Protein 1UR4 (pdb70)

Foldseek 3Di:
DFFFAAQPLQDPQFAAAAEALLVVLLVVLVAFADAQVGDTDDVLLRLLVLQHAEYEYEAADAQFDPVRFGFFQNSHHLVSLLVVQLSNVVNRHAYEYEYQQASADHAPVDAAHHPVCPPPDLVVSLVVLLVVLLVSLVVSVVSVGHHAEYEQHEQPLADHNHGRDLLSVLSSLQSNVVSVCVRDVRYFYEYEHELLVPPCSLVVVLVSNVVNVRDGAEYEYADEQQRRDDLLSVLVSRLCSCVVVVHAYEYEEYWAFQDQDDFAQQAAPDDDPPTDQPFDRRLNRRLRRVLSNSSSLSVSDPRSRYYYYYNQDLAASHGSVPQVVSLVSCSRSSSASGHCSCCVVPVPPCVPRPGHHNCNRGHQAHNRNYGHPSSSSSVCNNPIDD/DAFFAAQPLFDPQFAAAAEALLVVLLVVLVAFADAQVGDTDDVLLRLLVLQHAEYEYEAADAQFDPVRFGFFQNSHHLVSLLVVQLSNVVNRHAYEYEYQQASADHAPVDAAHHPVCPPPDLVVSLLVLLVVLLVSLVVSVVSVGHHAEYEQHEQPLADHNPGRDLLSVLSSLQSNVVSVCVRDVRYFYEYEHELLVPPCSLVVVLVSNVVSVRDGAEYEYADEQQRRDDLLSVLVSQLCSCVVVVHAYEHAEYWAFQDQDDFAQQAAPDDDPPTDQPFDRRLNSRLHRVLSNSSSLSVSPPSSRYYYYYNQDLAASHGSVCQVVRLVSCSRSSSASGHCSCCVVPVPPCVPRPGHHNCNRGHQAHNRNYGHPSSNSSVCNNPIDDD

Secondary structure (P-SEA, 3-state):
cccccccccccccccbbbbccaaaaaaaabbbbbccccccccaaaaaaaacccbbbbbbbcccccccccccccccccaaaaaaaaaaaaaabbbbbbbbccccccccccccccccccccccaaaaaaaaaaaaaaaaaaaaaacccccbbbccccccccccccccaaaaaaaaaaaaaaaaaccccbbbbbbbccccccaaaaaaaaaaaaaccccccbbbbbcccccccaaaaaaaaaaaaaacbbbbbbcccccccccccccccccccccccccccccccaaaaaaaaaaaaaaaaaccccccccccccccccccccccaaaaaaaaaaacccccccccccccccccccccccccccccccccccccccccccccccccccccc/cccccccccccccccbbbbccaaaaaaaabbbbbccccccccaaaaaaaacccbbbbbbbcccccccccccccccccaaaaaaaaaaaaaabbbbbbbbccccccccccccccccccccccaaaaaaaaaaaaaaaaaaaaaacccccbbbccccccccccccccaaaaaaaaaaaaaaaaaccccbbbbbbbccccccaaaaaaaaaaaaaccccccbbbbbcccccccaaaaaaaaaaaaaacbbbbbbcccccccccccccccccccccccccccccccaaaaaaaaaaaaaaaaaccccccccccccccccccccccaaaaaaaaaaaccccccccccccccccccccccccccccccccccccccccccccccccccccccc

CATH classification: 3.20.20.80

Organism: Bacillus licheniformis (strain ATCC 14580 / DSM 13 / JCM 2505 / CCUG 7422 / NBRC 12200 / NCIMB 9375 / NCTC 10341 / NRRL NRS-1264 / Gibson 46) (NCBI:txid279010)

B-factor: mean 29.22, std 7.85, range [13.06, 62.23]

Radius of gyration: 30.66 Å; Cα contacts (8 Å, |Δi|>4): 1828; chains: 2; bounding box: 65×83×68 Å

Solvent-accessible surface area: 29456 Å² total

Nearest PDB structures (foldseek):
  1ur4-assembly2_B  TM=1.003E+00  e=4.109E-88  Bacillus licheniformis
  2gft-assembly1_A  TM=1.002E+00  e=4.904E-83  Bacillus licheniformis
  6q3r-assembly2_B  TM=8.790E-01  e=1.424E-28  Aspergillus aculeatus
  4bf7-assembly1_A  TM=8.753E-01  e=3.433E-27  Aspergillus nidulans FGSC A4
  6gp5-assembly2_B  TM=8.566E-01  e=7.324E-26  Bacteroides thetaiotaomicron VPI-5482

Structure (mmCIF, N/CA/C/O backbone):
data_1UR4
#
_entry.id   1UR4
#
_cell.length_a   50.330
_cell.length_b   79.520
_cell.length_c   104.890
_cell.angle_alpha   90.00
_cell.angle_beta   100.52
_cell.angle_gamma   90.00
#
_symmetry.space_group_name_H-M   'P 1 21 1'
#
loop_
_entity.id
_entity.type
_entity.pdbx_description
1 polymer GALACTANASE
2 branched beta-D-galactopyranose-(1-4)-beta-D-galactopyranose
3 non-polymer DI(HYDROXYETHYL)ETHER
4 non-polymer 'CALCIUM ION'
5 non-polymer 'TRIETHYLENE GLYCOL'
6 water water
#
loop_
_atom_site.group_PDB
_atom_site.id
_atom_site.type_symbol
_atom_site.label_atom_id
_atom_site.label_alt_id
_atom_site.label_comp_id
_atom_site.label_asym_id
_atom_site.label_entity_id
_atom_site.label_seq_id
_atom_site.pdbx_PDB_ins_code
_atom_site.Cartn_x
_atom_site.Cartn_y
_atom_site.Cartn_z
_atom_site.occupancy
_atom_site.B_iso_or_equiv
_atom_site.auth_seq_id
_atom_site.auth_comp_id
_atom_site.auth_asym_id
_atom_site.auth_atom_id
_atom_site.pdbx_PDB_model_num
ATOM 1 N N . GLY A 1 11 ? 34.876 17.381 23.381 1.00 43.20 11 GLY A N 1
ATOM 2 C CA . GLY A 1 11 ? 35.498 16.078 23.580 1.00 43.68 11 GLY A CA 1
ATOM 3 C C . GLY A 1 11 ? 34.651 14.924 23.100 1.00 43.11 11 GLY A C 1
ATOM 4 O O . GLY A 1 11 ? 35.080 14.248 22.184 1.00 43.09 11 GLY A O 1
ATOM 5 N N . LEU A 1 12 ? 33.464 14.725 23.673 1.00 42.22 12 LEU A N 1
ATOM 6 C CA . LEU A 1 12 ? 32.593 13.602 23.340 1.00 41.09 12 LEU A CA 1
ATOM 7 C C . LEU A 1 12 ? 32.166 13.621 21.897 1.00 40.34 12 LEU A C 1
ATOM 8 O O . LEU A 1 12 ? 31.988 14.686 21.317 1.00 40.40 12 LEU A O 1
ATOM 13 N N . TYR A 1 13 ? 32.027 12.432 21.327 1.00 39.21 13 TYR A N 1
ATOM 14 C CA . TYR A 1 13 ? 31.594 12.264 19.954 1.00 38.40 13 TYR A CA 1
ATOM 15 C C . TYR A 1 13 ? 30.251 11.509 19.872 1.00 36.71 13 TYR A C 1
ATOM 16 O O . TYR A 1 13 ? 30.088 10.467 20.509 1.00 36.67 13 TYR A O 1
ATOM 25 N N . VAL A 1 14 ? 29.297 12.036 19.099 1.00 33.79 14 VAL A N 1
ATOM 26 C CA . VAL A 1 14 ? 28.014 11.366 18.889 1.00 31.00 14 VAL A CA 1
ATOM 27 C C . VAL A 1 14 ? 27.652 11.477 17.412 1.00 30.16 14 VAL A C 1
ATOM 28 O O . VAL A 1 14 ? 27.512 12.572 16.864 1.00 28.99 14 VAL A O 1
ATOM 32 N N . GLU A 1 15 ? 27.528 10.334 16.760 1.00 29.23 15 GLU A N 1
ATOM 33 C CA . GLU A 1 15 ? 27.183 10.326 15.355 1.00 30.01 15 GLU A CA 1
ATOM 34 C C . GLU A 1 15 ? 25.684 10.521 15.218 1.00 29.07 15 GLU A C 1
ATOM 35 O O . GLU A 1 15 ? 24.909 9.816 15.862 1.00 28.30 15 GLU A O 1
ATOM 41 N N . LYS A 1 16 ? 25.281 11.484 14.390 1.00 29.19 16 LYS A N 1
ATOM 42 C CA . LYS A 1 16 ? 23.867 11.787 14.160 1.00 29.65 16 LYS A CA 1
ATOM 43 C C . LYS A 1 16 ? 23.087 10.506 13.845 1.00 29.33 16 LYS A C 1
ATOM 44 O O . LYS A 1 16 ? 23.571 9.646 13.119 1.00 28.77 16 LYS A O 1
ATOM 50 N N . VAL A 1 17 ? 21.898 10.371 14.421 1.00 28.88 17 VAL A N 1
ATOM 51 C CA . VAL A 1 17 ? 21.062 9.205 14.177 1.00 27.75 17 VAL A CA 1
ATOM 52 C C . VAL A 1 17 ? 20.262 9.496 12.915 1.00 27.43 17 VAL A C 1
ATOM 53 O O . VAL A 1 17 ? 19.441 10.410 12.884 1.00 27.42 17 VAL A O 1
ATOM 57 N N . SER A 1 18 ? 20.510 8.724 11.868 1.00 28.09 18 SER A N 1
ATOM 58 C CA . SER A 1 18 ? 19.815 8.948 10.609 1.00 29.61 18 SER A CA 1
ATOM 59 C C . SER A 1 18 ? 18.360 8.527 10.659 1.00 29.52 18 SER A C 1
ATOM 60 O O . SER A 1 18 ? 18.042 7.428 11.105 1.00 29.91 18 SER A O 1
ATOM 63 N N . GLY A 1 19 ? 17.481 9.427 10.227 1.00 29.01 19 GLY A N 1
ATOM 64 C CA . GLY A 1 19 ? 16.063 9.134 10.205 1.00 29.39 19 GLY A CA 1
ATOM 65 C C . GLY A 1 19 ? 15.337 9.356 11.510 1.00 29.31 19 GLY A C 1
ATOM 66 O O . GLY A 1 19 ? 14.150 9.055 11.604 1.00 30.47 19 GLY A O 1
ATOM 67 N N . LEU A 1 20 ? 16.028 9.879 12.517 1.00 28.70 20 LEU A N 1
ATOM 68 C CA . LEU A 1 20 ? 15.392 10.123 13.811 1.00 28.37 20 LEU A CA 1
ATOM 69 C C . LEU A 1 20 ? 14.271 11.142 13.668 1.00 28.12 20 LEU A C 1
ATOM 70 O O . LEU A 1 20 ? 14.491 12.230 13.150 1.00 28.99 20 LEU A O 1
ATOM 75 N N . ARG A 1 21 ? 13.071 10.776 14.109 1.00 28.26 21 ARG A N 1
ATOM 76 C CA . ARG A 1 21 ? 11.921 11.668 14.053 1.00 28.80 21 ARG A CA 1
ATOM 77 C C . ARG A 1 21 ? 12.159 12.785 15.066 1.00 29.95 21 ARG A C 1
ATOM 78 O O . ARG A 1 21 ? 12.939 12.615 15.999 1.00 29.56 21 ARG A O 1
ATOM 86 N N . LYS A 1 22 ? 11.485 13.918 14.883 1.00 31.61 22 LYS A N 1
ATOM 87 C CA . LYS A 1 22 ? 11.652 15.065 15.770 1.00 33.03 22 LYS A CA 1
ATOM 88 C C . LYS A 1 22 ? 10.967 14.922 17.127 1.00 32.24 22 LYS A C 1
ATOM 89 O O . LYS A 1 22 ? 11.448 15.466 18.117 1.00 32.21 22 LYS A O 1
ATOM 95 N N . ASP A 1 23 ? 9.850 14.203 17.169 1.00 31.19 23 ASP A N 1
ATOM 96 C CA . ASP A 1 23 ? 9.106 13.996 18.409 1.00 31.01 23 ASP A CA 1
ATOM 97 C C . ASP A 1 23 ? 9.466 12.674 19.113 1.00 29.27 23 ASP A C 1
ATOM 98 O O . ASP A 1 23 ? 8.698 12.167 19.930 1.00 29.43 23 ASP A O 1
ATOM 103 N N . PHE A 1 24 ? 10.636 12.126 18.795 1.00 27.18 24 PHE A N 1
ATOM 104 C CA . PHE A 1 24 ? 11.095 10.877 19.400 1.00 25.02 24 PHE A CA 1
ATOM 105 C C . PHE A 1 24 ? 11.196 11.029 20.920 1.00 24.37 24 PHE A C 1
ATOM 106 O O . PHE A 1 24 ? 11.722 12.016 21.434 1.00 23.46 24 PHE A O 1
ATOM 114 N N . ILE A 1 25 ? 10.675 10.041 21.633 1.00 23.50 25 ILE A N 1
ATOM 115 C CA . ILE A 1 25 ? 10.689 10.051 23.088 1.00 22.15 25 ILE A CA 1
ATOM 116 C C . ILE A 1 25 ? 12.085 9.765 23.652 1.00 21.92 25 ILE A C 1
ATOM 117 O O . ILE A 1 25 ? 12.696 8.744 23.351 1.00 21.74 25 ILE A O 1
ATOM 122 N N . LYS A 1 26 ? 12.579 10.692 24.460 1.00 20.54 26 LYS A N 1
ATOM 123 C CA . LYS A 1 26 ? 13.887 10.576 25.085 1.00 19.40 26 LYS A CA 1
ATOM 124 C C . LYS A 1 26 ? 13.627 10.565 26.583 1.00 18.62 26 LYS A C 1
ATOM 125 O O . LYS A 1 26 ? 13.513 11.616 27.213 1.00 18.41 26 LYS A O 1
ATOM 131 N N . GLY A 1 27 ? 13.529 9.371 27.159 1.00 17.12 27 GLY A N 1
ATOM 132 C CA . GLY A 1 27 ? 13.224 9.289 28.572 1.00 16.98 27 GLY A CA 1
ATOM 133 C C . GLY A 1 27 ? 14.271 8.723 29.495 1.00 17.10 27 GLY A C 1
ATOM 134 O O . GLY A 1 27 ? 15.275 8.151 29.074 1.00 16.30 27 GLY A O 1
ATOM 135 N N . VAL A 1 28 ? 14.014 8.911 30.783 1.00 18.03 28 VAL A N 1
ATOM 136 C CA . VAL A 1 28 ? 14.880 8.418 31.836 1.00 17.76 28 VAL A CA 1
ATOM 137 C C . VAL A 1 28 ? 13.991 7.970 32.980 1.00 18.85 28 VAL A C 1
ATOM 138 O O . VAL A 1 28 ? 12.943 8.569 33.252 1.00 18.92 28 VAL A O 1
ATOM 142 N N . ASP A 1 29 ? 14.385 6.881 33.621 1.00 19.19 29 ASP A N 1
ATOM 143 C CA . ASP A 1 29 ? 13.644 6.400 34.771 1.00 20.28 29 ASP A CA 1
ATOM 144 C C . ASP A 1 29 ? 14.551 6.734 35.951 1.00 20.39 29 ASP A C 1
ATOM 145 O O . ASP A 1 29 ? 15.628 6.152 36.083 1.00 21.12 29 ASP A O 1
ATOM 150 N N . VAL A 1 30 ? 14.130 7.674 36.794 1.00 19.98 30 VAL A N 1
ATOM 151 C CA . VAL A 1 30 ? 14.919 8.084 37.959 1.00 20.22 30 VAL A CA 1
ATOM 152 C C . VAL A 1 30 ? 14.118 7.870 39.246 1.00 20.69 30 VAL A C 1
ATOM 153 O O . VAL A 1 30 ? 14.088 8.724 40.135 1.00 20.19 30 VAL A O 1
ATOM 157 N N . SER A 1 31 ? 13.486 6.706 39.334 1.00 20.68 31 SER A N 1
ATOM 158 C CA . SER A 1 31 ? 12.652 6.348 40.473 1.00 21.42 31 SER A CA 1
ATOM 159 C C . SER A 1 31 ? 13.365 6.416 41.814 1.00 21.72 31 SER A C 1
ATOM 160 O O . SER A 1 31 ? 12.750 6.743 42.822 1.00 22.62 31 SER A O 1
ATOM 163 N N . SER A 1 32 ? 14.658 6.112 41.826 1.00 21.36 32 SER A N 1
ATOM 164 C CA . SER A 1 32 ? 15.436 6.130 43.065 1.00 22.24 32 SER A CA 1
ATOM 165 C C . SER A 1 32 ? 15.759 7.537 43.578 1.00 22.80 32 SER A C 1
ATOM 166 O O . SER A 1 32 ? 16.305 7.687 44.668 1.00 24.07 32 SER A O 1
ATOM 169 N N . ILE A 1 33 ? 15.417 8.564 42.806 1.00 22.65 33 ILE A N 1
ATOM 170 C CA . ILE A 1 33 ? 15.730 9.938 43.187 1.00 21.87 33 ILE A CA 1
ATOM 171 C C . ILE A 1 33 ? 15.270 10.406 44.574 1.00 23.32 33 ILE A C 1
ATOM 172 O O . ILE A 1 33 ? 16.041 11.047 45.292 1.00 24.18 33 ILE A O 1
ATOM 177 N N . ILE A 1 34 ? 14.033 10.108 44.960 1.00 24.59 34 ILE A N 1
ATOM 178 C CA . ILE A 1 34 ? 13.560 10.549 46.270 1.00 25.76 34 ILE A CA 1
ATOM 179 C C . ILE A 1 34 ? 14.349 9.914 47.426 1.00 26.02 34 ILE A C 1
ATOM 180 O O . ILE A 1 34 ? 14.826 10.615 48.313 1.00 26.68 34 ILE A O 1
ATOM 185 N N . ALA A 1 35 ? 14.487 8.594 47.420 1.00 25.43 35 ALA A N 1
ATOM 186 C CA . ALA A 1 35 ? 15.225 7.933 48.481 1.00 25.07 35 ALA A CA 1
ATOM 187 C C . ALA A 1 35 ? 16.656 8.467 48.550 1.00 25.59 35 ALA A C 1
ATOM 188 O O . ALA A 1 35 ? 17.220 8.607 49.635 1.00 25.73 35 ALA A O 1
ATOM 190 N N . LEU A 1 36 ? 17.232 8.776 47.391 1.00 25.65 36 LEU A N 1
ATOM 191 C CA . LEU A 1 36 ? 18.597 9.283 47.325 1.00 26.26 36 LEU A CA 1
ATOM 192 C C . LEU A 1 36 ? 18.726 10.676 47.934 1.00 27.78 36 LEU A C 1
ATOM 193 O O . LEU A 1 36 ? 19.641 10.938 48.714 1.00 26.11 36 LEU A O 1
ATOM 198 N N . GLU A 1 37 ? 17.810 11.571 47.578 1.00 28.47 37 GLU A N 1
ATOM 199 C CA . GLU A 1 37 ? 17.849 12.922 48.119 1.00 30.36 37 GLU A CA 1
ATOM 200 C C . GLU A 1 37 ? 17.646 12.877 49.644 1.00 30.82 37 GLU A C 1
ATOM 201 O O . GLU A 1 37 ? 18.228 13.673 50.385 1.00 30.95 37 GLU A O 1
ATOM 207 N N . GLU A 1 38 ? 16.847 11.926 50.119 1.00 31.53 38 GLU A N 1
ATOM 208 C CA . GLU A 1 38 ? 16.612 11.804 51.551 1.00 31.93 38 GLU A CA 1
ATOM 209 C C . GLU A 1 38 ? 17.855 11.257 52.230 1.00 32.15 38 GLU A C 1
ATOM 210 O O . GLU A 1 38 ? 18.032 11.414 53.438 1.00 32.49 38 GLU A O 1
ATOM 216 N N . SER A 1 39 ? 18.706 10.604 51.449 1.00 31.39 39 SER A N 1
ATOM 217 C CA . SER A 1 39 ? 19.939 10.034 51.972 1.00 32.05 39 SER A CA 1
ATOM 218 C C . SER A 1 39 ? 21.051 11.078 51.946 1.00 32.26 39 SER A C 1
ATOM 219 O O . SER A 1 39 ? 22.181 10.803 52.346 1.00 32.66 39 SER A O 1
ATOM 222 N N . GLY A 1 40 ? 20.721 12.267 51.454 1.00 32.57 40 GLY A N 1
ATOM 223 C CA . GLY A 1 40 ? 21.693 13.343 51.391 1.00 34.08 40 GLY A CA 1
ATOM 224 C C . GLY A 1 40 ? 22.430 13.514 50.075 1.00 34.57 40 GLY A C 1
ATOM 225 O O . GLY A 1 40 ? 23.321 14.366 49.977 1.00 34.88 40 GLY A O 1
ATOM 226 N N . VAL A 1 41 ? 22.073 12.723 49.065 1.00 34.30 41 VAL A N 1
ATOM 227 C CA . VAL A 1 41 ? 22.731 12.821 47.763 1.00 34.29 41 VAL A CA 1
ATOM 228 C C . VAL A 1 41 ? 22.312 14.095 47.041 1.00 34.73 41 VAL A C 1
ATOM 229 O O . VAL A 1 41 ? 21.138 14.456 47.045 1.00 34.83 41 VAL A O 1
ATOM 233 N N . ALA A 1 42 ? 23.274 14.770 46.422 1.00 34.94 42 ALA A N 1
ATOM 234 C CA . ALA A 1 42 ? 22.986 16.001 45.699 1.00 35.86 42 ALA A CA 1
ATOM 235 C C . ALA A 1 42 ? 23.478 15.926 44.257 1.00 35.44 42 ALA A C 1
ATOM 236 O O . ALA A 1 42 ? 24.468 15.258 43.961 1.00 36.55 42 ALA A O 1
ATOM 238 N N . PHE A 1 43 ? 22.781 16.612 43.361 1.00 35.10 43 PHE A N 1
ATOM 239 C CA . PHE A 1 43 ? 23.170 16.623 41.961 1.00 35.53 43 PHE A CA 1
ATOM 240 C C . PHE A 1 43 ? 23.498 18.034 41.499 1.00 37.20 43 PHE A C 1
ATOM 241 O O . PHE A 1 43 ? 23.011 19.012 42.070 1.00 37.55 43 PHE A O 1
ATOM 249 N N . TYR A 1 44 ? 24.327 18.132 40.463 1.00 38.87 44 TYR A N 1
ATOM 250 C CA . TYR A 1 44 ? 24.736 19.426 39.931 1.00 41.00 44 TYR A CA 1
ATOM 251 C C . TYR A 1 44 ? 24.537 19.532 38.424 1.00 42.66 44 TYR A C 1
ATOM 252 O O . TYR A 1 44 ? 24.166 18.563 37.762 1.00 42.33 44 TYR A O 1
ATOM 261 N N . ASN A 1 45 ? 24.785 20.722 37.890 1.00 44.93 45 ASN A N 1
ATOM 262 C CA . ASN A 1 45 ? 24.653 20.953 36.463 1.00 47.77 45 ASN A CA 1
ATOM 263 C C . ASN A 1 45 ? 26.051 21.086 35.886 1.00 49.18 45 ASN A C 1
ATOM 264 O O . ASN A 1 45 ? 27.039 20.858 36.582 1.00 48.69 45 ASN A O 1
ATOM 269 N N . GLU A 1 46 ? 26.126 21.453 34.613 1.00 51.85 46 GLU A N 1
ATOM 270 C CA . GLU A 1 46 ? 27.406 21.631 33.938 1.00 54.78 46 GLU A CA 1
ATOM 271 C C . GLU A 1 46 ? 28.311 22.607 34.701 1.00 55.70 46 GLU A C 1
ATOM 272 O O . GLU A 1 46 ? 29.473 22.302 34.982 1.00 56.07 46 GLU A O 1
ATOM 278 N N . SER A 1 47 ? 27.765 23.776 35.032 1.00 56.30 47 SER A N 1
ATOM 279 C CA . SER A 1 47 ? 28.501 24.822 35.743 1.00 56.70 47 SER A CA 1
ATOM 280 C C . SER A 1 47 ? 29.085 24.379 37.079 1.00 56.81 47 SER A C 1
ATOM 281 O O . SER A 1 47 ? 30.020 25.001 37.592 1.00 57.11 47 SER A O 1
ATOM 284 N N . GLY A 1 48 ? 28.529 23.316 37.650 1.00 56.23 48 GLY A N 1
ATOM 285 C CA . GLY A 1 48 ? 29.042 22.819 38.913 1.00 55.49 48 GLY A CA 1
ATOM 286 C C . GLY A 1 48 ? 28.312 23.320 40.142 1.00 55.26 48 GLY A C 1
ATOM 287 O O . GLY A 1 48 ? 28.853 23.269 41.249 1.00 55.21 48 GLY A O 1
ATOM 288 N N . LYS A 1 49 ? 27.090 23.811 39.958 1.00 54.62 49 LYS A N 1
ATOM 289 C CA . LYS A 1 49 ? 26.307 24.301 41.086 1.00 53.98 49 LYS A CA 1
ATOM 290 C C . LYS A 1 49 ? 25.081 23.421 41.328 1.00 52.38 49 LYS A C 1
ATOM 291 O O . LYS A 1 49 ? 24.417 22.996 40.382 1.00 51.51 49 LYS A O 1
ATOM 297 N N . LYS A 1 50 ? 24.801 23.142 42.600 1.00 50.54 50 LYS A N 1
ATOM 298 C CA . LYS A 1 50 ? 23.657 22.321 42.983 1.00 48.76 50 LYS A CA 1
ATOM 299 C C . LYS A 1 50 ? 22.446 22.739 42.167 1.00 47.36 50 LYS A C 1
ATOM 300 O O . LYS A 1 50 ? 22.186 23.931 41.994 1.00 46.84 50 LYS A O 1
ATOM 306 N N . GLN A 1 51 ? 21.703 21.753 41.676 1.00 45.61 51 GLN A N 1
ATOM 307 C CA . GLN A 1 51 ? 20.523 22.010 40.861 1.00 43.45 51 GLN A CA 1
ATOM 308 C C . GLN A 1 51 ? 19.608 20.789 40.808 1.00 42.11 51 GLN A C 1
ATOM 309 O O . GLN A 1 51 ? 20.076 19.652 40.799 1.00 42.02 51 GLN A O 1
ATOM 315 N N . ASP A 1 52 ? 18.300 21.033 40.783 1.00 40.19 52 ASP A N 1
ATOM 316 C CA . ASP A 1 52 ? 17.317 19.955 40.725 1.00 38.43 52 ASP A CA 1
ATOM 317 C C . ASP A 1 52 ? 17.639 19.086 39.511 1.00 35.89 52 ASP A C 1
ATOM 318 O O . ASP A 1 52 ? 17.738 19.592 38.388 1.00 34.84 52 ASP A O 1
ATOM 323 N N . ILE A 1 53 ? 17.800 17.784 39.734 1.00 32.89 53 ILE A N 1
ATOM 324 C CA . ILE A 1 53 ? 18.144 16.874 38.643 1.00 30.70 53 ILE A CA 1
ATOM 325 C C . ILE A 1 53 ? 17.141 16.944 37.492 1.00 29.71 53 ILE A C 1
ATOM 326 O O . ILE A 1 53 ? 17.517 16.813 36.324 1.00 28.45 53 ILE A O 1
ATOM 331 N N . PHE A 1 54 ? 15.871 17.167 37.818 1.00 29.18 54 PHE A N 1
ATOM 332 C CA . PHE A 1 54 ? 14.847 17.259 36.789 1.00 29.04 54 PHE A CA 1
ATOM 333 C C . PHE A 1 54 ? 15.064 18.442 35.846 1.00 29.33 54 PHE A C 1
ATOM 334 O O . PHE A 1 54 ? 14.654 18.399 34.691 1.00 30.10 54 PHE A O 1
ATOM 342 N N . LYS A 1 55 ? 15.716 19.492 36.329 1.00 29.79 55 LYS A N 1
ATOM 343 C CA . LYS A 1 55 ? 15.973 20.656 35.497 1.00 30.06 55 LYS A CA 1
ATOM 344 C C . LYS A 1 55 ? 17.138 20.306 34.597 1.00 29.42 55 LYS A C 1
ATOM 345 O O . LYS A 1 55 ? 17.124 20.613 33.403 1.00 28.59 55 LYS A O 1
ATOM 351 N N . THR A 1 56 ? 18.136 19.642 35.178 1.00 28.70 56 THR A N 1
ATOM 352 C CA . THR A 1 56 ? 19.323 19.233 34.441 1.00 28.00 56 THR A CA 1
ATOM 353 C C . THR A 1 56 ? 18.947 18.258 33.331 1.00 27.61 56 THR A C 1
ATOM 354 O O . THR A 1 56 ? 19.472 18.342 32.218 1.00 27.83 56 THR A O 1
ATOM 358 N N . LEU A 1 57 ? 18.042 17.332 33.630 1.00 27.07 57 LEU A N 1
ATOM 359 C CA . LEU A 1 57 ? 17.595 16.371 32.624 1.00 27.57 57 LEU A CA 1
ATOM 360 C C . LEU A 1 57 ? 16.906 17.118 31.487 1.00 27.97 57 LEU A C 1
ATOM 361 O O . LEU A 1 57 ? 17.152 16.847 30.315 1.00 27.29 57 LEU A O 1
ATOM 366 N N . LYS A 1 58 ? 16.039 18.059 31.849 1.00 28.31 58 LYS A N 1
ATOM 367 C CA . LYS A 1 58 ? 15.314 18.853 30.865 1.00 30.41 58 LYS A CA 1
ATOM 368 C C . LYS A 1 58 ? 16.256 19.588 29.904 1.00 30.69 58 LYS A C 1
ATOM 369 O O . LYS A 1 58 ? 16.063 19.552 28.691 1.00 30.36 58 LYS A O 1
ATOM 375 N N . GLU A 1 59 ? 17.277 20.240 30.450 1.00 31.26 59 GLU A N 1
ATOM 376 C CA . GLU A 1 59 ? 18.233 20.988 29.643 1.00 31.89 59 GLU A CA 1
ATOM 377 C C . GLU A 1 59 ? 19.093 20.060 28.789 1.00 31.19 59 GLU A C 1
ATOM 378 O O . GLU A 1 59 ? 19.653 20.478 27.777 1.00 31.10 59 GLU A O 1
ATOM 384 N N . ALA A 1 60 ? 19.206 18.800 29.202 1.00 29.67 60 ALA A N 1
ATOM 385 C CA . ALA A 1 60 ? 19.999 17.833 28.451 1.00 28.62 60 ALA A CA 1
ATOM 386 C C . ALA A 1 60 ? 19.207 17.264 27.274 1.00 27.62 60 ALA A C 1
ATOM 387 O O . ALA A 1 60 ? 19.720 16.451 26.504 1.00 27.13 60 ALA A O 1
ATOM 389 N N . GLY A 1 61 ? 17.951 17.682 27.149 1.00 27.79 61 GLY A N 1
ATOM 390 C CA . GLY A 1 61 ? 17.120 17.207 26.051 1.00 27.06 61 GLY A CA 1
ATOM 391 C C . GLY A 1 61 ? 16.132 16.091 26.373 1.00 26.06 61 GLY A C 1
ATOM 392 O O . GLY A 1 61 ? 15.451 15.589 25.479 1.00 26.67 61 GLY A O 1
ATOM 393 N N . VAL A 1 62 ? 16.051 15.693 27.638 1.00 24.71 62 VAL A N 1
ATOM 394 C CA . VAL A 1 62 ? 15.117 14.641 28.038 1.00 22.82 62 VAL A CA 1
ATOM 395 C C . VAL A 1 62 ? 13.704 15.222 27.957 1.00 22.29 62 VAL A C 1
ATOM 396 O O . VAL A 1 62 ? 13.483 16.388 28.319 1.00 21.75 62 VAL A O 1
ATOM 400 N N . ASN A 1 63 ? 12.748 14.423 27.490 1.00 20.46 63 ASN A N 1
ATOM 401 C CA . ASN A 1 63 ? 11.365 14.888 27.376 1.00 20.26 63 ASN A CA 1
ATOM 402 C C . ASN A 1 63 ? 10.359 13.937 28.025 1.00 20.91 63 ASN A C 1
ATOM 403 O O . ASN A 1 63 ? 9.150 14.059 27.810 1.00 21.75 63 ASN A O 1
ATOM 408 N N . TYR A 1 64 ? 10.850 13.003 28.834 1.00 21.21 64 TYR A N 1
ATOM 409 C CA . TYR A 1 64 ? 9.970 12.008 29.455 1.00 20.33 64 TYR A CA 1
ATOM 410 C C . TYR A 1 64 ? 10.609 11.389 30.694 1.00 19.58 64 TYR A C 1
ATOM 411 O O . TYR A 1 64 ? 11.814 11.139 30.726 1.00 20.43 64 TYR A O 1
ATOM 420 N N . VAL A 1 65 ? 9.800 11.145 31.712 1.00 19.20 65 VAL A N 1
ATOM 421 C CA . VAL A 1 65 ? 10.294 10.534 32.934 1.00 19.11 65 VAL A CA 1
ATOM 422 C C . VAL A 1 65 ? 9.457 9.308 33.226 1.00 18.68 65 VAL A C 1
ATOM 423 O O . VAL A 1 65 ? 8.236 9.383 33.193 1.00 18.61 65 VAL A O 1
ATOM 427 N N . ARG A 1 66 ? 10.122 8.181 33.482 1.00 18.14 66 ARG A N 1
ATOM 428 C CA . ARG A 1 66 ? 9.440 6.925 33.805 1.00 19.24 66 ARG A CA 1
ATOM 429 C C . ARG A 1 66 ? 9.616 6.661 35.306 1.00 19.05 66 ARG A C 1
ATOM 430 O O . ARG A 1 66 ? 10.696 6.884 35.842 1.00 19.75 66 ARG A O 1
ATOM 438 N N . VAL A 1 67 ? 8.563 6.204 35.983 1.00 19.80 67 VAL A N 1
ATOM 439 C CA . VAL A 1 67 ? 8.639 5.908 37.417 1.00 18.92 67 VAL A CA 1
ATOM 440 C C . VAL A 1 67 ? 7.962 4.579 37.743 1.00 19.05 67 VAL A C 1
ATOM 441 O O . VAL A 1 67 ? 6.834 4.340 37.319 1.00 19.42 67 VAL A O 1
ATOM 445 N N . ARG A 1 68 ? 8.655 3.713 38.481 1.00 18.33 68 ARG A N 1
ATOM 446 C CA . ARG A 1 68 ? 8.081 2.424 38.871 1.00 19.44 68 ARG A CA 1
ATOM 447 C C . ARG A 1 68 ? 7.180 2.627 40.086 1.00 20.86 68 ARG A C 1
ATOM 448 O O . ARG A 1 68 ? 7.442 3.486 40.940 1.00 21.36 68 ARG A O 1
ATOM 456 N N . ILE A 1 69 ? 6.118 1.838 40.172 1.00 21.26 69 ILE A N 1
ATOM 457 C CA . ILE A 1 69 ? 5.185 1.969 41.283 1.00 21.39 69 ILE A CA 1
ATOM 458 C C . ILE A 1 69 ? 4.808 0.616 41.883 1.00 21.78 69 ILE A C 1
ATOM 459 O O . ILE A 1 69 ? 4.262 -0.247 41.194 1.00 20.86 69 ILE A O 1
ATOM 464 N N . TRP A 1 70 ? 5.122 0.443 43.167 1.00 22.08 70 TRP A N 1
ATOM 465 C CA . TRP A 1 70 ? 4.804 -0.776 43.901 1.00 21.89 70 TRP A CA 1
ATOM 466 C C . TRP A 1 70 ? 3.597 -0.448 44.784 1.00 24.14 70 TRP A C 1
ATOM 467 O O . TRP A 1 70 ? 3.477 0.669 45.308 1.00 24.11 70 TRP A O 1
ATOM 478 N N . ASN A 1 71 ? 2.700 -1.410 44.949 1.00 24.52 71 ASN A N 1
ATOM 479 C CA . ASN A 1 71 ? 1.500 -1.186 45.738 1.00 26.07 71 ASN A CA 1
ATOM 480 C C . ASN A 1 71 ? 1.785 -0.798 47.191 1.00 26.86 71 ASN A C 1
ATOM 481 O O . ASN A 1 71 ? 1.370 0.262 47.655 1.00 26.58 71 ASN A O 1
ATOM 486 N N . ASP A 1 72 ? 2.507 -1.654 47.901 1.00 26.91 72 ASP A N 1
ATOM 487 C CA . ASP A 1 72 ? 2.822 -1.410 49.304 1.00 27.79 72 ASP A CA 1
ATOM 488 C C . ASP A 1 72 ? 4.210 -1.985 49.594 1.00 27.63 72 ASP A C 1
ATOM 489 O O . ASP A 1 72 ? 4.338 -3.059 50.184 1.00 26.86 72 ASP A O 1
ATOM 494 N N . PRO A 1 73 ? 5.271 -1.266 49.178 1.00 27.26 73 PRO A N 1
ATOM 495 C CA . PRO A 1 73 ? 6.670 -1.671 49.362 1.00 27.23 73 PRO A CA 1
ATOM 496 C C . PRO A 1 73 ? 7.202 -1.513 50.789 1.00 28.20 73 PRO A C 1
ATOM 497 O O . PRO A 1 73 ? 8.302 -1.001 50.982 1.00 28.43 73 PRO A O 1
ATOM 501 N N . TYR A 1 74 ? 6.422 -1.949 51.779 1.00 28.85 74 TYR A N 1
ATOM 502 C CA . TYR A 1 74 ? 6.808 -1.853 53.191 1.00 29.32 74 TYR A CA 1
ATOM 503 C C . TYR A 1 74 ? 6.326 -3.079 53.964 1.00 30.01 74 TYR A C 1
ATOM 504 O O . TYR A 1 74 ? 5.420 -3.783 53.514 1.00 30.96 74 TYR A O 1
ATOM 513 N N . ASP A 1 75 ? 6.928 -3.343 55.119 1.00 30.10 75 ASP A N 1
ATOM 514 C CA . ASP A 1 75 ? 6.483 -4.467 55.936 1.00 30.90 75 ASP A CA 1
ATOM 515 C C . ASP A 1 75 ? 5.364 -3.959 56.847 1.00 30.61 75 ASP A C 1
ATOM 516 O O . ASP A 1 75 ? 4.967 -2.799 56.765 1.00 29.31 75 ASP A O 1
ATOM 521 N N . ALA A 1 76 ? 4.859 -4.827 57.714 1.00 31.18 76 ALA A N 1
ATOM 522 C CA . ALA A 1 76 ? 3.780 -4.461 58.623 1.00 31.61 76 ALA A CA 1
ATOM 523 C C . ALA A 1 76 ? 4.034 -3.191 59.441 1.00 31.50 76 ALA A C 1
ATOM 524 O O . ALA A 1 76 ? 3.111 -2.414 59.685 1.00 31.02 76 ALA A O 1
ATOM 526 N N . ASN A 1 77 ? 5.276 -2.980 59.863 1.00 31.85 77 ASN A N 1
ATOM 527 C CA . ASN A 1 77 ? 5.612 -1.813 60.674 1.00 32.65 77 ASN A CA 1
ATOM 528 C C . ASN A 1 77 ? 5.906 -0.539 59.901 1.00 33.30 77 ASN A C 1
ATOM 529 O O . ASN A 1 77 ? 6.133 0.512 60.503 1.00 33.61 77 ASN A O 1
ATOM 534 N N . GLY A 1 78 ? 5.905 -0.621 58.574 1.00 33.25 78 GLY A N 1
ATOM 535 C CA . GLY A 1 78 ? 6.167 0.564 57.776 1.00 33.16 78 GLY A CA 1
ATOM 536 C C . GLY A 1 78 ? 7.615 0.722 57.354 1.00 32.86 78 GLY A C 1
ATOM 537 O O . GLY A 1 78 ? 8.027 1.800 56.934 1.00 32.60 78 GLY A O 1
ATOM 538 N N . ASN A 1 79 ? 8.393 -0.349 57.467 1.00 32.53 79 ASN A N 1
ATOM 539 C CA . ASN A 1 79 ? 9.796 -0.310 57.072 1.00 32.12 79 ASN A CA 1
ATOM 540 C C . ASN A 1 79 ? 9.932 -0.578 55.571 1.00 31.49 79 ASN A C 1
ATOM 541 O O . ASN A 1 79 ? 9.585 -1.662 55.090 1.00 30.80 79 ASN A O 1
ATOM 546 N N . GLY A 1 80 ? 10.448 0.414 54.849 1.00 30.10 80 GLY A N 1
ATOM 547 C CA . GLY A 1 80 ? 10.611 0.300 53.412 1.00 29.28 80 GLY A CA 1
ATOM 548 C C . GLY A 1 80 ? 11.422 -0.881 52.933 1.00 29.28 80 GLY A C 1
ATOM 549 O O . GLY A 1 80 ? 12.406 -1.270 53.567 1.00 29.21 80 GLY A O 1
ATOM 550 N N . TYR A 1 81 ? 10.998 -1.453 51.808 1.00 28.63 81 TYR A N 1
ATOM 551 C CA . TYR A 1 81 ? 11.682 -2.591 51.204 1.00 28.07 81 TYR A CA 1
ATOM 552 C C . TYR A 1 81 ? 12.942 -2.123 50.482 1.00 26.85 81 TYR A C 1
ATOM 553 O O . TYR A 1 81 ? 13.782 -2.933 50.099 1.00 27.44 81 TYR A O 1
ATOM 562 N N . GLY A 1 82 ? 13.057 -0.814 50.289 1.00 25.95 82 GLY A N 1
ATOM 563 C CA . GLY A 1 82 ? 14.198 -0.267 49.579 1.00 25.21 82 GLY A CA 1
ATOM 564 C C . GLY A 1 82 ? 13.917 -0.137 48.088 1.00 24.95 82 GLY A C 1
ATOM 565 O O . GLY A 1 82 ? 12.761 -0.001 47.663 1.00 23.45 82 GLY A O 1
ATOM 566 N N . GLY A 1 83 ? 14.973 -0.199 47.283 1.00 24.58 83 GLY A N 1
ATOM 567 C CA . GLY A 1 83 ? 14.810 -0.066 45.848 1.00 24.46 83 GLY A CA 1
ATOM 568 C C . GLY A 1 83 ? 14.179 1.268 45.504 1.00 24.88 83 GLY A C 1
ATOM 569 O O . GLY A 1 83 ? 13.643 1.443 44.408 1.00 25.14 83 GLY A O 1
ATOM 570 N N . GLY A 1 84 ? 14.244 2.208 46.447 1.00 24.77 84 GLY A N 1
ATOM 571 C CA . GLY A 1 84 ? 13.675 3.530 46.250 1.00 24.41 84 GLY A CA 1
ATOM 572 C C . GLY A 1 84 ? 12.346 3.708 46.960 1.00 24.58 84 GLY A C 1
ATOM 573 O O . GLY A 1 84 ? 11.800 4.813 46.988 1.00 23.76 84 GLY A O 1
ATOM 574 N N . ASN A 1 85 ? 11.836 2.628 47.550 1.00 24.48 85 ASN A N 1
ATOM 575 C CA . ASN A 1 85 ? 10.543 2.638 48.244 1.00 25.20 85 ASN A CA 1
ATOM 576 C C . ASN A 1 85 ? 9.515 3.335 47.370 1.00 25.80 85 ASN A C 1
ATOM 577 O O . ASN A 1 85 ? 8.756 4.179 47.846 1.00 26.94 85 ASN A O 1
ATOM 582 N N . ASN A 1 86 ? 9.491 2.968 46.094 1.00 25.65 86 ASN A N 1
ATOM 583 C CA . ASN A 1 86 ? 8.580 3.581 45.137 1.00 26.05 86 ASN A CA 1
ATOM 584 C C . ASN A 1 86 ? 7.109 3.178 45.217 1.00 25.94 86 ASN A C 1
ATOM 585 O O . ASN A 1 86 ? 6.701 2.130 44.714 1.00 26.17 86 ASN A O 1
ATOM 590 N N . ASP A 1 87 ? 6.317 4.030 45.857 1.00 26.06 87 ASP A N 1
ATOM 591 C CA . ASP A 1 87 ? 4.888 3.810 45.986 1.00 25.41 87 ASP A CA 1
ATOM 592 C C . ASP A 1 87 ? 4.200 4.931 45.206 1.00 25.90 87 ASP A C 1
ATOM 593 O O . ASP A 1 87 ? 4.878 5.719 44.526 1.00 25.71 87 ASP A O 1
ATOM 598 N N . LEU A 1 88 ? 2.871 5.005 45.281 1.00 25.94 88 LEU A N 1
ATOM 599 C CA . LEU A 1 88 ? 2.134 6.043 44.550 1.00 26.51 88 LEU A CA 1
ATOM 600 C C . LEU A 1 88 ? 2.520 7.442 45.023 1.00 26.39 88 LEU A C 1
ATOM 601 O O . LEU A 1 88 ? 2.577 8.384 44.235 1.00 26.61 88 LEU A O 1
ATOM 606 N N . GLU A 1 89 ? 2.799 7.553 46.316 1.00 26.78 89 GLU A N 1
ATOM 607 C CA . GLU A 1 89 ? 3.161 8.818 46.929 1.00 27.84 89 GLU A CA 1
ATOM 608 C C . GLU A 1 89 ? 4.424 9.415 46.285 1.00 26.99 89 GLU A C 1
ATOM 609 O O . GLU A 1 89 ? 4.463 10.601 45.957 1.00 26.54 89 GLU A O 1
ATOM 615 N N . LYS A 1 90 ? 5.451 8.595 46.087 1.00 25.91 90 LYS A N 1
ATOM 616 C CA . LYS A 1 90 ? 6.679 9.080 45.470 1.00 25.19 90 LYS A CA 1
ATOM 617 C C . LYS A 1 90 ? 6.474 9.281 43.976 1.00 24.45 90 LYS A C 1
ATOM 618 O O . LYS A 1 90 ? 7.083 10.168 43.370 1.00 23.33 90 LYS A O 1
ATOM 624 N N . ALA A 1 91 ? 5.610 8.464 43.382 1.00 23.24 91 ALA A N 1
ATOM 625 C CA . ALA A 1 91 ? 5.344 8.595 41.956 1.00 23.91 91 ALA A CA 1
ATOM 626 C C . ALA A 1 91 ? 4.749 9.987 41.698 1.00 23.73 91 ALA A C 1
ATOM 627 O O . ALA A 1 91 ? 5.017 10.611 40.671 1.00 23.22 91 ALA A O 1
ATOM 629 N N . ILE A 1 92 ? 3.948 10.473 42.639 1.00 24.52 92 ILE A N 1
ATOM 630 C CA . ILE A 1 92 ? 3.341 11.790 42.490 1.00 25.75 92 ILE A CA 1
ATOM 631 C C . ILE A 1 92 ? 4.402 12.873 42.656 1.00 25.94 92 ILE A C 1
ATOM 632 O O . ILE A 1 92 ? 4.427 13.839 41.893 1.00 27.00 92 ILE A O 1
ATOM 637 N N . GLN A 1 93 ? 5.293 12.703 43.630 1.00 26.38 93 GLN A N 1
ATOM 638 C CA . GLN A 1 93 ? 6.373 13.664 43.844 1.00 26.59 93 GLN A CA 1
ATOM 639 C C . GLN A 1 93 ? 7.195 13.804 42.566 1.00 26.18 93 GLN A C 1
ATOM 640 O O . GLN A 1 93 ? 7.475 14.916 42.108 1.00 26.05 93 GLN A O 1
ATOM 646 N N . ILE A 1 94 ? 7.584 12.665 42.002 1.00 24.78 94 ILE A N 1
ATOM 647 C CA . ILE A 1 94 ? 8.380 12.629 40.781 1.00 23.31 94 ILE A CA 1
ATOM 648 C C . ILE A 1 94 ? 7.602 13.199 39.603 1.00 23.12 94 ILE A C 1
ATOM 649 O O . ILE A 1 94 ? 8.136 13.983 38.820 1.00 22.29 94 ILE A O 1
ATOM 654 N N . GLY A 1 95 ? 6.339 12.798 39.483 1.00 23.40 95 GLY A N 1
ATOM 655 C CA . GLY A 1 95 ? 5.507 13.281 38.394 1.00 24.50 95 GLY A CA 1
ATOM 656 C C . GLY A 1 95 ? 5.383 14.796 38.375 1.00 24.76 95 GLY A C 1
ATOM 657 O O . GLY A 1 95 ? 5.504 15.423 37.319 1.00 24.30 95 GLY A O 1
ATOM 658 N N . LYS A 1 96 ? 5.148 15.385 39.547 1.00 24.88 96 LYS A N 1
ATOM 659 C CA . LYS A 1 96 ? 5.009 16.838 39.662 1.00 25.43 96 LYS A CA 1
ATOM 660 C C . LYS A 1 96 ? 6.274 17.568 39.247 1.00 24.56 96 LYS A C 1
ATOM 661 O O . LYS A 1 96 ? 6.211 18.614 38.600 1.00 24.88 96 LYS A O 1
ATOM 667 N N . ARG A 1 97 ? 7.423 17.012 39.603 1.00 23.88 97 ARG A N 1
ATOM 668 C CA . ARG A 1 97 ? 8.680 17.630 39.237 1.00 24.03 97 ARG A CA 1
ATOM 669 C C . ARG A 1 97 ? 8.961 17.418 37.753 1.00 24.36 97 ARG A C 1
ATOM 670 O O . ARG A 1 97 ? 9.559 18.267 37.106 1.00 24.12 97 ARG A O 1
ATOM 678 N N . ALA A 1 98 ? 8.521 16.289 37.208 1.00 24.78 98 ALA A N 1
ATOM 679 C CA . ALA A 1 98 ? 8.723 16.013 35.790 1.00 25.23 98 ALA A CA 1
ATOM 680 C C . ALA A 1 98 ? 7.872 17.016 35.021 1.00 25.71 98 ALA A C 1
ATOM 681 O O . ALA A 1 98 ? 8.346 17.677 34.091 1.00 24.85 98 ALA A O 1
ATOM 683 N N . THR A 1 99 ? 6.610 17.127 35.429 1.00 26.85 99 THR A N 1
ATOM 684 C CA . THR A 1 99 ? 5.680 18.056 34.802 1.00 27.61 99 THR A CA 1
ATOM 685 C C . THR A 1 99 ? 6.161 19.494 34.954 1.00 27.81 99 THR A C 1
ATOM 686 O O . THR A 1 99 ? 6.073 20.276 34.014 1.00 28.64 99 THR A O 1
ATOM 690 N N . ALA A 1 100 ? 6.679 19.834 36.130 1.00 27.84 100 ALA A N 1
ATOM 691 C CA . ALA A 1 100 ? 7.168 21.185 36.387 1.00 28.31 100 ALA A CA 1
ATOM 692 C C . ALA A 1 100 ? 8.352 21.532 35.492 1.00 29.30 100 ALA A C 1
ATOM 693 O O . ALA A 1 100 ? 8.652 22.706 35.274 1.00 29.46 100 ALA A O 1
ATOM 695 N N . ASN A 1 101 ? 9.022 20.510 34.967 1.00 29.39 101 ASN A N 1
ATOM 696 C CA . ASN A 1 101 ? 10.170 20.733 34.098 1.00 29.00 101 ASN A CA 1
ATOM 697 C C . ASN A 1 101 ? 9.865 20.364 32.655 1.00 28.50 101 ASN A C 1
ATOM 698 O O . ASN A 1 101 ? 10.757 20.055 31.869 1.00 28.57 101 ASN A O 1
ATOM 703 N N . GLY A 1 102 ? 8.580 20.407 32.322 1.00 28.08 102 GLY A N 1
ATOM 704 C CA . GLY A 1 102 ? 8.132 20.127 30.969 1.00 27.61 102 GLY A CA 1
ATOM 705 C C . GLY A 1 102 ? 8.434 18.762 30.383 1.00 27.62 102 GLY A C 1
ATOM 706 O O . GLY A 1 102 ? 8.800 18.657 29.212 1.00 27.19 102 GLY A O 1
ATOM 707 N N . MET A 1 103 ? 8.276 17.714 31.182 1.00 26.89 103 MET A N 1
ATOM 708 C CA . MET A 1 103 ? 8.526 16.360 30.708 1.00 25.15 103 MET A CA 1
ATOM 709 C C . MET A 1 103 ? 7.300 15.505 31.023 1.00 24.99 103 MET A C 1
ATOM 710 O O . MET A 1 103 ? 6.744 15.587 32.119 1.00 24.58 103 MET A O 1
ATOM 715 N N . LYS A 1 104 ? 6.877 14.701 30.052 1.00 24.04 104 LYS A N 1
ATOM 716 C CA . LYS A 1 104 ? 5.728 13.818 30.213 1.00 25.22 104 LYS A CA 1
ATOM 717 C C . LYS A 1 104 ? 6.100 12.700 31.178 1.00 24.12 104 LYS A C 1
ATOM 718 O O . LYS A 1 104 ? 7.283 12.424 31.378 1.00 24.75 104 LYS A O 1
ATOM 724 N N . LEU A 1 105 ? 5.101 12.045 31.759 1.00 22.68 105 LEU A N 1
ATOM 725 C CA . LEU A 1 105 ? 5.360 10.951 32.692 1.00 21.89 105 LEU A CA 1
ATOM 726 C C . LEU A 1 105 ? 4.909 9.585 32.174 1.00 21.10 105 LEU A C 1
ATOM 727 O O . LEU A 1 105 ? 3.899 9.470 31.475 1.00 21.35 105 LEU A O 1
ATOM 732 N N . LEU A 1 106 ? 5.675 8.556 32.523 1.00 20.41 106 LEU A N 1
ATOM 733 C CA . LEU A 1 106 ? 5.359 7.179 32.162 1.00 19.14 106 LEU A CA 1
ATOM 734 C C . LEU A 1 106 ? 5.187 6.483 33.505 1.00 19.45 106 LEU A C 1
ATOM 735 O O . LEU A 1 106 ? 6.171 6.243 34.214 1.00 20.49 106 LEU A O 1
ATOM 740 N N . ALA A 1 107 ? 3.947 6.192 33.884 1.00 19.16 107 ALA A N 1
ATOM 741 C CA . ALA A 1 107 ? 3.702 5.510 35.155 1.00 19.66 107 ALA A CA 1
ATOM 742 C C . ALA A 1 107 ? 3.872 4.008 34.932 1.00 19.39 107 ALA A C 1
ATOM 743 O O . ALA A 1 107 ? 3.164 3.410 34.125 1.00 20.15 107 ALA A O 1
ATOM 745 N N . ASP A 1 108 ? 4.820 3.406 35.639 1.00 19.25 108 ASP A N 1
ATOM 746 C CA . ASP A 1 108 ? 5.087 1.973 35.493 1.00 19.22 108 ASP A CA 1
ATOM 747 C C . ASP A 1 108 ? 4.598 1.171 36.695 1.00 18.74 108 ASP A C 1
ATOM 748 O O . ASP A 1 108 ? 5.290 1.075 37.705 1.00 19.21 108 ASP A O 1
ATOM 753 N N . PHE A 1 109 ? 3.398 0.609 36.576 1.00 18.51 109 PHE A N 1
ATOM 754 C CA . PHE A 1 109 ? 2.804 -0.197 37.634 1.00 18.74 109 PHE A CA 1
ATOM 755 C C . PHE A 1 109 ? 3.356 -1.632 37.616 1.00 18.80 109 PHE A C 1
ATOM 756 O O . PHE A 1 109 ? 3.145 -2.373 36.663 1.00 17.57 109 PHE A O 1
ATOM 764 N N . HIS A 1 110 ? 4.070 -2.015 38.668 1.00 19.03 110 HIS A N 1
ATOM 765 C CA . HIS A 1 110 ? 4.597 -3.370 38.757 1.00 20.18 110 HIS A CA 1
ATOM 766 C C . HIS A 1 110 ? 3.506 -4.337 39.221 1.00 20.47 110 HIS A C 1
ATOM 767 O O . HIS A 1 110 ? 3.580 -5.543 38.953 1.00 18.95 110 HIS A O 1
ATOM 774 N N . TYR A 1 111 ? 2.493 -3.795 39.898 1.00 20.24 111 TYR A N 1
ATOM 775 C CA . TYR A 1 111 ? 1.394 -4.599 40.427 1.00 22.40 111 TYR A CA 1
ATOM 776 C C . TYR A 1 111 ? 1.991 -5.693 41.305 1.00 23.23 111 TYR A C 1
ATOM 777 O O . TYR A 1 111 ? 1.707 -6.886 41.143 1.00 22.87 111 TYR A O 1
ATOM 786 N N . SER A 1 112 ? 2.838 -5.251 42.223 1.00 24.18 112 SER A N 1
ATOM 787 C CA . SER A 1 112 ? 3.539 -6.109 43.170 1.00 25.53 112 SER A CA 1
ATOM 788 C C . SER A 1 112 ? 4.055 -5.161 44.236 1.00 25.13 112 SER A C 1
ATOM 789 O O . SER A 1 112 ? 4.154 -3.966 43.991 1.00 24.86 112 SER A O 1
ATOM 792 N N . ASP A 1 113 ? 4.377 -5.676 45.413 1.00 25.54 113 ASP A N 1
ATOM 793 C CA . ASP A 1 113 ? 4.887 -4.802 46.453 1.00 25.75 113 ASP A CA 1
ATOM 794 C C . ASP A 1 113 ? 6.383 -4.569 46.275 1.00 26.12 113 ASP A C 1
ATOM 795 O O . ASP A 1 113 ? 6.969 -3.734 46.966 1.00 26.96 113 ASP A O 1
ATOM 800 N N . PHE A 1 114 ? 6.999 -5.296 45.342 1.00 24.89 114 PHE A N 1
ATOM 801 C CA . PHE A 1 114 ? 8.424 -5.135 45.081 1.00 24.79 114 PHE A CA 1
ATOM 802 C C . PHE A 1 114 ? 8.791 -5.512 43.641 1.00 25.23 114 PHE A C 1
ATOM 803 O O . PHE A 1 114 ? 7.916 -5.845 42.835 1.00 25.86 114 PHE A O 1
ATOM 811 N N . TRP A 1 115 ? 10.082 -5.460 43.323 1.00 24.56 115 TRP A N 1
ATOM 812 C CA . TRP A 1 115 ? 10.572 -5.747 41.977 1.00 24.09 115 TRP A CA 1
ATOM 813 C C . TRP A 1 115 ? 9.810 -6.814 41.205 1.00 24.47 115 TRP A C 1
ATOM 814 O O . TRP A 1 115 ? 9.600 -7.932 41.683 1.00 23.72 115 TRP A O 1
ATOM 825 N N . ALA A 1 116 ? 9.402 -6.448 39.997 1.00 24.35 116 ALA A N 1
ATOM 826 C CA . ALA A 1 116 ? 8.688 -7.357 39.117 1.00 23.77 116 ALA A CA 1
ATOM 827 C C . ALA A 1 116 ? 9.560 -7.554 37.887 1.00 23.64 116 ALA A C 1
ATOM 828 O O . ALA A 1 116 ? 9.925 -6.580 37.225 1.00 23.01 116 ALA A O 1
ATOM 830 N N . ASP A 1 117 ? 9.927 -8.801 37.600 1.00 22.99 117 ASP A N 1
ATOM 831 C CA . ASP A 1 117 ? 10.744 -9.081 36.429 1.00 23.47 117 ASP A CA 1
ATOM 832 C C . ASP A 1 117 ? 10.468 -10.491 35.904 1.00 23.65 117 ASP A C 1
ATOM 833 O O . ASP A 1 117 ? 9.474 -11.105 36.290 1.00 24.36 117 ASP A O 1
ATOM 838 N N . PRO A 1 118 ? 11.312 -11.015 34.999 1.00 23.56 118 PRO A N 1
ATOM 839 C CA . PRO A 1 118 ? 11.030 -12.362 34.506 1.00 25.24 118 PRO A CA 1
ATOM 840 C C . PRO A 1 118 ? 10.842 -13.426 35.583 1.00 25.36 118 PRO A C 1
ATOM 841 O O . PRO A 1 118 ? 10.030 -14.325 35.421 1.00 25.60 118 PRO A O 1
ATOM 845 N N . ALA A 1 119 ? 11.584 -13.317 36.678 1.00 26.43 119 ALA A N 1
ATOM 846 C CA . ALA A 1 119 ? 11.485 -14.294 37.762 1.00 29.18 119 ALA A CA 1
ATOM 847 C C . ALA A 1 119 ? 10.516 -13.908 38.885 1.00 29.87 119 ALA A C 1
ATOM 848 O O . ALA A 1 119 ? 9.949 -14.782 39.553 1.00 31.02 119 ALA A O 1
ATOM 850 N N . LYS A 1 120 ? 10.320 -12.608 39.088 1.00 29.34 120 LYS A N 1
ATOM 851 C CA . LYS A 1 120 ? 9.445 -12.145 40.156 1.00 28.71 120 LYS A CA 1
ATOM 852 C C . LYS A 1 120 ? 8.224 -11.342 39.700 1.00 28.08 120 LYS A C 1
ATOM 853 O O . LYS A 1 120 ? 8.353 -10.265 39.123 1.00 26.52 120 LYS A O 1
ATOM 859 N N . GLN A 1 121 ? 7.045 -11.893 39.975 1.00 26.91 121 GLN A N 1
ATOM 860 C CA . GLN A 1 121 ? 5.763 -11.275 39.651 1.00 26.81 121 GLN A CA 1
ATOM 861 C C . GLN A 1 121 ? 4.835 -11.674 40.801 1.00 27.28 121 GLN A C 1
ATOM 862 O O . GLN A 1 121 ? 3.824 -12.345 40.604 1.00 27.83 121 GLN A O 1
ATOM 868 N N . LYS A 1 122 ? 5.205 -11.269 42.010 1.00 27.64 122 LYS A N 1
ATOM 869 C CA . LYS A 1 122 ? 4.444 -11.599 43.208 1.00 27.51 122 LYS A CA 1
ATOM 870 C C . LYS A 1 122 ? 3.265 -10.667 43.437 1.00 26.99 122 LYS A C 1
ATOM 871 O O . LYS A 1 122 ? 3.384 -9.449 43.293 1.00 26.07 122 LYS A O 1
ATOM 877 N N . ALA A 1 123 ? 2.128 -11.245 43.809 1.00 26.47 123 ALA A N 1
ATOM 878 C CA . ALA A 1 123 ? 0.934 -10.457 44.073 1.00 27.08 123 ALA A CA 1
ATOM 879 C C . ALA A 1 123 ? 1.166 -9.550 45.269 1.00 27.21 123 ALA A C 1
ATOM 880 O O . ALA A 1 123 ? 1.911 -9.901 46.180 1.00 26.99 123 ALA A O 1
ATOM 882 N N . PRO A 1 124 ? 0.554 -8.355 45.267 1.00 27.10 124 PRO A N 1
ATOM 883 C CA . PRO A 1 124 ? 0.739 -7.457 46.406 1.00 27.40 124 PRO A CA 1
ATOM 884 C C . PRO A 1 124 ? 0.225 -8.190 47.649 1.00 28.64 124 PRO A C 1
ATOM 885 O O . PRO A 1 124 ? -0.666 -9.041 47.545 1.00 28.31 124 PRO A O 1
ATOM 889 N N . LYS A 1 125 ? 0.780 -7.875 48.816 1.00 29.36 125 LYS A N 1
ATOM 890 C CA . LYS A 1 125 ? 0.348 -8.525 50.050 1.00 30.55 125 LYS A CA 1
ATOM 891 C C . LYS A 1 125 ? -1.169 -8.443 50.198 1.00 30.79 125 LYS A C 1
ATOM 892 O O . LYS A 1 125 ? -1.817 -9.410 50.593 1.00 30.50 125 LYS A O 1
ATOM 898 N N . ALA A 1 126 ? -1.730 -7.293 49.850 1.00 31.20 126 ALA A N 1
ATOM 899 C CA . ALA A 1 126 ? -3.169 -7.068 49.959 1.00 32.30 126 ALA A CA 1
ATOM 900 C C . ALA A 1 126 ? -4.033 -7.926 49.041 1.00 32.22 126 ALA A C 1
ATOM 901 O O . ALA A 1 126 ? -5.225 -8.053 49.274 1.00 32.55 126 ALA A O 1
ATOM 903 N N . TRP A 1 127 ? -3.444 -8.509 48.000 1.00 32.98 127 TRP A N 1
ATOM 904 C CA . TRP A 1 127 ? -4.212 -9.337 47.063 1.00 33.26 127 TRP A CA 1
ATOM 905 C C . TRP A 1 127 ? -3.876 -10.818 47.189 1.00 34.07 127 TRP A C 1
ATOM 906 O O . TRP A 1 127 ? -4.361 -11.645 46.414 1.00 33.73 127 TRP A O 1
ATOM 917 N N . ALA A 1 128 ? -3.038 -11.148 48.159 1.00 35.75 128 ALA A N 1
ATOM 918 C CA . ALA A 1 128 ? -2.618 -12.527 48.368 1.00 38.10 128 ALA A CA 1
ATOM 919 C C . ALA A 1 128 ? -3.772 -13.515 48.542 1.00 39.42 128 ALA A C 1
ATOM 920 O O . ALA A 1 128 ? -3.745 -14.614 47.986 1.00 40.14 128 ALA A O 1
ATOM 922 N N . ASN A 1 129 ? -4.794 -13.125 49.294 1.00 41.20 129 ASN A N 1
ATOM 923 C CA . ASN A 1 129 ? -5.925 -14.020 49.538 1.00 43.03 129 ASN A CA 1
ATOM 924 C C . ASN A 1 129 ? -7.189 -13.701 48.760 1.00 43.26 129 ASN A C 1
ATOM 925 O O . ASN A 1 129 ? -8.292 -13.904 49.264 1.00 44.01 129 ASN A O 1
ATOM 930 N N . LEU A 1 130 ? -7.034 -13.210 47.536 1.00 43.01 130 LEU A N 1
ATOM 931 C CA . LEU A 1 130 ? -8.189 -12.889 46.712 1.00 42.61 130 LEU A CA 1
ATOM 932 C C . LEU A 1 130 ? -8.313 -13.881 45.564 1.00 42.43 130 LEU A C 1
ATOM 933 O O . LEU A 1 130 ? -7.304 -14.336 45.020 1.00 41.90 130 LEU A O 1
ATOM 938 N N . ASN A 1 131 ? -9.550 -14.223 45.210 1.00 42.49 131 ASN A N 1
ATOM 939 C CA . ASN A 1 131 ? -9.802 -15.127 44.093 1.00 42.83 131 ASN A CA 1
ATOM 940 C C . ASN A 1 131 ? -9.488 -14.256 42.876 1.00 41.86 131 ASN A C 1
ATOM 941 O O . ASN A 1 131 ? -9.448 -13.025 42.988 1.00 41.40 131 ASN A O 1
ATOM 946 N N . PHE A 1 132 ? -9.262 -14.882 41.727 1.00 41.02 132 PHE A N 1
ATOM 947 C CA . PHE A 1 132 ? -8.923 -14.133 40.529 1.00 40.62 132 PHE A CA 1
ATOM 948 C C . PHE A 1 132 ? -9.822 -12.945 40.238 1.00 40.40 132 PHE A C 1
ATOM 949 O O . PHE A 1 132 ? -9.317 -11.856 39.963 1.00 40.26 132 PHE A O 1
ATOM 957 N N . GLU A 1 133 ? -11.136 -13.133 40.302 1.00 40.50 133 GLU A N 1
ATOM 958 C CA . GLU A 1 133 ? -12.074 -12.052 40.006 1.00 41.00 133 GLU A CA 1
ATOM 959 C C . GLU A 1 133 ? -11.879 -10.828 40.886 1.00 40.07 133 GLU A C 1
ATOM 960 O O . GLU A 1 133 ? -11.893 -9.691 40.398 1.00 38.96 133 GLU A O 1
ATOM 966 N N . ASP A 1 134 ? -11.667 -11.055 42.177 1.00 39.42 134 ASP A N 1
ATOM 967 C CA . ASP A 1 134 ? -11.500 -9.929 43.078 1.00 39.18 134 ASP A CA 1
ATOM 968 C C . ASP A 1 134 ? -10.162 -9.251 42.913 1.00 38.16 134 ASP A C 1
ATOM 969 O O . ASP A 1 134 ? -10.030 -8.048 43.152 1.00 37.29 134 ASP A O 1
ATOM 974 N N . LYS A 1 135 ? -9.174 -10.029 42.495 1.00 36.68 135 LYS A N 1
ATOM 975 C CA . LYS A 1 135 ? -7.856 -9.486 42.287 1.00 36.56 135 LYS A CA 1
ATOM 976 C C . LYS A 1 135 ? -7.892 -8.606 41.050 1.00 35.87 135 LYS A C 1
ATOM 977 O O . LYS A 1 135 ? -7.270 -7.551 41.033 1.00 36.51 135 LYS A O 1
ATOM 983 N N . LYS A 1 136 ? -8.622 -9.046 40.026 1.00 34.97 136 LYS A N 1
ATOM 984 C CA . LYS A 1 136 ? -8.756 -8.291 38.784 1.00 35.23 136 LYS A CA 1
ATOM 985 C C . LYS A 1 136 ? -9.430 -6.948 39.107 1.00 33.76 136 LYS A C 1
ATOM 986 O O . LYS A 1 136 ? -8.989 -5.900 38.637 1.00 33.85 136 LYS A O 1
ATOM 992 N N . THR A 1 137 ? -10.495 -6.992 39.910 1.00 31.70 137 THR A N 1
ATOM 993 C CA . THR A 1 137 ? -11.222 -5.787 40.319 1.00 30.34 137 THR A CA 1
ATOM 994 C C . THR A 1 137 ? -10.279 -4.876 41.097 1.00 29.73 137 THR A C 1
ATOM 995 O O . THR A 1 137 ? -10.267 -3.648 40.919 1.00 28.50 137 THR A O 1
ATOM 999 N N . ALA A 1 138 ? -9.482 -5.489 41.965 1.00 29.09 138 ALA A N 1
ATOM 1000 C CA . ALA A 1 138 ? -8.530 -4.736 42.772 1.00 28.36 138 ALA A CA 1
ATOM 1001 C C . ALA A 1 138 ? -7.479 -4.075 41.888 1.00 27.66 138 ALA A C 1
ATOM 1002 O O . ALA A 1 138 ? -7.138 -2.910 42.098 1.00 27.22 138 ALA A O 1
ATOM 1004 N N . LEU A 1 139 ? -6.972 -4.815 40.903 1.00 26.41 139 LEU A N 1
ATOM 1005 C CA . LEU A 1 139 ? -5.961 -4.275 39.998 1.00 26.03 139 LEU A CA 1
ATOM 1006 C C . LEU A 1 139 ? -6.547 -3.086 39.242 1.00 26.13 139 LEU A C 1
ATOM 1007 O O . LEU A 1 139 ? -5.923 -2.024 39.154 1.00 25.96 139 LEU A O 1
ATOM 1012 N N . TYR A 1 140 ? -7.748 -3.277 38.701 1.00 26.07 140 TYR A N 1
ATOM 1013 C CA . TYR A 1 140 ? -8.440 -2.223 37.980 1.00 26.18 140 TYR A CA 1
ATOM 1014 C C . TYR A 1 140 ? -8.598 -0.991 38.882 1.00 25.97 140 TYR A C 1
ATOM 1015 O O . TYR A 1 140 ? -8.189 0.113 38.527 1.00 26.43 140 TYR A O 1
ATOM 1024 N N . GLN A 1 141 ? -9.169 -1.210 40.063 1.00 25.61 141 GLN A N 1
ATOM 1025 C CA . GLN A 1 141 ? -9.437 -0.155 41.042 1.00 25.83 141 GLN A CA 1
ATOM 1026 C C . GLN A 1 141 ? -8.185 0.610 41.435 1.00 26.61 141 GLN A C 1
ATOM 1027 O O . GLN A 1 141 ? -8.180 1.840 41.469 1.00 25.72 141 GLN A O 1
ATOM 1033 N N . TYR A 1 142 ? -7.122 -0.129 41.724 1.00 27.43 142 TYR A N 1
ATOM 1034 C CA . TYR A 1 142 ? -5.851 0.471 42.105 1.00 27.74 142 TYR A CA 1
ATOM 1035 C C . TYR A 1 142 ? -5.308 1.378 41.008 1.00 26.94 142 TYR A C 1
ATOM 1036 O O . TYR A 1 142 ? -4.864 2.496 41.275 1.00 27.05 142 TYR A O 1
ATOM 1045 N N . THR A 1 143 ? -5.325 0.879 39.778 1.00 25.92 143 THR A N 1
ATOM 1046 C CA . THR A 1 143 ? -4.833 1.640 38.645 1.00 25.92 143 THR A CA 1
ATOM 1047 C C . THR A 1 143 ? -5.666 2.908 38.502 1.00 26.38 143 THR A C 1
ATOM 1048 O O . THR A 1 143 ? -5.131 4.010 38.380 1.00 24.70 143 THR A O 1
ATOM 1052 N N . LYS A 1 144 ? -6.983 2.729 38.529 1.00 27.61 144 LYS A N 1
ATOM 1053 C CA . LYS A 1 144 ? -7.928 3.828 38.387 1.00 29.30 144 LYS A CA 1
ATOM 1054 C C . LYS A 1 144 ? -7.702 4.911 39.433 1.00 29.20 144 LYS A C 1
ATOM 1055 O O . LYS A 1 144 ? -7.595 6.088 39.094 1.00 29.72 144 LYS A O 1
ATOM 1061 N N . GLN A 1 145 ? -7.619 4.519 40.700 1.00 29.83 145 GLN A N 1
ATOM 1062 C CA . GLN A 1 145 ? -7.410 5.486 41.780 1.00 31.17 145 GLN A CA 1
ATOM 1063 C C . GLN A 1 145 ? -6.038 6.146 41.717 1.00 30.46 145 GLN A C 1
ATOM 1064 O O . GLN A 1 145 ? -5.910 7.353 41.936 1.00 30.49 145 GLN A O 1
ATOM 1070 N N . SER A 1 146 ? -5.011 5.355 41.418 1.00 29.23 146 SER A N 1
ATOM 1071 C CA . SER A 1 146 ? -3.661 5.892 41.322 1.00 28.19 146 SER A CA 1
ATOM 1072 C C . SER A 1 146 ? -3.608 6.974 40.248 1.00 28.00 146 SER A C 1
ATOM 1073 O O . SER A 1 146 ? -3.083 8.064 40.480 1.00 27.99 146 SER A O 1
ATOM 1076 N N . LEU A 1 147 ? -4.154 6.676 39.074 1.00 27.06 147 LEU A N 1
ATOM 1077 C CA . LEU A 1 147 ? -4.153 7.641 37.981 1.00 28.20 147 LEU A CA 1
ATOM 1078 C C . LEU A 1 147 ? -4.900 8.930 38.346 1.00 29.30 147 LEU A C 1
ATOM 1079 O O . LEU A 1 147 ? -4.405 10.035 38.090 1.00 28.84 147 LEU A O 1
ATOM 1084 N N . LYS A 1 148 ? -6.080 8.788 38.951 1.00 29.89 148 LYS A N 1
ATOM 1085 C CA . LYS A 1 148 ? -6.872 9.950 39.340 1.00 31.29 148 LYS A CA 1
ATOM 1086 C C . LYS A 1 148 ? -6.067 10.825 40.299 1.00 30.71 148 LYS A C 1
ATOM 1087 O O . LYS A 1 148 ? -6.018 12.045 40.142 1.00 31.11 148 LYS A O 1
ATOM 1093 N N . ALA A 1 149 ? -5.428 10.201 41.283 1.00 29.33 149 ALA A N 1
ATOM 1094 C CA . ALA A 1 149 ? -4.621 10.946 42.241 1.00 29.60 149 ALA A CA 1
ATOM 1095 C C . ALA A 1 149 ? -3.543 11.747 41.505 1.00 29.70 149 ALA A C 1
ATOM 1096 O O . ALA A 1 149 ? -3.306 12.915 41.817 1.00 29.54 149 ALA A O 1
ATOM 1098 N N . MET A 1 150 ? -2.898 11.124 40.522 1.00 29.92 150 MET A N 1
ATOM 1099 C CA . MET A 1 150 ? -1.872 11.817 39.750 1.00 30.64 150 MET A CA 1
ATOM 1100 C C . MET A 1 150 ? -2.470 12.979 38.960 1.00 30.59 150 MET A C 1
ATOM 1101 O O . MET A 1 150 ? -1.863 14.042 38.859 1.00 30.41 150 MET A O 1
ATOM 1106 N N . LYS A 1 151 ? -3.657 12.781 38.396 1.00 31.20 151 LYS A N 1
ATOM 1107 C CA . LYS A 1 151 ? -4.292 13.849 37.626 1.00 32.20 151 LYS A CA 1
ATOM 1108 C C . LYS A 1 151 ? -4.626 14.994 38.577 1.00 32.31 151 LYS A C 1
ATOM 1109 O O . LYS A 1 151 ? -4.393 16.160 38.266 1.00 32.43 151 LYS A O 1
ATOM 1115 N N . ALA A 1 152 ? -5.164 14.656 39.743 1.00 32.72 152 ALA A N 1
ATOM 1116 C CA . ALA A 1 152 ? -5.518 15.664 40.739 1.00 33.20 152 ALA A CA 1
ATOM 1117 C C . ALA A 1 152 ? -4.299 16.496 41.123 1.00 33.45 152 ALA A C 1
ATOM 1118 O O . ALA A 1 152 ? -4.436 17.666 41.472 1.00 34.38 152 ALA A O 1
ATOM 1120 N N . ALA A 1 153 ? -3.111 15.897 41.043 1.00 32.31 153 ALA A N 1
ATOM 1121 C CA . ALA A 1 153 ? -1.877 16.594 41.392 1.00 30.93 153 ALA A CA 1
ATOM 1122 C C . ALA A 1 153 ? -1.366 17.465 40.248 1.00 30.05 153 ALA A C 1
ATOM 1123 O O . ALA A 1 153 ? -0.356 18.151 40.386 1.00 30.14 153 ALA A O 1
ATOM 1125 N N . GLY A 1 154 ? -2.062 17.427 39.117 1.00 29.30 154 GLY A N 1
ATOM 1126 C CA . GLY A 1 154 ? -1.659 18.220 37.971 1.00 28.81 154 GLY A CA 1
ATOM 1127 C C . GLY A 1 154 ? -0.571 17.594 37.111 1.00 28.24 154 GLY A C 1
ATOM 1128 O O . GLY A 1 154 ? -0.002 18.261 36.245 1.00 28.49 154 GLY A O 1
ATOM 1129 N N . ILE A 1 155 ? -0.286 16.315 37.331 1.00 27.78 155 ILE A N 1
ATOM 1130 C CA . ILE A 1 155 ? 0.753 15.620 36.562 1.00 27.19 155 ILE A CA 1
ATOM 1131 C C . ILE A 1 155 ? 0.348 15.340 35.119 1.00 26.49 155 ILE A C 1
ATOM 1132 O O . ILE A 1 155 ? -0.765 14.892 34.855 1.00 26.88 155 ILE A O 1
ATOM 1137 N N . ASP A 1 156 ? 1.264 15.603 34.192 1.00 25.69 156 ASP A N 1
ATOM 1138 C CA . ASP A 1 156 ? 1.018 15.371 32.771 1.00 25.84 156 ASP A CA 1
ATOM 1139 C C . ASP A 1 156 ? 1.418 13.930 32.446 1.00 25.80 156 ASP A C 1
ATOM 1140 O O . ASP A 1 156 ? 2.592 13.632 32.226 1.00 25.97 156 ASP A O 1
ATOM 1145 N N . ILE A 1 157 ? 0.437 13.033 32.437 1.00 24.92 157 ILE A N 1
ATOM 1146 C CA . ILE A 1 157 ? 0.699 11.622 32.163 1.00 24.26 157 ILE A CA 1
ATOM 1147 C C . ILE A 1 157 ? 0.604 11.299 30.674 1.00 23.77 157 ILE A C 1
ATOM 1148 O O . ILE A 1 157 ? -0.474 11.381 30.087 1.00 24.41 157 ILE A O 1
ATOM 1153 N N . GLY A 1 158 ? 1.724 10.914 30.068 1.00 22.22 158 GLY A N 1
ATOM 1154 C CA . GLY A 1 158 ? 1.703 10.591 28.655 1.00 20.26 158 GLY A CA 1
ATOM 1155 C C . GLY A 1 158 ? 1.586 9.110 28.350 1.00 20.47 158 GLY A C 1
ATOM 1156 O O . GLY A 1 158 ? 1.146 8.726 27.263 1.00 21.21 158 GLY A O 1
ATOM 1157 N N . MET A 1 159 ? 1.956 8.261 29.303 1.00 19.77 159 MET A N 1
ATOM 1158 C CA . MET A 1 159 ? 1.919 6.823 29.059 1.00 18.97 159 MET A CA 1
ATOM 1159 C C . MET A 1 159 ? 1.835 6.049 30.366 1.00 18.55 159 MET A C 1
ATOM 1160 O O . MET A 1 159 ? 2.273 6.529 31.409 1.00 18.10 159 MET A O 1
ATOM 1165 N N . VAL A 1 160 ? 1.254 4.858 30.303 1.00 18.51 160 VAL A N 1
ATOM 1166 C CA . VAL A 1 160 ? 1.154 3.994 31.474 1.00 18.01 160 VAL A CA 1
ATOM 1167 C C . VAL A 1 160 ? 1.594 2.591 31.075 1.00 18.60 160 VAL A C 1
ATOM 1168 O O . VAL A 1 160 ? 1.234 2.086 30.019 1.00 18.71 160 VAL A O 1
ATOM 1172 N N . GLN A 1 161 ? 2.393 1.973 31.924 1.00 18.62 161 GLN A N 1
ATOM 1173 C CA . GLN A 1 161 ? 2.872 0.635 31.667 1.00 19.21 161 GLN A CA 1
ATOM 1174 C C . GLN A 1 161 ? 2.038 -0.277 32.567 1.00 19.12 161 GLN A C 1
ATOM 1175 O O . GLN A 1 161 ? 2.006 -0.082 33.779 1.00 17.91 161 GLN A O 1
ATOM 1181 N N . VAL A 1 162 ? 1.345 -1.246 31.975 1.00 18.37 162 VAL A N 1
ATOM 1182 C CA . VAL A 1 162 ? 0.528 -2.179 32.745 1.00 17.47 162 VAL A CA 1
ATOM 1183 C C . VAL A 1 162 ? 1.371 -3.430 32.988 1.00 18.76 162 VAL A C 1
ATOM 1184 O O . VAL A 1 162 ? 1.288 -4.413 32.248 1.00 18.07 162 VAL A O 1
ATOM 1188 N N . GLY A 1 163 ? 2.183 -3.375 34.038 1.00 18.74 163 GLY A N 1
ATOM 1189 C CA . GLY A 1 163 ? 3.063 -4.479 34.365 1.00 17.79 163 GLY A CA 1
ATOM 1190 C C . GLY A 1 163 ? 4.475 -4.106 33.958 1.00 18.15 163 GLY A C 1
ATOM 1191 O O . GLY A 1 163 ? 4.683 -3.175 33.167 1.00 16.40 163 GLY A O 1
ATOM 1192 N N . ASN A 1 164 ? 5.449 -4.836 34.488 1.00 18.27 164 ASN A N 1
ATOM 1193 C CA . ASN A 1 164 ? 6.858 -4.590 34.189 1.00 17.53 164 ASN A CA 1
ATOM 1194 C C . ASN A 1 164 ? 7.571 -5.917 33.870 1.00 18.70 164 ASN A C 1
ATOM 1195 O O . ASN A 1 164 ? 7.681 -6.799 34.725 1.00 17.95 164 ASN A O 1
ATOM 1200 N N . GLU A 1 165 ? 8.062 -6.044 32.642 1.00 19.14 165 GLU A N 1
ATOM 1201 C CA . GLU A 1 165 ? 8.747 -7.261 32.196 1.00 20.09 165 GLU A CA 1
ATOM 1202 C C . GLU A 1 165 ? 7.952 -8.520 32.569 1.00 20.37 165 GLU A C 1
ATOM 1203 O O . GLU A 1 165 ? 8.480 -9.454 33.184 1.00 19.50 165 GLU A O 1
ATOM 1209 N N . THR A 1 166 ? 6.678 -8.523 32.184 1.00 19.62 166 THR A N 1
ATOM 1210 C CA . THR A 1 166 ? 5.774 -9.626 32.456 1.00 20.65 166 THR A CA 1
ATOM 1211 C C . THR A 1 166 ? 5.958 -10.782 31.464 1.00 21.13 166 THR A C 1
ATOM 1212 O O . THR A 1 166 ? 5.025 -11.188 30.787 1.00 21.05 166 THR A O 1
ATOM 1216 N N . ASN A 1 167 ? 7.176 -11.303 31.385 1.00 22.41 167 ASN A N 1
ATOM 1217 C CA . ASN A 1 167 ? 7.493 -12.417 30.494 1.00 24.55 167 ASN A CA 1
ATOM 1218 C C . ASN A 1 167 ? 6.787 -13.708 30.879 1.00 24.87 167 ASN A C 1
ATOM 1219 O O . ASN A 1 167 ? 6.462 -14.503 30.015 1.00 26.16 167 ASN A O 1
ATOM 1224 N N . GLY A 1 168 ? 6.567 -13.925 32.174 1.00 26.34 168 GLY A N 1
ATOM 1225 C CA . GLY A 1 168 ? 5.927 -15.160 32.604 1.00 26.98 168 GLY A CA 1
ATOM 1226 C C . GLY A 1 168 ? 4.894 -15.053 33.710 1.00 27.00 168 GLY A C 1
ATOM 1227 O O . GLY A 1 168 ? 4.470 -16.068 34.272 1.00 26.89 168 GLY A O 1
ATOM 1228 N N . GLY A 1 169 ? 4.477 -13.834 34.031 1.00 26.29 169 GLY A N 1
ATOM 1229 C CA . GLY A 1 169 ? 3.485 -13.684 35.072 1.00 25.68 169 GLY A CA 1
ATOM 1230 C C . GLY A 1 169 ? 3.100 -12.252 35.356 1.00 25.51 169 GLY A C 1
ATOM 1231 O O . GLY A 1 169 ? 3.703 -11.314 34.825 1.00 24.96 169 GLY A O 1
ATOM 1232 N N . LEU A 1 170 ? 2.080 -12.096 36.195 1.00 24.76 170 LEU A N 1
ATOM 1233 C CA . LEU A 1 170 ? 1.586 -10.787 36.592 1.00 24.77 170 LEU A CA 1
ATOM 1234 C C . LEU A 1 170 ? 0.708 -10.921 37.826 1.00 25.02 170 LEU A C 1
ATOM 1235 O O . LEU A 1 170 ? -0.245 -11.699 37.839 1.00 24.92 170 LEU A O 1
ATOM 1240 N N . ALA A 1 171 ? 1.062 -10.176 38.870 1.00 25.35 171 ALA A N 1
ATOM 1241 C CA . ALA A 1 171 ? 0.310 -10.160 40.113 1.00 26.24 171 ALA A CA 1
ATOM 1242 C C . ALA A 1 171 ? -0.036 -11.558 40.638 1.00 27.45 171 ALA A C 1
ATOM 1243 O O . ALA A 1 171 ? -1.165 -11.821 41.062 1.00 27.30 171 ALA A O 1
ATOM 1245 N N . GLY A 1 172 ? 0.943 -12.452 40.600 1.00 28.10 172 GLY A N 1
ATOM 1246 C CA . GLY A 1 172 ? 0.730 -13.796 41.100 1.00 29.76 172 GLY A CA 1
ATOM 1247 C C . GLY A 1 172 ? 0.117 -14.782 40.125 1.00 30.16 172 GLY A C 1
ATOM 1248 O O . GLY A 1 172 ? -0.036 -15.954 40.454 1.00 30.70 172 GLY A O 1
ATOM 1249 N N . GLU A 1 173 ? -0.224 -14.318 38.930 1.00 30.84 173 GLU A N 1
ATOM 1250 C CA . GLU A 1 173 ? -0.831 -15.174 37.919 1.00 32.48 173 GLU A CA 1
ATOM 1251 C C . GLU A 1 173 ? 0.202 -15.559 36.855 1.00 32.69 173 GLU A C 1
ATOM 1252 O O . GLU A 1 173 ? 1.043 -14.742 36.484 1.00 32.87 173 GLU A O 1
ATOM 1258 N N . THR A 1 174 ? 0.153 -16.801 36.374 1.00 33.19 174 THR A N 1
ATOM 1259 C CA . THR A 1 174 ? 1.097 -17.248 35.349 1.00 33.12 174 THR A CA 1
ATOM 1260 C C . THR A 1 174 ? 0.416 -17.792 34.096 1.00 33.24 174 THR A C 1
ATOM 1261 O O . THR A 1 174 ? 1.082 -18.087 33.104 1.00 32.95 174 THR A O 1
ATOM 1265 N N . ASP A 1 175 ? -0.905 -17.937 34.144 1.00 33.80 175 ASP A N 1
ATOM 1266 C CA . ASP A 1 175 ? -1.657 -18.411 32.989 1.00 34.02 175 ASP A CA 1
ATOM 1267 C C . ASP A 1 175 ? -1.934 -17.196 32.106 1.00 33.81 175 ASP A C 1
ATOM 1268 O O . ASP A 1 175 ? -2.528 -16.221 32.559 1.00 33.74 175 ASP A O 1
ATOM 1273 N N . TRP A 1 176 ? -1.500 -17.252 30.849 1.00 33.34 176 TRP A N 1
ATOM 1274 C CA . TRP A 1 176 ? -1.685 -16.136 29.934 1.00 32.75 176 TRP A CA 1
ATOM 1275 C C . TRP A 1 176 ? -3.117 -15.677 29.712 1.00 33.28 176 TRP A C 1
ATOM 1276 O O . TRP A 1 176 ? -3.351 -14.511 29.378 1.00 33.03 176 TRP A O 1
ATOM 1287 N N . ALA A 1 177 ? -4.072 -16.585 29.880 1.00 32.67 177 ALA A N 1
ATOM 1288 C CA . ALA A 1 177 ? -5.475 -16.228 29.723 1.00 32.08 177 ALA A CA 1
ATOM 1289 C C . ALA A 1 177 ? -5.844 -15.292 30.873 1.00 31.92 177 ALA A C 1
ATOM 1290 O O . ALA A 1 177 ? -6.564 -14.313 30.683 1.00 31.95 177 ALA A O 1
ATOM 1292 N N . LYS A 1 178 ? -5.348 -15.597 32.070 1.00 31.91 178 LYS A N 1
ATOM 1293 C CA . LYS A 1 178 ? -5.628 -14.762 33.236 1.00 31.59 178 LYS A CA 1
ATOM 1294 C C . LYS A 1 178 ? -4.777 -13.490 33.204 1.00 30.89 178 LYS A C 1
ATOM 1295 O O . LYS A 1 178 ? -5.212 -12.424 33.648 1.00 29.96 178 LYS A O 1
ATOM 1301 N N . MET A 1 179 ? -3.561 -13.607 32.680 1.00 29.50 179 MET A N 1
ATOM 1302 C CA . MET A 1 179 ? -2.673 -12.458 32.564 1.00 28.92 179 MET A CA 1
ATOM 1303 C C . MET A 1 179 ? -3.300 -11.420 31.636 1.00 28.44 179 MET A C 1
ATOM 1304 O O . MET A 1 179 ? -3.278 -10.224 31.926 1.00 27.64 179 MET A O 1
ATOM 1309 N N . SER A 1 180 ? -3.862 -11.883 30.521 1.00 28.61 180 SER A N 1
ATOM 1310 C CA . SER A 1 180 ? -4.501 -10.985 29.557 1.00 27.96 180 SER A CA 1
ATOM 1311 C C . SER A 1 180 ? -5.686 -10.237 30.174 1.00 27.96 180 SER A C 1
ATOM 1312 O O . SER A 1 180 ? -5.904 -9.059 29.884 1.00 27.55 180 SER A O 1
ATOM 1315 N N . GLN A 1 181 ? -6.453 -10.914 31.023 1.00 27.34 181 GLN A N 1
ATOM 1316 C CA . GLN A 1 181 ? -7.589 -10.263 31.667 1.00 28.59 181 GLN A CA 1
ATOM 1317 C C . GLN A 1 181 ? -7.077 -9.181 32.615 1.00 27.62 181 GLN A C 1
ATOM 1318 O O . GLN A 1 181 ? -7.717 -8.139 32.792 1.00 27.54 181 GLN A O 1
ATOM 1324 N N . LEU A 1 182 ? -5.923 -9.433 33.231 1.00 26.02 182 LEU A N 1
ATOM 1325 C CA . LEU A 1 182 ? -5.330 -8.454 34.136 1.00 25.38 182 LEU A CA 1
ATOM 1326 C C . LEU A 1 182 ? -4.799 -7.302 33.295 1.00 24.58 182 LEU A C 1
ATOM 1327 O O . LEU A 1 182 ? -4.976 -6.136 33.653 1.00 23.50 182 LEU A O 1
ATOM 1332 N N . PHE A 1 183 ? -4.153 -7.626 32.176 1.00 23.52 183 PHE A N 1
ATOM 1333 C CA . PHE A 1 183 ? -3.659 -6.579 31.286 1.00 23.45 183 PHE A CA 1
ATOM 1334 C C . PHE A 1 183 ? -4.864 -5.711 30.903 1.00 23.47 183 PHE A C 1
ATOM 1335 O O . PHE A 1 183 ? -4.801 -4.488 30.979 1.00 23.29 183 PHE A O 1
ATOM 1343 N N . ASN A 1 184 ? -5.965 -6.345 30.510 1.00 23.31 184 ASN A N 1
ATOM 1344 C CA . ASN A 1 184 ? -7.154 -5.589 30.133 1.00 23.20 184 ASN A CA 1
ATOM 1345 C C . ASN A 1 184 ? -7.762 -4.800 31.290 1.00 23.89 184 ASN A C 1
ATOM 1346 O O . ASN A 1 184 ? -8.218 -3.671 31.097 1.00 23.92 184 ASN A O 1
ATOM 1351 N N . ALA A 1 185 ? -7.759 -5.377 32.493 1.00 24.27 185 ALA A N 1
ATOM 1352 C CA . ALA A 1 185 ? -8.303 -4.681 33.651 1.00 23.45 185 ALA A CA 1
ATOM 1353 C C . ALA A 1 185 ? -7.525 -3.387 33.821 1.00 24.14 185 ALA A C 1
ATOM 1354 O O . ALA A 1 185 ? -8.103 -2.312 33.952 1.00 24.01 185 ALA A O 1
ATOM 1356 N N . GLY A 1 186 ? -6.202 -3.491 33.810 1.00 24.41 186 GLY A N 1
ATOM 1357 C CA . GLY A 1 186 ? -5.374 -2.304 33.943 1.00 23.61 186 GLY A CA 1
ATOM 1358 C C . GLY A 1 186 ? -5.602 -1.324 32.805 1.00 23.85 186 GLY A C 1
ATOM 1359 O O . GLY A 1 186 ? -5.779 -0.130 33.036 1.00 23.53 186 GLY A O 1
ATOM 1360 N N . SER A 1 187 ? -5.592 -1.826 31.572 1.00 23.92 187 SER A N 1
ATOM 1361 C CA . SER A 1 187 ? -5.808 -0.995 30.383 1.00 23.50 187 SER A CA 1
ATOM 1362 C C . SER A 1 187 ? -7.118 -0.221 30.535 1.00 23.51 187 SER A C 1
ATOM 1363 O O . SER A 1 187 ? -7.195 0.968 30.227 1.00 22.86 187 SER A O 1
ATOM 1366 N N . GLN A 1 188 ? -8.142 -0.917 31.020 1.00 23.37 188 GLN A N 1
ATOM 1367 C CA . GLN A 1 188 ? -9.470 -0.342 31.248 1.00 23.38 188 GLN A CA 1
ATOM 1368 C C . GLN A 1 188 ? -9.371 0.980 32.005 1.00 23.70 188 GLN A C 1
ATOM 1369 O O . GLN A 1 188 ? -9.850 2.030 31.558 1.00 23.66 188 GLN A O 1
ATOM 1375 N N . ALA A 1 189 ? -8.757 0.907 33.173 1.00 22.69 189 ALA A N 1
ATOM 1376 C CA . ALA A 1 189 ? -8.592 2.073 34.025 1.00 22.99 189 ALA A CA 1
ATOM 1377 C C . ALA A 1 189 ? -7.900 3.235 33.303 1.00 23.31 189 ALA A C 1
ATOM 1378 O O . ALA A 1 189 ? -8.275 4.395 33.479 1.00 22.10 189 ALA A O 1
ATOM 1380 N N . VAL A 1 190 ? -6.889 2.929 32.498 1.00 23.52 190 VAL A N 1
ATOM 1381 C CA . VAL A 1 190 ? -6.175 3.971 31.762 1.00 25.53 190 VAL A CA 1
ATOM 1382 C C . VAL A 1 190 ? -7.126 4.642 30.768 1.00 26.34 190 VAL A C 1
ATOM 1383 O O . VAL A 1 190 ? -7.206 5.868 30.698 1.00 25.80 190 VAL A O 1
ATOM 1387 N N . ARG A 1 191 ? -7.822 3.809 29.996 1.00 27.15 191 ARG A N 1
ATOM 1388 C CA . ARG A 1 191 ? -8.787 4.244 28.990 1.00 28.36 191 ARG A CA 1
ATOM 1389 C C . ARG A 1 191 ? -9.859 5.139 29.620 1.00 28.87 191 ARG A C 1
ATOM 1390 O O . ARG A 1 191 ? -10.214 6.175 29.073 1.00 28.40 191 ARG A O 1
ATOM 1398 N N . GLU A 1 192 ? -10.360 4.731 30.777 1.00 29.32 192 GLU A N 1
ATOM 1399 C CA . GLU A 1 192 ? -11.372 5.492 31.485 1.00 30.68 192 GLU A CA 1
ATOM 1400 C C . GLU A 1 192 ? -10.817 6.795 32.049 1.00 31.54 192 GLU A C 1
ATOM 1401 O O . GLU A 1 192 ? -11.561 7.737 32.293 1.00 31.35 192 GLU A O 1
ATOM 1407 N N . THR A 1 193 ? -9.509 6.840 32.267 1.00 32.45 193 THR A N 1
ATOM 1408 C CA . THR A 1 193 ? -8.872 8.026 32.827 1.00 32.97 193 THR A CA 1
ATOM 1409 C C . THR A 1 193 ? -8.614 9.134 31.803 1.00 33.75 193 THR A C 1
ATOM 1410 O O . THR A 1 193 ? -8.935 10.301 32.039 1.00 34.06 193 THR A O 1
ATOM 1414 N N . ASP A 1 194 ? -8.027 8.763 30.671 1.00 34.00 194 ASP A N 1
ATOM 1415 C CA . ASP A 1 194 ? -7.708 9.710 29.607 1.00 34.52 194 ASP A CA 1
ATOM 1416 C C . ASP A 1 194 ? -7.420 8.900 28.348 1.00 34.26 194 ASP A C 1
ATOM 1417 O O . ASP A 1 194 ? -6.474 8.121 28.314 1.00 34.26 194 ASP A O 1
ATOM 1422 N N . SER A 1 195 ? -8.233 9.089 27.316 1.00 34.31 195 SER A N 1
ATOM 1423 C CA . SER A 1 195 ? -8.066 8.346 26.067 1.00 34.75 195 SER A CA 1
ATOM 1424 C C . SER A 1 195 ? -6.787 8.680 25.313 1.00 33.99 195 SER A C 1
ATOM 1425 O O . SER A 1 195 ? -6.432 7.990 24.362 1.00 33.95 195 SER A O 1
ATOM 1428 N N . ASN A 1 196 ? -6.092 9.732 25.734 1.00 33.74 196 ASN A N 1
ATOM 1429 C CA . ASN A 1 196 ? -4.851 10.137 25.072 1.00 32.83 196 ASN A CA 1
ATOM 1430 C C . ASN A 1 196 ? -3.609 9.445 25.638 1.00 30.81 196 ASN A C 1
ATOM 1431 O O . ASN A 1 196 ? -2.541 9.464 25.020 1.00 30.97 196 ASN A O 1
ATOM 1436 N N . ILE A 1 197 ? -3.744 8.852 26.818 1.00 28.12 197 ILE A N 1
ATOM 1437 C CA . ILE A 1 197 ? -2.624 8.162 27.448 1.00 25.91 197 ILE A CA 1
ATOM 1438 C C . ILE A 1 197 ? -2.344 6.873 26.689 1.00 25.48 197 ILE A C 1
ATOM 1439 O O . ILE A 1 197 ? -3.257 6.090 26.413 1.00 25.44 197 ILE A O 1
ATOM 1444 N N . LEU A 1 198 ? -1.083 6.655 26.342 1.00 24.16 198 LEU A N 1
ATOM 1445 C CA . LEU A 1 198 ? -0.719 5.439 25.637 1.00 23.63 198 LEU A CA 1
ATOM 1446 C C . LEU A 1 198 ? -0.625 4.289 26.630 1.00 22.78 198 LEU A C 1
ATOM 1447 O O . LEU A 1 198 ? -0.133 4.466 27.746 1.00 22.77 198 LEU A O 1
ATOM 1452 N N . VAL A 1 199 ? -1.129 3.122 26.241 1.00 21.40 199 VAL A N 1
ATOM 1453 C CA . VAL A 1 199 ? -1.059 1.957 27.110 1.00 20.28 199 VAL A CA 1
ATOM 1454 C C . VAL A 1 199 ? 0.067 1.063 26.612 1.00 20.20 199 VAL A C 1
ATOM 1455 O O . VAL A 1 199 ? 0.060 0.631 25.465 1.00 19.35 199 VAL A O 1
ATOM 1459 N N . ALA A 1 200 ? 1.036 0.784 27.478 1.00 19.70 200 ALA A N 1
ATOM 1460 C CA . ALA A 1 200 ? 2.154 -0.055 27.087 1.00 18.46 200 ALA A CA 1
ATOM 1461 C C . ALA A 1 200 ? 2.262 -1.335 27.897 1.00 18.60 200 ALA A C 1
ATOM 1462 O O . ALA A 1 200 ? 1.942 -1.353 29.080 1.00 17.99 200 ALA A O 1
ATOM 1464 N N . LEU A 1 201 ? 2.714 -2.397 27.234 1.00 18.06 201 LEU A N 1
ATOM 1465 C CA . LEU A 1 201 ? 2.956 -3.681 27.870 1.00 19.37 201 LEU A CA 1
ATOM 1466 C C . LEU A 1 201 ? 4.473 -3.804 27.747 1.00 19.19 201 LEU A C 1
ATOM 1467 O O . LEU A 1 201 ? 5.055 -3.406 26.728 1.00 19.86 201 LEU A O 1
ATOM 1472 N N . HIS A 1 202 ? 5.110 -4.330 28.787 1.00 18.50 202 HIS A N 1
ATOM 1473 C CA . HIS A 1 202 ? 6.567 -4.417 28.839 1.00 17.19 202 HIS A CA 1
ATOM 1474 C C . HIS A 1 202 ? 7.133 -5.824 28.997 1.00 17.19 202 HIS A C 1
ATOM 1475 O O . HIS A 1 202 ? 6.864 -6.512 29.979 1.00 17.19 202 HIS A O 1
ATOM 1482 N N . PHE A 1 203 ? 7.945 -6.230 28.031 1.00 17.83 203 PHE A N 1
ATOM 1483 C CA . PHE A 1 203 ? 8.573 -7.542 28.048 1.00 18.19 203 PHE A CA 1
ATOM 1484 C C . PHE A 1 203 ? 10.083 -7.408 27.879 1.00 18.90 203 PHE A C 1
ATOM 1485 O O . PHE A 1 203 ? 10.601 -6.315 27.607 1.00 19.41 203 PHE A O 1
ATOM 1493 N N . THR A 1 204 ? 10.795 -8.518 28.046 1.00 19.34 204 THR A N 1
ATOM 1494 C CA . THR A 1 204 ? 12.241 -8.497 27.922 1.00 18.13 204 THR A CA 1
ATOM 1495 C C . THR A 1 204 ? 12.808 -9.778 27.276 1.00 19.57 204 THR A C 1
ATOM 1496 O O . THR A 1 204 ? 12.058 -10.699 26.920 1.00 16.81 204 THR A O 1
ATOM 1500 N N . ASN A 1 205 ? 14.132 -9.823 27.136 1.00 20.56 205 ASN A N 1
ATOM 1501 C CA . ASN A 1 205 ? 14.829 -10.942 26.495 1.00 21.62 205 ASN A CA 1
ATOM 1502 C C . ASN A 1 205 ? 14.391 -11.032 25.038 1.00 21.83 205 ASN A C 1
ATOM 1503 O O . ASN A 1 205 ? 13.874 -12.060 24.580 1.00 21.57 205 ASN A O 1
ATOM 1508 N N . PRO A 1 206 ? 14.586 -9.937 24.288 1.00 22.05 206 PRO A N 1
ATOM 1509 C CA . PRO A 1 206 ? 14.213 -9.877 22.874 1.00 22.64 206 PRO A CA 1
ATOM 1510 C C . PRO A 1 206 ? 15.033 -10.857 22.037 1.00 24.50 206 PRO A C 1
ATOM 1511 O O . PRO A 1 206 ? 14.626 -11.252 20.934 1.00 22.79 206 PRO A O 1
ATOM 1515 N N . GLU A 1 207 ? 16.193 -11.235 22.567 1.00 25.91 207 GLU A N 1
ATOM 1516 C CA . GLU A 1 207 ? 17.082 -12.162 21.873 1.00 29.20 207 GLU A CA 1
ATOM 1517 C C . GLU A 1 207 ? 16.594 -13.602 21.838 1.00 28.57 207 GLU A C 1
ATOM 1518 O O . GLU A 1 207 ? 17.119 -14.403 21.069 1.00 30.10 207 GLU A O 1
ATOM 1524 N N . THR A 1 208 ? 15.602 -13.938 22.661 1.00 28.02 208 THR A N 1
ATOM 1525 C CA . THR A 1 208 ? 15.065 -15.299 22.671 1.00 27.33 208 THR A CA 1
ATOM 1526 C C . THR A 1 208 ? 14.324 -15.565 21.367 1.00 27.08 208 THR A C 1
ATOM 1527 O O . THR A 1 208 ? 13.417 -14.820 20.989 1.00 26.15 208 THR A O 1
ATOM 1531 N N . SER A 1 209 ? 14.722 -16.634 20.682 1.00 27.30 209 SER A N 1
ATOM 1532 C CA . SER A 1 209 ? 14.126 -17.014 19.404 1.00 26.93 209 SER A CA 1
ATOM 1533 C C . SER A 1 209 ? 12.606 -17.209 19.430 1.00 27.26 209 SER A C 1
ATOM 1534 O O . SER A 1 209 ? 12.091 -18.110 20.107 1.00 27.33 209 SER A O 1
ATOM 1537 N N . GLY A 1 210 ? 11.899 -16.348 18.697 1.00 26.52 210 GLY A N 1
ATOM 1538 C CA . GLY A 1 210 ? 10.446 -16.426 18.609 1.00 26.15 210 GLY A CA 1
ATOM 1539 C C . GLY A 1 210 ? 9.622 -15.874 19.761 1.00 26.07 210 GLY A C 1
ATOM 1540 O O . GLY A 1 210 ? 8.404 -15.773 19.650 1.00 25.95 210 GLY A O 1
ATOM 1541 N N . ARG A 1 211 ? 10.274 -15.502 20.859 1.00 26.86 211 ARG A N 1
ATOM 1542 C CA . ARG A 1 211 ? 9.580 -14.980 22.033 1.00 25.65 211 ARG A CA 1
ATOM 1543 C C . ARG A 1 211 ? 8.579 -13.870 21.747 1.00 24.96 211 ARG A C 1
ATOM 1544 O O . ARG A 1 211 ? 7.370 -14.057 21.890 1.00 24.18 211 ARG A O 1
ATOM 1552 N N . TYR A 1 212 ? 9.084 -12.710 21.355 1.00 24.08 212 TYR A N 1
ATOM 1553 C CA . TYR A 1 212 ? 8.217 -11.577 21.073 1.00 24.19 212 TYR A CA 1
ATOM 1554 C C . TYR A 1 212 ? 7.109 -11.888 20.078 1.00 24.53 212 TYR A C 1
ATOM 1555 O O . TYR A 1 212 ? 5.997 -11.374 20.205 1.00 23.54 212 TYR A O 1
ATOM 1564 N N . ALA A 1 213 ? 7.406 -12.727 19.090 1.00 24.82 213 ALA A N 1
ATOM 1565 C CA . ALA A 1 213 ? 6.399 -13.104 18.102 1.00 26.11 213 ALA A CA 1
ATOM 1566 C C . ALA A 1 213 ? 5.268 -13.886 18.792 1.00 26.44 213 ALA A C 1
ATOM 1567 O O . ALA A 1 213 ? 4.087 -13.661 18.525 1.00 26.69 213 ALA A O 1
ATOM 1569 N N . TRP A 1 214 ? 5.640 -14.793 19.689 1.00 27.05 214 TRP A N 1
ATOM 1570 C CA . TRP A 1 214 ? 4.664 -15.604 20.402 1.00 27.47 214 TRP A CA 1
ATOM 1571 C C . TRP A 1 214 ? 3.816 -14.741 21.334 1.00 27.44 214 TRP A C 1
ATOM 1572 O O . TRP A 1 214 ? 2.597 -14.906 21.401 1.00 27.19 214 TRP A O 1
ATOM 1583 N N . ILE A 1 215 ? 4.464 -13.820 22.048 1.00 26.41 215 ILE A N 1
ATOM 1584 C CA . ILE A 1 215 ? 3.763 -12.955 22.995 1.00 25.56 215 ILE A CA 1
ATOM 1585 C C . ILE A 1 215 ? 2.772 -12.047 22.289 1.00 25.18 215 ILE A C 1
ATOM 1586 O O . ILE A 1 215 ? 1.633 -11.907 22.727 1.00 25.41 215 ILE A O 1
ATOM 1591 N N . ALA A 1 216 ? 3.204 -11.435 21.194 1.00 25.03 216 ALA A N 1
ATOM 1592 C CA . ALA A 1 216 ? 2.331 -10.534 20.451 1.00 26.32 216 ALA A CA 1
ATOM 1593 C C . ALA A 1 216 ? 1.087 -11.251 19.932 1.00 26.87 216 ALA A C 1
ATOM 1594 O O . ALA A 1 216 ? -0.021 -10.706 19.992 1.00 25.93 216 ALA A O 1
ATOM 1596 N N . GLU A 1 217 ? 1.280 -12.471 19.427 1.00 27.59 217 GLU A N 1
ATOM 1597 C CA . GLU A 1 217 ? 0.192 -13.284 18.891 1.00 28.32 217 GLU A CA 1
ATOM 1598 C C . GLU A 1 217 ? -0.774 -13.695 19.999 1.00 28.28 217 GLU A C 1
ATOM 1599 O O . GLU A 1 217 ? -1.991 -13.699 19.809 1.00 28.44 217 GLU A O 1
ATOM 1605 N N . THR A 1 218 ? -0.225 -14.039 21.159 1.00 28.15 218 THR A N 1
ATOM 1606 C CA . THR A 1 218 ? -1.034 -14.442 22.302 1.00 28.22 218 THR A CA 1
ATOM 1607 C C . THR A 1 218 ? -1.880 -13.253 22.775 1.00 28.20 218 THR A C 1
ATOM 1608 O O . THR A 1 218 ? -3.075 -13.392 23.063 1.00 27.23 218 THR A O 1
ATOM 1612 N N . LEU A 1 219 ? -1.258 -12.082 22.854 1.00 26.39 219 LEU A N 1
ATOM 1613 C CA . LEU A 1 219 ? -1.975 -10.889 23.274 1.00 27.12 219 LEU A CA 1
ATOM 1614 C C . LEU A 1 219 ? -3.121 -10.638 22.296 1.00 27.51 219 LEU A C 1
ATOM 1615 O O . LEU A 1 219 ? -4.218 -10.238 22.687 1.00 27.11 219 LEU A O 1
ATOM 1620 N N . HIS A 1 220 ? -2.856 -10.871 21.016 1.00 29.04 220 HIS A N 1
ATOM 1621 C CA . HIS A 1 220 ? -3.870 -10.678 19.996 1.00 29.85 220 HIS A CA 1
ATOM 1622 C C . HIS A 1 220 ? -5.048 -11.641 20.163 1.00 30.41 220 HIS A C 1
ATOM 1623 O O . HIS A 1 220 ? -6.205 -11.226 20.112 1.00 29.76 220 HIS A O 1
ATOM 1630 N N . ARG A 1 221 ? -4.741 -12.922 20.358 1.00 31.07 221 ARG A N 1
ATOM 1631 C CA . ARG A 1 221 ? -5.764 -13.955 20.514 1.00 32.39 221 ARG A CA 1
ATOM 1632 C C . ARG A 1 221 ? -6.646 -13.698 21.731 1.00 32.16 221 ARG A C 1
ATOM 1633 O O . ARG A 1 221 ? -7.824 -14.124 21.756 1.00 32.55 221 ARG A O 1
ATOM 1641 N N . HIS A 1 222 ? -6.064 -13.049 22.752 1.00 31.87 222 HIS A N 1
ATOM 1642 C CA . HIS A 1 222 ? -6.824 -12.730 23.963 1.00 32.12 222 HIS A CA 1
ATOM 1643 C C . HIS A 1 222 ? -7.383 -11.329 23.996 1.00 31.29 222 HIS A C 1
ATOM 1644 O O . HIS A 1 222 ? -7.800 -10.863 25.031 1.00 31.02 222 HIS A O 1
ATOM 1651 N N . HIS A 1 223 ? -7.440 -10.686 22.841 1.00 31.64 223 HIS A N 1
ATOM 1652 C CA . HIS A 1 223 ? -8.037 -9.356 22.757 1.00 31.93 223 HIS A CA 1
ATOM 1653 C C . HIS A 1 223 ? -7.479 -8.365 23.765 1.00 30.39 223 HIS A C 1
ATOM 1654 O O . HIS A 1 223 ? -8.225 -7.608 24.378 1.00 30.56 223 HIS A O 1
ATOM 1661 N N . VAL A 1 224 ? -6.166 -8.366 23.947 1.00 28.08 224 VAL A N 1
ATOM 1662 C CA . VAL A 1 224 ? -5.586 -7.437 24.899 1.00 24.97 224 VAL A CA 1
ATOM 1663 C C . VAL A 1 224 ? -5.503 -6.050 24.263 1.00 24.21 224 VAL A C 1
ATOM 1664 O O . VAL A 1 224 ? -4.894 -5.871 23.211 1.00 23.72 224 VAL A O 1
ATOM 1668 N N . ASP A 1 225 ? -6.135 -5.073 24.900 1.00 22.61 225 ASP A N 1
ATOM 1669 C CA . ASP A 1 225 ? -6.131 -3.708 24.393 1.00 22.40 225 ASP A CA 1
ATOM 1670 C C . ASP A 1 225 ? -4.940 -2.880 24.887 1.00 22.34 225 ASP A C 1
ATOM 1671 O O . ASP A 1 225 ? -4.933 -2.388 26.019 1.00 22.56 225 ASP A O 1
ATOM 1676 N N . TYR A 1 226 ? -3.936 -2.724 24.030 1.00 22.07 226 TYR A N 1
ATOM 1677 C CA . TYR A 1 226 ? -2.746 -1.943 24.368 1.00 22.69 226 TYR A CA 1
ATOM 1678 C C . TYR A 1 226 ? -2.211 -1.217 23.124 1.00 21.94 226 TYR A C 1
ATOM 1679 O O . TYR A 1 226 ? -2.495 -1.624 22.003 1.00 22.80 226 TYR A O 1
ATOM 1688 N N . ASP A 1 227 ? -1.439 -0.153 23.328 1.00 21.18 227 ASP A N 1
ATOM 1689 C CA . ASP A 1 227 ? -0.886 0.636 22.223 1.00 21.57 227 ASP A CA 1
ATOM 1690 C C . ASP A 1 227 ? 0.602 0.408 21.921 1.00 21.94 227 ASP A C 1
ATOM 1691 O O . ASP A 1 227 ? 1.028 0.408 20.762 1.00 21.05 227 ASP A O 1
ATOM 1696 N N . VAL A 1 228 ? 1.395 0.231 22.972 1.00 21.76 228 VAL A N 1
ATOM 1697 C CA . VAL A 1 228 ? 2.830 0.059 22.807 1.00 20.65 228 VAL A CA 1
ATOM 1698 C C . VAL A 1 228 ? 3.384 -1.274 23.287 1.00 19.82 228 VAL A C 1
ATOM 1699 O O . VAL A 1 228 ? 3.108 -1.711 24.406 1.00 19.21 228 VAL A O 1
ATOM 1703 N N . PHE A 1 229 ? 4.167 -1.917 22.429 1.00 19.57 229 PHE A N 1
ATOM 1704 C CA . PHE A 1 229 ? 4.808 -3.170 22.796 1.00 20.45 229 PHE A CA 1
ATOM 1705 C C . PHE A 1 229 ? 6.220 -2.732 23.202 1.00 20.25 229 PHE A C 1
ATOM 1706 O O . PHE A 1 229 ? 7.069 -2.476 22.355 1.00 21.33 229 PHE A O 1
ATOM 1714 N N . ALA A 1 230 ? 6.454 -2.621 24.505 1.00 19.86 230 ALA A N 1
ATOM 1715 C CA . ALA A 1 230 ? 7.745 -2.173 24.993 1.00 18.88 230 ALA A CA 1
ATOM 1716 C C . ALA A 1 230 ? 8.683 -3.306 25.354 1.00 19.80 230 ALA A C 1
ATOM 1717 O O . ALA A 1 230 ? 8.260 -4.368 25.829 1.00 19.03 230 ALA A O 1
ATOM 1719 N N . SER A 1 231 ? 9.970 -3.048 25.156 1.00 18.93 231 SER A N 1
ATOM 1720 C CA . SER A 1 231 ? 10.994 -4.026 25.451 1.00 19.75 231 SER A CA 1
ATOM 1721 C C . SER A 1 231 ? 12.149 -3.422 26.234 1.00 19.33 231 SER A C 1
ATOM 1722 O O . SER A 1 231 ? 12.437 -2.233 26.106 1.00 20.15 231 SER A O 1
ATOM 1725 N N . SER A 1 232 ? 12.782 -4.233 27.077 1.00 19.80 232 SER A N 1
ATOM 1726 C CA . SER A 1 232 ? 13.967 -3.781 27.798 1.00 18.76 232 SER A CA 1
ATOM 1727 C C . SER A 1 232 ? 15.096 -4.095 26.821 1.00 18.12 232 SER A C 1
ATOM 1728 O O . SER A 1 232 ? 14.931 -4.904 25.904 1.00 18.13 232 SER A O 1
ATOM 1731 N N . TYR A 1 233 ? 16.228 -3.429 26.969 1.00 18.98 233 TYR A N 1
ATOM 1732 C CA . TYR A 1 233 ? 17.357 -3.739 26.109 1.00 19.77 233 TYR A CA 1
ATOM 1733 C C . TYR A 1 233 ? 18.671 -3.397 26.768 1.00 19.80 233 TYR A C 1
ATOM 1734 O O . TYR A 1 233 ? 19.121 -2.248 26.750 1.00 19.02 233 TYR A O 1
ATOM 1743 N N . TYR A 1 234 ? 19.274 -4.419 27.359 1.00 19.67 234 TYR A N 1
ATOM 1744 C CA . TYR A 1 234 ? 20.550 -4.286 28.028 1.00 21.17 234 TYR A CA 1
ATOM 1745 C C . TYR A 1 234 ? 21.527 -5.061 27.149 1.00 22.49 234 TYR A C 1
ATOM 1746 O O . TYR A 1 234 ? 21.529 -6.291 27.131 1.00 22.94 234 TYR A O 1
ATOM 1755 N N . PRO A 1 235 ? 22.367 -4.337 26.395 1.00 23.38 235 PRO A N 1
ATOM 1756 C CA . PRO A 1 235 ? 23.349 -4.954 25.490 1.00 24.71 235 PRO A CA 1
ATOM 1757 C C . PRO A 1 235 ? 24.166 -6.095 26.080 1.00 25.63 235 PRO A C 1
ATOM 1758 O O . PRO A 1 235 ? 24.632 -6.970 25.352 1.00 24.54 235 PRO A O 1
ATOM 1762 N N . PHE A 1 236 ? 24.313 -6.097 27.400 1.00 26.43 236 PHE A N 1
ATOM 1763 C CA . PHE A 1 236 ? 25.079 -7.135 28.082 1.00 27.90 236 PHE A CA 1
ATOM 1764 C C . PHE A 1 236 ? 24.548 -8.531 27.809 1.00 28.57 236 PHE A C 1
ATOM 1765 O O . PHE A 1 236 ? 25.328 -9.455 27.610 1.00 30.39 236 PHE A O 1
ATOM 1773 N N . TRP A 1 237 ? 23.228 -8.688 27.786 1.00 28.66 237 TRP A N 1
ATOM 1774 C CA . TRP A 1 237 ? 22.641 -10.014 27.591 1.00 29.32 237 TRP A CA 1
ATOM 1775 C C . TRP A 1 237 ? 21.573 -10.137 26.521 1.00 28.66 237 TRP A C 1
ATOM 1776 O O . TRP A 1 237 ? 21.249 -11.251 26.114 1.00 29.27 237 TRP A O 1
ATOM 1787 N N . HIS A 1 238 ? 21.019 -9.013 26.073 1.00 26.56 238 HIS A N 1
ATOM 1788 C CA . HIS A 1 238 ? 19.916 -9.069 25.126 1.00 25.49 238 HIS A CA 1
ATOM 1789 C C . HIS A 1 238 ? 20.134 -9.135 23.626 1.00 24.63 238 HIS A C 1
ATOM 1790 O O . HIS A 1 238 ? 19.250 -8.754 22.856 1.00 25.25 238 HIS A O 1
ATOM 1797 N N . GLY A 1 239 ? 21.287 -9.641 23.202 1.00 24.43 239 GLY A N 1
ATOM 1798 C CA . GLY A 1 239 ? 21.531 -9.784 21.777 1.00 23.90 239 GLY A CA 1
ATOM 1799 C C . GLY A 1 239 ? 21.924 -8.541 21.006 1.00 24.84 239 GLY A C 1
ATOM 1800 O O . GLY A 1 239 ? 22.231 -7.500 21.585 1.00 24.89 239 GLY A O 1
ATOM 1801 N N . THR A 1 240 ? 21.898 -8.660 19.682 1.00 24.24 240 THR A N 1
ATOM 1802 C CA . THR A 1 240 ? 22.287 -7.575 18.790 1.00 24.39 240 THR A CA 1
ATOM 1803 C C . THR A 1 240 ? 21.196 -6.530 18.561 1.00 23.92 240 THR A C 1
ATOM 1804 O O . THR A 1 240 ? 20.005 -6.815 18.692 1.00 23.16 240 THR A O 1
ATOM 1808 N N . LEU A 1 241 ? 21.629 -5.328 18.197 1.00 23.87 241 LEU A N 1
ATOM 1809 C CA . LEU A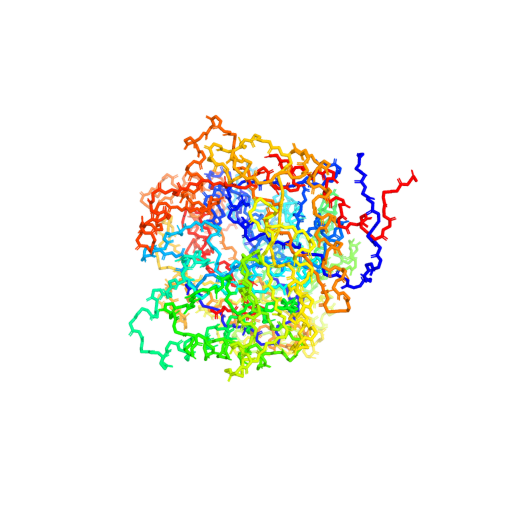 1 241 ? 20.725 -4.222 17.912 1.00 24.86 241 LEU A CA 1
ATOM 1810 C C . LEU A 1 241 ? 19.912 -4.579 16.664 1.00 24.70 241 LEU A C 1
ATOM 1811 O O . LEU A 1 241 ? 18.728 -4.247 16.551 1.00 23.81 241 LEU A O 1
ATOM 1816 N N . LYS A 1 242 ? 20.562 -5.264 15.729 1.00 25.87 242 LYS A N 1
ATOM 1817 C CA . LYS A 1 242 ? 19.908 -5.689 14.492 1.00 27.07 242 LYS A CA 1
ATOM 1818 C C . LYS A 1 242 ? 18.708 -6.574 14.841 1.00 25.73 242 LYS A C 1
ATOM 1819 O O . LYS A 1 242 ? 17.623 -6.398 14.298 1.00 24.44 242 LYS A O 1
ATOM 1825 N N . ASN A 1 243 ? 18.910 -7.517 15.759 1.00 25.16 243 ASN A N 1
ATOM 1826 C CA . ASN A 1 243 ? 17.834 -8.402 16.188 1.00 24.95 243 ASN A CA 1
ATOM 1827 C C . ASN A 1 243 ? 16.715 -7.598 16.865 1.00 24.10 243 ASN A C 1
ATOM 1828 O O . ASN A 1 243 ? 15.526 -7.799 16.592 1.00 23.13 243 ASN A O 1
ATOM 1833 N N . LEU A 1 244 ? 17.105 -6.690 17.751 1.00 22.77 244 LEU A N 1
ATOM 1834 C CA . LEU A 1 244 ? 16.128 -5.865 18.449 1.00 22.65 244 LEU A CA 1
ATOM 1835 C C . LEU A 1 244 ? 15.209 -5.195 17.431 1.00 21.53 244 LEU A C 1
ATOM 1836 O O . LEU A 1 244 ? 13.990 -5.275 17.539 1.00 22.24 244 LEU A O 1
ATOM 1841 N N . THR A 1 245 ? 15.806 -4.549 16.437 1.00 21.48 245 THR A N 1
ATOM 1842 C CA . THR A 1 245 ? 15.040 -3.861 15.407 1.00 22.38 245 THR A CA 1
ATOM 1843 C C . THR A 1 245 ? 14.126 -4.851 14.694 1.00 22.40 245 THR A C 1
ATOM 1844 O O . THR A 1 245 ? 12.948 -4.580 14.480 1.00 23.18 245 THR A O 1
ATOM 1848 N N . SER A 1 246 ? 14.680 -6.006 14.342 1.00 22.36 246 SER A N 1
ATOM 1849 C CA . SER A 1 246 ? 13.925 -7.052 13.655 1.00 22.35 246 SER A CA 1
ATOM 1850 C C . SER A 1 246 ? 12.688 -7.525 14.438 1.00 21.60 246 SER A C 1
ATOM 1851 O O . SER A 1 246 ? 11.575 -7.484 13.922 1.00 20.07 246 SER A O 1
ATOM 1854 N N . VAL A 1 247 ? 12.868 -7.957 15.683 1.00 20.94 247 VAL A N 1
ATOM 1855 C CA . VAL A 1 247 ? 11.725 -8.429 16.462 1.00 21.86 247 VAL A CA 1
ATOM 1856 C C . VAL A 1 247 ? 10.694 -7.336 16.779 1.00 22.71 247 VAL A C 1
ATOM 1857 O O . VAL A 1 247 ? 9.498 -7.607 16.801 1.00 22.79 247 VAL A O 1
ATOM 1861 N N . LEU A 1 248 ? 11.138 -6.099 16.994 1.00 23.02 248 LEU A N 1
ATOM 1862 C CA . LEU A 1 248 ? 10.182 -5.028 17.265 1.00 22.64 248 LEU A CA 1
ATOM 1863 C C . LEU A 1 248 ? 9.475 -4.625 15.979 1.00 22.58 248 LEU A C 1
ATOM 1864 O O . LEU A 1 248 ? 8.303 -4.256 16.010 1.00 22.69 248 LEU A O 1
ATOM 1869 N N . THR A 1 249 ? 10.176 -4.698 14.850 1.00 22.83 249 THR A N 1
ATOM 1870 C CA . THR A 1 249 ? 9.566 -4.338 13.573 1.00 24.38 249 THR A CA 1
ATOM 1871 C C . THR A 1 249 ? 8.487 -5.347 13.185 1.00 24.80 249 THR A C 1
ATOM 1872 O O . THR A 1 249 ? 7.448 -4.990 12.624 1.00 24.45 249 THR A O 1
ATOM 1876 N N . SER A 1 250 ? 8.734 -6.614 13.489 1.00 24.84 250 SER A N 1
ATOM 1877 C CA . SER A 1 250 ? 7.763 -7.649 13.175 1.00 25.43 250 SER A CA 1
ATOM 1878 C C . SER A 1 250 ? 6.485 -7.443 13.976 1.00 24.86 250 SER A C 1
ATOM 1879 O O . SER A 1 250 ? 5.392 -7.623 13.450 1.00 25.83 250 SER A O 1
ATOM 1882 N N . VAL A 1 251 ? 6.618 -7.069 15.247 1.00 23.81 251 VAL A N 1
ATOM 1883 C CA . VAL A 1 251 ? 5.442 -6.831 16.078 1.00 24.35 251 VAL A CA 1
ATOM 1884 C C . VAL A 1 251 ? 4.676 -5.619 15.535 1.00 25.57 251 VAL A C 1
ATOM 1885 O O . VAL A 1 251 ? 3.454 -5.665 15.359 1.00 25.13 251 VAL A O 1
ATOM 1889 N N . ALA A 1 252 ? 5.401 -4.539 15.259 1.00 25.95 252 ALA A N 1
ATOM 1890 C CA . ALA A 1 252 ? 4.785 -3.327 14.723 1.00 27.26 252 ALA A CA 1
ATOM 1891 C C . ALA A 1 252 ? 4.014 -3.624 13.437 1.00 28.05 252 ALA A C 1
ATOM 1892 O O . ALA A 1 252 ? 2.820 -3.338 13.343 1.00 27.66 252 ALA A O 1
ATOM 1894 N N . ASP A 1 253 ? 4.703 -4.194 12.451 1.00 27.73 253 ASP A N 1
ATOM 1895 C CA . ASP A 1 253 ? 4.090 -4.527 11.170 1.00 28.21 253 ASP A CA 1
ATOM 1896 C C . ASP A 1 253 ? 2.906 -5.489 11.295 1.00 28.54 253 ASP A C 1
ATOM 1897 O O . ASP A 1 253 ? 1.832 -5.239 10.748 1.00 28.54 253 ASP A O 1
ATOM 1902 N N . THR A 1 254 ? 3.104 -6.586 12.019 1.00 28.19 254 THR A N 1
ATOM 1903 C CA . THR A 1 254 ? 2.065 -7.598 12.173 1.00 28.64 254 THR A CA 1
ATOM 1904 C C . THR A 1 254 ? 0.829 -7.203 12.986 1.00 29.06 254 THR A C 1
ATOM 1905 O O . THR A 1 254 ? -0.292 -7.569 12.627 1.00 29.42 254 THR A O 1
ATOM 1909 N N . TYR A 1 255 ? 1.018 -6.455 14.069 1.00 28.24 255 TYR A N 1
ATOM 1910 C CA . TYR A 1 255 ? -0.114 -6.089 14.911 1.00 27.18 255 TYR A CA 1
ATOM 1911 C C . TYR A 1 255 ? -0.447 -4.600 14.964 1.00 27.01 255 TYR A C 1
ATOM 1912 O O . TYR A 1 255 ? -1.331 -4.173 15.711 1.00 27.70 255 TYR A O 1
ATOM 1921 N N . GLY A 1 256 ? 0.249 -3.812 14.157 1.00 26.45 256 GLY A N 1
ATOM 1922 C CA . GLY A 1 256 ? -0.009 -2.383 14.123 1.00 26.17 256 GLY A CA 1
ATOM 1923 C C . GLY A 1 256 ? 0.171 -1.689 15.461 1.00 26.25 256 GLY A C 1
ATOM 1924 O O . GLY A 1 256 ? -0.636 -0.844 15.848 1.00 26.76 256 GLY A O 1
ATOM 1925 N N . LYS A 1 257 ? 1.225 -2.048 16.181 1.00 25.67 257 LYS A N 1
ATOM 1926 C CA . LYS A 1 257 ? 1.485 -1.433 17.478 1.00 25.20 257 LYS A CA 1
ATOM 1927 C C . LYS A 1 257 ? 2.701 -0.519 17.396 1.00 24.31 257 LYS A C 1
ATOM 1928 O O . LYS A 1 257 ? 3.530 -0.657 16.499 1.00 24.28 257 LYS A O 1
ATOM 1934 N N . LYS A 1 258 ? 2.790 0.431 18.321 1.00 24.21 258 LYS A N 1
ATOM 1935 C CA . LYS A 1 258 ? 3.955 1.295 18.374 1.00 23.57 258 LYS A CA 1
ATOM 1936 C C . LYS A 1 258 ? 4.907 0.431 19.189 1.00 22.77 258 LYS A C 1
ATOM 1937 O O . LYS A 1 258 ? 4.462 -0.484 19.883 1.00 22.11 258 LYS A O 1
ATOM 1943 N N . VAL A 1 259 ? 6.205 0.689 19.091 1.00 21.75 259 VAL A N 1
ATOM 1944 C CA . VAL A 1 259 ? 7.190 -0.073 19.851 1.00 21.29 259 VAL A CA 1
ATOM 1945 C C . VAL A 1 259 ? 8.210 0.885 20.449 1.00 21.75 259 VAL A C 1
ATOM 1946 O O . VAL A 1 259 ? 8.364 2.010 19.971 1.00 22.67 259 VAL A O 1
ATOM 1950 N N . MET A 1 260 ? 8.904 0.447 21.495 1.00 21.23 260 MET A N 1
ATOM 1951 C CA . MET A 1 260 ? 9.897 1.288 22.141 1.00 20.60 260 MET A CA 1
ATOM 1952 C C . MET A 1 260 ? 10.737 0.482 23.120 1.00 20.51 260 MET A C 1
ATOM 1953 O O . MET A 1 260 ? 10.411 -0.663 23.453 1.00 19.42 260 MET A O 1
ATOM 1958 N N . VAL A 1 261 ? 11.829 1.094 23.569 1.00 19.65 261 VAL A N 1
ATOM 1959 C CA . VAL A 1 261 ? 12.694 0.477 24.562 1.00 19.26 261 VAL A CA 1
ATOM 1960 C C . VAL A 1 261 ? 12.371 1.184 25.887 1.00 19.34 261 VAL A C 1
ATOM 1961 O O . VAL A 1 261 ? 12.625 2.387 26.053 1.00 18.49 261 VAL A O 1
ATOM 1965 N N . ALA A 1 262 ? 11.784 0.429 26.812 1.00 19.07 262 ALA A N 1
ATOM 1966 C CA . ALA A 1 262 ? 11.387 0.957 28.114 1.00 18.72 262 ALA A CA 1
ATOM 1967 C C . ALA A 1 262 ? 12.543 1.043 29.112 1.00 18.97 262 ALA A C 1
ATOM 1968 O O . ALA A 1 262 ? 12.455 1.747 30.115 1.00 18.53 262 ALA A O 1
ATOM 1970 N N . GLU A 1 263 ? 13.622 0.322 28.831 1.00 18.41 263 GLU A N 1
ATOM 1971 C CA . GLU A 1 263 ? 14.779 0.310 29.708 1.00 18.07 263 GLU A CA 1
ATOM 1972 C C . GLU A 1 263 ? 16.041 -0.034 28.939 1.00 18.29 263 GLU A C 1
ATOM 1973 O O . GLU A 1 263 ? 16.055 -0.980 28.145 1.00 17.67 263 GLU A O 1
ATOM 1979 N N . THR A 1 264 ? 17.096 0.730 29.186 1.00 17.16 264 THR A N 1
ATOM 1980 C CA . THR A 1 264 ? 18.382 0.475 28.569 1.00 17.38 264 THR A CA 1
ATOM 1981 C C . THR A 1 264 ? 19.434 1.229 29.362 1.00 17.42 264 THR A C 1
ATOM 1982 O O . THR A 1 264 ? 19.109 2.165 30.085 1.00 16.95 264 THR A O 1
ATOM 1986 N N . SER A 1 265 ? 20.688 0.804 29.246 1.00 18.44 265 SER A N 1
ATOM 1987 C CA . SER A 1 265 ? 21.786 1.466 29.949 1.00 20.09 265 SER A CA 1
ATOM 1988 C C . SER A 1 265 ? 23.127 0.887 29.526 1.00 20.68 265 SER A C 1
ATOM 1989 O O . SER A 1 265 ? 23.191 -0.067 28.752 1.00 21.08 265 SER A O 1
ATOM 1992 N N . TYR A 1 266 ? 24.203 1.482 30.026 1.00 21.28 266 TYR A N 1
ATOM 1993 C CA . TYR A 1 266 ? 25.539 0.979 29.744 1.00 20.47 266 TYR A CA 1
ATOM 1994 C C . TYR A 1 266 ? 26.496 1.511 30.779 1.00 20.51 266 TYR A C 1
ATOM 1995 O O . TYR A 1 266 ? 26.250 2.541 31.396 1.00 20.65 266 TYR A O 1
ATOM 2004 N N . THR A 1 267 ? 27.596 0.792 30.950 1.00 21.58 267 THR A N 1
ATOM 2005 C CA . THR A 1 267 ? 28.635 1.116 31.919 1.00 20.55 267 THR A CA 1
ATOM 2006 C C . THR A 1 267 ? 29.639 2.138 31.390 1.00 20.55 267 THR A C 1
ATOM 2007 O O . THR A 1 267 ? 30.220 1.938 30.321 1.00 20.23 267 THR A O 1
ATOM 2011 N N . TYR A 1 268 ? 29.856 3.217 32.143 1.00 20.56 268 TYR A N 1
ATOM 2012 C CA . TYR A 1 268 ? 30.821 4.235 31.747 1.00 21.05 268 TYR A CA 1
ATOM 2013 C C . TYR A 1 268 ? 32.127 4.011 32.501 1.00 22.12 268 TYR A C 1
ATOM 2014 O O . TYR A 1 268 ? 33.138 4.656 32.224 1.00 21.87 268 TYR A O 1
ATOM 2023 N N . THR A 1 269 ? 32.096 3.095 33.462 1.00 23.27 269 THR A N 1
ATOM 2024 C CA . THR A 1 269 ? 33.278 2.777 34.256 1.00 24.30 269 THR A CA 1
ATOM 2025 C C . THR A 1 269 ? 33.122 1.395 34.851 1.00 24.42 269 THR A C 1
ATOM 2026 O O . THR A 1 269 ? 32.005 0.938 35.066 1.00 25.43 269 THR A O 1
ATOM 2030 N N . ALA A 1 270 ? 34.241 0.737 35.121 1.00 25.27 270 ALA A N 1
ATOM 2031 C CA . ALA A 1 270 ? 34.215 -0.597 35.695 1.00 26.10 270 ALA A CA 1
ATOM 2032 C C . ALA A 1 270 ? 34.207 -0.506 37.211 1.00 26.96 270 ALA A C 1
ATOM 2033 O O . ALA A 1 270 ? 33.930 -1.486 37.899 1.00 28.01 270 ALA A O 1
ATOM 2035 N N . GLU A 1 271 ? 34.491 0.681 37.728 1.00 27.18 271 GLU A N 1
ATOM 2036 C CA . GLU A 1 271 ? 34.538 0.895 39.171 1.00 29.15 271 GLU A CA 1
ATOM 2037 C C . GLU A 1 271 ? 33.181 0.875 39.880 1.00 29.90 271 GLU A C 1
ATOM 2038 O O . GLU A 1 271 ? 32.173 1.344 39.348 1.00 29.53 271 GLU A O 1
ATOM 2044 N N . ASP A 1 272 ? 33.163 0.310 41.085 1.00 30.47 272 ASP A N 1
ATOM 2045 C CA . ASP A 1 272 ? 31.956 0.267 41.903 1.00 30.99 272 ASP A CA 1
ATOM 2046 C C . ASP A 1 272 ? 32.075 1.435 42.877 1.00 31.13 272 ASP A C 1
ATOM 2047 O O . ASP A 1 272 ? 32.944 1.436 43.749 1.00 32.04 272 ASP A O 1
ATOM 2052 N N . GLY A 1 273 ? 31.193 2.420 42.731 1.00 30.51 273 GLY A N 1
ATOM 2053 C CA . GLY A 1 273 ? 31.251 3.603 43.568 1.00 29.97 273 GLY A CA 1
ATOM 2054 C C . GLY A 1 273 ? 30.698 3.588 44.983 1.00 30.07 273 GLY A C 1
ATOM 2055 O O . GLY A 1 273 ? 30.967 4.521 45.737 1.00 29.31 273 GLY A O 1
ATOM 2056 N N . ASP A 1 274 ? 29.943 2.564 45.372 1.00 30.09 274 ASP A N 1
ATOM 2057 C CA . ASP A 1 274 ? 29.390 2.574 46.724 1.00 30.55 274 ASP A CA 1
ATOM 2058 C C . ASP A 1 274 ? 29.670 1.358 47.599 1.00 30.29 274 ASP A C 1
ATOM 2059 O O . ASP A 1 274 ? 29.231 1.308 48.748 1.00 30.30 274 ASP A O 1
ATOM 2064 N N . GLY A 1 275 ? 30.396 0.382 47.065 1.00 30.25 275 GLY A N 1
ATOM 2065 C CA . GLY A 1 275 ? 30.718 -0.797 47.854 1.00 30.67 275 GLY A CA 1
ATOM 2066 C C . GLY A 1 275 ? 29.817 -1.994 47.647 1.00 30.77 275 GLY A C 1
ATOM 2067 O O . GLY A 1 275 ? 30.124 -3.090 48.122 1.00 31.02 275 GLY A O 1
ATOM 2068 N N . HIS A 1 276 ? 28.695 -1.777 46.962 1.00 30.68 276 HIS A N 1
ATOM 2069 C CA . HIS A 1 276 ? 27.760 -2.862 46.642 1.00 29.86 276 HIS A CA 1
ATOM 2070 C C . HIS A 1 276 ? 27.994 -3.339 45.218 1.00 29.12 276 HIS A C 1
ATOM 2071 O O . HIS A 1 276 ? 27.698 -2.609 44.274 1.00 28.94 276 HIS A O 1
ATOM 2078 N N . GLY A 1 277 ? 28.509 -4.557 45.061 1.00 29.03 277 GLY A N 1
ATOM 2079 C CA . GLY A 1 277 ? 28.782 -5.107 43.737 1.00 28.22 277 GLY A CA 1
ATOM 2080 C C . GLY A 1 277 ? 27.781 -4.691 42.673 1.00 28.19 277 GLY A C 1
ATOM 2081 O O . GLY A 1 277 ? 26.569 -4.744 42.894 1.00 28.00 277 GLY A O 1
ATOM 2082 N N . ASN A 1 278 ? 28.290 -4.285 41.514 1.00 27.53 278 ASN A N 1
ATOM 2083 C CA . ASN A 1 278 ? 27.450 -3.835 40.419 1.00 26.42 278 ASN A CA 1
ATOM 2084 C C . ASN A 1 278 ? 27.032 -4.945 39.477 1.00 27.23 278 ASN A C 1
ATOM 2085 O O . ASN A 1 278 ? 27.664 -6.005 39.413 1.00 27.08 278 ASN A O 1
ATOM 2090 N N . THR A 1 279 ? 25.960 -4.682 38.739 1.00 26.59 279 THR A N 1
ATOM 2091 C CA . THR A 1 279 ? 25.416 -5.635 37.781 1.00 26.64 279 THR A CA 1
ATOM 2092 C C . THR A 1 279 ? 26.382 -5.842 36.620 1.00 26.13 279 THR A C 1
ATOM 2093 O O . THR A 1 279 ? 26.533 -6.952 36.124 1.00 25.33 279 THR A O 1
ATOM 2097 N N . ALA A 1 280 ? 27.042 -4.771 36.201 1.00 26.11 280 ALA A N 1
ATOM 2098 C CA . ALA A 1 280 ? 27.981 -4.839 35.090 1.00 27.53 280 ALA A CA 1
ATOM 2099 C C . ALA A 1 280 ? 29.139 -3.873 35.323 1.00 29.01 280 ALA A C 1
ATOM 2100 O O . ALA A 1 280 ? 29.020 -2.916 36.100 1.00 28.53 280 ALA A O 1
ATOM 2102 N N . PRO A 1 281 ? 30.269 -4.088 34.627 1.00 30.67 281 PRO A N 1
ATOM 2103 C CA . PRO A 1 281 ? 30.521 -5.188 33.691 1.00 32.85 281 PRO A CA 1
ATOM 2104 C C . PRO A 1 281 ? 30.941 -6.460 34.413 1.00 34.83 281 PRO A C 1
ATOM 2105 O O . PRO A 1 281 ? 31.481 -6.404 35.515 1.00 36.04 281 PRO A O 1
ATOM 2109 N N . LYS A 1 282 ? 30.684 -7.605 33.793 1.00 36.15 282 LYS A N 1
ATOM 2110 C CA . LYS A 1 282 ? 31.032 -8.894 34.376 1.00 38.29 282 LYS A CA 1
ATOM 2111 C C . LYS A 1 282 ? 31.482 -9.889 33.318 1.00 39.43 282 LYS A C 1
ATOM 2112 O O . LYS A 1 282 ? 31.079 -9.798 32.158 1.00 39.00 282 LYS A O 1
ATOM 2118 N N . ASN A 1 283 ? 32.300 -10.852 33.744 1.00 41.78 283 ASN A N 1
ATOM 2119 C CA . ASN A 1 283 ? 32.817 -11.905 32.862 1.00 43.46 283 ASN A CA 1
ATOM 2120 C C . ASN A 1 283 ? 31.657 -12.659 32.223 1.00 42.67 283 ASN A C 1
ATOM 2121 O O . ASN A 1 283 ? 30.740 -13.119 32.911 1.00 42.32 283 ASN A O 1
ATOM 2126 N N . GLY A 1 284 ? 31.701 -12.780 30.904 1.00 40.88 284 GLY A N 1
ATOM 2127 C CA . GLY A 1 284 ? 30.625 -13.462 30.221 1.00 40.03 284 GLY A CA 1
ATOM 2128 C C . GLY A 1 284 ? 29.715 -12.518 29.454 1.00 39.35 284 GLY A C 1
ATOM 2129 O O . GLY A 1 284 ? 29.285 -12.831 28.341 1.00 39.67 284 GLY A O 1
ATOM 2130 N N . GLN A 1 285 ? 29.425 -11.360 30.043 1.00 38.23 285 GLN A N 1
ATOM 2131 C CA . GLN A 1 285 ? 28.566 -10.360 29.414 1.00 36.54 285 GLN A CA 1
ATOM 2132 C C . GLN A 1 285 ? 29.172 -9.842 28.115 1.00 35.77 285 GLN A C 1
ATOM 2133 O O . GLN A 1 285 ? 30.390 -9.806 27.950 1.00 35.67 285 GLN A O 1
ATOM 2139 N N . THR A 1 286 ? 28.311 -9.449 27.187 1.00 35.84 286 THR A N 1
ATOM 2140 C CA . THR A 1 286 ? 28.759 -8.904 25.911 1.00 35.35 286 THR A CA 1
ATOM 2141 C C . THR A 1 286 ? 28.990 -7.397 26.055 1.00 35.17 286 THR A C 1
ATOM 2142 O O . THR A 1 286 ? 28.111 -6.663 26.511 1.00 34.58 286 THR A O 1
ATOM 2146 N N . LEU A 1 287 ? 30.177 -6.941 25.669 1.00 34.41 287 LEU A N 1
ATOM 2147 C CA . LEU A 1 287 ? 30.514 -5.529 25.763 1.00 34.09 287 LEU A CA 1
ATOM 2148 C C . LEU A 1 287 ? 31.076 -5.041 24.428 1.00 33.71 287 LEU A C 1
ATOM 2149 O O . LEU A 1 287 ? 32.286 -5.023 24.223 1.00 33.88 287 LEU A O 1
ATOM 2154 N N . ASN A 1 288 ? 30.185 -4.654 23.519 1.00 33.14 288 ASN A N 1
ATOM 2155 C CA . ASN A 1 288 ? 30.598 -4.182 22.203 1.00 32.73 288 ASN A CA 1
ATOM 2156 C C . ASN A 1 288 ? 31.185 -2.776 22.214 1.00 31.73 288 ASN A C 1
ATOM 2157 O O . ASN A 1 288 ? 31.744 -2.321 21.217 1.00 31.19 288 ASN A O 1
ATOM 2162 N N . ASN A 1 289 ? 31.043 -2.080 23.333 1.00 29.73 289 ASN A N 1
ATOM 2163 C CA . ASN A 1 289 ? 31.581 -0.734 23.439 1.00 29.33 289 ASN A CA 1
ATOM 2164 C C . ASN A 1 289 ? 32.511 -0.647 24.615 1.00 28.23 289 ASN A C 1
ATOM 2165 O O . ASN A 1 289 ? 32.327 -1.338 25.617 1.00 27.64 289 ASN A O 1
ATOM 2170 N N . PRO A 1 290 ? 33.541 0.198 24.503 1.00 27.62 290 PRO A N 1
ATOM 2171 C CA . PRO A 1 290 ? 34.477 0.339 25.616 1.00 27.23 290 PRO A CA 1
ATOM 2172 C C . PRO A 1 290 ? 33.732 0.817 26.858 1.00 26.57 290 PRO A C 1
ATOM 2173 O O . PRO A 1 290 ? 32.727 1.527 26.755 1.00 26.97 290 PRO A O 1
ATOM 2177 N N . VAL A 1 291 ? 34.211 0.409 28.025 1.00 25.48 291 VAL A N 1
ATOM 2178 C CA . VAL A 1 291 ? 33.579 0.807 29.265 1.00 25.56 291 VAL A CA 1
ATOM 2179 C C . VAL A 1 291 ? 34.124 2.179 29.624 1.00 25.60 291 VAL A C 1
ATOM 2180 O O . VAL A 1 291 ? 34.996 2.319 30.476 1.00 26.54 291 VAL A O 1
ATOM 2184 N N . THR A 1 292 ? 33.601 3.188 28.937 1.00 24.62 292 THR A N 1
ATOM 2185 C CA . THR A 1 292 ? 34.008 4.566 29.133 1.00 24.47 292 THR A CA 1
ATOM 2186 C C . THR A 1 292 ? 32.813 5.474 28.896 1.00 24.93 292 THR A C 1
ATOM 2187 O O . THR A 1 292 ? 31.747 5.016 28.477 1.00 23.90 292 THR A O 1
ATOM 2191 N N . VAL A 1 293 ? 32.998 6.766 29.150 1.00 25.00 293 VAL A N 1
ATOM 2192 C CA . VAL A 1 293 ? 31.929 7.726 28.929 1.00 25.50 293 VAL A CA 1
ATOM 2193 C C . VAL A 1 293 ? 31.546 7.724 27.439 1.00 26.18 293 VAL A C 1
ATOM 2194 O O . VAL A 1 293 ? 30.365 7.829 27.095 1.00 26.98 293 VAL A O 1
ATOM 2198 N N . GLN A 1 294 ? 32.544 7.578 26.564 1.00 26.05 294 GLN A N 1
ATOM 2199 C CA . GLN A 1 294 ? 32.335 7.540 25.110 1.00 26.78 294 GLN A CA 1
ATOM 2200 C C . GLN A 1 294 ? 31.631 6.264 24.659 1.00 25.92 294 GLN A C 1
ATOM 2201 O O . GLN A 1 294 ? 30.829 6.270 23.722 1.00 25.07 294 GLN A O 1
ATOM 2207 N N . GLY A 1 295 ? 31.967 5.161 25.314 1.00 24.39 295 GLY A N 1
ATOM 2208 C CA . GLY A 1 295 ? 31.351 3.899 24.973 1.00 23.31 295 GLY A CA 1
ATOM 2209 C C . GLY A 1 295 ? 29.897 3.911 25.401 1.00 22.78 295 GLY A C 1
ATOM 2210 O O . GLY A 1 295 ? 29.021 3.410 24.686 1.00 21.74 295 GLY A O 1
ATOM 2211 N N . GLN A 1 296 ? 29.640 4.483 26.571 1.00 20.76 296 GLN A N 1
ATOM 2212 C CA . GLN A 1 296 ? 28.283 4.556 27.087 1.00 21.55 296 GLN A CA 1
ATOM 2213 C C . GLN A 1 296 ? 27.434 5.367 26.112 1.00 20.95 296 GLN A C 1
ATOM 2214 O O . GLN A 1 296 ? 26.325 4.967 25.769 1.00 20.63 296 GLN A O 1
ATOM 2220 N N . ALA A 1 297 ? 27.972 6.494 25.655 1.00 20.39 297 ALA A N 1
ATOM 2221 C CA . ALA A 1 297 ? 27.275 7.359 24.709 1.00 20.65 297 ALA A CA 1
ATOM 2222 C C . ALA A 1 297 ? 27.008 6.631 23.386 1.00 21.72 297 ALA A C 1
ATOM 2223 O O . ALA A 1 297 ? 25.925 6.751 22.815 1.00 21.33 297 ALA A O 1
ATOM 2225 N N . ASN A 1 298 ? 27.983 5.876 22.890 1.00 22.33 298 ASN A N 1
ATOM 2226 C CA . ASN A 1 298 ? 27.778 5.151 21.637 1.00 22.18 298 ASN A CA 1
ATOM 2227 C C . ASN A 1 298 ? 26.630 4.175 21.820 1.00 22.00 298 ASN A C 1
ATOM 2228 O O . ASN A 1 298 ? 25.769 4.046 20.943 1.00 22.01 298 ASN A O 1
ATOM 2233 N N . ALA A 1 299 ? 26.623 3.497 22.965 1.00 21.10 299 ALA A N 1
ATOM 2234 C CA . ALA A 1 299 ? 25.592 2.511 23.266 1.00 20.80 299 ALA A CA 1
ATOM 2235 C C . ALA A 1 299 ? 24.194 3.103 23.263 1.00 20.61 299 ALA A C 1
ATOM 2236 O O . ALA A 1 299 ? 23.275 2.521 22.686 1.00 20.19 299 ALA A O 1
ATOM 2238 N N . VAL A 1 300 ? 24.033 4.258 23.910 1.00 20.33 300 VAL A N 1
ATOM 2239 C CA . VAL A 1 300 ? 22.728 4.899 23.975 1.00 20.07 300 VAL A CA 1
ATOM 2240 C C . VAL A 1 300 ? 22.321 5.363 22.592 1.00 20.12 300 VAL A C 1
ATOM 2241 O O . VAL A 1 300 ? 21.193 5.149 22.159 1.00 19.36 300 VAL A O 1
ATOM 2245 N N . ARG A 1 301 ? 23.256 5.988 21.894 1.00 21.25 301 ARG A N 1
ATOM 2246 C CA . ARG A 1 301 ? 23.001 6.486 20.553 1.00 22.84 301 ARG A CA 1
ATOM 2247 C C . ARG A 1 301 ? 22.593 5.342 19.630 1.00 23.61 301 ARG A C 1
ATOM 2248 O O . ARG A 1 301 ? 21.685 5.497 18.808 1.00 24.43 301 ARG A O 1
ATOM 2256 N N . ASP A 1 302 ? 23.253 4.194 19.773 1.00 23.12 302 ASP A N 1
ATOM 2257 C CA . ASP A 1 302 ? 22.949 3.034 18.938 1.00 23.22 302 ASP A CA 1
ATOM 2258 C C . ASP A 1 302 ? 21.563 2.427 19.154 1.00 22.15 302 ASP A C 1
ATOM 2259 O O . ASP A 1 302 ? 20.902 2.058 18.189 1.00 22.31 302 ASP A O 1
ATOM 2264 N N . VAL A 1 303 ? 21.120 2.305 20.401 1.00 20.29 303 VAL A N 1
ATOM 2265 C CA . VAL A 1 303 ? 19.791 1.753 20.631 1.00 19.93 303 VAL A CA 1
ATOM 2266 C C . VAL A 1 303 ? 18.733 2.732 20.107 1.00 19.51 303 VAL A C 1
ATOM 2267 O O . VAL A 1 303 ? 17.689 2.307 19.608 1.00 18.58 303 VAL A O 1
ATOM 2271 N N . ILE A 1 304 ? 19.017 4.035 20.192 1.00 19.07 304 ILE A N 1
ATOM 2272 C CA . ILE A 1 304 ? 18.095 5.052 19.689 1.00 19.38 304 ILE A CA 1
ATOM 2273 C C . ILE A 1 304 ? 17.988 4.860 18.173 1.00 20.39 304 ILE A C 1
ATOM 2274 O O . ILE A 1 304 ? 16.906 4.961 17.588 1.00 19.13 304 ILE A O 1
ATOM 2279 N N . GLN A 1 305 ? 19.125 4.580 17.547 1.00 20.47 305 GLN A N 1
ATOM 2280 C CA . GLN A 1 305 ? 19.176 4.339 16.108 1.00 22.23 305 GLN A CA 1
ATOM 2281 C C . GLN A 1 305 ? 18.365 3.083 15.773 1.00 22.09 305 GLN A C 1
ATOM 2282 O O . GLN A 1 305 ? 17.552 3.087 14.853 1.00 22.50 305 GLN A O 1
ATOM 2288 N N . ALA A 1 306 ? 18.591 2.013 16.529 1.00 22.20 306 ALA A N 1
ATOM 2289 C CA . ALA A 1 306 ? 17.897 0.744 16.315 1.00 22.37 306 ALA A CA 1
ATOM 2290 C C . ALA A 1 306 ? 16.372 0.853 16.438 1.00 22.45 306 ALA A C 1
ATOM 2291 O O . ALA A 1 306 ? 15.634 0.215 15.685 1.00 21.94 306 ALA A O 1
ATOM 2293 N N . VAL A 1 307 ? 15.898 1.645 17.393 1.00 22.67 307 VAL A N 1
ATOM 2294 C CA . VAL A 1 307 ? 14.462 1.799 17.572 1.00 22.40 307 VAL A CA 1
ATOM 2295 C C . VAL A 1 307 ? 13.958 2.679 16.444 1.00 23.35 307 VAL A C 1
ATOM 2296 O O . VAL A 1 307 ? 12.900 2.419 15.870 1.00 22.91 307 VAL A O 1
ATOM 2300 N N . SER A 1 308 ? 14.723 3.715 16.119 1.00 23.06 308 SER A N 1
ATOM 2301 C CA . SER A 1 308 ? 14.338 4.626 15.052 1.00 24.36 308 SER A CA 1
ATOM 2302 C C . SER A 1 308 ? 14.248 3.867 13.733 1.00 24.33 308 SER A C 1
ATOM 2303 O O . SER A 1 308 ? 13.423 4.185 12.888 1.00 24.02 308 SER A O 1
ATOM 2306 N N . ASP A 1 309 ? 15.097 2.857 13.570 1.00 24.29 309 ASP A N 1
ATOM 2307 C CA . ASP A 1 309 ? 15.116 2.062 12.348 1.00 25.21 309 ASP A CA 1
ATOM 2308 C C . ASP A 1 309 ? 13.845 1.256 12.137 1.00 25.00 309 ASP A C 1
ATOM 2309 O O . ASP A 1 309 ? 13.614 0.733 11.045 1.00 24.64 309 ASP A O 1
ATOM 2314 N N . VAL A 1 310 ? 13.030 1.139 13.176 1.00 23.77 310 VAL A N 1
ATOM 2315 C CA . VAL A 1 310 ? 11.785 0.393 13.060 1.00 23.40 310 VAL A CA 1
ATOM 2316 C C . VAL A 1 310 ? 10.857 1.146 12.120 1.00 24.04 310 VAL A C 1
ATOM 2317 O O . VAL A 1 310 ? 10.014 0.561 11.450 1.00 23.72 310 VAL A O 1
ATOM 2321 N N . GLY A 1 311 ? 11.029 2.457 12.065 1.00 25.36 311 GLY A N 1
ATOM 2322 C CA . GLY A 1 311 ? 10.187 3.257 11.204 1.00 26.74 311 GLY A CA 1
ATOM 2323 C C . GLY A 1 311 ? 9.198 4.052 12.019 1.00 27.57 311 GLY A C 1
ATOM 2324 O O . GLY A 1 311 ? 9.480 4.430 13.160 1.00 29.02 311 GLY A O 1
ATOM 2325 N N . GLU A 1 312 ? 8.028 4.275 11.433 1.00 28.10 312 GLU A N 1
ATOM 2326 C CA . GLU A 1 312 ? 6.974 5.052 12.064 1.00 29.64 312 GLU A CA 1
ATOM 2327 C C . GLU A 1 312 ? 6.522 4.528 13.425 1.00 28.59 312 GLU A C 1
ATOM 2328 O O . GLU A 1 312 ? 6.012 5.293 14.242 1.00 28.92 312 GLU A O 1
ATOM 2334 N N . ALA A 1 313 ? 6.715 3.234 13.667 1.00 26.98 313 ALA A N 1
ATOM 2335 C CA . ALA A 1 313 ? 6.313 2.593 14.917 1.00 26.17 313 ALA A CA 1
ATOM 2336 C C . ALA A 1 313 ? 7.282 2.786 16.087 1.00 25.48 313 ALA A C 1
ATOM 2337 O O . ALA A 1 313 ? 6.879 2.726 17.250 1.00 25.19 313 ALA A O 1
ATOM 2339 N N . GLY A 1 314 ? 8.560 3.007 15.786 1.00 25.07 314 GLY A N 1
ATOM 2340 C CA . GLY A 1 314 ? 9.534 3.203 16.852 1.00 24.17 314 GLY A CA 1
ATOM 2341 C C . GLY A 1 314 ? 9.353 4.586 17.446 1.00 23.63 314 GLY A C 1
ATOM 2342 O O . GLY A 1 314 ? 9.741 5.579 16.825 1.00 23.99 314 GLY A O 1
ATOM 2343 N N . ILE A 1 315 ? 8.782 4.662 18.646 1.00 22.88 315 ILE A N 1
ATOM 2344 C CA . ILE A 1 315 ? 8.517 5.951 19.265 1.00 20.66 315 ILE A CA 1
ATOM 2345 C C . ILE A 1 315 ? 9.509 6.464 20.291 1.00 21.10 315 ILE A C 1
ATOM 2346 O O . ILE A 1 315 ? 9.490 7.648 20.606 1.00 21.37 315 ILE A O 1
ATOM 2351 N N . GLY A 1 316 ? 10.374 5.604 20.825 1.00 20.61 316 GLY A N 1
ATOM 2352 C CA . GLY A 1 316 ? 11.317 6.114 21.804 1.00 20.59 316 GLY A CA 1
ATOM 2353 C C . GLY A 1 316 ? 12.184 5.149 22.588 1.00 20.25 316 GLY A C 1
ATOM 2354 O O . GLY A 1 316 ? 12.134 3.929 22.409 1.00 19.39 316 GLY A O 1
ATOM 2355 N N . VAL A 1 317 ? 12.992 5.732 23.469 1.00 19.86 317 VAL A N 1
ATOM 2356 C CA . VAL A 1 317 ? 13.911 4.987 24.312 1.00 19.32 317 VAL A CA 1
ATOM 2357 C C . VAL A 1 317 ? 14.004 5.625 25.687 1.00 19.79 317 VAL A C 1
ATOM 2358 O O . VAL A 1 317 ? 14.195 6.843 25.792 1.00 20.26 317 VAL A O 1
ATOM 2362 N N . PHE A 1 318 ? 13.863 4.810 26.731 1.00 18.83 318 PHE A N 1
ATOM 2363 C CA . PHE A 1 318 ? 13.978 5.287 28.108 1.00 17.76 318 PHE A CA 1
ATOM 2364 C C . PHE A 1 318 ? 15.258 4.710 28.718 1.00 18.30 318 PHE A C 1
ATOM 2365 O O . PHE A 1 318 ? 15.469 3.495 28.699 1.00 17.28 318 PHE A O 1
ATOM 2373 N N . TYR A 1 319 ? 16.122 5.573 29.238 1.00 17.51 319 TYR A N 1
ATOM 2374 C CA . TYR A 1 319 ? 17.339 5.099 29.871 1.00 18.34 319 TYR A CA 1
ATOM 2375 C C . TYR A 1 319 ? 16.948 4.734 31.312 1.00 18.61 319 TYR A C 1
ATOM 2376 O O . TYR A 1 319 ? 16.301 5.527 32.014 1.00 19.13 319 TYR A O 1
ATOM 2385 N N . TRP A 1 320 ? 17.318 3.539 31.756 1.00 17.45 320 TRP A N 1
ATOM 2386 C CA . TRP A 1 320 ? 16.953 3.135 33.111 1.00 17.66 320 TRP A CA 1
ATOM 2387 C C . TRP A 1 320 ? 17.952 3.551 34.199 1.00 17.76 320 TRP A C 1
ATOM 2388 O O . TRP A 1 320 ? 19.124 3.167 34.163 1.00 17.33 320 TRP A O 1
ATOM 2399 N N . GLU A 1 321 ? 17.476 4.346 35.156 1.00 17.50 321 GLU A N 1
ATOM 2400 C CA . GLU A 1 321 ? 18.290 4.800 36.289 1.00 17.82 321 GLU A CA 1
ATOM 2401 C C . GLU A 1 321 ? 19.640 5.428 35.929 1.00 18.05 321 GLU A C 1
ATOM 2402 O O . GLU A 1 321 ? 20.689 4.844 36.179 1.00 18.29 321 GLU A O 1
ATOM 2408 N N . PRO A 1 322 ? 19.626 6.630 35.338 1.00 18.03 322 PRO A N 1
ATOM 2409 C CA . PRO A 1 322 ? 20.842 7.345 34.944 1.00 18.28 322 PRO A CA 1
ATOM 2410 C C . PRO A 1 322 ? 21.437 8.142 36.103 1.00 18.89 322 PRO A C 1
ATOM 2411 O O . PRO A 1 322 ? 22.392 8.895 35.917 1.00 19.67 322 PRO A O 1
ATOM 2415 N N . ALA A 1 323 ? 20.878 7.970 37.297 1.00 18.91 323 ALA A N 1
ATOM 2416 C CA . ALA A 1 323 ? 21.342 8.719 38.457 1.00 19.53 323 ALA A CA 1
ATOM 2417 C C . ALA A 1 323 ? 21.257 7.976 39.785 1.00 19.73 323 ALA A C 1
ATOM 2418 O O . ALA A 1 323 ? 21.010 8.593 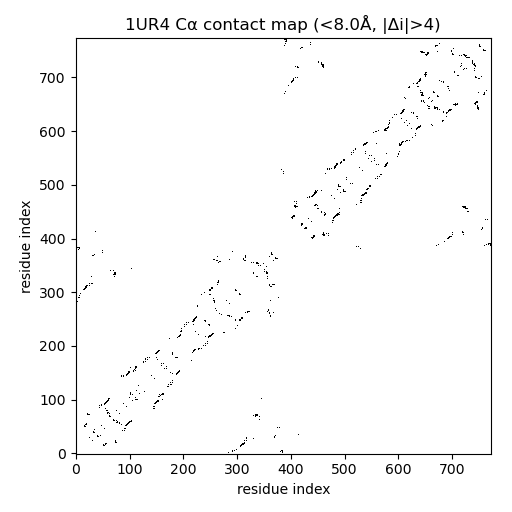40.825 1.00 20.81 323 ALA A O 1
ATOM 2420 N N . TRP A 1 324 ? 21.446 6.661 39.760 1.00 20.38 324 TRP A N 1
ATOM 2421 C CA . TRP A 1 324 ? 21.403 5.881 40.992 1.00 21.76 324 TRP A CA 1
ATOM 2422 C C . TRP A 1 324 ? 22.832 5.837 41.515 1.00 22.81 324 TRP A C 1
ATOM 2423 O O . TRP A 1 324 ? 23.448 4.768 41.620 1.00 20.82 324 TRP A O 1
ATOM 2434 N N . ILE A 1 325 ? 23.357 7.015 41.830 1.00 23.71 325 ILE A N 1
ATOM 2435 C CA . ILE A 1 325 ? 24.720 7.132 42.310 1.00 24.81 325 ILE A CA 1
ATOM 2436 C C . ILE A 1 325 ? 24.864 6.782 43.791 1.00 25.63 325 ILE A C 1
ATOM 2437 O O . ILE A 1 325 ? 23.881 6.710 44.522 1.00 25.75 325 ILE A O 1
ATOM 2442 N N . PRO A 1 326 ? 26.101 6.547 44.244 1.00 27.19 326 PRO A N 1
ATOM 2443 C CA . PRO A 1 326 ? 26.377 6.192 45.641 1.00 27.71 326 PRO A CA 1
ATOM 2444 C C . PRO A 1 326 ? 25.997 7.223 46.699 1.00 28.12 326 PRO A C 1
ATOM 2445 O O . PRO A 1 326 ? 26.067 8.429 46.467 1.00 27.79 326 PRO A O 1
ATOM 2449 N N . VAL A 1 327 ? 25.578 6.730 47.863 1.00 28.97 327 VAL A N 1
ATOM 2450 C CA . VAL A 1 327 ? 25.235 7.602 48.975 1.00 29.51 327 VAL A CA 1
ATOM 2451 C C . VAL A 1 327 ? 26.536 7.914 49.697 1.00 31.04 327 VAL A C 1
ATOM 2452 O O . VAL A 1 327 ? 26.584 8.796 50.549 1.00 32.36 327 VAL A O 1
ATOM 2456 N N . GLY A 1 328 ? 27.587 7.178 49.339 1.00 31.28 328 GLY A N 1
ATOM 2457 C CA . GLY A 1 328 ? 28.892 7.373 49.945 1.00 32.16 328 GLY A CA 1
ATOM 2458 C C . GLY A 1 328 ? 29.947 6.518 49.262 1.00 32.67 328 GLY A C 1
ATOM 2459 O O . GLY A 1 328 ? 29.603 5.621 48.492 1.00 32.12 328 GLY A O 1
ATOM 2460 N N . PRO A 1 329 ? 31.243 6.771 49.523 1.00 33.55 329 PRO A N 1
ATOM 2461 C CA . PRO A 1 329 ? 32.375 6.037 48.942 1.00 33.89 329 PRO A CA 1
ATOM 2462 C C . PRO A 1 329 ? 32.388 4.553 49.286 1.00 34.38 329 PRO A C 1
ATOM 2463 O O . PRO A 1 329 ? 31.893 4.138 50.333 1.00 34.03 329 PRO A O 1
ATOM 2467 N N . ALA A 1 330 ? 32.980 3.761 48.400 1.00 35.58 330 ALA A N 1
ATOM 2468 C CA . ALA A 1 330 ? 33.059 2.323 48.587 1.00 36.89 330 ALA A CA 1
ATOM 2469 C C . ALA A 1 330 ? 33.718 1.928 49.910 1.00 38.61 330 ALA A C 1
ATOM 2470 O O . ALA A 1 330 ? 33.319 0.938 50.531 1.00 39.34 330 ALA A O 1
ATOM 2472 N N . HIS A 1 331 ? 34.720 2.691 50.348 1.00 39.71 331 HIS A N 1
ATOM 2473 C CA . HIS A 1 331 ? 35.398 2.353 51.597 1.00 40.42 331 HIS A CA 1
ATOM 2474 C C . HIS A 1 331 ? 34.547 2.622 52.835 1.00 41.04 331 HIS A C 1
ATOM 2475 O O . HIS A 1 331 ? 34.867 2.135 53.913 1.00 41.38 331 HIS A O 1
ATOM 2482 N N . ARG A 1 332 ? 33.462 3.381 52.681 1.00 42.33 332 ARG A N 1
ATOM 2483 C CA . ARG A 1 332 ? 32.557 3.680 53.798 1.00 42.94 332 ARG A CA 1
ATOM 2484 C C . ARG A 1 332 ? 31.376 2.711 53.791 1.00 42.67 332 ARG A C 1
ATOM 2485 O O . ARG A 1 332 ? 30.298 3.035 54.285 1.00 42.60 332 ARG A O 1
ATOM 2493 N N . LEU A 1 333 ? 31.594 1.521 53.241 1.00 42.54 333 LEU A N 1
ATOM 2494 C CA . LEU A 1 333 ? 30.556 0.497 53.137 1.00 42.92 333 LEU A CA 1
ATOM 2495 C C . LEU A 1 333 ? 29.596 0.427 54.323 1.00 43.06 333 LEU A C 1
ATOM 2496 O O . LEU A 1 333 ? 28.384 0.552 54.149 1.00 44.16 333 LEU A O 1
ATOM 2501 N N . GLU A 1 334 ? 30.122 0.231 55.526 1.00 42.67 334 GLU A N 1
ATOM 2502 C CA . GLU A 1 334 ? 29.266 0.118 56.707 1.00 42.88 334 GLU A CA 1
ATOM 2503 C C . GLU A 1 334 ? 28.408 1.340 57.002 1.00 42.48 334 GLU A C 1
ATOM 2504 O O . GLU A 1 334 ? 27.284 1.205 57.486 1.00 42.44 334 GLU A O 1
ATOM 2510 N N . LYS A 1 335 ? 28.913 2.535 56.724 1.00 42.36 335 LYS A N 1
ATOM 2511 C CA . LYS A 1 335 ? 28.108 3.723 56.975 1.00 41.94 335 LYS A CA 1
ATOM 2512 C C . LYS A 1 335 ? 27.068 3.844 55.853 1.00 41.26 335 LYS A C 1
ATOM 2513 O O . LYS A 1 335 ? 25.981 4.398 56.058 1.00 40.90 335 LYS A O 1
ATOM 2519 N N . ASN A 1 336 ? 27.406 3.322 54.672 1.00 38.65 336 ASN A N 1
ATOM 2520 C CA . ASN A 1 336 ? 26.487 3.341 53.534 1.00 36.85 336 ASN A CA 1
ATOM 2521 C C . ASN A 1 336 ? 25.271 2.473 53.844 1.00 36.27 336 ASN A C 1
ATOM 2522 O O . ASN A 1 336 ? 24.134 2.871 53.580 1.00 35.40 336 ASN A O 1
ATOM 2527 N N . LYS A 1 337 ? 25.520 1.289 54.402 1.00 35.52 337 LYS A N 1
ATOM 2528 C CA . LYS A 1 337 ? 24.447 0.368 54.752 1.00 35.95 337 LYS A CA 1
ATOM 2529 C C . LYS A 1 337 ? 23.420 1.040 55.662 1.00 36.24 337 LYS A C 1
ATOM 2530 O O . LYS A 1 337 ? 22.224 0.742 55.601 1.00 36.23 337 LYS A O 1
ATOM 2536 N N . ALA A 1 338 ? 23.891 1.951 56.503 1.00 36.02 338 ALA A N 1
ATOM 2537 C CA . ALA A 1 338 ? 23.005 2.654 57.420 1.00 35.50 338 ALA A CA 1
ATOM 2538 C C . ALA A 1 338 ? 22.005 3.468 56.614 1.00 34.95 338 ALA A C 1
ATOM 2539 O O . ALA A 1 338 ? 20.815 3.483 56.917 1.00 34.96 338 ALA A O 1
ATOM 2541 N N . LEU A 1 339 ? 22.499 4.142 55.581 1.00 34.45 339 LEU A N 1
ATOM 2542 C CA . LEU A 1 339 ? 21.653 4.961 54.722 1.00 33.09 339 LEU A CA 1
ATOM 2543 C C . LEU A 1 339 ? 20.710 4.101 53.879 1.00 32.87 339 LEU A C 1
ATOM 2544 O O . LEU A 1 339 ? 19.522 4.410 53.755 1.00 32.41 339 LEU A O 1
ATOM 2549 N N . TRP A 1 340 ? 21.240 3.022 53.307 1.00 32.29 340 TRP A N 1
ATOM 2550 C CA . TRP A 1 340 ? 20.437 2.125 52.480 1.00 32.18 340 TRP A CA 1
ATOM 2551 C C . TRP A 1 340 ? 19.287 1.557 53.285 1.00 33.03 340 TRP A C 1
ATOM 2552 O O . TRP A 1 340 ? 18.143 1.532 52.837 1.00 33.45 340 TRP A O 1
ATOM 2563 N N . GLU A 1 341 ? 19.617 1.101 54.484 1.00 33.86 341 GLU A N 1
ATOM 2564 C CA . GLU A 1 341 ? 18.668 0.488 55.399 1.00 33.96 341 GLU A CA 1
ATOM 2565 C C . GLU A 1 341 ? 17.615 1.469 55.920 1.00 33.56 341 GLU A C 1
ATOM 2566 O O . GLU A 1 341 ? 16.451 1.110 56.091 1.00 33.64 341 GLU A O 1
ATOM 2572 N N . THR A 1 342 ? 18.021 2.708 56.165 1.00 32.91 342 THR A N 1
ATOM 2573 C CA . THR A 1 342 ? 17.101 3.715 56.684 1.00 32.39 342 THR A CA 1
ATOM 2574 C C . THR A 1 342 ? 16.231 4.390 55.626 1.00 32.55 342 THR A C 1
ATOM 2575 O O . THR A 1 342 ? 15.022 4.523 55.805 1.00 32.13 342 THR A O 1
ATOM 2579 N N . TYR A 1 343 ? 16.844 4.831 54.531 1.00 32.48 343 TYR A N 1
ATOM 2580 C CA . TYR A 1 343 ? 16.103 5.528 53.485 1.00 32.22 343 TYR A CA 1
ATOM 2581 C C . TYR A 1 343 ? 15.761 4.689 52.263 1.00 31.48 343 TYR A C 1
ATOM 2582 O O . TYR A 1 343 ? 15.095 5.172 51.348 1.00 31.72 343 TYR A O 1
ATOM 2591 N N . GLY A 1 344 ? 16.200 3.436 52.253 1.00 30.73 344 GLY A N 1
ATOM 2592 C CA . GLY A 1 344 ? 15.923 2.573 51.118 1.00 30.08 344 GLY A CA 1
ATOM 2593 C C . GLY A 1 344 ? 16.491 3.132 49.823 1.00 29.81 344 GLY A C 1
ATOM 2594 O O . GLY A 1 344 ? 15.887 2.979 48.765 1.00 29.82 344 GLY A O 1
ATOM 2595 N N . SER A 1 345 ? 17.648 3.785 49.906 1.00 28.77 345 SER A N 1
ATOM 2596 C CA . SER A 1 345 ? 18.283 4.368 48.733 1.00 27.67 345 SER A CA 1
ATOM 2597 C C . SER A 1 345 ? 19.163 3.353 48.010 1.00 26.45 345 SER A C 1
ATOM 2598 O O . SER A 1 345 ? 19.884 3.696 47.076 1.00 26.55 345 SER A O 1
ATOM 2601 N N . GLY A 1 346 ? 19.090 2.105 48.466 1.00 25.90 346 GLY A N 1
ATOM 2602 C CA . GLY A 1 346 ? 19.833 1.011 47.860 1.00 25.27 346 GLY A CA 1
ATOM 2603 C C . GLY A 1 346 ? 18.826 0.228 47.045 1.00 25.82 346 GLY A C 1
ATOM 2604 O O . GLY A 1 346 ? 17.650 0.610 47.031 1.00 25.08 346 GLY A O 1
ATOM 2605 N N . TRP A 1 347 ? 19.235 -0.841 46.364 1.00 26.03 347 TRP A N 1
ATOM 2606 C CA . TRP A 1 347 ? 18.253 -1.624 45.600 1.00 26.95 347 TRP A CA 1
ATOM 2607 C C . TRP A 1 347 ? 17.240 -2.394 46.474 1.00 27.95 347 TRP A C 1
ATOM 2608 O O . TRP A 1 347 ? 16.164 -2.736 45.992 1.00 27.18 347 TRP A O 1
ATOM 2619 N N . ALA A 1 348 ? 17.578 -2.661 47.734 1.00 28.76 348 ALA A N 1
ATOM 2620 C CA . ALA A 1 348 ? 16.678 -3.390 48.627 1.00 29.65 348 ALA A CA 1
ATOM 2621 C C . ALA A 1 348 ? 17.240 -3.316 50.050 1.00 30.35 348 ALA A C 1
ATOM 2622 O O . ALA A 1 348 ? 18.455 -3.140 50.237 1.00 30.14 348 ALA A O 1
ATOM 2624 N N . THR A 1 349 ? 16.351 -3.434 51.039 1.00 31.11 349 THR A N 1
ATOM 2625 C CA . THR A 1 349 ? 16.718 -3.372 52.439 1.00 31.37 349 THR A CA 1
ATOM 2626 C C . THR A 1 349 ? 16.456 -4.755 52.982 1.00 31.86 349 THR A C 1
ATOM 2627 O O . THR A 1 349 ? 15.783 -5.566 52.343 1.00 31.45 349 THR A O 1
ATOM 2631 N N . SER A 1 350 ? 17.011 -5.036 54.150 1.00 32.01 350 SER A N 1
ATOM 2632 C CA . SER A 1 350 ? 16.812 -6.333 54.773 1.00 32.85 350 SER A CA 1
ATOM 2633 C C . SER A 1 350 ? 15.329 -6.558 55.077 1.00 34.38 350 SER A C 1
ATOM 2634 O O . SER A 1 350 ? 14.864 -7.699 55.184 1.00 34.44 350 SER A O 1
ATOM 2637 N N . TYR A 1 351 ? 14.598 -5.459 55.234 1.00 35.13 351 TYR A N 1
ATOM 2638 C CA . TYR A 1 351 ? 13.175 -5.508 55.539 1.00 35.73 351 TYR A CA 1
ATOM 2639 C C . TYR A 1 351 ? 12.338 -6.145 54.430 1.00 36.34 351 TYR A C 1
ATOM 2640 O O . TYR A 1 351 ? 11.164 -6.438 54.635 1.00 36.94 351 TYR A O 1
ATOM 2649 N N . ALA A 1 352 ? 12.936 -6.357 53.261 1.00 35.83 352 ALA A N 1
ATOM 2650 C CA . ALA A 1 352 ? 12.216 -6.955 52.138 1.00 35.30 352 ALA A CA 1
ATOM 2651 C C . ALA A 1 352 ? 12.267 -8.482 52.162 1.00 35.20 352 ALA A C 1
ATOM 2652 O O . ALA A 1 352 ? 11.592 -9.149 51.373 1.00 34.81 352 ALA A O 1
ATOM 2654 N N . ALA A 1 353 ? 13.070 -9.035 53.067 1.00 35.65 353 ALA A N 1
ATOM 2655 C CA . ALA A 1 353 ? 13.221 -10.491 53.188 1.00 35.78 353 ALA A CA 1
ATOM 2656 C C . ALA A 1 353 ? 11.895 -11.235 53.362 1.00 35.67 353 ALA A C 1
ATOM 2657 O O . ALA A 1 353 ? 11.758 -12.371 52.912 1.00 34.72 353 ALA A O 1
ATOM 2659 N N . GLU A 1 354 ? 10.932 -10.597 54.024 1.00 36.46 354 GLU A N 1
ATOM 2660 C CA . GLU A 1 354 ? 9.623 -11.207 54.245 1.00 37.75 354 GLU A CA 1
ATOM 2661 C C . GLU A 1 354 ? 8.886 -11.427 52.923 1.00 37.99 354 GLU A C 1
ATOM 2662 O O . GLU A 1 354 ? 8.230 -12.448 52.728 1.00 37.19 354 GLU A O 1
ATOM 2668 N N . TYR A 1 355 ? 9.005 -10.460 52.017 1.00 38.27 355 TYR A N 1
ATOM 2669 C CA . TYR A 1 355 ? 8.333 -10.527 50.727 1.00 38.32 355 TYR A CA 1
ATOM 2670 C C . TYR A 1 355 ? 9.109 -11.327 49.698 1.00 38.35 355 TYR A C 1
ATOM 2671 O O . TYR A 1 355 ? 8.526 -12.093 48.934 1.00 38.30 355 TYR A O 1
ATOM 2680 N N . ASP A 1 356 ? 10.422 -11.135 49.670 1.00 38.80 356 ASP A N 1
ATOM 2681 C CA . ASP A 1 356 ? 11.278 -11.838 48.720 1.00 39.78 356 ASP A CA 1
ATOM 2682 C C . ASP A 1 356 ? 12.521 -12.360 49.426 1.00 40.67 356 ASP A C 1
ATOM 2683 O O . ASP A 1 356 ? 13.596 -11.773 49.333 1.00 40.30 356 ASP A O 1
ATOM 2688 N N . PRO A 1 357 ? 12.383 -13.483 50.143 1.00 41.50 357 PRO A N 1
ATOM 2689 C CA . PRO A 1 357 ? 13.489 -14.097 50.879 1.00 42.08 357 PRO A CA 1
ATOM 2690 C C . PRO A 1 357 ? 14.553 -14.716 49.976 1.00 42.53 357 PRO A C 1
ATOM 2691 O O . PRO A 1 357 ? 15.736 -14.725 50.309 1.00 42.58 357 PRO A O 1
ATOM 2695 N N . GLU A 1 358 ? 14.126 -15.216 48.825 1.00 43.51 358 GLU A N 1
ATOM 2696 C CA . GLU A 1 358 ? 15.031 -15.862 47.885 1.00 44.76 358 GLU A CA 1
ATOM 2697 C C . GLU A 1 358 ? 16.058 -14.958 47.218 1.00 44.35 358 GLU A C 1
ATOM 2698 O O . GLU A 1 358 ? 17.201 -15.364 47.027 1.00 44.47 358 GLU A O 1
ATOM 2704 N N . ASP A 1 359 ? 15.660 -13.739 46.864 1.00 43.54 359 ASP A N 1
ATOM 2705 C CA . ASP A 1 359 ? 16.572 -12.819 46.191 1.00 42.22 359 ASP A CA 1
ATOM 2706 C C . ASP A 1 359 ? 16.971 -11.631 47.068 1.00 41.69 359 ASP A C 1
ATOM 2707 O O . ASP A 1 359 ? 18.094 -11.569 47.566 1.00 41.38 359 ASP A O 1
ATOM 2712 N N . ALA A 1 360 ? 16.056 -10.690 47.259 1.00 40.85 360 ALA A N 1
ATOM 2713 C CA . ALA A 1 360 ? 16.333 -9.523 48.084 1.00 41.13 360 ALA A CA 1
ATOM 2714 C C . ALA A 1 360 ? 16.773 -9.939 49.487 1.00 41.78 360 ALA A C 1
ATOM 2715 O O . ALA A 1 360 ? 17.630 -9.301 50.093 1.00 41.57 360 ALA A O 1
ATOM 2717 N N . GLY A 1 361 ? 16.174 -11.015 49.987 1.00 42.32 361 GLY A N 1
ATOM 2718 C CA . GLY A 1 361 ? 16.476 -11.511 51.314 1.00 42.90 361 GLY A CA 1
ATOM 2719 C C . GLY A 1 361 ? 17.943 -11.736 51.620 1.00 44.02 361 GLY A C 1
ATOM 2720 O O . GLY A 1 361 ? 18.371 -11.546 52.757 1.00 44.35 361 GLY A O 1
ATOM 2721 N N . LYS A 1 362 ? 18.725 -12.141 50.625 1.00 44.51 362 LYS A N 1
ATOM 2722 C CA . LYS A 1 362 ? 20.141 -12.371 50.865 1.00 44.74 362 LYS A CA 1
ATOM 2723 C C . LYS A 1 362 ? 21.116 -11.483 50.095 1.00 44.44 362 LYS A C 1
ATOM 2724 O O . LYS A 1 362 ? 22.318 -11.526 50.351 1.00 44.51 362 LYS A O 1
ATOM 2730 N N . TRP A 1 363 ? 20.621 -10.676 49.162 1.00 43.18 363 TRP A N 1
ATOM 2731 C CA . TRP A 1 363 ? 21.507 -9.804 48.398 1.00 42.03 363 TRP A CA 1
ATOM 2732 C C . TRP A 1 363 ? 21.167 -8.335 48.575 1.00 39.96 363 TRP A C 1
ATOM 2733 O O . TRP A 1 363 ? 21.650 -7.508 47.819 1.00 39.87 363 TRP A O 1
ATOM 2744 N N . PHE A 1 364 ? 20.341 -8.013 49.566 1.00 38.30 364 PHE A N 1
ATOM 2745 C CA . PHE A 1 364 ? 19.940 -6.628 49.813 1.00 36.98 364 PHE A CA 1
ATOM 2746 C C . PHE A 1 364 ? 21.160 -5.744 50.071 1.00 36.33 364 PHE A C 1
ATOM 2747 O O . PHE A 1 364 ? 22.153 -6.201 50.649 1.00 35.88 364 PHE A O 1
ATOM 2755 N N . GLY A 1 365 ? 21.083 -4.483 49.646 1.00 34.25 365 GLY A N 1
ATOM 2756 C CA . GLY A 1 365 ? 22.200 -3.576 49.839 1.00 32.07 365 GLY A CA 1
ATOM 2757 C C . GLY A 1 365 ? 22.079 -2.239 49.127 1.00 30.83 365 GLY A C 1
ATOM 2758 O O . GLY A 1 365 ? 21.016 -1.616 49.119 1.00 29.94 365 GLY A O 1
ATOM 2759 N N . GLY A 1 366 ? 23.179 -1.800 48.521 1.00 29.79 366 GLY A N 1
ATOM 2760 C CA . GLY A 1 366 ? 23.191 -0.522 47.835 1.00 27.13 366 GLY A CA 1
ATOM 2761 C C . GLY A 1 366 ? 22.829 -0.567 46.364 1.00 26.74 366 GLY A C 1
ATOM 2762 O O . GLY A 1 366 ? 22.067 -1.434 45.924 1.00 25.11 366 GLY A O 1
ATOM 2763 N N . SER A 1 367 ? 23.383 0.382 45.612 1.00 25.22 367 SER A N 1
ATOM 2764 C CA . SER A 1 367 ? 23.139 0.501 44.180 1.00 25.14 367 SER A CA 1
ATOM 2765 C C . SER A 1 367 ? 23.966 -0.505 43.388 1.00 25.14 367 SER A C 1
ATOM 2766 O O . SER A 1 367 ? 25.153 -0.694 43.646 1.00 27.26 367 SER A O 1
ATOM 2769 N N . ALA A 1 368 ? 23.329 -1.154 42.425 1.00 23.99 368 ALA A N 1
ATOM 2770 C CA . ALA A 1 368 ? 24.011 -2.131 41.592 1.00 23.22 368 ALA A CA 1
ATOM 2771 C C . ALA A 1 368 ? 24.296 -1.510 40.229 1.00 22.44 368 ALA A C 1
ATOM 2772 O O . ALA A 1 368 ? 24.856 -2.154 39.346 1.00 21.81 368 ALA A O 1
ATOM 2774 N N . VAL A 1 369 ? 23.921 -0.249 40.063 1.00 21.85 369 VAL A N 1
ATOM 2775 C CA . VAL A 1 369 ? 24.117 0.409 38.782 1.00 21.84 369 VAL A CA 1
ATOM 2776 C C . VAL A 1 369 ? 24.749 1.798 38.836 1.00 22.21 369 VAL A C 1
ATOM 2777 O O . VAL A 1 369 ? 24.611 2.572 37.889 1.00 22.25 369 VAL A O 1
ATOM 2781 N N . ASP A 1 370 ? 25.439 2.123 39.929 1.00 22.42 370 ASP A N 1
ATOM 2782 C CA . ASP A 1 370 ? 26.067 3.439 40.034 1.00 21.64 370 ASP A CA 1
ATOM 2783 C C . ASP A 1 370 ? 27.037 3.716 38.879 1.00 21.40 370 ASP A C 1
ATOM 2784 O O . ASP A 1 370 ? 27.236 4.868 38.488 1.00 20.20 370 ASP A O 1
ATOM 2789 N N . ASN A 1 371 ? 27.607 2.657 38.307 1.00 21.04 371 ASN A N 1
ATOM 2790 C CA . ASN A 1 371 ? 28.546 2.816 37.196 1.00 21.69 371 ASN A CA 1
ATOM 2791 C C . ASN A 1 371 ? 27.879 2.879 35.814 1.00 21.67 371 ASN A C 1
ATOM 2792 O O . ASN A 1 371 ? 28.566 2.888 34.793 1.00 21.13 371 ASN A O 1
ATOM 2797 N N . GLN A 1 372 ? 26.553 2.926 35.789 1.00 21.37 372 GLN A N 1
ATOM 2798 C CA . GLN A 1 372 ? 25.830 3.054 34.550 1.00 21.31 372 GLN A CA 1
ATOM 2799 C C . GLN A 1 372 ? 24.990 4.316 34.558 1.00 20.68 372 GLN A C 1
ATOM 2800 O O . GLN A 1 372 ? 24.090 4.518 33.746 1.00 21.03 372 GLN A O 1
ATOM 2806 N N . ALA A 1 373 ? 25.339 5.197 35.477 1.00 20.08 373 ALA A N 1
ATOM 2807 C CA . ALA A 1 373 ? 24.662 6.478 35.593 1.00 20.28 373 ALA A CA 1
ATOM 2808 C C . ALA A 1 373 ? 25.203 7.447 34.539 1.00 20.11 373 ALA A C 1
ATOM 2809 O O . ALA A 1 373 ? 26.226 7.173 33.905 1.00 19.89 373 ALA A O 1
ATOM 2811 N N . LEU A 1 374 ? 24.500 8.560 34.328 1.00 20.85 374 LEU A N 1
ATOM 2812 C CA . LEU A 1 374 ? 24.952 9.573 33.378 1.00 20.84 374 LEU A CA 1
ATOM 2813 C C . LEU A 1 374 ? 25.519 10.754 34.161 1.00 21.57 374 LEU A C 1
ATOM 2814 O O . LEU A 1 374 ? 25.746 11.840 33.607 1.00 22.66 374 LEU A O 1
ATOM 2819 N N . PHE A 1 375 ? 25.731 10.519 35.455 1.00 21.98 375 PHE A N 1
ATOM 2820 C CA . PHE A 1 375 ? 26.323 11.488 36.380 1.00 23.76 375 PHE A CA 1
ATOM 2821 C C . PHE A 1 375 ? 27.479 10.740 37.043 1.00 24.64 375 PHE A C 1
ATOM 2822 O O . PHE A 1 375 ? 27.436 9.512 37.131 1.00 24.92 375 PHE A O 1
ATOM 2830 N N . ASP A 1 376 ? 28.508 11.448 37.509 1.00 26.58 376 ASP A N 1
ATOM 2831 C CA . ASP A 1 376 ? 29.616 10.756 38.163 1.00 27.61 376 ASP A CA 1
ATOM 2832 C C . ASP A 1 376 ? 29.218 10.411 39.594 1.00 26.80 376 ASP A C 1
ATOM 2833 O O . ASP A 1 376 ? 28.114 10.734 40.025 1.00 26.24 376 ASP A O 1
ATOM 2838 N N . PHE A 1 377 ? 30.107 9.752 40.326 1.00 26.76 377 PHE A N 1
ATOM 2839 C CA . PHE A 1 377 ? 29.805 9.363 41.695 1.00 27.94 377 PHE A CA 1
ATOM 2840 C C . PHE A 1 377 ? 29.471 10.522 42.627 1.00 28.60 377 PHE A C 1
ATOM 2841 O O . PHE A 1 377 ? 28.944 10.297 43.714 1.00 28.28 377 PHE A O 1
ATOM 2849 N N . LYS A 1 378 ? 29.773 11.751 42.207 1.00 29.41 378 LYS A N 1
ATOM 2850 C CA . LYS A 1 378 ? 29.525 12.935 43.037 1.00 31.35 378 LYS A CA 1
ATOM 2851 C C . LYS A 1 378 ? 28.337 13.786 42.583 1.00 30.87 378 LYS A C 1
ATOM 2852 O O . LYS A 1 378 ? 28.132 14.887 43.084 1.00 31.13 378 LYS A O 1
ATOM 2858 N N . GLY A 1 379 ? 27.569 13.287 41.622 1.00 30.46 379 GLY A N 1
ATOM 2859 C CA . GLY A 1 379 ? 26.414 14.031 41.152 1.00 30.75 379 GLY A CA 1
ATOM 2860 C C . GLY A 1 379 ? 26.682 15.034 40.042 1.00 31.94 379 GLY A C 1
ATOM 2861 O O . GLY A 1 379 ? 25.824 15.863 39.734 1.00 31.95 379 GLY A O 1
ATOM 2862 N N . ARG A 1 380 ? 27.869 14.982 39.447 1.00 31.86 380 ARG A N 1
ATOM 2863 C CA . ARG A 1 380 ? 28.187 15.895 38.357 1.00 33.08 380 ARG A CA 1
ATOM 2864 C C . ARG A 1 380 ? 27.780 15.203 37.054 1.00 32.03 380 ARG A C 1
ATOM 2865 O O . ARG A 1 380 ? 28.068 14.023 36.849 1.00 31.48 380 ARG A O 1
ATOM 2873 N N . PRO A 1 381 ? 27.105 15.926 36.154 1.00 30.94 381 PRO A N 1
ATOM 2874 C CA . PRO A 1 381 ? 26.699 15.302 34.891 1.00 30.62 381 PRO A CA 1
ATOM 2875 C C . PRO A 1 381 ? 27.885 14.916 34.006 1.00 29.96 381 PRO A C 1
ATOM 2876 O O . PRO A 1 381 ? 28.798 15.709 33.804 1.00 31.43 381 PRO A O 1
ATOM 2880 N N . LEU A 1 382 ? 27.876 13.688 33.497 1.00 28.68 382 LEU A N 1
ATOM 2881 C CA . LEU A 1 382 ? 28.944 13.216 32.621 1.00 28.09 382 LEU A CA 1
ATOM 2882 C C . LEU A 1 382 ? 28.677 13.765 31.225 1.00 28.10 382 LEU A C 1
ATOM 2883 O O . LEU A 1 382 ? 27.553 14.141 30.906 1.00 27.24 382 LEU A O 1
ATOM 2888 N N . PRO A 1 383 ? 29.712 13.837 30.377 1.00 28.11 383 PRO A N 1
ATOM 2889 C CA . PRO A 1 383 ? 29.493 14.350 29.025 1.00 28.12 383 PRO A CA 1
ATOM 2890 C C . PRO A 1 383 ? 28.527 13.497 28.206 1.00 27.91 383 PRO A C 1
ATOM 2891 O O . PRO A 1 383 ? 27.892 13.992 27.272 1.00 26.75 383 PRO A O 1
ATOM 2895 N N . SER A 1 384 ? 28.412 12.220 28.562 1.00 27.74 384 SER A N 1
ATOM 2896 C CA . SER A 1 384 ? 27.513 11.313 27.856 1.00 28.62 384 SER A CA 1
ATOM 2897 C C . SER A 1 384 ? 26.049 11.729 28.035 1.00 29.83 384 SER A C 1
ATOM 2898 O O . SER A 1 384 ? 25.186 11.337 27.247 1.00 29.62 384 SER A O 1
ATOM 2901 N N . LEU A 1 385 ? 25.767 12.528 29.063 1.00 29.68 385 LEU A N 1
ATOM 2902 C CA . LEU A 1 385 ? 24.406 12.999 29.283 1.00 29.90 385 LEU A CA 1
ATOM 2903 C C . LEU A 1 385 ? 23.899 13.744 28.054 1.00 30.27 385 LEU A C 1
ATOM 2904 O O . LEU A 1 385 ? 22.696 13.802 27.818 1.00 30.17 385 LEU A O 1
ATOM 2909 N N . HIS A 1 386 ? 24.801 14.338 27.283 1.00 31.15 386 HIS A N 1
ATOM 2910 C CA . HIS A 1 386 ? 24.365 15.058 26.098 1.00 32.23 386 HIS A CA 1
ATOM 2911 C C . HIS A 1 386 ? 24.132 14.273 24.809 1.00 30.32 386 HIS A C 1
ATOM 2912 O O . HIS A 1 386 ? 23.975 14.815 23.698 1.00 30.59 386 HIS A O 1
ATOM 2919 N N . VAL A 1 387 ? 24.032 12.963 24.991 1.00 28.62 387 VAL A N 1
ATOM 2920 C CA . VAL A 1 387 ? 23.729 12.095 23.855 1.00 27.12 387 VAL A CA 1
ATOM 2921 C C . VAL A 1 387 ? 22.285 12.383 23.406 1.00 26.39 387 VAL A C 1
ATOM 2922 O O . VAL A 1 387 ? 21.975 12.340 22.216 1.00 26.07 387 VAL A O 1
ATOM 2926 N N . PHE A 1 388 ? 21.413 12.681 24.366 1.00 25.19 388 PHE A N 1
ATOM 2927 C CA . PHE A 1 388 ? 20.022 12.964 24.069 1.00 26.60 388 PHE A CA 1
ATOM 2928 C C . PHE A 1 388 ? 19.884 14.122 23.087 1.00 29.13 388 PHE A C 1
ATOM 2929 O O . PHE A 1 388 ? 18.997 14.098 22.233 1.00 29.01 388 PHE A O 1
ATOM 2937 N N . GLN A 1 389 ? 20.772 15.119 23.181 1.00 30.25 389 GLN A N 1
ATOM 2938 C CA . GLN A 1 389 ? 20.721 16.262 22.269 1.00 31.26 389 GLN A CA 1
ATOM 2939 C C . GLN A 1 389 ? 21.429 15.964 20.949 1.00 31.12 389 GLN A C 1
ATOM 2940 O O . GLN A 1 389 ? 20.863 16.156 19.871 1.00 31.74 389 GLN A O 1
ATOM 2946 N N . TYR A 1 390 ? 22.656 15.471 21.038 1.00 29.92 390 TYR A N 1
ATOM 2947 C CA . TYR A 1 390 ? 23.442 15.172 19.858 1.00 29.41 390 TYR A CA 1
ATOM 2948 C C . TYR A 1 390 ? 22.943 14.097 18.898 1.00 27.98 390 TYR A C 1
ATOM 2949 O O . TYR A 1 390 ? 23.462 14.004 17.791 1.00 26.12 390 TYR A O 1
ATOM 2958 N N . VAL A 1 391 ? 21.966 13.279 19.288 1.00 26.43 391 VAL A N 1
ATOM 2959 C CA . VAL A 1 391 ? 21.469 12.278 18.339 1.00 26.45 391 VAL A CA 1
ATOM 2960 C C . VAL A 1 391 ? 20.740 12.961 17.177 1.00 27.23 391 VAL A C 1
ATOM 2961 O O . VAL A 1 391 ? 20.690 12.420 16.073 1.00 26.45 391 VAL A O 1
ATOM 2965 N N . ASP A 1 392 ? 20.190 14.149 17.434 1.00 28.75 392 ASP A N 1
ATOM 2966 C CA . ASP A 1 392 ? 19.465 14.906 16.417 1.00 30.50 392 ASP A CA 1
ATOM 2967 C C . ASP A 1 392 ? 20.382 15.532 15.377 1.00 32.40 392 ASP A C 1
ATOM 2968 O O . ASP A 1 392 ? 20.079 15.533 14.185 1.00 32.03 392 ASP A O 1
ATOM 2973 N N . THR A 1 393 ? 21.506 16.070 15.836 1.00 34.55 393 THR A N 1
ATOM 2974 C CA . THR A 1 393 ? 22.431 16.775 14.960 1.00 36.16 393 THR A CA 1
ATOM 2975 C C . THR A 1 393 ? 23.781 16.121 14.785 1.00 37.25 393 THR A C 1
ATOM 2976 O O . THR A 1 393 ? 24.410 16.238 13.733 1.00 37.47 393 THR A O 1
ATOM 2980 N N . GLY A 1 394 ? 24.230 15.436 15.825 1.00 38.11 394 GLY A N 1
ATOM 2981 C CA . GLY A 1 394 ? 25.540 14.825 15.779 1.00 37.70 394 GLY A CA 1
ATOM 2982 C C . GLY A 1 394 ? 26.457 15.807 16.482 1.00 37.45 394 GLY A C 1
ATOM 2983 O O . GLY A 1 394 ? 26.054 16.935 16.773 1.00 37.30 394 GLY A O 1
ATOM 2984 N N . THR A 1 395 ? 27.677 15.378 16.774 1.00 38.00 395 THR A N 1
ATOM 2985 C CA . THR A 1 395 ? 28.646 16.237 17.430 1.00 38.03 395 THR A CA 1
ATOM 2986 C C . THR A 1 395 ? 29.405 17.010 16.357 1.00 38.69 395 THR A C 1
ATOM 2987 O O . THR A 1 395 ? 29.852 16.434 15.364 1.00 38.28 395 THR A O 1
ATOM 2991 N N . PRO A 1 396 ? 29.543 18.335 16.538 1.00 39.54 396 PRO A N 1
ATOM 2992 C CA . PRO A 1 396 ? 30.249 19.219 15.603 1.00 40.17 396 PRO A CA 1
ATOM 2993 C C . PRO A 1 396 ? 31.642 18.684 15.254 1.00 40.51 396 PRO A C 1
ATOM 2994 O O . PRO A 1 396 ? 31.999 18.662 14.054 1.00 40.99 396 PRO A O 1
ATOM 2998 N N . PHE A 1 397 ? 32.365 18.301 16.196 1.00 40.79 397 PHE A N 1
ATOM 2999 N N . GLY B 1 11 ? 8.321 55.589 29.235 1.00 37.58 11 GLY B N 1
ATOM 3000 C CA . GLY B 1 11 ? 8.110 56.905 28.557 1.00 36.76 11 GLY B CA 1
ATOM 3001 C C . GLY B 1 11 ? 9.271 57.264 27.648 1.00 36.70 11 GLY B C 1
ATOM 3002 O O . GLY B 1 11 ? 10.019 58.211 27.930 1.00 37.19 11 GLY B O 1
ATOM 3003 N N . LEU B 1 12 ? 9.427 56.506 26.560 1.00 35.01 12 LEU B N 1
ATOM 3004 C CA . LEU B 1 12 ? 10.504 56.742 25.603 1.00 32.47 12 LEU B CA 1
ATOM 3005 C C . LEU B 1 12 ? 10.014 57.454 24.349 1.00 31.44 12 LEU B C 1
ATOM 3006 O O . LEU B 1 12 ? 8.975 57.105 23.782 1.00 30.43 12 LEU B O 1
ATOM 3011 N N . TYR B 1 13 ? 10.771 58.456 23.918 1.00 29.84 13 TYR B N 1
ATOM 3012 C CA . TYR B 1 13 ? 10.441 59.178 22.705 1.00 28.93 13 TYR B CA 1
ATOM 3013 C C . TYR B 1 13 ? 11.432 58.768 21.628 1.00 28.54 13 TYR B C 1
ATOM 3014 O O . TYR B 1 13 ? 12.603 58.521 21.898 1.00 28.88 13 TYR B O 1
ATOM 3023 N N . VAL B 1 14 ? 10.951 58.712 20.400 1.00 28.71 14 VAL B N 1
ATOM 3024 C CA . VAL B 1 14 ? 11.768 58.327 19.266 1.00 28.29 14 VAL B CA 1
ATOM 3025 C C . VAL B 1 14 ? 11.138 58.929 18.022 1.00 28.67 14 VAL B C 1
ATOM 3026 O O . VAL B 1 14 ? 9.965 58.695 17.729 1.00 28.04 14 VAL B O 1
ATOM 3030 N N . GLU B 1 15 ? 11.915 59.723 17.304 1.00 29.11 15 GLU B N 1
ATOM 3031 C CA . GLU B 1 15 ? 11.423 60.348 16.091 1.00 30.68 15 GLU B CA 1
ATOM 3032 C C . GLU B 1 15 ? 11.479 59.311 14.968 1.00 31.02 15 GLU B C 1
ATOM 3033 O O . GLU B 1 15 ? 12.504 58.657 14.755 1.00 30.17 15 GLU B O 1
ATOM 3039 N N . LYS B 1 16 ? 10.362 59.148 14.273 1.00 30.98 16 LYS B N 1
ATOM 3040 C CA . LYS B 1 16 ? 10.271 58.206 13.165 1.00 31.35 16 LYS B CA 1
ATOM 3041 C C . LYS B 1 16 ? 11.429 58.391 12.182 1.00 30.87 16 LYS B C 1
ATOM 3042 O O . LYS B 1 16 ? 11.819 59.517 11.871 1.00 30.30 16 LYS B O 1
ATOM 3048 N N . VAL B 1 17 ? 11.986 57.283 11.703 1.00 30.28 17 VAL B N 1
ATOM 3049 C CA . VAL B 1 17 ? 13.092 57.353 10.756 1.00 29.76 17 VAL B CA 1
ATOM 3050 C C . VAL B 1 17 ? 12.487 57.458 9.371 1.00 30.60 17 VAL B C 1
ATOM 3051 O O . VAL B 1 17 ? 11.820 56.532 8.910 1.00 31.06 17 VAL B O 1
ATOM 3055 N N . SER B 1 18 ? 12.701 58.595 8.715 1.00 30.97 18 SER B N 1
ATOM 3056 C CA . SER B 1 18 ? 12.145 58.801 7.385 1.00 32.22 18 SER B CA 1
ATOM 3057 C C . SER B 1 18 ? 12.829 57.955 6.318 1.00 32.28 18 SER B C 1
ATOM 3058 O O . SER B 1 18 ? 14.061 57.942 6.202 1.00 32.79 18 SER B O 1
ATOM 3061 N N . GLY B 1 19 ? 12.012 57.236 5.552 1.00 32.02 19 GLY B N 1
ATOM 3062 C CA . GLY B 1 19 ? 12.526 56.406 4.475 1.00 31.81 19 GLY B CA 1
ATOM 3063 C C . GLY B 1 19 ? 12.980 55.015 4.880 1.00 31.80 19 GLY B C 1
ATOM 3064 O O . GLY B 1 19 ? 13.495 54.264 4.046 1.00 31.71 19 GLY B O 1
ATOM 3065 N N . LEU B 1 20 ? 12.791 54.659 6.148 1.00 31.04 20 LEU B N 1
ATOM 3066 C CA . LEU B 1 20 ? 13.201 53.341 6.632 1.00 31.00 20 LEU B CA 1
ATOM 3067 C C . LEU B 1 20 ? 12.439 52.218 5.930 1.00 32.36 20 LEU B C 1
ATOM 3068 O O . LEU B 1 20 ? 11.212 52.254 5.864 1.00 32.48 20 LEU B O 1
ATOM 3073 N N . ARG B 1 21 ? 13.165 51.211 5.435 1.00 34.69 21 ARG B N 1
ATOM 3074 C CA . ARG B 1 21 ? 12.559 50.068 4.727 1.00 36.80 21 ARG B CA 1
ATOM 3075 C C . ARG B 1 21 ? 11.943 49.053 5.699 1.00 37.31 21 ARG B C 1
ATOM 3076 O O . ARG B 1 21 ? 12.458 48.838 6.791 1.00 37.22 21 ARG B O 1
ATOM 3084 N N . LYS B 1 22 ? 10.854 48.420 5.274 1.00 37.81 22 LYS B N 1
ATOM 3085 C CA . LYS B 1 22 ? 10.135 47.444 6.087 1.00 38.03 22 LYS B CA 1
ATOM 3086 C C . LYS B 1 22 ? 10.981 46.243 6.506 1.00 37.53 22 LYS B C 1
ATOM 3087 O O . LYS B 1 22 ? 10.784 45.668 7.584 1.00 38.13 22 LYS B O 1
ATOM 3093 N N . ASP B 1 23 ? 11.915 45.855 5.649 1.00 35.08 23 ASP B N 1
ATOM 3094 C CA . ASP B 1 23 ? 12.749 44.699 5.937 1.00 33.81 23 ASP B CA 1
ATOM 3095 C C . ASP B 1 23 ? 14.139 45.047 6.469 1.00 31.73 23 ASP B C 1
ATOM 3096 O O . ASP B 1 23 ? 15.054 44.228 6.409 1.00 31.21 23 ASP B O 1
ATOM 3101 N N . PHE B 1 24 ? 14.286 46.261 6.995 1.00 29.87 24 PHE B N 1
ATOM 3102 C CA . PHE B 1 24 ? 15.557 46.724 7.541 1.00 27.39 24 PHE B CA 1
ATOM 3103 C C . PHE B 1 24 ? 16.021 45.822 8.682 1.00 27.17 24 PHE B C 1
ATOM 3104 O O . PHE B 1 24 ? 15.243 45.453 9.576 1.00 27.20 24 PHE B O 1
ATOM 3112 N N . ILE B 1 25 ? 17.299 45.458 8.633 1.00 25.76 25 ILE B N 1
ATOM 3113 C CA . ILE B 1 25 ? 17.886 44.605 9.654 1.00 25.16 25 ILE B CA 1
ATOM 3114 C C . ILE B 1 25 ? 18.059 45.334 10.985 1.00 24.33 25 ILE B C 1
ATOM 3115 O O . ILE B 1 25 ? 18.741 46.356 11.085 1.00 23.80 25 ILE B O 1
ATOM 3120 N N . LYS B 1 26 ? 17.431 44.782 12.008 1.00 22.29 26 LYS B N 1
ATOM 3121 C CA . LYS B 1 26 ? 17.544 45.311 13.353 1.00 21.55 26 LYS B CA 1
ATOM 3122 C C . LYS B 1 26 ? 18.211 44.221 14.199 1.00 20.64 26 LYS B C 1
ATOM 3123 O O . LYS B 1 26 ? 17.536 43.335 14.715 1.00 20.53 26 LYS B O 1
ATOM 3129 N N . GLY B 1 27 ? 19.530 44.284 14.355 1.00 19.93 27 GLY B N 1
ATOM 3130 C CA . GLY B 1 27 ? 20.206 43.244 15.103 1.00 19.26 27 GLY B CA 1
ATOM 3131 C C . GLY B 1 27 ? 20.898 43.628 16.385 1.00 19.20 27 GLY B C 1
ATOM 3132 O O . GLY B 1 27 ? 21.062 44.804 16.718 1.00 19.28 27 GLY B O 1
ATOM 3133 N N . VAL B 1 28 ? 21.291 42.596 17.116 1.00 19.02 28 VAL B N 1
ATOM 3134 C CA . VAL B 1 28 ? 22.000 42.752 18.368 1.00 19.03 28 VAL B CA 1
ATOM 3135 C C . VAL B 1 28 ? 23.015 41.624 18.440 1.00 19.43 28 VAL B C 1
ATOM 3136 O O . VAL B 1 28 ? 22.758 40.510 17.973 1.00 18.26 28 VAL B O 1
ATOM 3140 N N . ASP B 1 29 ? 24.185 41.931 18.982 1.00 20.28 29 ASP B N 1
ATOM 3141 C CA . ASP B 1 29 ? 25.215 40.927 19.173 1.00 21.09 29 ASP B CA 1
ATOM 3142 C C . ASP B 1 29 ? 25.201 40.690 20.681 1.00 21.62 29 ASP B C 1
ATOM 3143 O O . ASP B 1 29 ? 25.551 41.596 21.443 1.00 22.57 29 ASP B O 1
ATOM 3148 N N . VAL B 1 30 ? 24.777 39.500 21.111 1.00 20.54 30 VAL B N 1
ATOM 3149 C CA . VAL B 1 30 ? 24.725 39.163 22.536 1.00 20.91 30 VAL B CA 1
ATOM 3150 C C . VAL B 1 30 ? 25.581 37.926 22.816 1.00 22.04 30 VAL B C 1
ATOM 3151 O O . VAL B 1 30 ? 25.177 37.009 23.536 1.00 21.35 30 VAL B O 1
ATOM 3155 N N . SER B 1 31 ? 26.782 37.927 22.245 1.00 22.35 31 SER B N 1
ATOM 3156 C CA . SER B 1 31 ? 27.715 36.816 22.377 1.00 22.71 31 SER B CA 1
ATOM 3157 C C . SER B 1 31 ? 28.051 36.450 23.824 1.00 22.27 31 SER B C 1
ATOM 3158 O O . SER B 1 31 ? 28.261 35.286 24.140 1.00 22.06 31 SER B O 1
ATOM 3161 N N . SER B 1 32 ? 28.088 37.444 24.700 1.00 21.80 32 SER B N 1
ATOM 3162 C CA . SER B 1 32 ? 28.417 37.212 26.097 1.00 21.66 32 SER B CA 1
ATOM 3163 C C . SER B 1 32 ? 27.298 36.542 26.904 1.00 22.23 32 SER B C 1
ATOM 3164 O O . SER B 1 32 ? 27.500 36.176 28.065 1.00 23.11 32 SER B O 1
ATOM 3167 N N . ILE B 1 33 ? 26.128 36.370 26.296 1.00 21.66 33 ILE B N 1
ATOM 3168 C CA . ILE B 1 33 ? 24.990 35.788 26.999 1.00 21.96 33 ILE B CA 1
ATOM 3169 C C . ILE B 1 33 ? 25.210 34.435 27.702 1.00 23.20 33 ILE B C 1
ATOM 3170 O O . ILE B 1 33 ? 24.794 34.260 28.850 1.00 22.94 33 ILE B O 1
ATOM 3175 N N . ILE B 1 34 ? 25.839 33.475 27.029 1.00 24.45 34 ILE B N 1
ATOM 3176 C CA . ILE B 1 34 ? 26.050 32.172 27.657 1.00 25.79 34 ILE B CA 1
ATOM 3177 C C . ILE B 1 34 ? 26.920 32.280 28.914 1.00 25.76 34 ILE B C 1
ATOM 3178 O O . ILE B 1 34 ? 26.516 31.826 29.983 1.00 26.12 34 ILE B O 1
ATOM 3183 N N . ALA B 1 35 ? 28.098 32.889 28.799 1.00 25.80 35 ALA B N 1
ATOM 3184 C CA . ALA B 1 35 ? 28.976 33.034 29.956 1.00 26.12 35 ALA B CA 1
ATOM 3185 C C . ALA B 1 35 ? 28.269 33.759 31.102 1.00 27.78 35 ALA B C 1
ATOM 3186 O O . ALA B 1 35 ? 28.493 33.446 32.274 1.00 28.28 35 ALA B O 1
ATOM 3188 N N . LEU B 1 36 ? 27.419 34.728 30.764 1.00 28.04 36 LEU B N 1
ATOM 3189 C CA . LEU B 1 36 ? 26.683 35.489 31.772 1.00 28.03 36 LEU B CA 1
ATOM 3190 C C . LEU B 1 36 ? 25.650 34.641 32.500 1.00 28.52 36 LEU B C 1
ATOM 3191 O O . LEU B 1 36 ? 25.550 34.697 33.727 1.00 27.50 36 LEU B O 1
ATOM 3196 N N . GLU B 1 37 ? 24.870 33.870 31.747 1.00 28.88 37 GLU B N 1
ATOM 3197 C CA . GLU B 1 37 ? 23.864 33.013 32.356 1.00 29.80 37 GLU B CA 1
ATOM 3198 C C . GLU B 1 37 ? 24.547 31.967 33.253 1.00 30.22 37 GLU B C 1
ATOM 3199 O O . GLU B 1 37 ? 24.016 31.605 34.300 1.00 30.27 37 GLU B O 1
ATOM 3205 N N . GLU B 1 38 ? 25.732 31.504 32.861 1.00 30.73 38 GLU B N 1
ATOM 3206 C CA . GLU B 1 38 ? 26.461 30.514 33.661 1.00 31.58 38 GLU B CA 1
ATOM 3207 C C . GLU B 1 38 ? 26.989 31.180 34.934 1.00 31.51 38 GLU B C 1
ATOM 3208 O O . GLU B 1 38 ? 27.270 30.510 35.932 1.00 31.36 38 GLU B O 1
ATOM 3214 N N . SER B 1 39 ? 27.127 32.502 34.887 1.00 30.25 39 SER B N 1
ATOM 3215 C CA . SER B 1 39 ? 27.611 33.258 36.033 1.00 30.27 39 SER B CA 1
ATOM 3216 C C . SER B 1 39 ? 26.449 33.603 36.968 1.00 30.22 39 SER B C 1
ATOM 3217 O O . SER B 1 39 ? 26.637 34.247 37.998 1.00 29.29 39 SER B O 1
ATOM 3220 N N . GLY B 1 40 ? 25.245 33.183 36.594 1.00 30.93 40 GLY B N 1
ATOM 3221 C CA . GLY B 1 40 ? 24.078 33.441 37.419 1.00 31.48 40 GLY B CA 1
ATOM 3222 C C . GLY B 1 40 ? 23.264 34.677 37.066 1.00 33.34 40 GLY B C 1
ATOM 3223 O O . GLY B 1 40 ? 22.304 34.999 37.768 1.00 33.10 40 GLY B O 1
ATOM 3224 N N . VAL B 1 41 ? 23.634 35.376 35.995 1.00 33.81 41 VAL B N 1
ATOM 3225 C CA . VAL B 1 41 ? 22.903 36.574 35.586 1.00 34.39 41 VAL B CA 1
ATOM 3226 C C . VAL B 1 41 ? 21.549 36.189 34.996 1.00 34.64 41 VAL B C 1
ATOM 3227 O O . VAL B 1 41 ? 21.443 35.216 34.248 1.00 35.27 41 VAL B O 1
ATOM 3231 N N . ALA B 1 42 ? 20.518 36.956 35.335 1.00 34.66 42 ALA B N 1
ATOM 3232 C CA . ALA B 1 42 ? 19.177 36.693 34.830 1.00 34.30 42 ALA B CA 1
ATOM 3233 C C . ALA B 1 42 ? 18.584 37.937 34.188 1.00 34.56 42 ALA B C 1
ATOM 3234 O O . ALA B 1 42 ? 18.886 39.062 34.594 1.00 34.50 42 ALA B O 1
ATOM 3236 N N . PHE B 1 43 ? 17.739 37.731 33.184 1.00 34.62 43 PHE B N 1
ATOM 3237 C CA . PHE B 1 43 ? 17.103 38.842 32.490 1.00 35.54 43 PHE B CA 1
ATOM 3238 C C . PHE B 1 43 ? 15.598 38.769 32.632 1.00 37.22 43 PHE B C 1
ATOM 3239 O O . PHE B 1 43 ? 15.041 37.692 32.851 1.00 38.21 43 PHE B O 1
ATOM 3247 N N . TYR B 1 44 ? 14.943 39.920 32.517 1.00 38.99 44 TYR B N 1
ATOM 3248 C CA . TYR B 1 44 ? 13.494 39.997 32.651 1.00 41.04 44 TYR B CA 1
ATOM 3249 C C . TYR B 1 44 ? 12.844 40.741 31.498 1.00 42.93 44 TYR B C 1
ATOM 3250 O O . TYR B 1 44 ? 13.525 41.297 30.639 1.00 42.93 44 TYR B O 1
ATOM 3259 N N . ASN B 1 45 ? 11.514 40.744 31.491 1.00 45.50 45 ASN B N 1
ATOM 3260 C CA . ASN B 1 45 ? 10.756 41.427 30.455 1.00 48.30 45 ASN B CA 1
ATOM 3261 C C . ASN B 1 45 ? 10.144 42.677 31.070 1.00 49.70 45 ASN B C 1
ATOM 3262 O O . ASN B 1 45 ? 10.440 43.024 32.214 1.00 49.01 45 ASN B O 1
ATOM 3267 N N . GLU B 1 46 ? 9.292 43.350 30.306 1.00 52.11 46 GLU B N 1
ATOM 3268 C CA . GLU B 1 46 ? 8.634 44.561 30.779 1.00 54.80 46 GLU B CA 1
ATOM 3269 C C . GLU B 1 46 ? 7.895 44.313 32.098 1.00 55.39 46 GLU B C 1
ATOM 3270 O O . GLU B 1 46 ? 8.065 45.053 33.067 1.00 55.25 46 GLU B O 1
ATOM 3276 N N . SER B 1 47 ? 7.080 43.260 32.121 1.00 56.22 47 SER B N 1
ATOM 3277 C CA . SER B 1 47 ? 6.284 42.903 33.296 1.00 56.42 47 SER B CA 1
ATOM 3278 C C . SER B 1 47 ? 7.104 42.668 34.558 1.00 56.49 47 SER B C 1
ATOM 3279 O O . SER B 1 47 ? 6.579 42.740 35.672 1.00 56.35 47 SER B O 1
ATOM 3282 N N . GLY B 1 48 ? 8.386 42.371 34.390 1.00 56.30 48 GLY B N 1
ATOM 3283 C CA . GLY B 1 48 ? 9.229 42.148 35.549 1.00 55.77 48 GLY B CA 1
ATOM 3284 C C . GLY B 1 48 ? 9.397 40.698 35.956 1.00 55.41 48 GLY B C 1
ATOM 3285 O O . GLY B 1 48 ? 9.775 40.415 37.095 1.00 55.13 48 GLY B O 1
ATOM 3286 N N . LYS B 1 49 ? 9.116 39.775 35.039 1.00 54.80 49 LYS B N 1
ATOM 3287 C CA . LYS B 1 49 ? 9.274 38.356 35.333 1.00 54.12 49 LYS B CA 1
ATOM 3288 C C . LYS B 1 49 ? 10.392 37.744 34.488 1.00 52.96 49 LYS B C 1
ATOM 3289 O O . LYS B 1 49 ? 10.524 38.054 33.299 1.00 52.60 49 LYS B O 1
ATOM 3295 N N . LYS B 1 50 ? 11.199 36.887 35.114 1.00 51.09 50 LYS B N 1
ATOM 3296 C CA . LYS B 1 50 ? 12.300 36.214 34.433 1.00 49.21 50 LYS B CA 1
ATOM 3297 C C . LYS B 1 50 ? 11.825 35.723 33.073 1.00 47.58 50 LYS B C 1
ATOM 3298 O O . LYS B 1 50 ? 10.728 35.170 32.952 1.00 46.87 50 LYS B O 1
ATOM 3304 N N . GLN B 1 51 ? 12.657 35.924 32.056 1.00 45.51 51 GLN B N 1
ATOM 3305 C CA . GLN B 1 51 ? 12.316 35.516 30.702 1.00 43.53 51 GLN B CA 1
ATOM 3306 C C . GLN B 1 51 ? 13.565 35.424 29.828 1.00 42.26 51 GLN B C 1
ATOM 3307 O O . GLN B 1 51 ? 14.496 36.218 29.982 1.00 42.47 51 GLN B O 1
ATOM 3313 N N . ASP B 1 52 ? 13.585 34.445 28.924 1.00 39.95 52 ASP B N 1
ATOM 3314 C CA . ASP B 1 52 ? 14.708 34.257 28.012 1.00 38.35 52 ASP B CA 1
ATOM 3315 C C . ASP B 1 52 ? 14.940 35.583 27.283 1.00 36.46 52 ASP B C 1
ATOM 3316 O O . ASP B 1 52 ? 14.018 36.135 26.677 1.00 35.80 52 ASP B O 1
ATOM 3321 N N . ILE B 1 53 ? 16.167 36.094 27.347 1.00 34.55 53 ILE B N 1
ATOM 3322 C CA . ILE B 1 53 ? 16.488 37.359 26.692 1.00 31.82 53 ILE B CA 1
ATOM 3323 C C . ILE B 1 53 ? 16.146 37.345 25.202 1.00 31.27 53 ILE B C 1
ATOM 3324 O O . ILE B 1 53 ? 15.716 38.364 24.655 1.00 31.05 53 ILE B O 1
ATOM 3329 N N . PHE B 1 54 ? 16.318 36.196 24.552 1.00 30.45 54 PHE B N 1
ATOM 3330 C CA . PHE B 1 54 ? 16.021 36.083 23.127 1.00 30.43 54 PHE B CA 1
ATOM 3331 C C . PHE B 1 54 ? 14.546 36.305 22.839 1.00 31.24 54 PHE B C 1
ATOM 3332 O O . PHE B 1 54 ? 14.178 36.743 21.745 1.00 32.50 54 PHE B O 1
ATOM 3340 N N . LYS B 1 55 ? 13.709 36.012 23.833 1.00 31.38 55 LYS B N 1
ATOM 3341 C CA . LYS B 1 55 ? 12.275 36.187 23.700 1.00 31.96 55 LYS B CA 1
ATOM 3342 C C . LYS B 1 55 ? 11.972 37.669 23.818 1.00 31.07 55 LYS B C 1
ATOM 3343 O O . LYS B 1 55 ? 11.157 38.212 23.075 1.00 31.42 55 LYS B O 1
ATOM 3349 N N . THR B 1 56 ? 12.651 38.317 24.754 1.00 30.37 56 THR B N 1
ATOM 3350 C CA . THR B 1 56 ? 12.488 39.746 25.004 1.00 29.79 56 THR B CA 1
ATOM 3351 C C . THR B 1 56 ? 12.985 40.565 23.818 1.00 29.00 56 THR B C 1
ATOM 3352 O O . THR B 1 56 ? 12.363 41.557 23.433 1.00 29.20 56 THR B O 1
ATOM 3356 N N . LEU B 1 57 ? 14.107 40.153 23.242 1.00 29.03 57 LEU B N 1
ATOM 3357 C CA . LEU B 1 57 ? 14.651 40.849 22.082 1.00 28.96 57 LEU B CA 1
ATOM 3358 C C . LEU B 1 57 ? 13.649 40.765 20.937 1.00 29.27 57 LEU B C 1
ATOM 3359 O O . LEU B 1 57 ? 13.370 41.759 20.269 1.00 29.48 57 LEU B O 1
ATOM 3364 N N . LYS B 1 58 ? 13.101 39.573 20.728 1.00 29.92 58 LYS B N 1
ATOM 3365 C CA . LYS B 1 58 ? 12.135 39.351 19.657 1.00 31.36 58 LYS B CA 1
ATOM 3366 C C . LYS B 1 58 ? 10.925 40.268 19.779 1.00 31.80 58 LYS B C 1
ATOM 3367 O O . LYS B 1 58 ? 10.502 40.881 18.801 1.00 32.15 58 LYS B O 1
ATOM 3373 N N . GLU B 1 59 ? 10.380 40.366 20.985 1.00 31.49 59 GLU B N 1
ATOM 3374 C CA . GLU B 1 59 ? 9.214 41.204 21.228 1.00 32.61 59 GLU B CA 1
ATOM 3375 C C . GLU B 1 59 ? 9.549 42.690 21.114 1.00 31.10 59 GLU B C 1
ATOM 3376 O O . GLU B 1 59 ? 8.667 43.520 20.905 1.00 31.53 59 GLU B O 1
ATOM 3382 N N . ALA B 1 60 ? 10.823 43.025 21.259 1.00 29.59 60 ALA B N 1
ATOM 3383 C CA . ALA B 1 60 ? 11.239 44.419 21.155 1.00 28.82 60 ALA B CA 1
ATOM 3384 C C . ALA B 1 60 ? 11.423 44.824 19.684 1.00 27.78 60 ALA B C 1
ATOM 3385 O O . ALA B 1 60 ? 11.743 45.973 19.381 1.00 28.42 60 ALA B O 1
ATOM 3387 N N . GLY B 1 61 ? 11.224 43.873 18.775 1.00 27.71 61 GLY B N 1
ATOM 3388 C CA . GLY B 1 61 ? 11.368 44.167 17.355 1.00 26.71 61 GLY B CA 1
ATOM 3389 C C . GLY B 1 61 ? 12.681 43.757 16.702 1.00 25.96 61 GLY B C 1
ATOM 3390 O O . GLY B 1 61 ? 12.900 44.033 15.524 1.00 25.43 61 GLY B O 1
ATOM 3391 N N . VAL B 1 62 ? 13.564 43.109 17.458 1.00 24.82 62 VAL B N 1
ATOM 3392 C CA . VAL B 1 62 ? 14.844 42.652 16.911 1.00 23.45 62 VAL B CA 1
ATOM 3393 C C . VAL B 1 62 ? 14.565 41.498 15.936 1.00 23.37 62 VAL B C 1
ATOM 3394 O O . VAL B 1 62 ? 13.722 40.636 16.204 1.00 23.36 62 VAL B O 1
ATOM 3398 N N . ASN B 1 63 ? 15.270 41.472 14.811 1.00 22.37 63 ASN B N 1
ATOM 3399 C CA . ASN B 1 63 ? 15.058 40.417 13.831 1.00 22.82 63 ASN B CA 1
ATOM 3400 C C . ASN B 1 63 ? 16.354 39.735 13.410 1.00 22.51 63 ASN B C 1
ATOM 3401 O O . ASN B 1 63 ? 16.380 39.008 12.418 1.00 23.22 63 ASN B O 1
ATOM 3406 N N . TYR B 1 64 ? 17.424 39.953 14.166 1.00 21.83 64 TYR B N 1
ATOM 3407 C CA . TYR B 1 64 ? 18.725 39.385 13.810 1.00 21.48 64 TYR B CA 1
ATOM 3408 C C . TYR B 1 64 ? 19.654 39.313 15.022 1.00 21.25 64 TYR B C 1
ATOM 3409 O O . TYR B 1 64 ? 19.671 40.216 15.858 1.00 20.49 64 TYR B O 1
ATOM 3418 N N . VAL B 1 65 ? 20.424 38.235 15.113 1.00 21.02 65 VAL B N 1
ATOM 3419 C CA . VAL B 1 65 ? 21.376 38.074 16.204 1.00 19.94 65 VAL B CA 1
ATOM 3420 C C . VAL B 1 65 ? 22.755 37.819 15.621 1.00 20.24 65 VAL B C 1
ATOM 3421 O O . VAL B 1 65 ? 22.915 36.983 14.740 1.00 21.29 65 VAL B O 1
ATOM 3425 N N . ARG B 1 66 ? 23.746 38.552 16.118 1.00 20.64 66 ARG B N 1
ATOM 3426 C CA . ARG B 1 66 ? 25.119 38.413 15.658 1.00 20.86 66 ARG B CA 1
ATOM 3427 C C . ARG B 1 66 ? 25.936 37.755 16.755 1.00 21.20 66 ARG B C 1
ATOM 3428 O O . ARG B 1 66 ? 25.791 38.104 17.924 1.00 23.11 66 ARG B O 1
ATOM 3436 N N . VAL B 1 67 ? 26.797 36.813 16.384 1.00 19.91 67 VAL B N 1
ATOM 3437 C CA . VAL B 1 67 ? 27.624 36.126 17.365 1.00 20.17 67 VAL B CA 1
ATOM 3438 C C . VAL B 1 67 ? 29.072 36.013 16.896 1.00 20.57 67 VAL B C 1
ATOM 3439 O O . VAL B 1 67 ? 29.327 35.604 15.760 1.00 21.88 67 VAL B O 1
ATOM 3443 N N . ARG B 1 68 ? 30.017 36.392 17.758 1.00 20.45 68 ARG B N 1
ATOM 3444 C CA . ARG B 1 68 ? 31.435 36.297 17.410 1.00 20.81 68 ARG B CA 1
ATOM 3445 C C . ARG B 1 68 ? 31.899 34.858 17.632 1.00 21.89 68 ARG B C 1
ATOM 3446 O O . ARG B 1 68 ? 31.402 34.161 18.522 1.00 21.15 68 ARG B O 1
ATOM 3454 N N . ILE B 1 69 ? 32.846 34.409 16.815 1.00 22.70 69 ILE B N 1
ATOM 3455 C CA . ILE B 1 69 ? 33.341 33.041 16.933 1.00 22.46 69 ILE B CA 1
ATOM 3456 C C . ILE B 1 69 ? 34.858 32.963 16.866 1.00 22.72 69 ILE B C 1
ATOM 3457 O O . ILE B 1 69 ? 35.463 33.335 15.861 1.00 21.89 69 ILE B O 1
ATOM 3462 N N . TRP B 1 70 ? 35.461 32.478 17.950 1.00 23.40 70 TRP B N 1
ATOM 3463 C CA . TRP B 1 70 ? 36.906 32.309 18.026 1.00 24.28 70 TRP B CA 1
ATOM 3464 C C . TRP B 1 70 ? 37.181 30.814 17.805 1.00 25.93 70 TRP B C 1
ATOM 3465 O O . TRP B 1 70 ? 36.394 29.956 18.216 1.00 25.24 70 TRP B O 1
ATOM 3476 N N . ASN B 1 71 ? 38.283 30.502 17.136 1.00 26.78 71 ASN B N 1
ATOM 3477 C CA . ASN B 1 71 ? 38.621 29.113 16.859 1.00 28.74 71 ASN B CA 1
ATOM 3478 C C . ASN B 1 71 ? 38.791 28.264 18.119 1.00 28.71 71 ASN B C 1
ATOM 3479 O O . ASN B 1 71 ? 38.085 27.276 18.309 1.00 28.80 71 ASN B O 1
ATOM 3484 N N . ASP B 1 72 ? 39.713 28.665 18.984 1.00 29.36 72 ASP B N 1
ATOM 3485 C CA . ASP B 1 72 ? 39.993 27.928 20.216 1.00 29.75 72 ASP B CA 1
ATOM 3486 C C . ASP B 1 72 ? 40.370 28.931 21.313 1.00 29.16 72 ASP B C 1
ATOM 3487 O O . ASP B 1 72 ? 41.547 29.100 21.639 1.00 29.57 72 ASP B O 1
ATOM 3492 N N . PRO B 1 73 ? 39.361 29.609 21.895 1.00 29.04 73 PRO B N 1
ATOM 3493 C CA . PRO B 1 73 ? 39.540 30.608 22.954 1.00 28.55 73 PRO B CA 1
ATOM 3494 C C . PRO B 1 73 ? 39.859 30.028 24.339 1.00 28.93 73 PRO B C 1
ATOM 3495 O O . PRO B 1 73 ? 39.256 30.434 25.334 1.00 27.88 73 PRO B O 1
ATOM 3499 N N . TYR B 1 74 ? 40.799 29.084 24.395 1.00 29.80 74 TYR B N 1
ATOM 3500 C CA . TYR B 1 74 ? 41.205 28.446 25.654 1.00 30.89 74 TYR B CA 1
ATOM 3501 C C . TYR B 1 74 ? 42.704 28.149 25.651 1.00 32.11 74 TYR B C 1
ATOM 3502 O O . TYR B 1 74 ? 43.327 28.095 24.589 1.00 33.23 74 TYR B O 1
ATOM 3511 N N . ASP B 1 75 ? 43.286 27.959 26.834 1.00 32.85 75 ASP B N 1
ATOM 3512 C CA . ASP B 1 75 ? 44.700 27.621 26.905 1.00 33.69 75 ASP B CA 1
ATOM 3513 C C . ASP B 1 75 ? 44.818 26.103 26.816 1.00 34.35 75 ASP B C 1
ATOM 3514 O O . ASP B 1 75 ? 43.814 25.400 26.652 1.00 34.33 75 ASP B O 1
ATOM 3519 N N . ALA B 1 76 ? 46.040 25.595 26.927 1.00 35.51 76 ALA B N 1
ATOM 3520 C CA . ALA B 1 76 ? 46.278 24.157 26.837 1.00 35.71 76 ALA B CA 1
ATOM 3521 C C . ALA B 1 76 ? 45.408 23.312 27.780 1.00 36.58 76 ALA B C 1
ATOM 3522 O O . ALA B 1 76 ? 44.956 22.220 27.409 1.00 36.41 76 ALA B O 1
ATOM 3524 N N . ASN B 1 77 ? 45.158 23.819 28.985 1.00 36.49 77 ASN B N 1
ATOM 3525 C CA . ASN B 1 77 ? 44.364 23.076 29.960 1.00 36.85 77 ASN B CA 1
ATOM 3526 C C . ASN B 1 77 ? 42.851 23.215 29.831 1.00 36.55 77 ASN B C 1
ATOM 3527 O O . ASN B 1 77 ? 42.099 22.566 30.566 1.00 36.43 77 ASN B O 1
ATOM 3532 N N . GLY B 1 78 ? 42.401 24.053 28.905 1.00 35.45 78 GLY B N 1
ATOM 3533 C CA . GLY B 1 78 ? 40.973 24.228 28.726 1.00 34.15 78 GLY B CA 1
ATOM 3534 C C . GLY B 1 78 ? 40.404 25.401 29.495 1.00 33.98 78 GLY B C 1
ATOM 3535 O O . GLY B 1 78 ? 39.191 25.490 29.684 1.00 33.88 78 GLY B O 1
ATOM 3536 N N . ASN B 1 79 ? 41.268 26.305 29.946 1.00 33.58 79 ASN B N 1
ATOM 3537 C CA . ASN B 1 79 ? 40.810 27.482 30.682 1.00 33.79 79 ASN B CA 1
ATOM 3538 C C . ASN B 1 79 ? 40.417 28.599 29.708 1.00 32.92 79 ASN B C 1
ATOM 3539 O O . ASN B 1 79 ? 41.248 29.103 28.953 1.00 32.82 79 ASN B O 1
ATOM 3544 N N . GLY B 1 80 ? 39.145 28.980 29.740 1.00 32.26 80 GLY B N 1
ATOM 3545 C CA . GLY B 1 80 ? 38.648 30.015 28.851 1.00 31.15 80 GLY B CA 1
ATOM 3546 C C . GLY B 1 80 ? 39.374 31.345 28.910 1.00 30.16 80 GLY B C 1
ATOM 3547 O O . GLY B 1 80 ? 39.793 31.794 29.978 1.00 28.92 80 GLY B O 1
ATOM 3548 N N . TYR B 1 81 ? 39.519 31.974 27.747 1.00 29.65 81 TYR B N 1
ATOM 3549 C CA . TYR B 1 81 ? 40.179 33.274 27.638 1.00 28.93 81 TYR B CA 1
ATOM 3550 C C . TYR B 1 81 ? 39.239 34.378 28.113 1.00 27.88 81 TYR B C 1
ATOM 3551 O O . TYR B 1 81 ? 39.657 35.518 28.318 1.00 27.97 81 TYR B O 1
ATOM 3560 N N . GLY B 1 82 ? 37.964 34.036 28.265 1.00 27.17 82 GLY B N 1
ATOM 3561 C CA . GLY B 1 82 ? 36.983 35.017 28.687 1.00 26.97 82 GLY B CA 1
ATOM 3562 C C . GLY B 1 82 ? 36.314 35.683 27.490 1.00 27.40 82 GLY B C 1
ATOM 3563 O O . GLY B 1 82 ? 36.217 35.092 26.406 1.00 26.24 82 GLY B O 1
ATOM 3564 N N . GLY B 1 83 ? 35.854 36.918 27.678 1.00 27.52 83 GLY B N 1
ATOM 3565 C CA . GLY B 1 83 ? 35.194 37.629 26.598 1.00 26.95 83 GLY B CA 1
ATOM 3566 C C . GLY B 1 83 ? 33.970 36.866 26.127 1.00 27.25 83 GLY B C 1
ATOM 3567 O O . GLY B 1 83 ? 33.465 37.098 25.028 1.00 27.93 83 GLY B O 1
ATOM 3568 N N . GLY B 1 84 ? 33.495 35.950 26.969 1.00 26.83 84 GLY B N 1
ATOM 3569 C CA . GLY B 1 84 ? 32.335 35.144 26.637 1.00 25.21 84 GLY B CA 1
ATOM 3570 C C . GLY B 1 84 ? 32.699 33.731 26.203 1.00 25.55 84 GLY B C 1
ATOM 3571 O O . GLY B 1 84 ? 31.809 32.896 26.018 1.00 25.24 84 GLY B O 1
ATOM 3572 N N . ASN B 1 85 ? 33.998 33.463 26.062 1.00 25.01 85 ASN B N 1
ATOM 3573 C CA . ASN B 1 85 ? 34.501 32.157 25.618 1.00 25.74 85 ASN B CA 1
ATOM 3574 C C . ASN B 1 85 ? 33.716 31.704 24.399 1.00 25.97 85 ASN B C 1
ATOM 3575 O O . ASN B 1 85 ? 33.279 30.552 24.318 1.00 26.50 85 ASN B O 1
ATOM 3580 N N . ASN B 1 86 ? 33.548 32.617 23.450 1.00 25.88 86 ASN B N 1
ATOM 3581 C CA . ASN B 1 86 ? 32.780 32.340 22.250 1.00 26.30 86 ASN B CA 1
ATOM 3582 C C . ASN B 1 86 ? 33.431 31.460 21.201 1.00 26.63 86 ASN B C 1
ATOM 3583 O O . ASN B 1 86 ? 34.258 31.907 20.403 1.00 27.59 86 ASN B O 1
ATOM 3588 N N . ASP B 1 87 ? 33.012 30.204 21.201 1.00 26.94 87 ASP B N 1
ATOM 3589 C CA . ASP B 1 87 ? 33.508 29.213 20.265 1.00 27.56 87 ASP B CA 1
ATOM 3590 C C . ASP B 1 87 ? 32.345 28.769 19.376 1.00 27.55 87 ASP B C 1
ATOM 3591 O O . ASP B 1 87 ? 31.242 29.316 19.466 1.00 27.87 87 ASP B O 1
ATOM 3596 N N . LEU B 1 88 ? 32.583 27.785 18.519 1.00 27.02 88 LEU B N 1
ATOM 3597 C CA . LEU B 1 88 ? 31.517 27.303 17.653 1.00 28.25 88 LEU B CA 1
ATOM 3598 C C . LEU B 1 88 ? 30.368 26.715 18.473 1.00 29.35 88 LEU B C 1
ATOM 3599 O O . LEU B 1 88 ? 29.199 26.879 18.123 1.00 29.45 88 LEU B O 1
ATOM 3604 N N . GLU B 1 89 ? 30.694 26.039 19.570 1.00 31.11 89 GLU B N 1
ATOM 3605 C CA . GLU B 1 89 ? 29.667 25.426 20.419 1.00 32.88 89 GLU B CA 1
ATOM 3606 C C . GLU B 1 89 ? 28.690 26.459 20.984 1.00 31.46 89 GLU B C 1
ATOM 3607 O O . GLU B 1 89 ? 27.476 26.235 20.992 1.00 30.30 89 GLU B O 1
ATOM 3613 N N . LYS B 1 90 ? 29.213 27.586 21.461 1.00 29.29 90 LYS B N 1
ATOM 3614 C CA . LYS B 1 90 ? 28.333 28.619 21.991 1.00 27.74 90 LYS B CA 1
ATOM 3615 C C . LYS B 1 90 ? 27.589 29.309 20.854 1.00 26.82 90 LYS B C 1
ATOM 3616 O O . LYS B 1 90 ? 26.443 29.736 21.010 1.00 27.27 90 LYS B O 1
ATOM 3622 N N . ALA B 1 91 ? 28.236 29.400 19.699 1.00 26.74 91 ALA B N 1
ATOM 3623 C CA . ALA B 1 91 ? 27.616 30.030 18.541 1.00 26.36 91 ALA B CA 1
ATOM 3624 C C . ALA B 1 91 ? 26.383 29.220 18.163 1.00 26.63 91 ALA B C 1
ATOM 3625 O O . ALA B 1 91 ? 25.365 29.775 17.739 1.00 26.74 91 ALA B O 1
ATOM 3627 N N . ILE B 1 92 ? 26.470 27.902 18.324 1.00 27.60 92 ILE B N 1
ATOM 3628 C CA . ILE B 1 92 ? 25.339 27.038 18.003 1.00 27.52 92 ILE B CA 1
ATOM 3629 C C . ILE B 1 92 ? 24.232 27.223 19.040 1.00 27.44 92 ILE B C 1
ATOM 3630 O O . ILE B 1 92 ? 23.058 27.317 18.687 1.00 27.76 92 ILE B O 1
ATOM 3635 N N . GLN B 1 93 ? 24.601 27.290 20.316 1.00 28.06 93 GLN B N 1
ATOM 3636 C CA . GLN B 1 93 ? 23.615 27.508 21.370 1.00 28.43 93 GLN B CA 1
ATOM 3637 C C . GLN B 1 93 ? 22.844 28.796 21.089 1.00 28.13 93 GLN B C 1
ATOM 3638 O O . GLN B 1 93 ? 21.613 28.824 21.124 1.00 28.73 93 GLN B O 1
ATOM 3644 N N . ILE B 1 94 ? 23.581 29.867 20.817 1.00 26.66 94 ILE B N 1
ATOM 3645 C CA . ILE B 1 94 ? 22.971 31.164 20.541 1.00 25.81 94 ILE B CA 1
ATOM 3646 C C . ILE B 1 94 ? 22.137 31.119 19.269 1.00 26.00 94 ILE B C 1
ATOM 3647 O O . ILE B 1 94 ? 21.014 31.637 19.235 1.00 26.34 94 ILE B O 1
ATOM 3652 N N . GLY B 1 95 ? 22.682 30.496 18.227 1.00 25.65 95 GLY B N 1
ATOM 3653 C CA . GLY B 1 95 ? 21.960 30.400 16.970 1.00 26.06 95 GLY B CA 1
ATOM 3654 C C . GLY B 1 95 ? 20.615 29.707 17.111 1.00 26.68 95 GLY B C 1
ATOM 3655 O O . GLY B 1 95 ? 19.607 30.173 16.580 1.00 26.22 95 GLY B O 1
ATOM 3656 N N . LYS B 1 96 ? 20.594 28.589 17.833 1.00 26.63 96 LYS B N 1
ATOM 3657 C CA . LYS B 1 96 ? 19.361 27.838 18.027 1.00 26.61 96 LYS B CA 1
ATOM 3658 C C . LYS B 1 96 ? 18.310 28.659 18.764 1.00 26.01 96 LYS B C 1
ATOM 3659 O O . LYS B 1 96 ? 17.117 28.592 18.450 1.00 25.76 96 LYS B O 1
ATOM 3665 N N . ARG B 1 97 ? 18.745 29.443 19.742 1.00 25.46 97 ARG B N 1
ATOM 3666 C CA . ARG B 1 97 ? 17.809 30.270 20.488 1.00 25.70 97 ARG B CA 1
ATOM 3667 C C . ARG B 1 97 ? 17.361 31.455 19.639 1.00 25.66 97 ARG B C 1
ATOM 3668 O O . ARG B 1 97 ? 16.229 31.916 19.760 1.00 25.75 97 ARG B O 1
ATOM 3676 N N . ALA B 1 98 ? 18.245 31.948 18.776 1.00 25.80 98 ALA B N 1
ATOM 3677 C CA . ALA B 1 98 ? 17.886 33.053 17.894 1.00 26.06 98 ALA B CA 1
ATOM 3678 C C . ALA B 1 98 ? 16.828 32.523 16.928 1.00 27.19 98 ALA B C 1
ATOM 3679 O O . ALA B 1 98 ? 15.765 33.128 16.743 1.00 27.62 98 ALA B O 1
ATOM 3681 N N . THR B 1 99 ? 17.128 31.376 16.325 1.00 27.08 99 THR B N 1
ATOM 3682 C CA . THR B 1 99 ? 16.224 30.732 15.380 1.00 27.75 99 THR B CA 1
ATOM 3683 C C . THR B 1 99 ? 14.892 30.379 16.048 1.00 28.44 99 THR B C 1
ATOM 3684 O O . THR B 1 99 ? 13.827 30.565 15.462 1.00 28.06 99 THR B O 1
ATOM 3688 N N . ALA B 1 100 ? 14.956 29.879 17.280 1.00 29.04 100 ALA B N 1
ATOM 3689 C CA . ALA B 1 100 ? 13.752 29.506 18.017 1.00 29.12 100 ALA B CA 1
ATOM 3690 C C . ALA B 1 100 ? 12.871 30.721 18.305 1.00 29.95 100 ALA B C 1
ATOM 3691 O O . ALA B 1 100 ? 11.675 30.585 18.573 1.00 30.38 100 ALA B O 1
ATOM 3693 N N . ASN B 1 101 ? 13.459 31.910 18.258 1.00 30.10 101 ASN B N 1
ATOM 3694 C CA . ASN B 1 101 ? 12.698 33.129 18.510 1.00 29.86 101 ASN B CA 1
ATOM 3695 C C . ASN B 1 101 ? 12.502 33.964 17.252 1.00 29.78 101 ASN B C 1
ATOM 3696 O O . ASN B 1 101 ? 12.288 35.176 17.312 1.00 29.28 101 ASN B O 1
ATOM 3701 N N . GLY B 1 102 ? 12.573 33.281 16.114 1.00 29.28 102 GLY B N 1
ATOM 3702 C CA . GLY B 1 102 ? 12.364 33.916 14.828 1.00 29.81 102 GLY B CA 1
ATOM 3703 C C . GLY B 1 102 ? 13.310 35.025 14.427 1.00 30.06 102 GLY B C 1
ATOM 3704 O O . GLY B 1 102 ? 12.869 36.025 13.868 1.00 31.47 102 GLY B O 1
ATOM 3705 N N . MET B 1 103 ? 14.601 34.854 14.689 1.00 28.88 103 MET B N 1
ATOM 3706 C CA . MET B 1 103 ? 15.587 35.864 14.327 1.00 27.91 103 MET B CA 1
ATOM 3707 C C . MET B 1 103 ? 16.710 35.186 13.544 1.00 28.05 103 MET B C 1
ATOM 3708 O O . MET B 1 103 ? 17.174 34.105 13.925 1.00 27.00 103 MET B O 1
ATOM 3713 N N . LYS B 1 104 ? 17.123 35.815 12.444 1.00 27.13 104 LYS B N 1
ATOM 3714 C CA . LYS B 1 104 ? 18.193 35.299 11.599 1.00 26.82 104 LYS B CA 1
ATOM 3715 C C . LYS B 1 104 ? 19.507 35.417 12.356 1.00 25.75 104 LYS B C 1
ATOM 3716 O O . LYS B 1 104 ? 19.607 36.186 13.310 1.00 26.85 104 LYS B O 1
ATOM 3722 N N . LEU B 1 105 ? 20.518 34.671 11.927 1.00 24.72 105 LEU B N 1
ATOM 3723 C CA . LEU B 1 105 ? 21.823 34.725 12.580 1.00 23.65 105 LEU B CA 1
ATOM 3724 C C . LEU B 1 105 ? 22.925 35.296 11.689 1.00 23.43 105 LEU B C 1
ATOM 3725 O O . LEU B 1 105 ? 22.944 35.082 10.473 1.00 22.47 105 LEU B O 1
ATOM 3730 N N . LEU B 1 106 ? 23.846 36.020 12.317 1.00 22.75 106 LEU B N 1
ATOM 3731 C CA . LEU B 1 1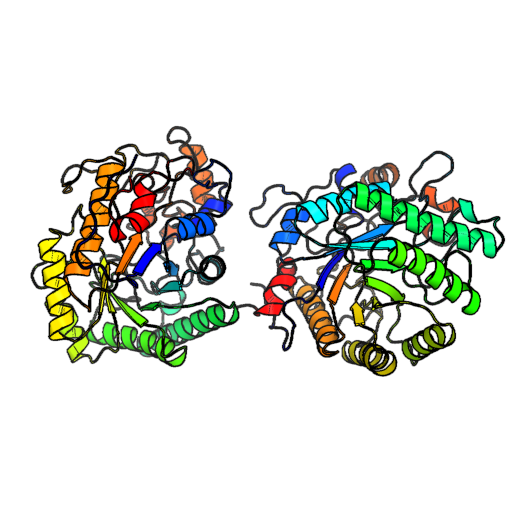06 ? 24.997 36.586 11.628 1.00 21.26 106 LEU B CA 1
ATOM 3732 C C . LEU B 1 106 ? 26.190 35.933 12.319 1.00 20.60 106 LEU B C 1
ATOM 3733 O O . LEU B 1 106 ? 26.502 36.272 13.456 1.00 20.36 106 LEU B O 1
ATOM 3738 N N . ALA B 1 107 ? 26.839 34.988 11.650 1.00 20.87 107 ALA B N 1
ATOM 3739 C CA . ALA B 1 107 ? 28.002 34.326 12.227 1.00 21.36 107 ALA B CA 1
ATOM 3740 C C . ALA B 1 107 ? 29.234 35.188 11.972 1.00 22.06 107 ALA B C 1
ATOM 3741 O O . ALA B 1 107 ? 29.598 35.435 10.824 1.00 22.33 107 ALA B O 1
ATOM 3743 N N . ASP B 1 108 ? 29.877 35.647 13.045 1.00 22.44 108 ASP B N 1
ATOM 3744 C CA . ASP B 1 108 ? 31.056 36.493 12.912 1.00 21.48 108 ASP B CA 1
ATOM 3745 C C . ASP B 1 108 ? 32.353 35.751 13.246 1.00 22.51 108 ASP B C 1
ATOM 3746 O O . ASP B 1 108 ? 32.736 35.637 14.413 1.00 22.53 108 ASP B O 1
ATOM 3751 N N . PHE B 1 109 ? 33.031 35.257 12.210 1.00 22.22 109 PHE B N 1
ATOM 3752 C CA . PHE B 1 109 ? 34.284 34.533 12.384 1.00 21.61 109 PHE B CA 1
ATOM 3753 C C . PHE B 1 109 ? 35.456 35.496 12.543 1.00 21.77 109 PHE B C 1
ATOM 3754 O O . PHE B 1 109 ? 35.778 36.247 11.619 1.00 22.15 109 PHE B O 1
ATOM 3762 N N . HIS B 1 110 ? 36.093 35.485 13.708 1.00 21.46 110 HIS B N 1
ATOM 3763 C CA . HIS B 1 110 ? 37.243 36.356 13.931 1.00 21.70 110 HIS B CA 1
ATOM 3764 C C . HIS B 1 110 ? 38.498 35.729 13.320 1.00 22.38 110 HIS B C 1
ATOM 3765 O O . HIS B 1 110 ? 39.467 36.431 12.998 1.00 21.53 110 HIS B O 1
ATOM 3772 N N . TYR B 1 111 ? 38.466 34.408 13.149 1.00 22.69 111 TYR B N 1
ATOM 3773 C CA . TYR B 1 111 ? 39.607 33.674 12.615 1.00 24.53 111 TYR B CA 1
ATOM 3774 C C . TYR B 1 111 ? 40.823 33.986 13.477 1.00 25.25 111 TYR B C 1
ATOM 3775 O O . TYR B 1 111 ? 41.884 34.375 12.983 1.00 26.31 111 TYR B O 1
ATOM 3784 N N . SER B 1 112 ? 40.634 33.814 14.778 1.00 26.54 112 SER B N 1
ATOM 3785 C CA . SER B 1 112 ? 41.656 34.066 15.786 1.00 27.09 112 SER B CA 1
ATOM 3786 C C . SER B 1 112 ? 41.123 33.375 17.031 1.00 26.87 112 SER B C 1
ATOM 3787 O O . SER B 1 112 ? 39.931 33.084 17.116 1.00 26.66 112 SER B O 1
ATOM 3790 N N . ASP B 1 113 ? 41.990 33.091 17.992 1.00 27.81 113 ASP B N 1
ATOM 3791 C CA . ASP B 1 113 ? 41.516 32.443 19.207 1.00 28.06 113 ASP B CA 1
ATOM 3792 C C . ASP B 1 113 ? 40.950 33.473 20.194 1.00 27.58 113 ASP B C 1
ATOM 3793 O O . ASP B 1 113 ? 40.367 33.103 21.219 1.00 25.72 113 ASP B O 1
ATOM 3798 N N . PHE B 1 114 ? 41.118 34.759 19.878 1.00 27.09 114 PHE B N 1
ATOM 3799 C CA . PHE B 1 114 ? 40.614 35.825 20.740 1.00 26.09 114 PHE B CA 1
ATOM 3800 C C . PHE B 1 114 ? 40.314 37.105 19.948 1.00 25.92 114 PHE B C 1
ATOM 3801 O O . PHE B 1 114 ? 40.443 37.132 18.722 1.00 25.76 114 PHE B O 1
ATOM 3809 N N . TRP B 1 115 ? 39.920 38.160 20.657 1.00 25.21 115 TRP B N 1
ATOM 3810 C CA . TRP B 1 115 ? 39.559 39.431 20.035 1.00 24.77 115 TRP B CA 1
ATOM 3811 C C . TRP B 1 115 ? 40.352 39.822 18.798 1.00 25.50 115 TRP B C 1
ATOM 3812 O O . TRP B 1 115 ? 41.583 39.849 18.802 1.00 26.09 115 TRP B O 1
ATOM 3823 N N . ALA B 1 116 ? 39.621 40.127 17.732 1.00 26.20 116 ALA B N 1
ATOM 3824 C CA . ALA B 1 116 ? 40.216 40.554 16.472 1.00 25.70 116 ALA B CA 1
ATOM 3825 C C . ALA B 1 116 ? 39.740 41.978 16.219 1.00 26.71 116 ALA B C 1
ATOM 3826 O O . ALA B 1 116 ? 38.537 42.233 16.186 1.00 27.19 116 ALA B O 1
ATOM 3828 N N . ASP B 1 117 ? 40.675 42.910 16.070 1.00 26.31 117 ASP B N 1
ATOM 3829 C CA . ASP B 1 117 ? 40.312 44.294 15.811 1.00 26.18 117 ASP B CA 1
ATOM 3830 C C . ASP B 1 117 ? 41.430 45.001 15.035 1.00 26.23 117 ASP B C 1
ATOM 3831 O O . ASP B 1 117 ? 42.326 44.342 14.501 1.00 26.18 117 ASP B O 1
ATOM 3836 N N . PRO B 1 118 ? 41.387 46.341 14.939 1.00 26.39 118 PRO B N 1
ATOM 3837 C CA . PRO B 1 118 ? 42.458 47.004 14.190 1.00 27.43 118 PRO B CA 1
ATOM 3838 C C . PRO B 1 118 ? 43.876 46.632 14.612 1.00 28.73 118 PRO B C 1
ATOM 3839 O O . PRO B 1 118 ? 44.766 46.513 13.768 1.00 28.68 118 PRO B O 1
ATOM 3843 N N . ALA B 1 119 ? 44.080 46.436 15.913 1.00 29.77 119 ALA B N 1
ATOM 3844 C CA . ALA B 1 119 ? 45.405 46.107 16.433 1.00 30.50 119 ALA B CA 1
ATOM 3845 C C . ALA B 1 119 ? 45.675 44.609 16.587 1.00 30.86 119 ALA B C 1
ATOM 3846 O O . ALA B 1 119 ? 46.828 44.175 16.519 1.00 31.32 119 ALA B O 1
ATOM 3848 N N . LYS B 1 120 ? 44.621 43.821 16.781 1.00 30.18 120 LYS B N 1
ATOM 3849 C CA . LYS B 1 120 ? 44.784 42.384 16.976 1.00 29.82 120 LYS B CA 1
ATOM 3850 C C . LYS B 1 120 ? 44.117 41.505 15.924 1.00 29.10 120 LYS B C 1
ATOM 3851 O O . LYS B 1 120 ? 42.897 41.497 15.787 1.00 28.48 120 LYS B O 1
ATOM 3857 N N . GLN B 1 121 ? 44.946 40.771 15.188 1.00 28.39 121 GLN B N 1
ATOM 3858 C CA . GLN B 1 121 ? 44.501 39.841 14.152 1.00 28.92 121 GLN B CA 1
ATOM 3859 C C . GLN B 1 121 ? 45.480 38.666 14.220 1.00 29.64 121 GLN B C 1
ATOM 3860 O O . GLN B 1 121 ? 46.173 38.349 13.257 1.00 29.91 121 GLN B O 1
ATOM 3866 N N . LYS B 1 122 ? 45.541 38.034 15.382 1.00 30.10 122 LYS B N 1
ATOM 3867 C CA . LYS B 1 122 ? 46.445 36.914 15.603 1.00 30.84 122 LYS B CA 1
ATOM 3868 C C . LYS B 1 122 ? 45.912 35.587 15.058 1.00 30.91 122 LYS B C 1
ATOM 3869 O O . LYS B 1 122 ? 44.740 35.250 15.228 1.00 31.31 122 LYS B O 1
ATOM 3875 N N . ALA B 1 123 ? 46.784 34.824 14.415 1.00 30.60 123 ALA B N 1
ATOM 3876 C CA . ALA B 1 123 ? 46.382 33.536 13.871 1.00 30.14 123 ALA B CA 1
ATOM 3877 C C . ALA B 1 123 ? 46.013 32.593 15.002 1.00 30.27 123 ALA B C 1
ATOM 3878 O O . ALA B 1 123 ? 46.562 32.675 16.093 1.00 30.87 123 ALA B O 1
ATOM 3880 N N . PRO B 1 124 ? 45.057 31.691 14.761 1.00 30.65 124 PRO B N 1
ATOM 3881 C CA . PRO B 1 124 ? 44.670 30.749 15.809 1.00 30.94 124 PRO B CA 1
ATOM 3882 C C . PRO B 1 124 ? 45.909 29.942 16.175 1.00 31.99 124 PRO B C 1
ATOM 3883 O O . PRO B 1 124 ? 46.790 29.743 15.334 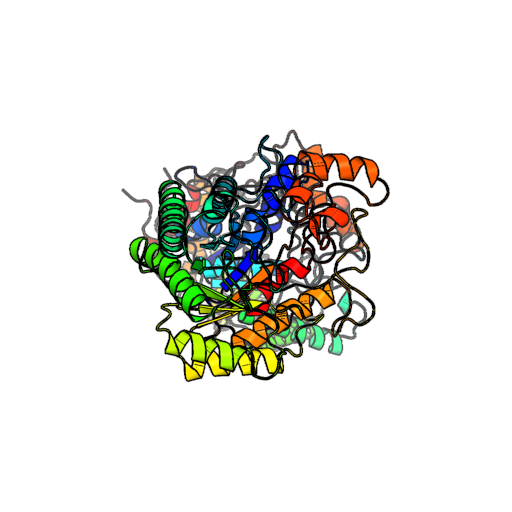1.00 33.07 124 PRO B O 1
ATOM 3887 N N . LYS B 1 125 ? 45.986 29.478 17.417 1.00 32.13 125 LYS B N 1
ATOM 3888 C CA . LYS B 1 125 ? 47.139 28.701 17.856 1.00 33.19 125 LYS B CA 1
ATOM 3889 C C . LYS B 1 125 ? 47.411 27.544 16.896 1.00 34.11 125 LYS B C 1
ATOM 3890 O O . LYS B 1 125 ? 48.561 27.251 16.562 1.00 34.47 125 LYS B O 1
ATOM 3896 N N . ALA B 1 126 ? 46.340 26.910 16.432 1.00 34.65 126 ALA B N 1
ATOM 3897 C CA . ALA B 1 126 ? 46.447 25.776 15.534 1.00 35.09 126 ALA B CA 1
ATOM 3898 C C . ALA B 1 126 ? 47.015 26.093 14.154 1.00 35.88 126 ALA B C 1
ATOM 3899 O O . ALA B 1 126 ? 47.440 25.182 13.443 1.00 36.36 126 ALA B O 1
ATOM 3901 N N . TRP B 1 127 ? 47.023 27.368 13.768 1.00 36.06 127 TRP B N 1
ATOM 3902 C CA . TRP B 1 127 ? 47.533 27.760 12.449 1.00 35.79 127 TRP B CA 1
ATOM 3903 C C . TRP B 1 127 ? 48.847 28.523 12.541 1.00 37.43 127 TRP B C 1
ATOM 3904 O O . TRP B 1 127 ? 49.366 29.014 11.532 1.00 38.14 127 TRP B O 1
ATOM 3915 N N . ALA B 1 128 ? 49.380 28.633 13.752 1.00 38.87 128 ALA B N 1
ATOM 3916 C CA . ALA B 1 128 ? 50.623 29.360 13.974 1.00 40.23 128 ALA B CA 1
ATOM 3917 C C . ALA B 1 128 ? 51.794 28.877 13.112 1.00 41.44 128 ALA B C 1
ATOM 3918 O O . ALA B 1 128 ? 52.551 29.686 12.576 1.00 41.95 128 ALA B O 1
ATOM 3920 N N . ASN B 1 129 ? 51.936 27.564 12.966 1.00 43.00 129 ASN B N 1
ATOM 3921 C CA . ASN B 1 129 ? 53.045 27.011 12.191 1.00 44.88 129 ASN B CA 1
ATOM 3922 C C . ASN B 1 129 ? 52.675 26.495 10.804 1.00 45.37 129 ASN B C 1
ATOM 3923 O O . ASN B 1 129 ? 53.249 25.512 10.332 1.00 46.61 129 ASN B O 1
ATOM 3928 N N . LEU B 1 130 ? 51.725 27.151 10.148 1.00 44.86 130 LEU B N 1
ATOM 3929 C CA . LEU B 1 130 ? 51.321 26.735 8.813 1.00 44.09 130 LEU B CA 1
ATOM 3930 C C . LEU B 1 130 ? 51.774 27.762 7.784 1.00 44.16 130 LEU B C 1
ATOM 3931 O O . LEU B 1 130 ? 51.777 28.969 8.056 1.00 43.50 130 LEU B O 1
ATOM 3936 N N . ASN B 1 131 ? 52.174 27.281 6.611 1.00 43.83 131 ASN B N 1
ATOM 3937 C CA . ASN B 1 131 ? 52.593 28.160 5.529 1.00 44.07 131 ASN B CA 1
ATOM 3938 C C . ASN B 1 131 ? 51.275 28.767 5.045 1.00 43.34 131 ASN B C 1
ATOM 3939 O O . ASN B 1 131 ? 50.204 28.216 5.296 1.00 42.54 131 ASN B O 1
ATOM 3944 N N . PHE B 1 132 ? 51.343 29.907 4.377 1.00 43.09 132 PHE B N 1
ATOM 3945 C CA . PHE B 1 132 ? 50.133 30.524 3.878 1.00 42.56 132 PHE B CA 1
ATOM 3946 C C . PHE B 1 132 ? 49.116 29.584 3.215 1.00 42.89 132 PHE B C 1
ATOM 3947 O O . PHE B 1 132 ? 47.918 29.690 3.563 1.00 41.54 132 PHE B O 1
ATOM 3955 N N . GLU B 1 133 ? 49.573 28.668 2.318 1.00 43.91 133 GLU B N 1
ATOM 3956 C CA . GLU B 1 133 ? 48.718 27.727 1.514 1.00 45.00 133 GLU B CA 1
ATOM 3957 C C . GLU B 1 133 ? 47.924 26.848 2.397 1.00 43.84 133 GLU B C 1
ATOM 3958 O O . GLU B 1 133 ? 46.767 26.669 2.132 1.00 43.31 133 GLU B O 1
ATOM 3964 N N . ASP B 1 134 ? 48.546 26.346 3.468 1.00 42.81 134 ASP B N 1
ATOM 3965 C CA . ASP B 1 134 ? 47.839 25.491 4.428 1.00 41.53 134 ASP B CA 1
ATOM 3966 C C . ASP B 1 134 ? 46.891 26.234 5.385 1.00 40.04 134 ASP B C 1
ATOM 3967 O O . ASP B 1 134 ? 45.860 25.699 5.834 1.00 39.57 134 ASP B O 1
ATOM 3972 N N . LYS B 1 135 ? 47.246 27.474 5.688 1.00 38.81 135 LYS B N 1
ATOM 3973 C CA . LYS B 1 135 ? 46.438 28.287 6.565 1.00 38.12 135 LYS B CA 1
ATOM 3974 C C . LYS B 1 135 ? 45.169 28.650 5.813 1.00 38.33 135 LYS B C 1
ATOM 3975 O O . LYS B 1 135 ? 44.089 28.651 6.397 1.00 39.02 135 LYS B O 1
ATOM 3981 N N . LYS B 1 136 ? 45.297 28.943 4.519 1.00 37.75 136 LYS B N 1
ATOM 3982 C CA . LYS B 1 136 ? 44.150 29.303 3.690 1.00 36.87 136 LYS B CA 1
ATOM 3983 C C . LYS B 1 136 ? 43.196 28.119 3.624 1.00 35.71 136 LYS B C 1
ATOM 3984 O O . LYS B 1 136 ? 41.985 28.262 3.777 1.00 35.78 136 LYS B O 1
ATOM 3990 N N . THR B 1 137 ? 43.754 26.943 3.385 1.00 34.66 137 THR B N 1
ATOM 3991 C CA . THR B 1 137 ? 42.947 25.734 3.312 1.00 33.35 137 THR B CA 1
ATOM 3992 C C . THR B 1 137 ? 42.286 25.470 4.671 1.00 31.96 137 THR B C 1
ATOM 3993 O O . THR B 1 137 ? 41.142 25.023 4.739 1.00 32.11 137 THR B O 1
ATOM 3997 N N . ALA B 1 138 ? 43.015 25.747 5.750 1.00 30.95 138 ALA B N 1
ATOM 3998 C CA . ALA B 1 138 ? 42.486 25.553 7.099 1.00 30.51 138 ALA B CA 1
ATOM 3999 C C . ALA B 1 138 ? 41.336 26.532 7.356 1.00 29.52 138 ALA B C 1
ATOM 4000 O O . ALA B 1 138 ? 40.300 26.147 7.905 1.00 30.17 138 ALA B O 1
ATOM 4002 N N . LEU B 1 139 ? 41.522 27.789 6.951 1.00 28.53 139 LEU B N 1
ATOM 4003 C CA . LEU B 1 139 ? 40.496 28.817 7.138 1.00 28.76 139 LEU B CA 1
ATOM 4004 C C . LEU B 1 139 ? 39.238 28.400 6.381 1.00 28.87 139 LEU B C 1
ATOM 4005 O O . LEU B 1 139 ? 38.127 28.440 6.912 1.00 28.68 139 LEU B O 1
ATOM 4010 N N . TYR B 1 140 ? 39.424 27.987 5.135 1.00 30.09 140 TYR B N 1
ATOM 4011 C CA . TYR B 1 140 ? 38.318 27.528 4.306 1.00 30.82 140 TYR B CA 1
ATOM 4012 C C . TYR B 1 140 ? 37.567 26.372 4.983 1.00 31.88 140 TYR B C 1
ATOM 4013 O O . TYR B 1 140 ? 36.355 26.440 5.200 1.00 32.40 140 TYR B O 1
ATOM 4022 N N . GLN B 1 141 ? 38.284 25.302 5.312 1.00 33.61 141 GLN B N 1
ATOM 4023 C CA . GLN B 1 141 ? 37.655 24.149 5.945 1.00 34.37 141 GLN B CA 1
ATOM 4024 C C . GLN B 1 141 ? 36.978 24.491 7.278 1.00 33.48 141 GLN B C 1
ATOM 4025 O O . GLN B 1 141 ? 35.854 24.051 7.528 1.00 33.17 141 GLN B O 1
ATOM 4031 N N . TYR B 1 142 ? 37.646 25.273 8.129 1.00 32.42 142 TYR B N 1
ATOM 4032 C CA . TYR B 1 142 ? 37.050 25.660 9.413 1.00 31.31 142 TYR B CA 1
ATOM 4033 C C . TYR B 1 142 ? 35.696 26.325 9.181 1.00 30.64 142 TYR B C 1
ATOM 4034 O O . TYR B 1 142 ? 34.699 25.992 9.827 1.00 29.74 142 TYR B O 1
ATOM 4043 N N . THR B 1 143 ? 35.671 27.278 8.256 1.00 30.50 143 THR B N 1
ATOM 4044 C CA . THR B 1 143 ? 34.441 27.994 7.930 1.00 29.54 143 THR B CA 1
ATOM 4045 C C . THR B 1 143 ? 33.391 27.007 7.446 1.00 30.73 143 THR B C 1
ATOM 4046 O O . THR B 1 143 ? 32.245 27.012 7.908 1.00 30.73 143 THR B O 1
ATOM 4050 N N . LYS B 1 144 ? 33.802 26.164 6.503 1.00 31.45 144 LYS B N 1
ATOM 4051 C CA . LYS B 1 144 ? 32.934 25.151 5.917 1.00 32.42 144 LYS B CA 1
ATOM 4052 C C . LYS B 1 144 ? 32.331 24.216 6.967 1.00 32.40 144 LYS B C 1
ATOM 4053 O O . LYS B 1 144 ? 31.117 24.002 6.986 1.00 31.90 144 LYS B O 1
ATOM 4059 N N . GLN B 1 145 ? 33.173 23.662 7.838 1.00 32.73 145 GLN B N 1
ATOM 4060 C CA . GLN B 1 145 ? 32.693 22.745 8.874 1.00 33.38 145 GLN B CA 1
ATOM 4061 C C . GLN B 1 145 ? 31.812 23.449 9.901 1.00 32.48 145 GLN B C 1
ATOM 4062 O O . GLN B 1 145 ? 30.774 22.919 10.303 1.00 31.83 145 GLN B O 1
ATOM 4068 N N . SER B 1 146 ? 32.228 24.642 10.325 1.00 31.83 146 SER B N 1
ATOM 4069 C CA . SER B 1 146 ? 31.457 25.416 11.298 1.00 29.89 146 SER B CA 1
ATOM 4070 C C . SER B 1 146 ? 30.044 25.662 10.764 1.00 29.73 146 SER B C 1
ATOM 4071 O O . SER B 1 146 ? 29.050 25.413 11.458 1.00 29.26 146 SER B O 1
ATOM 4074 N N . LEU B 1 147 ? 29.955 26.141 9.525 1.00 29.12 147 LEU B N 1
ATOM 4075 C CA . LEU B 1 147 ? 28.657 26.405 8.914 1.00 29.19 147 LEU B CA 1
ATOM 4076 C C . LEU B 1 147 ? 27.781 25.145 8.843 1.00 29.77 147 LEU B C 1
ATOM 4077 O O . LEU B 1 147 ? 26.597 25.187 9.201 1.00 29.07 147 LEU B O 1
ATOM 4082 N N . LYS B 1 148 ? 28.361 24.030 8.391 1.00 30.49 148 LYS B N 1
ATOM 4083 C CA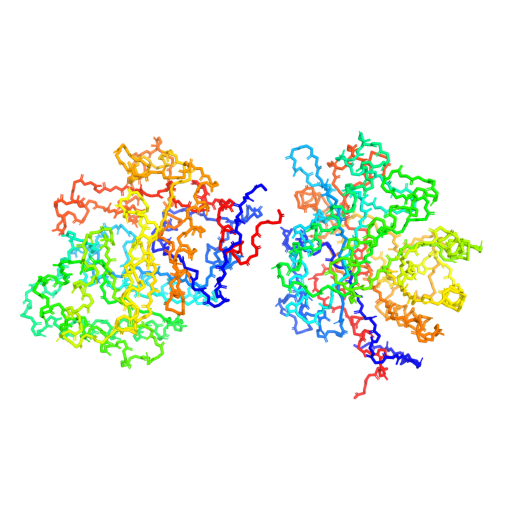 . LYS B 1 148 ? 27.616 22.775 8.281 1.00 31.13 148 LYS B CA 1
ATOM 4084 C C . LYS B 1 148 ? 27.058 22.392 9.638 1.00 30.55 148 LYS B C 1
ATOM 4085 O O . LYS B 1 148 ? 25.883 22.051 9.754 1.00 30.63 148 LYS B O 1
ATOM 4091 N N . ALA B 1 149 ? 27.898 22.460 10.666 1.00 29.97 149 ALA B N 1
ATOM 4092 C CA . ALA B 1 149 ? 27.460 22.134 12.022 1.00 30.64 149 ALA B CA 1
ATOM 4093 C C . ALA B 1 149 ? 26.238 22.982 12.404 1.00 30.99 149 ALA B C 1
ATOM 4094 O O . ALA B 1 149 ? 25.265 22.474 12.964 1.00 30.92 149 ALA B O 1
ATOM 4096 N N . MET B 1 150 ? 26.290 24.278 12.100 1.00 31.32 150 MET B N 1
ATOM 4097 C CA . MET B 1 150 ? 25.176 25.166 12.417 1.00 31.03 150 MET B CA 1
ATOM 4098 C C . MET B 1 150 ? 23.928 24.770 11.641 1.00 31.86 150 MET B C 1
ATOM 4099 O O . MET B 1 150 ? 22.822 24.805 12.180 1.00 31.67 150 MET B O 1
ATOM 4104 N N . LYS B 1 151 ? 24.098 24.415 10.372 1.00 32.75 151 LYS B N 1
ATOM 4105 C CA . LYS B 1 151 ? 22.968 23.982 9.556 1.00 33.89 151 LYS B CA 1
ATOM 4106 C C . LYS B 1 151 ? 22.373 22.730 10.195 1.00 33.70 151 LYS B C 1
ATOM 4107 O O . LYS B 1 151 ? 21.161 22.647 10.402 1.00 33.81 151 LYS B O 1
ATOM 4113 N N . ALA B 1 152 ? 23.236 21.765 10.511 1.00 33.50 152 ALA B N 1
ATOM 4114 C CA . ALA B 1 152 ? 22.801 20.510 11.125 1.00 33.63 152 ALA B CA 1
ATOM 4115 C C . ALA B 1 152 ? 21.985 20.768 12.381 1.00 34.06 152 ALA B C 1
ATOM 4116 O O . ALA B 1 152 ? 21.098 19.984 12.720 1.00 34.42 152 ALA B O 1
ATOM 4118 N N . ALA B 1 153 ? 22.275 21.875 13.066 1.00 34.07 153 ALA B N 1
ATOM 4119 C CA . ALA B 1 153 ? 21.552 22.218 14.294 1.00 32.84 153 ALA B CA 1
ATOM 4120 C C . ALA B 1 153 ? 20.215 22.903 14.003 1.00 31.57 153 ALA B C 1
ATOM 4121 O O . ALA B 1 153 ? 19.453 23.211 14.915 1.00 31.52 153 ALA B O 1
ATOM 4123 N N . GLY B 1 154 ? 19.934 23.138 12.728 1.00 30.44 154 GLY B N 1
ATOM 4124 C CA . GLY B 1 154 ? 18.682 23.773 12.359 1.00 29.95 154 GLY B CA 1
ATOM 4125 C C . GLY B 1 154 ? 18.693 25.290 12.444 1.00 30.05 154 GLY B C 1
ATOM 4126 O O . GLY B 1 154 ? 17.634 25.923 12.374 1.00 29.50 154 GLY B O 1
ATOM 4127 N N . ILE B 1 155 ? 19.881 25.877 12.582 1.00 28.81 155 ILE B N 1
ATOM 4128 C CA . ILE B 1 155 ? 20.017 27.330 12.684 1.00 27.66 155 ILE B CA 1
ATOM 4129 C C . ILE B 1 155 ? 19.775 28.060 11.364 1.00 27.48 155 ILE B C 1
ATOM 4130 O O . ILE B 1 155 ? 20.292 27.674 10.315 1.00 26.74 155 ILE B O 1
ATOM 4135 N N . ASP B 1 156 ? 18.987 29.124 11.427 1.00 27.20 156 ASP B N 1
ATOM 4136 C CA . ASP B 1 156 ? 18.685 29.924 10.244 1.00 26.99 156 ASP B CA 1
ATOM 4137 C C . ASP B 1 156 ? 19.774 30.987 10.085 1.00 26.67 156 ASP B C 1
ATOM 4138 O O . ASP B 1 156 ? 19.733 32.034 10.733 1.00 26.82 156 ASP B O 1
ATOM 4143 N N . ILE B 1 157 ? 20.756 30.704 9.235 1.00 25.03 157 ILE B N 1
ATOM 4144 C CA . ILE B 1 157 ? 21.866 31.620 9.009 1.00 24.27 157 ILE B CA 1
ATOM 4145 C C . ILE B 1 157 ? 21.588 32.589 7.867 1.00 23.71 157 ILE B C 1
ATOM 4146 O O . ILE B 1 157 ? 21.491 32.186 6.714 1.00 24.09 157 ILE B O 1
ATOM 4151 N N . GLY B 1 158 ? 21.477 33.870 8.192 1.00 22.38 158 GLY B N 1
ATOM 4152 C CA . GLY B 1 158 ? 21.211 34.859 7.166 1.00 21.67 158 GLY B CA 1
ATOM 4153 C C . GLY B 1 158 ? 22.440 35.575 6.640 1.00 20.02 158 GLY B C 1
ATOM 4154 O O . GLY B 1 158 ? 22.422 36.092 5.530 1.00 20.85 158 GLY B O 1
ATOM 4155 N N . MET B 1 159 ? 23.517 35.593 7.413 1.00 20.31 159 MET B N 1
ATOM 4156 C CA . MET B 1 159 ? 24.724 36.302 6.985 1.00 19.94 159 MET B CA 1
ATOM 4157 C C . MET B 1 159 ? 25.951 35.771 7.708 1.00 19.64 159 MET B C 1
ATOM 4158 O O . MET B 1 159 ? 25.848 35.260 8.817 1.00 21.37 159 MET B O 1
ATOM 4163 N N . VAL B 1 160 ? 27.109 35.891 7.071 1.00 19.74 160 VAL B N 1
ATOM 4164 C CA . VAL B 1 160 ? 28.368 35.460 7.667 1.00 19.86 160 VAL B CA 1
ATOM 4165 C C . VAL B 1 160 ? 29.391 36.578 7.482 1.00 20.41 160 VAL B C 1
ATOM 4166 O O . VAL B 1 160 ? 29.489 37.187 6.418 1.00 20.63 160 VAL B O 1
ATOM 4170 N N . GLN B 1 161 ? 30.154 36.840 8.529 1.00 20.47 161 GLN B N 1
ATOM 4171 C CA . GLN B 1 161 ? 31.158 37.875 8.481 1.00 20.58 161 GLN B CA 1
ATOM 4172 C C . GLN B 1 161 ? 32.481 37.135 8.358 1.00 20.63 161 GLN B C 1
ATOM 4173 O O . GLN B 1 161 ? 32.785 36.283 9.188 1.00 21.08 161 GLN B O 1
ATOM 4179 N N . VAL B 1 162 ? 33.243 37.423 7.302 1.00 20.72 162 VAL B N 1
ATOM 4180 C CA . VAL B 1 162 ? 34.543 36.786 7.103 1.00 19.63 162 VAL B CA 1
ATOM 4181 C C . VAL B 1 162 ? 35.603 37.717 7.675 1.00 19.58 162 VAL B C 1
ATOM 4182 O O . VAL B 1 162 ? 36.198 38.513 6.956 1.00 19.64 162 VAL B O 1
ATOM 4186 N N . GLY B 1 163 ? 35.830 37.600 8.979 1.00 19.81 163 GLY B N 1
ATOM 4187 C CA . GLY B 1 163 ? 36.788 38.453 9.652 1.00 19.80 163 GLY B CA 1
ATOM 4188 C C . GLY B 1 163 ? 36.041 39.520 10.442 1.00 19.91 163 GLY B C 1
ATOM 4189 O O . GLY B 1 163 ? 34.861 39.763 10.199 1.00 19.88 163 GLY B O 1
ATOM 4190 N N . ASN B 1 164 ? 36.728 40.163 11.381 1.00 20.27 164 ASN B N 1
ATOM 4191 C CA . ASN B 1 164 ? 36.113 41.190 12.218 1.00 19.93 164 ASN B CA 1
ATOM 4192 C C . ASN B 1 164 ? 37.049 42.396 12.299 1.00 19.80 164 ASN B C 1
ATOM 4193 O O . ASN B 1 164 ? 38.162 42.285 12.810 1.00 19.98 164 ASN B O 1
ATOM 4198 N N . GLU B 1 165 ? 36.588 43.541 11.798 1.00 20.56 165 GLU B N 1
ATOM 4199 C CA . GLU B 1 165 ? 37.385 44.774 11.786 1.00 21.59 165 GLU B CA 1
ATOM 4200 C C . GLU B 1 165 ? 38.815 44.523 11.284 1.00 22.36 165 GLU B C 1
ATOM 4201 O O . GLU B 1 165 ? 39.807 44.885 11.937 1.00 22.58 165 GLU B O 1
ATOM 4207 N N . THR B 1 166 ? 38.900 43.901 10.114 1.00 21.60 166 THR B N 1
ATOM 4208 C CA . THR B 1 166 ? 40.168 43.565 9.485 1.00 22.42 166 THR B CA 1
ATOM 4209 C C . THR B 1 166 ? 40.779 44.765 8.756 1.00 23.90 166 THR B C 1
ATOM 4210 O O . THR B 1 166 ? 41.051 44.709 7.560 1.00 23.72 166 THR B O 1
ATOM 4214 N N . ASN B 1 167 ? 40.987 45.854 9.489 1.00 26.09 167 ASN B N 1
ATOM 4215 C CA . ASN B 1 167 ? 41.570 47.069 8.929 1.00 26.94 167 ASN B CA 1
ATOM 4216 C C . ASN B 1 167 ? 43.008 46.885 8.474 1.00 28.18 167 ASN B C 1
ATOM 4217 O O . ASN B 1 167 ? 43.439 47.526 7.517 1.00 28.88 167 ASN B O 1
ATOM 4222 N N . GLY B 1 168 ? 43.756 46.019 9.155 1.00 29.23 168 GLY B N 1
ATOM 4223 C CA . GLY B 1 168 ? 45.149 45.829 8.785 1.00 28.86 168 GLY B CA 1
ATOM 4224 C C . GLY B 1 168 ? 45.680 44.414 8.840 1.00 29.43 168 GLY B C 1
ATOM 4225 O O . GLY B 1 168 ? 46.891 44.199 8.772 1.00 30.62 168 GLY B O 1
ATOM 4226 N N . GLY B 1 169 ? 44.796 43.436 8.968 1.00 28.87 169 GLY B N 1
ATOM 4227 C CA . GLY B 1 169 ? 45.269 42.071 9.007 1.00 27.60 169 GLY B CA 1
ATOM 4228 C C . GLY B 1 169 ? 44.168 41.050 9.147 1.00 27.71 169 GLY B C 1
ATOM 4229 O O . GLY B 1 169 ? 43.005 41.390 9.367 1.00 28.24 169 GLY B O 1
ATOM 4230 N N . LEU B 1 170 ? 44.546 39.788 9.008 1.00 26.25 170 LEU B N 1
ATOM 4231 C CA . LEU B 1 170 ? 43.615 38.684 9.141 1.00 27.12 170 LEU B CA 1
ATOM 4232 C C . LEU B 1 170 ? 44.382 37.377 9.343 1.00 27.42 170 LEU B C 1
ATOM 4233 O O . LEU B 1 170 ? 45.250 37.023 8.538 1.00 26.98 170 LEU B O 1
ATOM 4238 N N . ALA B 1 171 ? 44.062 36.680 10.427 1.00 26.99 171 ALA B N 1
ATOM 4239 C CA . ALA B 1 171 ? 44.682 35.404 10.745 1.00 27.94 171 ALA B CA 1
ATOM 4240 C C . ALA B 1 171 ? 46.206 35.427 10.628 1.00 28.85 171 ALA B C 1
ATOM 4241 O O . ALA B 1 171 ? 46.811 34.519 10.052 1.00 29.69 171 ALA B O 1
ATOM 4243 N N . GLY B 1 172 ? 46.820 36.473 11.170 1.00 30.05 172 GLY B N 1
ATOM 4244 C CA . GLY B 1 172 ? 48.267 36.576 11.150 1.00 31.31 172 GLY B CA 1
ATOM 4245 C C . GLY B 1 172 ? 48.887 37.162 9.897 1.00 33.12 172 GLY B C 1
ATOM 4246 O O . GLY B 1 172 ? 50.102 37.344 9.830 1.00 32.84 172 GLY B O 1
ATOM 4247 N N . GLU B 1 173 ? 48.059 37.477 8.911 1.00 34.18 173 GLU B N 1
ATOM 4248 C CA . GLU B 1 173 ? 48.542 38.029 7.650 1.00 35.28 173 GLU B CA 1
ATOM 4249 C C . GLU B 1 173 ? 48.264 39.533 7.584 1.00 35.14 173 GLU B C 1
ATOM 4250 O O . GLU B 1 173 ? 47.211 39.992 8.022 1.00 35.18 173 GLU B O 1
ATOM 4256 N N . THR B 1 174 ? 49.204 40.303 7.039 1.00 35.13 174 THR B N 1
ATOM 4257 C CA . THR B 1 174 ? 49.011 41.746 6.939 1.00 35.09 174 THR B CA 1
ATOM 4258 C C . THR B 1 174 ? 49.130 42.269 5.512 1.00 35.77 174 THR B C 1
ATOM 4259 O O . THR B 1 174 ? 48.892 43.453 5.262 1.00 35.92 174 THR B O 1
ATOM 4263 N N . ASP B 1 175 ? 49.514 41.398 4.584 1.00 35.47 175 ASP B N 1
ATOM 4264 C CA . ASP B 1 175 ? 49.627 41.785 3.181 1.00 35.95 175 ASP B CA 1
ATOM 4265 C C . ASP B 1 175 ? 48.246 41.637 2.558 1.00 35.08 175 ASP B C 1
ATOM 4266 O O . ASP B 1 175 ? 47.667 40.551 2.575 1.00 34.61 175 ASP B O 1
ATOM 4271 N N . TRP B 1 176 ? 47.726 42.727 2.001 1.00 34.74 176 TRP B N 1
ATOM 4272 C CA . TRP B 1 176 ? 46.394 42.711 1.413 1.00 34.40 176 TRP B CA 1
ATOM 4273 C C . TRP B 1 176 ? 46.154 41.686 0.326 1.00 34.14 176 TRP B C 1
ATOM 4274 O O . TRP B 1 176 ? 45.020 41.258 0.124 1.00 34.97 176 TRP B O 1
ATOM 4285 N N . ALA B 1 177 ? 47.210 41.293 -0.374 1.00 34.08 177 ALA B N 1
ATOM 4286 C CA . ALA B 1 177 ? 47.083 40.291 -1.420 1.00 33.83 177 ALA B CA 1
ATOM 4287 C C . ALA B 1 177 ? 46.759 38.961 -0.759 1.00 33.95 177 ALA B C 1
ATOM 4288 O O . ALA B 1 177 ? 45.928 38.194 -1.250 1.00 34.16 177 ALA B O 1
ATOM 4290 N N . LYS B 1 178 ? 47.423 38.690 0.361 1.00 34.55 178 LYS B N 1
ATOM 4291 C CA . LYS B 1 178 ? 47.190 37.446 1.090 1.00 33.87 178 LYS B CA 1
ATOM 4292 C C . LYS B 1 178 ? 45.876 37.533 1.858 1.00 32.44 178 LYS B C 1
ATOM 4293 O O . LYS B 1 178 ? 45.167 36.537 1.997 1.00 32.03 178 LYS B O 1
ATOM 4299 N N . MET B 1 179 ? 45.553 38.728 2.348 1.00 31.62 179 MET B N 1
ATOM 4300 C CA . MET B 1 179 ? 44.307 38.934 3.085 1.00 30.58 179 MET B CA 1
ATOM 4301 C C . MET B 1 179 ? 43.121 38.637 2.167 1.00 30.88 179 MET B C 1
ATOM 4302 O O . MET B 1 179 ? 42.167 37.964 2.563 1.00 31.31 179 MET B O 1
ATOM 4307 N N . SER B 1 180 ? 43.194 39.129 0.933 1.00 30.20 180 SER B N 1
ATOM 4308 C CA . SER B 1 180 ? 42.131 38.915 -0.042 1.00 29.73 180 SER B CA 1
ATOM 4309 C C . SER B 1 180 ? 41.919 37.436 -0.347 1.00 29.79 180 SER B C 1
ATOM 4310 O O . SER B 1 180 ? 40.784 36.989 -0.517 1.00 30.35 180 SER B O 1
ATOM 4313 N N . GLN B 1 181 ? 43.004 36.669 -0.416 1.00 29.72 181 GLN B N 1
ATOM 4314 C CA . GLN B 1 181 ? 42.879 35.236 -0.678 1.00 29.75 181 GLN B CA 1
ATOM 4315 C C . GLN B 1 181 ? 42.191 34.567 0.499 1.00 28.82 181 GLN B C 1
ATOM 4316 O O . GLN B 1 181 ? 41.443 33.606 0.316 1.00 29.55 181 GLN B O 1
ATOM 4322 N N . LEU B 1 182 ? 42.451 35.069 1.706 1.00 27.96 182 LEU B N 1
ATOM 4323 C CA . LEU B 1 182 ? 41.819 34.518 2.900 1.00 26.87 182 LEU B CA 1
ATOM 4324 C C . LEU B 1 182 ? 40.349 34.927 2.870 1.00 25.83 182 LEU B C 1
ATOM 4325 O O . LEU B 1 182 ? 39.472 34.111 3.141 1.00 25.55 182 LEU B O 1
ATOM 4330 N N . PHE B 1 183 ? 40.080 36.185 2.522 1.00 24.83 183 PHE B N 1
ATOM 4331 C CA . PHE B 1 183 ? 38.698 36.637 2.434 1.00 24.26 183 PHE B CA 1
ATOM 4332 C C . PHE B 1 183 ? 37.984 35.706 1.454 1.00 23.91 183 PHE B C 1
ATOM 4333 O O . PHE B 1 183 ? 36.896 35.213 1.736 1.00 23.79 183 PHE B O 1
ATOM 4341 N N . ASN B 1 184 ? 38.608 35.448 0.307 1.00 24.49 184 ASN B N 1
ATOM 4342 C CA . ASN B 1 184 ? 37.998 34.564 -0.680 1.00 24.54 184 ASN B CA 1
ATOM 4343 C C . ASN B 1 184 ? 37.865 33.121 -0.205 1.00 25.09 184 ASN B C 1
ATOM 4344 O O . ASN B 1 184 ? 36.857 32.474 -0.479 1.00 26.12 184 ASN B O 1
ATOM 4349 N N . ALA B 1 185 ? 38.867 32.615 0.508 1.00 25.46 185 ALA B N 1
ATOM 4350 C CA . ALA B 1 185 ? 38.789 31.258 1.025 1.00 25.81 185 ALA B CA 1
ATOM 4351 C C . ALA B 1 185 ? 37.527 31.173 1.889 1.00 26.45 185 ALA B C 1
ATOM 4352 O O . ALA B 1 185 ? 36.691 30.291 1.695 1.00 26.49 185 ALA B O 1
ATOM 4354 N N . GLY B 1 186 ? 37.389 32.109 2.831 1.00 27.10 186 GLY B N 1
ATOM 4355 C CA . GLY B 1 186 ? 36.223 32.120 3.705 1.00 26.94 186 GLY B CA 1
ATOM 4356 C C . GLY B 1 186 ? 34.929 32.245 2.920 1.00 26.55 186 GLY B C 1
ATOM 4357 O O . GLY B 1 186 ? 33.985 31.482 3.124 1.00 26.63 186 GLY B O 1
ATOM 4358 N N . SER B 1 187 ? 34.891 33.220 2.016 1.00 26.77 187 SER B N 1
ATOM 4359 C CA . SER B 1 187 ? 33.722 33.460 1.170 1.00 26.70 187 SER B CA 1
ATOM 4360 C C . SER B 1 187 ? 33.295 32.193 0.435 1.00 26.86 187 SER B C 1
ATOM 4361 O O . SER B 1 187 ? 32.108 31.868 0.363 1.00 26.87 187 SER B O 1
ATOM 4364 N N . GLN B 1 188 ? 34.269 31.485 -0.126 1.00 28.75 188 GLN B N 1
ATOM 4365 C CA . GLN B 1 188 ? 33.988 30.254 -0.857 1.00 29.53 188 GLN B CA 1
ATOM 4366 C C . GLN B 1 188 ? 33.184 29.250 -0.012 1.00 28.43 188 GLN B C 1
ATOM 4367 O O . GLN B 1 188 ? 32.173 28.719 -0.486 1.00 27.97 188 GLN B O 1
ATOM 4373 N N . ALA B 1 189 ? 33.620 29.005 1.228 1.00 27.55 189 ALA B N 1
ATOM 4374 C CA . ALA B 1 189 ? 32.920 28.086 2.134 1.00 26.72 189 ALA B CA 1
ATOM 4375 C C . ALA B 1 189 ? 31.460 28.515 2.334 1.00 26.55 189 ALA B C 1
ATOM 4376 O O . ALA B 1 189 ? 30.557 27.681 2.369 1.00 25.44 189 ALA B O 1
ATOM 4378 N N . VAL B 1 190 ? 31.229 29.820 2.465 1.00 27.14 190 VAL B N 1
ATOM 4379 C CA . VAL B 1 190 ? 29.869 30.326 2.648 1.00 27.38 190 VAL B CA 1
ATOM 4380 C C . VAL B 1 190 ? 29.048 30.018 1.405 1.00 27.97 190 VAL B C 1
ATOM 4381 O O . VAL B 1 190 ? 27.938 29.505 1.501 1.00 29.37 190 VAL B O 1
ATOM 4385 N N . ARG B 1 191 ? 29.613 30.354 0.246 1.00 29.01 191 ARG B N 1
ATOM 4386 C CA . ARG B 1 191 ? 28.995 30.131 -1.064 1.00 30.26 191 ARG B CA 1
ATOM 4387 C C . ARG B 1 191 ? 28.639 28.656 -1.246 1.00 31.31 191 ARG B C 1
ATOM 4388 O O . ARG B 1 191 ? 27.544 28.326 -1.699 1.00 31.01 191 ARG B O 1
ATOM 4396 N N . GLU B 1 192 ? 29.571 27.773 -0.892 1.00 32.13 192 GLU B N 1
ATOM 4397 C CA . GLU B 1 192 ? 29.348 26.334 -1.010 1.00 32.57 192 GLU B CA 1
ATOM 4398 C C . GLU B 1 192 ? 28.298 25.837 -0.024 1.00 33.56 192 GLU B C 1
ATOM 4399 O O . GLU B 1 192 ? 27.676 24.797 -0.245 1.00 34.15 192 GLU B O 1
ATOM 4405 N N . THR B 1 193 ? 28.111 26.573 1.068 1.00 33.84 193 THR B N 1
ATOM 4406 C CA . THR B 1 193 ? 27.153 26.182 2.093 1.00 34.62 193 THR B CA 1
ATOM 4407 C C . THR B 1 193 ? 25.703 26.527 1.753 1.00 35.40 193 THR B C 1
ATOM 4408 O O . THR B 1 193 ? 24.815 25.679 1.866 1.00 36.54 193 THR B O 1
ATOM 4412 N N . ASP B 1 194 ? 25.471 27.772 1.347 1.00 35.43 194 ASP B N 1
ATOM 4413 C CA . ASP B 1 194 ? 24.138 28.247 0.990 1.00 35.91 194 ASP B CA 1
ATOM 4414 C C . ASP B 1 194 ? 24.316 29.538 0.200 1.00 35.77 194 ASP B C 1
ATOM 4415 O O . ASP B 1 194 ? 24.827 30.526 0.724 1.00 36.29 194 ASP B O 1
ATOM 4420 N N . SER B 1 195 ? 23.889 29.535 -1.055 1.00 35.70 195 SER B N 1
ATOM 4421 C CA . SER B 1 195 ? 24.032 30.710 -1.908 1.00 35.87 195 SER B CA 1
ATOM 4422 C C . SER B 1 195 ? 23.192 31.904 -1.467 1.00 35.36 195 SER B C 1
ATOM 4423 O O . SER B 1 195 ? 23.366 33.002 -1.983 1.00 36.21 195 SER B O 1
ATOM 4426 N N . ASN B 1 196 ? 22.278 31.694 -0.525 1.00 35.60 196 ASN B N 1
ATOM 4427 C CA . ASN B 1 196 ? 21.418 32.772 -0.040 1.00 34.79 196 ASN B CA 1
ATOM 4428 C C . ASN B 1 196 ? 22.036 33.547 1.124 1.00 33.10 196 ASN B C 1
ATOM 4429 O O . ASN B 1 196 ? 21.571 34.634 1.465 1.00 33.23 196 ASN B O 1
ATOM 4434 N N . ILE B 1 197 ? 23.071 32.980 1.739 1.00 30.49 197 ILE B N 1
ATOM 4435 C CA . ILE B 1 197 ? 23.741 33.633 2.858 1.00 27.54 197 ILE B CA 1
ATOM 4436 C C . ILE B 1 197 ? 24.560 34.815 2.352 1.00 26.70 197 ILE B C 1
ATOM 4437 O O . ILE B 1 197 ? 25.351 34.679 1.418 1.00 26.38 197 ILE B O 1
ATOM 4442 N N . LEU B 1 198 ? 24.374 35.977 2.967 1.00 25.34 198 LEU B N 1
ATOM 4443 C CA . LEU B 1 198 ? 25.115 37.160 2.551 1.00 24.60 198 LEU B CA 1
ATOM 4444 C C . LEU B 1 198 ? 26.516 37.097 3.129 1.00 23.53 198 LEU B C 1
ATOM 4445 O O . LEU B 1 198 ? 26.698 36.695 4.276 1.00 23.33 198 LEU B O 1
ATOM 4450 N N . VAL B 1 199 ? 27.508 37.463 2.326 1.00 22.53 199 VAL B N 1
ATOM 4451 C CA . VAL B 1 199 ? 28.890 37.454 2.784 1.00 21.51 199 VAL B CA 1
ATOM 4452 C C . VAL B 1 199 ? 29.292 38.888 3.083 1.00 22.06 199 VAL B C 1
ATOM 4453 O O . VAL B 1 199 ? 29.234 39.756 2.205 1.00 22.27 199 VAL B O 1
ATOM 4457 N N . ALA B 1 200 ? 29.710 39.134 4.318 1.00 20.69 200 ALA B N 1
ATOM 4458 C CA . ALA B 1 200 ? 30.105 40.473 4.715 1.00 20.02 200 ALA B CA 1
ATOM 4459 C C . ALA B 1 200 ? 31.553 40.578 5.149 1.00 19.94 200 ALA B C 1
ATOM 4460 O O . ALA B 1 200 ? 32.121 39.645 5.731 1.00 20.19 200 ALA B O 1
ATOM 4462 N N . LEU B 1 201 ? 32.152 41.721 4.838 1.00 19.36 201 LEU B N 1
ATOM 4463 C CA . LEU B 1 201 ? 33.515 42.022 5.253 1.00 20.47 201 LEU B CA 1
ATOM 4464 C C . LEU B 1 201 ? 33.314 43.177 6.241 1.00 20.83 201 LEU B C 1
ATOM 4465 O O . LEU B 1 201 ? 32.476 44.049 6.018 1.00 21.17 201 LEU B O 1
ATOM 4470 N N . HIS B 1 202 ? 34.075 43.180 7.330 1.00 20.06 202 HIS B N 1
ATOM 4471 C CA . HIS B 1 202 ? 33.892 44.175 8.379 1.00 19.05 202 HIS B CA 1
ATOM 4472 C C . HIS B 1 202 ? 35.116 45.039 8.664 1.00 20.02 202 HIS B C 1
ATOM 4473 O O . HIS B 1 202 ? 36.180 44.535 9.016 1.00 19.92 202 HIS B O 1
AT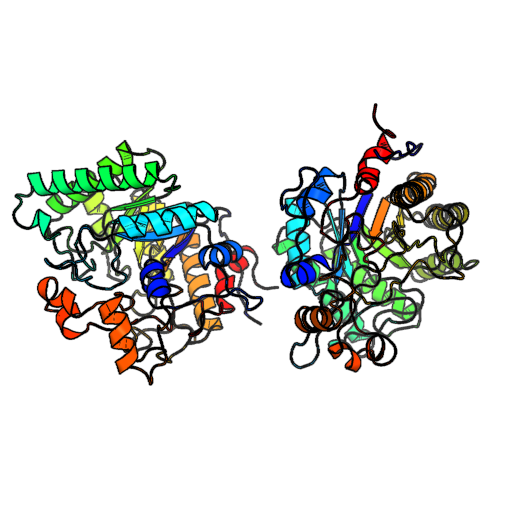OM 4480 N N . PHE B 1 203 ? 34.946 46.349 8.529 1.00 19.73 203 PHE B N 1
ATOM 4481 C CA . PHE B 1 203 ? 36.018 47.291 8.771 1.00 19.91 203 PHE B CA 1
ATOM 4482 C C . PHE B 1 203 ? 35.558 48.360 9.757 1.00 21.13 203 PHE B C 1
ATOM 4483 O O . PHE B 1 203 ? 34.375 48.421 10.118 1.00 21.94 203 PHE B O 1
ATOM 4491 N N . THR B 1 204 ? 36.491 49.197 10.203 1.00 20.28 204 THR B N 1
ATOM 4492 C CA . THR B 1 204 ? 36.155 50.245 11.154 1.00 20.09 204 THR B CA 1
ATOM 4493 C C . THR B 1 204 ? 36.945 51.541 10.916 1.00 20.59 204 THR B C 1
ATOM 4494 O O . THR B 1 204 ? 37.771 51.624 10.003 1.00 18.60 204 THR B O 1
ATOM 4498 N N . ASN B 1 205 ? 36.684 52.544 11.749 1.00 22.40 205 ASN B N 1
ATOM 4499 C CA . ASN B 1 205 ? 37.300 53.869 11.626 1.00 22.82 205 ASN B CA 1
ATOM 4500 C C . ASN B 1 205 ? 36.883 54.501 10.307 1.00 22.97 205 ASN B C 1
ATOM 4501 O O . ASN B 1 205 ? 37.721 54.861 9.486 1.00 23.21 205 ASN B O 1
ATOM 4506 N N . PRO B 1 206 ? 35.565 54.652 10.098 1.00 23.89 206 PRO B N 1
ATOM 4507 C CA . PRO B 1 206 ? 35.019 55.245 8.874 1.00 24.99 206 PRO B CA 1
ATOM 4508 C C . PRO B 1 206 ? 35.423 56.709 8.731 1.00 26.28 206 PRO B C 1
ATOM 4509 O O . PRO B 1 206 ? 35.414 57.264 7.629 1.00 25.92 206 PRO B O 1
ATOM 4513 N N . GLU B 1 207 ? 35.773 57.326 9.854 1.00 27.75 207 GLU B N 1
ATOM 4514 C CA . GLU B 1 207 ? 36.158 58.729 9.858 1.00 30.28 207 GLU B CA 1
ATOM 4515 C C . GLU B 1 207 ? 37.529 59.013 9.270 1.00 30.51 207 GLU B C 1
ATOM 4516 O O . GLU B 1 207 ? 37.859 60.164 9.005 1.00 31.26 207 GLU B O 1
ATOM 4522 N N . THR B 1 208 ? 38.329 57.973 9.062 1.00 31.04 208 THR B N 1
ATOM 4523 C CA . THR B 1 208 ? 39.658 58.162 8.483 1.00 30.63 208 THR B CA 1
ATOM 4524 C C . THR B 1 208 ? 39.529 58.553 7.016 1.00 31.16 208 THR B C 1
ATOM 4525 O O . THR B 1 208 ? 38.911 57.842 6.221 1.00 31.44 208 THR B O 1
ATOM 4529 N N . SER B 1 209 ? 40.123 59.689 6.666 1.00 30.89 209 SER B N 1
ATOM 4530 C CA . SER B 1 209 ? 40.064 60.206 5.307 1.00 30.87 209 SER B CA 1
ATOM 4531 C C . SER B 1 209 ? 40.530 59.237 4.216 1.00 30.23 209 SER B C 1
ATOM 4532 O O . SER B 1 209 ? 41.701 58.847 4.164 1.00 30.68 209 SER B O 1
ATOM 4535 N N . GLY B 1 210 ? 39.594 58.855 3.349 1.00 29.52 210 GLY B N 1
ATOM 4536 C CA . GLY B 1 210 ? 39.895 57.957 2.247 1.00 28.97 210 GLY B CA 1
ATOM 4537 C C . GLY B 1 210 ? 40.024 56.473 2.551 1.00 28.71 210 GLY B C 1
ATOM 4538 O O . GLY B 1 210 ? 40.099 55.669 1.620 1.00 28.96 210 GLY B O 1
ATOM 4539 N N . ARG B 1 211 ? 40.049 56.089 3.826 1.00 27.87 211 ARG B N 1
ATOM 4540 C CA . ARG B 1 211 ? 40.196 54.673 4.169 1.00 27.87 211 ARG B CA 1
ATOM 4541 C C . ARG B 1 211 ? 39.221 53.720 3.459 1.00 27.02 211 ARG B C 1
ATOM 4542 O O . ARG B 1 211 ? 39.637 52.873 2.672 1.00 27.00 211 ARG B O 1
ATOM 4550 N N . TYR B 1 212 ? 37.930 53.851 3.733 1.00 26.01 212 TYR B N 1
ATOM 4551 C CA . TYR B 1 212 ? 36.956 52.968 3.112 1.00 26.00 212 TYR B CA 1
ATOM 4552 C C . TYR B 1 212 ? 37.058 52.946 1.593 1.00 26.38 212 TYR B C 1
ATOM 4553 O O . TYR B 1 212 ? 36.880 51.895 0.974 1.00 26.76 212 TYR B O 1
ATOM 4562 N N . ALA B 1 213 ? 37.358 54.093 0.992 1.00 26.47 213 ALA B N 1
ATOM 4563 C CA . ALA B 1 213 ? 37.483 54.166 -0.460 1.00 26.81 213 ALA B CA 1
ATOM 4564 C C . ALA B 1 213 ? 38.648 53.292 -0.914 1.00 27.79 213 ALA B C 1
ATOM 4565 O O . ALA B 1 213 ? 38.541 52.542 -1.889 1.00 28.29 213 ALA B O 1
ATOM 4567 N N . TRP B 1 214 ? 39.759 53.388 -0.194 1.00 27.68 214 TRP B N 1
ATOM 4568 C CA . TRP B 1 214 ? 40.946 52.613 -0.520 1.00 28.26 214 TRP B CA 1
ATOM 4569 C C . TRP B 1 214 ? 40.708 51.111 -0.341 1.00 28.38 214 TRP B C 1
ATOM 4570 O O . TRP B 1 214 ? 41.121 50.310 -1.183 1.00 28.14 214 TRP B O 1
ATOM 4581 N N . ILE B 1 215 ? 40.056 50.734 0.760 1.00 27.62 215 ILE B N 1
ATOM 4582 C CA . ILE B 1 215 ? 39.779 49.327 1.041 1.00 26.76 215 ILE B CA 1
ATOM 4583 C C . ILE B 1 215 ? 38.856 48.720 -0.014 1.00 26.76 215 ILE B C 1
ATOM 4584 O O . ILE B 1 215 ? 39.112 47.626 -0.512 1.00 26.99 215 ILE B O 1
ATOM 4589 N N . ALA B 1 216 ? 37.785 49.430 -0.355 1.00 26.87 216 ALA B N 1
ATOM 4590 C CA . ALA B 1 216 ? 36.840 48.927 -1.345 1.00 26.93 216 ALA B CA 1
ATOM 4591 C C . ALA B 1 216 ? 37.529 48.684 -2.695 1.00 27.70 216 ALA B C 1
ATOM 4592 O O . ALA B 1 216 ? 37.310 47.651 -3.344 1.00 26.31 216 ALA B O 1
ATOM 4594 N N . GLU B 1 217 ? 38.370 49.636 -3.101 1.00 28.59 217 GLU B N 1
ATOM 4595 C CA . GLU B 1 217 ? 39.105 49.557 -4.363 1.00 29.63 217 GLU B CA 1
ATOM 4596 C C . GLU B 1 217 ? 40.104 48.404 -4.362 1.00 29.27 217 GLU B C 1
ATOM 4597 O O . GLU B 1 217 ? 40.290 47.723 -5.375 1.00 29.69 217 GLU B O 1
ATOM 4603 N N . THR B 1 218 ? 40.754 48.195 -3.223 1.00 28.31 218 THR B N 1
ATOM 4604 C CA . THR B 1 218 ? 41.713 47.112 -3.086 1.00 27.51 218 THR B CA 1
ATOM 4605 C C . THR B 1 218 ? 40.996 45.764 -3.176 1.00 27.57 218 THR B C 1
ATOM 4606 O O . THR B 1 218 ? 41.463 44.844 -3.855 1.00 27.51 218 THR B O 1
ATOM 4610 N N . LEU B 1 219 ? 39.861 45.651 -2.493 1.00 26.66 219 LEU B N 1
ATOM 4611 C CA . LEU B 1 219 ? 39.082 44.420 -2.529 1.00 27.47 219 LEU B CA 1
ATOM 4612 C C . LEU B 1 219 ? 38.677 44.147 -3.968 1.00 28.68 219 LEU B C 1
ATOM 4613 O O . LEU B 1 219 ? 38.680 43.001 -4.420 1.00 28.46 219 LEU B O 1
ATOM 4618 N N . HIS B 1 220 ? 38.322 45.207 -4.689 1.00 29.15 220 HIS B N 1
ATOM 4619 C CA . HIS B 1 220 ? 37.937 45.058 -6.085 1.00 29.99 220 HIS B CA 1
ATOM 4620 C C . HIS B 1 220 ? 39.071 44.541 -6.965 1.00 30.92 220 HIS B C 1
ATOM 4621 O O . HIS B 1 220 ? 38.889 43.592 -7.725 1.00 29.04 220 HIS B O 1
ATOM 4628 N N . ARG B 1 221 ? 40.245 45.155 -6.871 1.00 32.29 221 ARG B N 1
ATOM 4629 C CA . ARG B 1 221 ? 41.354 44.721 -7.718 1.00 33.67 221 ARG B CA 1
ATOM 4630 C C . ARG B 1 221 ? 41.843 43.306 -7.438 1.00 32.73 221 ARG B C 1
ATOM 4631 O O . ARG B 1 221 ? 42.432 42.676 -8.312 1.00 32.13 221 ARG B O 1
ATOM 4639 N N . HIS B 1 222 ? 41.588 42.820 -6.227 1.00 31.73 222 HIS B N 1
ATOM 4640 C CA . HIS B 1 222 ? 41.966 41.475 -5.814 1.00 31.19 222 HIS B CA 1
ATOM 4641 C C . HIS B 1 222 ? 40.798 40.539 -5.993 1.00 29.24 222 HIS B C 1
ATOM 4642 O O . HIS B 1 222 ? 40.793 39.404 -5.530 1.00 29.15 222 HIS B O 1
ATOM 4649 N N . HIS B 1 223 ? 39.828 41.057 -6.727 1.00 27.32 223 HIS B N 1
ATOM 4650 C CA . HIS B 1 223 ? 38.589 40.354 -6.982 1.00 25.93 223 HIS B CA 1
ATOM 4651 C C . HIS B 1 223 ? 38.076 39.522 -5.796 1.00 25.45 223 HIS B C 1
ATOM 4652 O O . HIS B 1 223 ? 37.893 38.313 -5.900 1.00 25.06 223 HIS B O 1
ATOM 4659 N N . VAL B 1 224 ? 37.843 40.195 -4.671 1.00 25.81 224 VAL B N 1
ATOM 4660 C CA . VAL B 1 224 ? 37.307 39.571 -3.461 1.00 24.73 224 VAL B CA 1
ATOM 4661 C C . VAL B 1 224 ? 35.788 39.455 -3.603 1.00 24.25 224 VAL B C 1
ATOM 4662 O O . VAL B 1 224 ? 35.098 40.455 -3.817 1.00 23.62 224 VAL B O 1
ATOM 4666 N N . ASP B 1 225 ? 35.274 38.236 -3.481 1.00 23.30 225 ASP B N 1
ATOM 4667 C CA . ASP B 1 225 ? 33.843 37.991 -3.598 1.00 23.74 225 ASP B CA 1
ATOM 4668 C C . ASP B 1 225 ? 33.081 38.159 -2.276 1.00 23.61 225 ASP B C 1
ATOM 4669 O O . ASP B 1 225 ? 33.091 37.270 -1.424 1.00 24.40 225 ASP B O 1
ATOM 4674 N N . TYR B 1 226 ? 32.418 39.303 -2.118 1.00 22.90 226 TYR B N 1
ATOM 4675 C CA . TYR B 1 226 ? 31.629 39.583 -0.915 1.00 22.61 226 TYR B CA 1
ATOM 4676 C C . TYR B 1 226 ? 30.388 40.411 -1.266 1.00 21.59 226 TYR B C 1
ATOM 4677 O O . TYR B 1 226 ? 30.369 41.087 -2.289 1.00 22.43 226 TYR B O 1
ATOM 4686 N N . ASP B 1 227 ? 29.363 40.364 -0.419 1.00 22.35 227 ASP B N 1
ATOM 4687 C CA . ASP B 1 227 ? 28.106 41.091 -0.668 1.00 22.62 227 ASP B CA 1
ATOM 4688 C C . ASP B 1 227 ? 27.915 42.379 0.149 1.00 23.04 227 ASP B C 1
ATOM 4689 O O . ASP B 1 227 ? 27.374 43.375 -0.346 1.00 22.53 227 ASP B O 1
ATOM 4694 N N . VAL B 1 228 ? 28.343 42.345 1.406 1.00 22.71 228 VAL B N 1
ATOM 4695 C CA . VAL B 1 228 ? 28.173 43.486 2.295 1.00 21.97 228 VAL B CA 1
ATOM 4696 C C . VAL B 1 228 ? 29.468 44.117 2.804 1.00 21.67 228 VAL B C 1
ATOM 4697 O O . VAL B 1 228 ? 30.372 43.427 3.291 1.00 21.22 228 VAL B O 1
ATOM 4701 N N . PHE B 1 229 ? 29.555 45.434 2.681 1.00 21.10 229 PHE B N 1
ATOM 4702 C CA . PHE B 1 229 ? 30.710 46.157 3.188 1.00 21.49 229 PHE B CA 1
ATOM 4703 C C . PHE B 1 229 ? 30.224 46.702 4.526 1.00 22.13 229 PHE B C 1
ATOM 4704 O O . PHE B 1 229 ? 29.527 47.713 4.580 1.00 23.82 229 PHE B O 1
ATOM 4712 N N . ALA B 1 230 ? 30.568 46.007 5.606 1.00 22.16 230 ALA B N 1
ATOM 4713 C CA . ALA B 1 230 ? 30.122 46.405 6.930 1.00 20.23 230 ALA B CA 1
ATOM 4714 C C . ALA B 1 230 ? 31.118 47.286 7.665 1.00 21.19 230 ALA B C 1
ATOM 4715 O O . ALA B 1 230 ? 32.337 47.167 7.496 1.00 21.03 230 ALA B O 1
ATOM 4717 N N . SER B 1 231 ? 30.580 48.157 8.505 1.00 20.30 231 SER B N 1
ATOM 4718 C CA . SER B 1 231 ? 31.394 49.074 9.272 1.00 19.87 231 SER B CA 1
ATOM 4719 C C . SER B 1 231 ? 30.937 49.138 10.725 1.00 19.86 231 SER B C 1
ATOM 4720 O O . SER B 1 231 ? 29.756 48.938 11.029 1.00 20.07 231 SER B O 1
ATOM 4723 N N . SER B 1 232 ? 31.883 49.382 11.623 1.00 18.22 232 SER B N 1
ATOM 4724 C CA . SER B 1 232 ? 31.542 49.567 13.022 1.00 19.38 232 SER B CA 1
ATOM 4725 C C . SER B 1 232 ? 31.231 51.061 13.110 1.00 19.46 232 SER B C 1
ATOM 4726 O O . SER B 1 232 ? 31.664 51.839 12.256 1.00 19.26 232 SER B O 1
ATOM 4729 N N . TYR B 1 233 ? 30.462 51.466 14.109 1.00 19.82 233 TYR B N 1
ATOM 4730 C CA . TYR B 1 233 ? 30.202 52.886 14.281 1.00 21.15 233 TYR B CA 1
ATOM 4731 C C . TYR B 1 233 ? 29.915 53.230 15.727 1.00 21.38 233 TYR B C 1
ATOM 4732 O O . TYR B 1 233 ? 28.801 53.061 16.224 1.00 22.56 233 TYR B O 1
ATOM 4741 N N . TYR B 1 234 ? 30.952 53.701 16.399 1.00 22.01 234 TYR B N 1
ATOM 4742 C CA . TYR B 1 234 ? 30.859 54.103 17.788 1.00 22.75 234 TYR B CA 1
ATOM 4743 C C . TYR B 1 234 ? 31.028 55.623 17.749 1.00 24.05 234 TYR B C 1
ATOM 4744 O O . TYR B 1 234 ? 32.128 56.130 17.532 1.00 23.78 234 TYR B O 1
ATOM 4753 N N . PRO B 1 235 ? 29.923 56.364 17.935 1.00 25.33 235 PRO B N 1
ATOM 4754 C CA . PRO B 1 235 ? 29.934 57.830 17.909 1.00 26.21 235 PRO B CA 1
ATOM 4755 C C . PRO B 1 235 ? 31.042 58.485 18.726 1.00 27.84 235 PRO B C 1
ATOM 4756 O O . PRO B 1 235 ? 31.451 59.601 18.424 1.00 28.59 235 PRO B O 1
ATOM 4760 N N . PHE B 1 236 ? 31.535 57.788 19.745 1.00 28.08 236 PHE B N 1
ATOM 4761 C CA . PHE B 1 236 ? 32.592 58.326 20.586 1.00 29.21 236 PHE B CA 1
ATOM 4762 C C . PHE B 1 236 ? 33.831 58.716 19.790 1.00 30.28 236 PHE B C 1
ATOM 4763 O O . PHE B 1 236 ? 34.420 59.771 20.030 1.00 31.37 236 PHE B O 1
ATOM 4771 N N . TRP B 1 237 ? 34.223 57.880 18.833 1.00 30.42 237 TRP B N 1
ATOM 4772 C CA . TRP B 1 237 ? 35.441 58.144 18.059 1.00 30.45 237 TRP B CA 1
ATOM 4773 C C . TRP B 1 237 ? 35.323 58.117 16.538 1.00 29.07 237 TRP B C 1
ATOM 4774 O O . TRP B 1 237 ? 36.216 58.592 15.839 1.00 29.69 237 TRP B O 1
ATOM 4785 N N . HIS B 1 238 ? 34.241 57.561 16.018 1.00 27.49 238 HIS B N 1
ATOM 4786 C CA . HIS B 1 238 ? 34.136 57.406 14.575 1.00 26.42 238 HIS B CA 1
ATOM 4787 C C . HIS B 1 238 ? 33.551 58.485 13.686 1.00 25.46 238 HIS B C 1
ATOM 4788 O O . HIS B 1 238 ? 33.055 58.180 12.600 1.00 26.22 238 HIS B O 1
ATOM 4795 N N . GLY B 1 239 ? 33.634 59.737 14.118 1.00 24.62 239 GLY B N 1
ATOM 4796 C CA . GLY B 1 239 ? 33.132 60.823 13.297 1.00 23.84 239 GLY B CA 1
ATOM 4797 C C . GLY B 1 239 ? 31.633 61.046 13.261 1.00 24.78 239 GLY B C 1
ATOM 4798 O O . GLY B 1 239 ? 30.871 60.473 14.048 1.00 24.59 239 GLY B O 1
ATOM 4799 N N . THR B 1 240 ? 31.214 61.885 12.319 1.00 24.96 240 THR B N 1
ATOM 4800 C CA . THR B 1 240 ? 29.816 62.256 12.158 1.00 25.08 240 THR B CA 1
ATOM 4801 C C . THR B 1 240 ? 28.992 61.228 11.392 1.00 25.25 240 THR B C 1
ATOM 4802 O O . THR B 1 240 ? 29.522 60.452 10.590 1.00 24.35 240 THR B O 1
ATOM 4806 N N . LEU B 1 241 ? 27.685 61.250 11.644 1.00 25.43 241 LEU B N 1
ATOM 4807 C CA . LEU B 1 241 ? 26.749 60.359 10.979 1.00 26.30 241 LEU B CA 1
ATOM 4808 C C . LEU B 1 241 ? 26.734 60.720 9.491 1.00 27.01 241 LEU B C 1
ATOM 4809 O O . LEU B 1 241 ? 26.625 59.848 8.626 1.00 26.26 241 LEU B O 1
ATOM 4814 N N . LYS B 1 242 ? 26.852 62.014 9.205 1.00 27.18 242 LYS B N 1
ATOM 4815 C CA . LYS B 1 242 ? 26.867 62.499 7.827 1.00 28.14 242 LYS B CA 1
ATOM 4816 C C . LYS B 1 242 ? 28.019 61.829 7.080 1.00 27.22 242 LYS B C 1
ATOM 4817 O O . LYS B 1 242 ? 27.849 61.349 5.957 1.00 25.88 242 LYS B O 1
ATOM 4823 N N . ASN B 1 243 ? 29.190 61.791 7.710 1.00 26.38 243 ASN B N 1
ATOM 4824 C CA . ASN B 1 243 ? 30.353 61.158 7.094 1.00 26.42 243 ASN B CA 1
ATOM 4825 C C . ASN B 1 243 ? 30.111 59.664 6.885 1.00 25.75 243 ASN B C 1
ATOM 4826 O O . ASN B 1 243 ? 30.417 59.112 5.831 1.00 26.49 243 ASN B O 1
ATOM 4831 N N . LEU B 1 244 ? 29.576 59.005 7.907 1.00 25.89 244 LEU B N 1
ATOM 4832 C CA . LEU B 1 244 ? 29.300 57.578 7.818 1.00 24.62 244 LEU B CA 1
ATOM 4833 C C . LEU B 1 244 ? 28.467 57.308 6.570 1.00 24.94 244 LEU B C 1
ATOM 4834 O O . LEU B 1 244 ? 28.821 56.458 5.751 1.00 24.63 244 LEU B O 1
ATOM 4839 N N . THR B 1 245 ? 27.365 58.038 6.429 1.00 24.11 245 THR B N 1
ATOM 4840 C CA . THR B 1 245 ? 26.483 57.872 5.280 1.00 24.56 245 THR B CA 1
ATOM 4841 C C . THR B 1 245 ? 27.252 58.102 3.988 1.00 25.34 245 THR B C 1
ATOM 4842 O O . THR B 1 245 ? 27.122 57.335 3.030 1.00 24.44 245 THR B O 1
ATOM 4846 N N . SER B 1 246 ? 28.063 59.158 3.975 1.00 25.27 246 SER B N 1
ATOM 4847 C CA . SER B 1 246 ? 28.853 59.500 2.800 1.00 25.80 246 SER B CA 1
ATOM 4848 C C . SER B 1 246 ? 29.810 58.376 2.390 1.00 24.70 246 SER B C 1
ATOM 4849 O O . SER B 1 246 ? 29.795 57.910 1.251 1.00 25.00 246 SER B O 1
ATOM 4852 N N . VAL B 1 247 ? 30.638 57.937 3.324 1.00 24.37 247 VAL B N 1
ATOM 4853 C CA . VAL B 1 247 ? 31.600 56.890 3.022 1.00 24.56 247 VAL B CA 1
ATOM 4854 C C . VAL B 1 247 ? 30.955 55.562 2.604 1.00 23.95 247 VAL B C 1
ATOM 4855 O O . VAL B 1 247 ? 31.436 54.897 1.681 1.00 23.99 247 VAL B O 1
ATOM 4859 N N . LEU B 1 248 ? 29.861 55.183 3.259 1.00 23.43 248 LEU B N 1
ATOM 4860 C CA . LEU B 1 248 ? 29.184 53.938 2.914 1.00 23.50 248 LEU B CA 1
ATOM 4861 C C . LEU B 1 248 ? 28.443 54.070 1.585 1.00 25.03 248 LEU B C 1
ATOM 4862 O O . LEU B 1 248 ? 28.359 53.112 0.818 1.00 24.97 248 LEU B O 1
ATOM 4867 N N . THR B 1 249 ? 27.908 55.258 1.310 1.00 25.50 249 THR B N 1
ATOM 4868 C CA . THR B 1 249 ? 27.193 55.474 0.057 1.00 26.16 249 THR B CA 1
ATOM 4869 C C . THR B 1 249 ? 28.150 55.380 -1.126 1.00 25.87 249 THR B C 1
ATOM 4870 O O . THR B 1 249 ? 27.797 54.859 -2.175 1.00 26.00 249 THR B O 1
ATOM 4874 N N . SER B 1 250 ? 29.367 55.881 -0.951 1.00 26.51 250 SER B N 1
ATOM 4875 C CA . SER B 1 250 ? 30.346 55.847 -2.025 1.00 25.22 250 SER B CA 1
ATOM 4876 C C . SER B 1 250 ? 30.729 54.410 -2.347 1.00 25.51 250 SER B C 1
ATOM 4877 O O . SER B 1 250 ? 30.903 54.055 -3.514 1.00 23.94 250 SER B O 1
ATOM 4880 N N . VAL B 1 251 ? 30.864 53.578 -1.316 1.00 25.03 251 VAL B N 1
ATOM 4881 C CA . VAL B 1 251 ? 31.206 52.176 -1.542 1.00 24.66 251 VAL B CA 1
ATOM 4882 C C . VAL B 1 251 ? 30.049 51.493 -2.263 1.00 24.57 251 VAL B C 1
ATOM 4883 O O . VAL B 1 251 ? 30.255 50.799 -3.256 1.00 24.12 251 VAL B O 1
ATOM 4887 N N . ALA B 1 252 ? 28.832 51.706 -1.770 1.00 25.54 252 ALA B N 1
ATOM 4888 C CA . ALA B 1 252 ? 27.643 51.118 -2.386 1.00 26.58 252 ALA B CA 1
ATOM 4889 C C . ALA B 1 252 ? 27.544 51.504 -3.866 1.00 26.88 252 ALA B C 1
ATOM 4890 O O . ALA B 1 252 ? 27.475 50.637 -4.732 1.00 26.95 252 ALA B O 1
ATOM 4892 N N . ASP B 1 253 ? 27.547 52.805 -4.145 1.00 27.91 253 ASP B N 1
ATOM 4893 C CA . ASP B 1 253 ? 27.443 53.316 -5.513 1.00 29.27 253 ASP B CA 1
ATOM 4894 C C . ASP B 1 253 ? 28.570 52.851 -6.435 1.00 28.96 253 ASP B C 1
ATOM 4895 O O . ASP B 1 253 ? 28.333 52.402 -7.559 1.00 29.38 253 ASP B O 1
ATOM 4900 N N . THR B 1 254 ? 29.799 52.971 -5.958 1.00 28.62 254 THR B N 1
ATOM 4901 C CA . THR B 1 254 ? 30.963 52.596 -6.749 1.00 28.44 254 THR B CA 1
ATOM 4902 C C . THR B 1 254 ? 31.177 51.099 -7.011 1.00 28.62 254 THR B C 1
ATOM 4903 O O . THR B 1 254 ? 31.601 50.722 -8.107 1.00 27.77 254 THR B O 1
ATOM 4907 N N . TYR B 1 255 ? 30.881 50.249 -6.029 1.00 27.87 255 TYR B N 1
ATOM 4908 C CA . TYR B 1 255 ? 31.108 48.817 -6.200 1.00 26.64 255 TYR B CA 1
ATOM 4909 C C . TYR B 1 255 ? 29.863 47.951 -6.165 1.00 26.81 255 TYR B C 1
ATOM 4910 O O . TYR B 1 255 ? 29.955 46.722 -6.211 1.00 27.49 255 TYR B O 1
ATOM 4919 N N . GLY B 1 256 ? 28.701 48.590 -6.096 1.00 26.20 256 GLY B N 1
ATOM 4920 C CA . GLY B 1 256 ? 27.458 47.847 -6.072 1.00 26.31 256 GLY B CA 1
ATOM 4921 C C . GLY B 1 256 ? 27.337 46.875 -4.916 1.00 26.52 256 GLY B C 1
ATOM 4922 O O . GLY B 1 256 ? 26.889 45.739 -5.092 1.00 28.34 256 GLY B O 1
ATOM 4923 N N . LYS B 1 257 ? 27.741 47.303 -3.726 1.00 26.26 257 LYS B N 1
ATOM 4924 C CA . LYS B 1 257 ? 27.641 46.434 -2.557 1.00 25.16 257 LYS B CA 1
ATOM 4925 C C . LYS B 1 257 ? 26.558 46.936 -1.612 1.00 25.71 257 LYS B C 1
ATOM 4926 O O . LYS B 1 257 ? 26.163 48.109 -1.669 1.00 24.65 257 LYS B O 1
ATOM 4932 N N . LYS B 1 258 ? 26.061 46.044 -0.757 1.00 25.10 258 LYS B N 1
ATOM 4933 C CA . LYS B 1 258 ? 25.087 46.444 0.239 1.00 24.43 258 LYS B CA 1
ATOM 4934 C C . LYS B 1 258 ? 26.007 46.953 1.339 1.00 24.41 258 LYS B C 1
ATOM 4935 O O . LYS B 1 258 ? 27.188 46.604 1.354 1.00 24.68 258 LYS B O 1
ATOM 4941 N N . VAL B 1 259 ? 25.497 47.789 2.238 1.00 23.36 259 VAL B N 1
ATOM 4942 C CA . VAL B 1 259 ? 26.310 48.298 3.341 1.00 22.23 259 VAL B CA 1
ATOM 4943 C C . VAL B 1 259 ? 25.500 48.227 4.630 1.00 21.63 259 VAL B C 1
ATOM 4944 O O . VAL B 1 259 ? 24.268 48.170 4.597 1.00 21.05 259 VAL B O 1
ATOM 4948 N N . MET B 1 260 ? 26.190 48.227 5.765 1.00 21.33 260 MET B N 1
ATOM 4949 C CA . MET B 1 260 ? 25.506 48.167 7.052 1.00 20.64 260 MET B CA 1
ATOM 4950 C C . MET B 1 260 ? 26.458 48.492 8.201 1.00 20.11 260 MET B C 1
ATOM 4951 O O . MET B 1 260 ? 27.675 48.578 8.026 1.00 18.74 260 MET B O 1
ATOM 4956 N N . VAL B 1 261 ? 25.886 48.690 9.381 1.00 19.74 261 VAL B N 1
ATOM 4957 C CA . VAL B 1 261 ? 26.677 48.941 10.574 1.00 19.74 261 VAL B CA 1
ATOM 4958 C C . VAL B 1 261 ? 26.625 47.635 11.370 1.00 19.58 261 VAL B C 1
ATOM 4959 O O . VAL B 1 261 ? 25.567 47.226 11.865 1.00 19.48 261 VAL B O 1
ATOM 4963 N N . ALA B 1 262 ? 27.776 46.973 11.459 1.00 19.75 262 ALA B N 1
ATOM 4964 C CA . ALA B 1 262 ? 27.897 45.691 12.155 1.00 19.43 262 ALA B CA 1
ATOM 4965 C C . ALA B 1 262 ? 28.003 45.828 13.669 1.00 19.61 262 ALA B C 1
ATOM 4966 O O . ALA B 1 262 ? 27.797 44.861 14.401 1.00 18.97 262 ALA B O 1
ATOM 4968 N N . GLU B 1 263 ? 28.337 47.029 14.132 1.00 19.30 263 GLU B N 1
ATOM 4969 C CA . GLU B 1 263 ? 28.479 47.289 15.559 1.00 19.52 263 GLU B CA 1
ATOM 4970 C C . GLU B 1 263 ? 28.240 48.751 15.893 1.00 19.76 263 GLU B C 1
ATOM 4971 O O . GLU B 1 263 ? 28.756 49.646 15.221 1.00 20.03 263 GLU B O 1
ATOM 4977 N N . THR B 1 264 ? 27.457 48.993 16.931 1.00 19.76 264 THR B N 1
ATOM 4978 C CA . THR B 1 264 ? 27.202 50.352 17.376 1.00 19.32 264 THR B CA 1
ATOM 4979 C C . THR B 1 264 ? 26.624 50.275 18.775 1.00 18.54 264 THR B C 1
ATOM 4980 O O . THR B 1 264 ? 26.098 49.240 19.172 1.00 17.04 264 THR B O 1
ATOM 4984 N N . SER B 1 265 ? 26.731 51.371 19.519 1.00 18.76 265 SER B N 1
ATOM 4985 C CA . SER B 1 265 ? 26.214 51.427 20.878 1.00 19.77 265 SER B CA 1
ATOM 4986 C C . SER B 1 265 ? 26.325 52.833 21.453 1.00 20.36 265 SER B C 1
ATOM 4987 O O . SER B 1 265 ? 26.879 53.739 20.829 1.00 20.30 265 SER B O 1
ATOM 4990 N N . TYR B 1 266 ? 25.786 53.005 22.653 1.00 21.50 266 TYR B N 1
ATOM 4991 C CA . TYR B 1 266 ? 25.877 54.285 23.343 1.00 22.18 266 TYR B CA 1
ATOM 4992 C C . TYR B 1 266 ? 25.637 54.085 24.833 1.00 22.81 266 TYR B C 1
ATOM 4993 O O . TYR B 1 266 ? 25.011 53.111 25.266 1.00 21.70 266 TYR B O 1
ATOM 5002 N N . THR B 1 267 ? 26.148 55.030 25.608 1.00 22.39 267 THR B N 1
ATOM 5003 C CA . THR B 1 267 ? 26.049 55.017 27.052 1.00 22.01 267 THR B CA 1
ATOM 5004 C C . THR B 1 267 ? 24.738 55.597 27.576 1.00 22.47 267 THR B C 1
ATOM 5005 O O . THR B 1 267 ? 24.379 56.731 27.238 1.00 22.72 267 THR B O 1
ATOM 5009 N N . TYR B 1 268 ? 24.030 54.838 28.409 1.00 21.52 268 TYR B N 1
ATOM 5010 C CA . TYR B 1 268 ? 22.778 55.334 28.983 1.00 22.28 268 TYR B CA 1
ATOM 5011 C C . TYR B 1 268 ? 23.043 55.865 30.392 1.00 22.97 268 TYR B C 1
ATOM 5012 O O . TYR B 1 268 ? 22.179 56.469 31.026 1.00 22.79 268 TYR B O 1
ATOM 5021 N N . THR B 1 269 ? 24.251 55.624 30.880 1.00 24.10 269 THR B N 1
ATOM 5022 C CA . THR B 1 269 ? 24.636 56.076 32.209 1.00 24.77 269 THR B CA 1
ATOM 5023 C C . THR B 1 269 ? 26.149 56.171 32.273 1.00 25.56 269 THR B C 1
ATOM 5024 O O . THR B 1 269 ? 26.861 55.490 31.526 1.00 25.02 269 THR B O 1
ATOM 5028 N N . ALA B 1 270 ? 26.637 57.020 33.165 1.00 26.64 270 ALA B N 1
ATOM 5029 C CA . ALA B 1 270 ? 28.069 57.200 33.329 1.00 27.17 270 ALA B CA 1
ATOM 5030 C C . ALA B 1 270 ? 28.588 56.239 34.389 1.00 27.46 270 ALA B C 1
ATOM 5031 O O . ALA B 1 270 ? 29.793 56.029 34.518 1.00 27.98 270 ALA B O 1
ATOM 5033 N N . GLU B 1 271 ? 27.671 55.642 35.136 1.00 28.13 271 GLU B N 1
ATOM 5034 C CA . GLU B 1 271 ? 28.038 54.710 36.198 1.00 29.81 271 GLU B CA 1
ATOM 5035 C C . GLU B 1 271 ? 28.584 53.368 35.713 1.00 30.00 271 GLU B C 1
ATOM 5036 O O . GLU B 1 271 ? 28.133 52.834 34.705 1.00 30.67 271 GLU B O 1
ATOM 5042 N N . ASP B 1 272 ? 29.575 52.844 36.432 1.00 30.68 272 ASP B N 1
ATOM 5043 C CA . ASP B 1 272 ? 30.159 51.543 36.125 1.00 31.07 272 ASP B CA 1
ATOM 5044 C C . ASP B 1 272 ? 29.467 50.562 37.065 1.00 30.84 272 ASP B C 1
ATOM 5045 O O . ASP B 1 272 ? 29.633 50.637 38.288 1.00 30.71 272 ASP B O 1
ATOM 5050 N N . GLY B 1 273 ? 28.698 49.641 36.491 1.00 29.58 273 GLY B N 1
ATOM 5051 C CA . GLY B 1 273 ? 27.954 48.689 37.299 1.00 28.83 273 GLY B CA 1
ATOM 5052 C C . GLY B 1 273 ? 28.620 47.457 37.882 1.00 28.42 273 GLY B C 1
ATOM 5053 O O . GLY B 1 273 ? 28.020 46.814 38.744 1.00 28.39 273 GLY B O 1
ATOM 5054 N N . ASP B 1 274 ? 29.837 47.120 37.455 1.00 28.36 274 ASP B N 1
ATOM 5055 C CA . ASP B 1 274 ? 30.488 45.913 37.974 1.00 28.04 274 ASP B CA 1
ATOM 5056 C C . ASP B 1 274 ? 31.881 46.069 38.569 1.00 28.48 274 ASP B C 1
ATOM 5057 O O . ASP B 1 274 ? 32.472 45.089 39.019 1.00 29.09 274 ASP B O 1
ATOM 5062 N N . GLY B 1 275 ? 32.411 47.285 38.572 1.00 28.71 275 GLY B N 1
ATOM 5063 C CA . GLY B 1 275 ? 33.726 47.495 39.146 1.00 28.85 275 GLY B CA 1
ATOM 5064 C C . GLY B 1 275 ? 34.884 47.509 38.175 1.00 29.70 275 GLY B C 1
ATOM 5065 O O . GLY B 1 275 ? 36.001 47.889 38.545 1.00 29.21 275 GLY B O 1
ATOM 5066 N N . HIS B 1 276 ? 34.627 47.091 36.940 1.00 29.77 276 HIS B N 1
ATOM 5067 C CA . HIS B 1 276 ? 35.678 47.085 35.934 1.00 29.29 276 HIS B CA 1
ATOM 5068 C C . HIS B 1 276 ? 35.463 48.291 34.976 1.00 29.11 276 HIS B C 1
ATOM 5069 O O . HIS B 1 276 ? 34.462 48.388 34.250 1.00 28.82 276 HIS B O 1
ATOM 5076 N N . GLY B 1 277 ? 36.386 49.247 35.061 1.00 28.37 277 GLY B N 1
ATOM 5077 C CA . GLY B 1 277 ? 36.323 50.466 34.264 1.00 28.41 277 GLY B CA 1
ATOM 5078 C C . GLY B 1 277 ? 35.713 50.276 32.893 1.00 28.72 277 GLY B C 1
ATOM 5079 O O . GLY B 1 277 ? 36.084 49.356 32.155 1.00 29.07 277 GLY B O 1
ATOM 5080 N N . ASN B 1 278 ? 34.770 51.148 32.554 1.00 28.17 278 ASN B N 1
ATOM 5081 C CA . ASN B 1 278 ? 34.084 51.078 31.271 1.00 28.07 278 ASN B CA 1
ATOM 5082 C C . ASN B 1 278 ? 34.784 51.820 30.142 1.00 28.41 278 ASN B C 1
ATOM 5083 O O . ASN B 1 278 ? 35.591 52.718 30.375 1.00 28.81 278 ASN B O 1
ATOM 5088 N N . THR B 1 279 ? 34.454 51.433 28.915 1.00 28.02 279 THR B N 1
ATOM 5089 C CA . THR B 1 279 ? 35.036 52.037 27.725 1.00 27.70 279 THR B CA 1
ATOM 5090 C C . THR B 1 279 ? 34.579 53.478 27.577 1.00 27.87 279 THR B C 1
ATOM 5091 O O . THR B 1 279 ? 35.338 54.339 27.149 1.00 28.04 279 THR B O 1
ATOM 5095 N N . ALA B 1 280 ? 33.332 53.739 27.939 1.00 28.52 280 ALA B N 1
ATOM 5096 C CA . ALA B 1 280 ? 32.788 55.079 27.834 1.00 29.43 280 ALA B CA 1
ATOM 5097 C C . ALA B 1 280 ? 31.787 55.325 28.955 1.00 30.56 280 ALA B C 1
ATOM 5098 O O . ALA B 1 280 ? 31.275 54.377 29.564 1.00 30.28 280 ALA B O 1
ATOM 5100 N N . PRO B 1 281 ? 31.517 56.599 29.266 1.00 31.25 281 PRO B N 1
ATOM 5101 C CA . PRO B 1 281 ? 32.059 57.791 28.608 1.00 33.09 281 PRO B CA 1
ATOM 5102 C C . PRO B 1 281 ? 33.415 58.156 29.210 1.00 35.22 281 PRO B C 1
ATOM 5103 O O . PRO B 1 281 ? 33.696 57.830 30.365 1.00 35.28 281 PRO B O 1
ATOM 5107 N N . LYS B 1 282 ? 34.249 58.823 28.418 1.00 36.80 282 LYS B N 1
ATOM 5108 C CA . LYS B 1 282 ? 35.569 59.234 28.867 1.00 39.24 282 LYS B CA 1
ATOM 5109 C C . LYS B 1 282 ? 35.920 60.597 28.304 1.00 41.07 282 LYS B C 1
ATOM 5110 O O . LYS B 1 282 ? 35.478 60.973 27.215 1.00 40.98 282 LYS B O 1
ATOM 5116 N N . ASN B 1 283 ? 36.710 61.341 29.064 1.00 42.43 283 ASN B N 1
ATOM 5117 C CA . ASN B 1 283 ? 37.138 62.658 28.638 1.00 43.38 283 ASN B CA 1
ATOM 5118 C C . ASN B 1 283 ? 37.784 62.485 27.261 1.00 42.29 283 ASN B C 1
ATOM 5119 O O . ASN B 1 283 ? 38.479 61.494 27.017 1.00 41.75 283 ASN B O 1
ATOM 5124 N N . GLY B 1 284 ? 37.538 63.432 26.360 1.00 41.06 284 GLY B N 1
ATOM 5125 C CA . GLY B 1 284 ? 38.103 63.348 25.022 1.00 40.37 284 GLY B CA 1
ATOM 5126 C C . GLY B 1 284 ? 37.110 62.827 23.993 1.00 40.15 284 GLY B C 1
ATOM 5127 O O . GLY B 1 284 ? 37.014 63.353 22.879 1.00 41.11 284 GLY B O 1
ATOM 5128 N N . GLN B 1 285 ? 36.363 61.793 24.370 1.00 38.31 285 GLN B N 1
ATOM 5129 C CA . GLN B 1 285 ? 35.376 61.185 23.488 1.00 36.15 285 GLN B CA 1
ATOM 5130 C C . GLN B 1 285 ? 34.286 62.173 23.103 1.00 35.67 285 GLN B C 1
ATOM 5131 O O . GLN B 1 285 ? 33.974 63.088 23.865 1.00 34.66 285 GLN B O 1
ATOM 5137 N N . THR B 1 286 ? 33.714 61.985 21.915 1.00 35.07 286 THR B N 1
ATOM 5138 C CA . THR B 1 286 ? 32.639 62.847 21.435 1.00 35.63 286 THR B CA 1
ATOM 5139 C C . THR B 1 286 ? 31.298 62.301 21.928 1.00 35.62 286 THR B C 1
ATOM 5140 O O . THR B 1 286 ? 30.982 61.128 21.719 1.00 36.00 286 THR B O 1
ATOM 5144 N N . LEU B 1 287 ? 30.516 63.157 22.580 1.00 35.24 287 LEU B N 1
ATOM 5145 C CA . LEU B 1 287 ? 29.219 62.767 23.116 1.00 34.82 287 LEU B CA 1
ATOM 5146 C C . LEU B 1 287 ? 28.137 63.758 22.683 1.00 34.14 287 LEU B C 1
ATOM 5147 O O . LEU B 1 287 ? 27.793 64.685 23.413 1.00 34.52 287 LEU B O 1
ATOM 5152 N N . ASN B 1 288 ? 27.594 63.544 21.490 1.00 33.75 288 ASN B N 1
ATOM 5153 C CA . ASN B 1 288 ? 26.571 64.430 20.950 1.00 33.76 288 ASN B CA 1
ATOM 5154 C C . ASN B 1 288 ? 25.211 64.236 21.589 1.00 32.79 288 ASN B C 1
ATOM 5155 O O . ASN B 1 288 ? 24.303 65.032 21.380 1.00 33.44 288 ASN B O 1
ATOM 5160 N N . ASN B 1 289 ? 25.061 63.170 22.359 1.00 31.41 289 ASN B N 1
ATOM 5161 C CA . ASN B 1 289 ? 23.796 62.918 23.026 1.00 30.19 289 ASN B CA 1
ATOM 5162 C C . ASN B 1 289 ? 24.007 62.802 24.520 1.00 28.68 289 ASN B C 1
ATOM 5163 O O . ASN B 1 289 ? 25.055 62.345 24.978 1.00 28.15 289 ASN B O 1
ATOM 5168 N N . PRO B 1 290 ? 23.007 63.218 25.304 1.00 27.10 290 PRO B N 1
ATOM 5169 C CA . PRO B 1 290 ? 23.156 63.125 26.752 1.00 27.04 2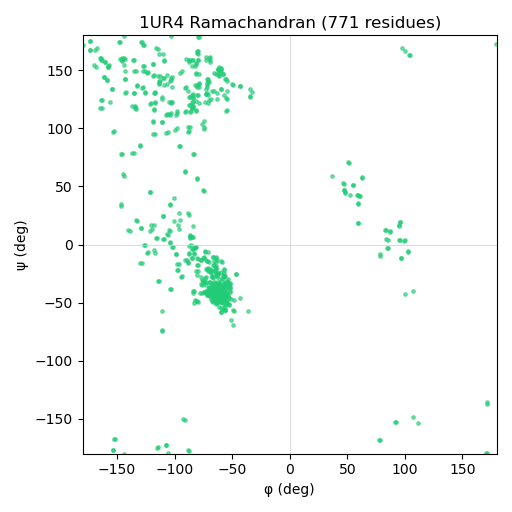90 PRO B CA 1
ATOM 5170 C C . PRO B 1 290 ? 23.366 61.669 27.150 1.00 26.86 290 PRO B C 1
ATOM 5171 O O . PRO B 1 290 ? 22.887 60.753 26.478 1.00 27.07 290 PRO B O 1
ATOM 5175 N N . VAL B 1 291 ? 24.110 61.454 28.223 1.00 26.49 291 VAL B N 1
ATOM 5176 C CA . VAL B 1 291 ? 24.365 60.104 28.693 1.00 25.63 291 VAL B CA 1
ATOM 5177 C C . VAL B 1 291 ? 23.172 59.688 29.546 1.00 25.47 291 VAL B C 1
ATOM 5178 O O . VAL B 1 291 ? 23.216 59.708 30.772 1.00 26.55 291 VAL B O 1
ATOM 5182 N N . THR B 1 292 ? 22.094 59.327 28.863 1.00 24.37 292 THR B N 1
ATOM 5183 C CA . THR B 1 292 ? 20.854 58.925 29.508 1.00 23.68 292 THR B CA 1
ATOM 5184 C C . THR B 1 292 ? 20.166 57.884 28.635 1.00 23.43 292 THR B C 1
ATOM 5185 O O . THR B 1 292 ? 20.596 57.604 27.511 1.00 23.01 292 THR B O 1
ATOM 5189 N N . VAL B 1 293 ? 19.082 57.328 29.150 1.00 23.68 293 VAL B N 1
ATOM 5190 C CA . VAL B 1 293 ? 18.329 56.337 28.403 1.00 24.14 293 VAL B CA 1
ATOM 5191 C C . VAL B 1 293 ? 17.798 56.946 27.114 1.00 24.28 293 VAL B C 1
ATOM 5192 O O . VAL B 1 293 ? 17.780 56.284 26.079 1.00 24.32 293 VAL B O 1
ATOM 5196 N N . GLN B 1 294 ? 17.362 58.199 27.172 1.00 24.41 294 GLN B N 1
ATOM 5197 C CA . GLN B 1 294 ? 16.860 58.847 25.971 1.00 25.83 294 GLN B CA 1
ATOM 5198 C C . GLN B 1 294 ? 17.995 59.134 25.012 1.00 24.96 294 GLN B C 1
ATOM 5199 O O . GLN B 1 294 ? 17.843 58.916 23.819 1.00 25.27 294 GLN B O 1
ATOM 5205 N N . GLY B 1 295 ? 19.120 59.632 25.529 1.00 24.98 295 GLY B N 1
ATOM 5206 C CA . GLY B 1 295 ? 20.260 59.934 24.671 1.00 24.10 295 GLY B CA 1
ATOM 5207 C C . GLY B 1 295 ? 20.704 58.689 23.918 1.00 23.65 295 GLY B C 1
ATOM 5208 O O . GLY B 1 295 ? 21.024 58.731 22.732 1.00 23.61 295 GLY B O 1
ATOM 5209 N N . GLN B 1 296 ? 20.724 57.566 24.623 1.00 23.47 296 GLN B N 1
ATOM 5210 C CA . GLN B 1 296 ? 21.113 56.297 24.020 1.00 23.11 296 GLN B CA 1
ATOM 5211 C C . GLN B 1 296 ? 20.145 55.992 22.883 1.00 22.77 296 GLN B C 1
ATOM 5212 O O . GLN B 1 296 ? 20.570 55.633 21.789 1.00 23.89 296 GLN B O 1
ATOM 5218 N N . ALA B 1 297 ? 18.848 56.157 23.140 1.00 22.49 297 ALA B N 1
ATOM 5219 C CA . ALA B 1 297 ? 17.824 55.915 22.127 1.00 22.47 297 ALA B CA 1
ATOM 5220 C C . ALA B 1 297 ? 18.009 56.843 20.928 1.00 23.01 297 ALA B C 1
ATOM 5221 O O . ALA B 1 297 ? 17.852 56.418 19.774 1.00 22.39 297 ALA B O 1
ATOM 5223 N N . ASN B 1 298 ? 18.348 58.104 21.197 1.00 23.21 298 ASN B N 1
ATOM 5224 C CA . ASN B 1 298 ? 18.551 59.063 20.117 1.00 23.97 298 ASN B CA 1
ATOM 5225 C C . ASN B 1 298 ? 19.672 58.548 19.236 1.00 23.26 298 ASN B C 1
ATOM 5226 O O . ASN B 1 298 ? 19.551 58.506 18.016 1.00 24.33 298 ASN B O 1
ATOM 5231 N N . ALA B 1 299 ? 20.761 58.149 19.875 1.00 22.22 299 ALA B N 1
ATOM 5232 C CA . ALA B 1 299 ? 21.928 57.649 19.172 1.00 22.36 299 ALA B CA 1
ATOM 5233 C C . ALA B 1 299 ? 21.641 56.451 18.268 1.00 22.72 299 ALA B C 1
ATOM 5234 O O . ALA B 1 299 ? 22.091 56.406 17.115 1.00 22.62 299 ALA B O 1
ATOM 5236 N N . VAL B 1 300 ? 20.908 55.471 18.787 1.00 22.69 300 VAL B N 1
ATOM 5237 C CA . VAL B 1 300 ? 20.604 54.281 17.995 1.00 21.96 300 VAL B CA 1
ATOM 5238 C C . VAL B 1 300 ? 19.706 54.664 16.832 1.00 22.17 300 VAL B C 1
ATOM 5239 O O . VAL B 1 300 ? 19.935 54.253 15.695 1.00 21.78 300 VAL B O 1
ATOM 5243 N N . ARG B 1 301 ? 18.685 55.461 17.123 1.00 22.87 301 ARG B N 1
ATOM 5244 C CA . ARG B 1 301 ? 17.753 55.909 16.097 1.00 24.65 301 ARG B CA 1
ATOM 5245 C C . ARG B 1 301 ? 18.495 56.666 14.988 1.00 24.78 301 ARG B C 1
ATOM 5246 O O . ARG B 1 301 ? 18.196 56.501 13.806 1.00 25.83 301 ARG B O 1
ATOM 5254 N N . ASP B 1 302 ? 19.476 57.477 15.372 1.00 24.90 302 ASP B N 1
ATOM 5255 C CA . ASP B 1 302 ? 20.236 58.256 14.401 1.00 25.02 302 ASP B CA 1
ATOM 5256 C C . ASP B 1 302 ? 21.124 57.433 13.469 1.00 25.85 302 ASP B C 1
ATOM 5257 O O . ASP B 1 302 ? 21.234 57.752 12.280 1.00 25.63 302 ASP B O 1
ATOM 5262 N N . VAL B 1 303 ? 21.756 56.379 13.979 1.00 24.69 303 VAL B N 1
ATOM 5263 C CA . VAL B 1 303 ? 22.603 55.573 13.112 1.00 24.35 303 VAL B CA 1
ATOM 5264 C C . VAL B 1 303 ? 21.731 54.746 12.176 1.00 23.55 303 VAL B C 1
ATOM 5265 O O . VAL B 1 303 ? 22.151 54.386 11.074 1.00 21.68 303 VAL B O 1
ATOM 5269 N N . ILE B 1 304 ? 20.520 54.433 12.623 1.00 22.29 304 ILE B N 1
ATOM 5270 C CA . ILE B 1 304 ? 19.597 53.680 11.782 1.00 22.71 304 ILE B CA 1
ATOM 5271 C C . ILE B 1 304 ? 19.197 54.613 10.638 1.00 23.63 304 ILE B C 1
ATOM 5272 O O . ILE B 1 304 ? 19.090 54.193 9.484 1.00 23.59 304 ILE B O 1
ATOM 5277 N N . GLN B 1 305 ? 18.995 55.887 10.974 1.00 24.50 305 GLN B N 1
ATOM 5278 C CA . GLN B 1 305 ? 18.637 56.901 9.990 1.00 24.53 305 GLN B CA 1
ATOM 5279 C C . GLN B 1 305 ? 19.778 57.042 8.986 1.00 22.96 305 GLN B C 1
ATOM 5280 O O . GLN B 1 305 ? 19.567 56.993 7.777 1.00 23.08 305 GLN B O 1
ATOM 5286 N N . ALA B 1 306 ? 20.991 57.199 9.501 1.00 22.18 306 ALA B N 1
ATOM 5287 C CA . ALA B 1 306 ? 22.174 57.369 8.666 1.00 22.55 306 ALA B CA 1
ATOM 5288 C C . ALA B 1 306 ? 22.396 56.220 7.683 1.00 23.57 306 ALA B C 1
ATOM 5289 O O . ALA B 1 306 ? 22.787 56.440 6.537 1.00 24.42 306 ALA B O 1
ATOM 5291 N N . VAL B 1 307 ? 22.162 54.992 8.128 1.00 23.32 307 VAL B N 1
ATOM 5292 C CA . VAL B 1 307 ? 22.347 53.844 7.253 1.00 23.40 307 VAL B CA 1
ATOM 5293 C C . VAL B 1 307 ? 21.207 53.815 6.247 1.00 23.49 307 VAL B C 1
ATOM 5294 O O . VAL B 1 307 ? 21.416 53.541 5.072 1.00 23.50 307 VAL B O 1
ATOM 5298 N N . SER B 1 308 ? 19.999 54.103 6.718 1.00 24.68 308 SER B N 1
ATOM 5299 C CA . SER B 1 308 ? 18.830 54.128 5.846 1.00 24.53 308 SER B CA 1
ATOM 5300 C C . SER B 1 308 ? 19.012 55.192 4.765 1.00 24.73 308 SER B C 1
ATOM 5301 O O . SER B 1 308 ? 18.565 55.007 3.640 1.00 24.97 308 SER B O 1
ATOM 5304 N N . ASP B 1 309 ? 19.674 56.298 5.109 1.00 24.37 309 ASP B N 1
ATOM 5305 C CA . ASP B 1 309 ? 19.908 57.378 4.159 1.00 24.66 309 ASP B CA 1
ATOM 5306 C C . ASP B 1 309 ? 20.789 56.958 2.995 1.00 24.51 309 ASP B C 1
ATOM 5307 O O . ASP B 1 309 ? 20.861 57.665 1.996 1.00 24.69 309 ASP B O 1
ATOM 5312 N N . VAL B 1 310 ? 21.467 55.822 3.120 1.00 24.07 310 VAL B N 1
ATOM 5313 C CA . VAL B 1 310 ? 22.326 55.350 2.036 1.00 23.64 310 VAL B CA 1
ATOM 5314 C C . VAL B 1 310 ? 21.468 54.985 0.829 1.00 24.77 310 VAL B C 1
ATOM 5315 O O . VAL B 1 310 ? 21.906 55.097 -0.316 1.00 25.03 310 VAL B O 1
ATOM 5319 N N . GLY B 1 311 ? 20.234 54.576 1.092 1.00 25.96 311 GLY B N 1
ATOM 5320 C CA . GLY B 1 311 ? 19.343 54.192 0.018 1.00 27.35 311 GLY B CA 1
ATOM 5321 C C . GLY B 1 311 ? 19.107 52.698 0.089 1.00 29.21 311 GLY B C 1
ATOM 5322 O O . GLY B 1 311 ? 19.218 52.112 1.165 1.00 28.69 311 GLY B O 1
ATOM 5323 N N . GLU B 1 312 ? 18.797 52.058 -1.035 1.00 30.57 312 GLU B N 1
ATOM 5324 C CA . GLU B 1 312 ? 18.539 50.618 -1.015 1.00 31.40 312 GLU B CA 1
ATOM 5325 C C . GLU B 1 312 ? 19.706 49.800 -0.491 1.00 29.32 312 GLU B C 1
ATOM 5326 O O . GLU B 1 312 ? 19.498 48.712 0.050 1.00 28.48 312 GLU B O 1
ATOM 5332 N N . ALA B 1 313 ? 20.924 50.310 -0.674 1.00 27.61 313 ALA B N 1
ATOM 5333 C CA . ALA B 1 313 ? 22.114 49.594 -0.231 1.00 26.45 313 ALA B CA 1
ATOM 5334 C C . ALA B 1 313 ? 22.241 49.473 1.286 1.00 25.60 313 ALA B C 1
ATOM 5335 O O . ALA B 1 313 ? 22.856 48.531 1.783 1.00 25.88 313 ALA B O 1
ATOM 5337 N N . GLY B 1 314 ? 21.670 50.421 2.024 1.00 25.69 314 GLY B N 1
ATOM 5338 C CA . GLY B 1 314 ? 21.741 50.374 3.482 1.00 24.99 314 GLY B CA 1
ATOM 5339 C C . GLY B 1 314 ? 20.766 49.330 3.990 1.00 24.89 314 GLY B C 1
ATOM 5340 O O . GLY B 1 314 ? 19.556 49.569 4.030 1.00 25.84 314 GLY B O 1
ATOM 5341 N N . ILE B 1 315 ? 21.282 48.172 4.392 1.00 23.31 315 ILE B N 1
ATOM 5342 C CA . ILE B 1 315 ? 20.416 47.084 4.834 1.00 22.51 315 ILE B CA 1
ATOM 5343 C C . ILE B 1 315 ? 20.169 46.916 6.325 1.00 22.31 315 ILE B C 1
ATOM 5344 O O . ILE B 1 315 ? 19.226 46.219 6.714 1.00 23.19 315 ILE B O 1
ATOM 5349 N N . GLY B 1 316 ? 20.992 47.526 7.174 1.00 21.59 316 GLY B N 1
ATOM 5350 C CA . GLY B 1 316 ? 20.739 47.369 8.593 1.00 20.76 316 GLY B CA 1
ATOM 5351 C C . GLY B 1 316 ? 21.767 47.868 9.588 1.00 21.12 316 GLY B C 1
ATOM 5352 O O . GLY B 1 316 ? 22.813 48.413 9.229 1.00 21.92 316 GLY B O 1
ATOM 5353 N N . VAL B 1 317 ? 21.448 47.657 10.861 1.00 20.32 317 VAL B N 1
ATOM 5354 C CA . VAL B 1 317 ? 22.286 48.070 11.968 1.00 19.22 317 VAL B CA 1
ATOM 5355 C C . VAL B 1 317 ? 22.244 47.028 13.076 1.00 19.72 317 VAL B C 1
ATOM 5356 O O . VAL B 1 317 ? 21.168 46.590 13.476 1.00 20.37 317 VAL B O 1
ATOM 5360 N N . PHE B 1 318 ? 23.415 46.630 13.566 1.00 19.55 318 PHE B N 1
ATOM 5361 C CA . PHE B 1 318 ? 23.500 45.678 14.675 1.00 19.03 318 PHE B CA 1
ATOM 5362 C C . PHE B 1 318 ? 24.023 46.421 15.911 1.00 18.89 318 PHE B C 1
ATOM 5363 O O . PHE B 1 318 ? 25.059 47.077 15.859 1.00 18.52 318 PHE B O 1
ATOM 5371 N N . TYR B 1 319 ? 23.308 46.323 17.022 1.00 19.86 319 TYR B N 1
ATOM 5372 C CA . TYR B 1 319 ? 23.755 46.963 18.257 1.00 19.09 319 TYR B CA 1
ATOM 5373 C C . TYR B 1 319 ? 24.711 45.977 18.914 1.00 19.88 319 TYR B C 1
ATOM 5374 O O . TYR B 1 319 ? 24.376 44.798 19.078 1.00 20.44 319 TYR B O 1
ATOM 5383 N N . TRP B 1 320 ? 25.900 46.436 19.281 1.00 18.77 320 TRP B N 1
ATOM 5384 C CA . TRP B 1 320 ? 26.857 45.534 19.893 1.00 19.05 320 TRP B CA 1
ATOM 5385 C C . TRP B 1 320 ? 26.726 45.381 21.416 1.00 20.26 320 TRP B C 1
ATOM 5386 O O . TRP B 1 320 ? 26.837 46.354 22.166 1.00 19.46 320 TRP B O 1
ATOM 5397 N N . GLU B 1 321 ? 26.484 44.146 21.857 1.00 19.85 321 GLU B N 1
ATOM 5398 C CA . GLU B 1 321 ? 26.372 43.819 23.279 1.00 19.94 321 GLU B CA 1
ATOM 5399 C C . GLU B 1 321 ? 25.416 44.701 24.084 1.00 20.21 321 GLU B C 1
ATOM 5400 O O . GLU B 1 321 ? 25.841 45.499 24.921 1.00 20.59 321 GLU B O 1
ATOM 5406 N N . PRO B 1 322 ? 24.107 44.554 23.853 1.00 19.97 322 PRO B N 1
ATOM 5407 C CA . PRO B 1 322 ? 23.086 45.331 24.556 1.00 19.34 322 PRO B CA 1
ATOM 5408 C C . PRO B 1 322 ? 22.717 44.702 25.903 1.00 19.99 322 PRO B C 1
ATOM 5409 O O . PRO B 1 322 ? 21.789 45.153 26.585 1.00 18.14 322 PRO B O 1
ATOM 5413 N N . ALA B 1 323 ? 23.442 43.656 26.288 1.00 20.15 323 ALA B N 1
ATOM 5414 C CA . ALA B 1 323 ? 23.150 42.981 27.545 1.00 20.56 323 ALA B CA 1
ATOM 5415 C C . ALA B 1 323 ? 24.372 42.415 28.270 1.00 21.22 323 ALA B C 1
ATOM 5416 O O . ALA B 1 323 ? 24.280 41.365 28.907 1.00 21.05 323 ALA B O 1
ATOM 5418 N N . TRP B 1 324 ? 25.511 43.098 28.175 1.00 21.65 324 TRP B N 1
ATOM 5419 C CA . TRP B 1 324 ? 26.713 42.638 28.870 1.00 22.69 324 TRP B CA 1
ATOM 5420 C C . TRP B 1 324 ? 26.698 43.310 30.240 1.00 23.54 324 TRP B C 1
ATOM 5421 O O . TRP B 1 324 ? 27.580 44.106 30.576 1.00 23.92 324 TRP B O 1
ATOM 5432 N N . ILE B 1 325 ? 25.681 42.980 31.025 1.00 24.54 325 ILE B N 1
ATOM 5433 C CA . ILE B 1 325 ? 25.512 43.567 32.341 1.00 25.11 325 ILE B CA 1
ATOM 5434 C C . ILE B 1 325 ? 26.387 42.911 33.401 1.00 26.52 325 ILE B C 1
ATOM 5435 O O . ILE B 1 325 ? 26.931 41.823 33.192 1.00 26.94 325 ILE B O 1
ATOM 5440 N N . PRO B 1 326 ? 26.537 43.572 34.560 1.00 27.74 326 PRO B N 1
ATOM 5441 C CA . PRO B 1 326 ? 27.360 43.056 35.660 1.00 28.31 326 PRO B CA 1
ATOM 5442 C C . PRO B 1 326 ? 26.921 41.727 36.268 1.00 28.34 326 PRO B C 1
ATOM 5443 O O . PRO B 1 326 ? 25.731 41.408 36.318 1.00 28.99 326 PRO B O 1
ATOM 5447 N N . VAL B 1 327 ? 27.900 40.941 36.702 1.00 28.42 327 VAL B N 1
ATOM 5448 C CA . VAL B 1 327 ? 27.609 39.666 37.349 1.00 28.84 327 VAL B CA 1
ATOM 5449 C C . VAL B 1 327 ? 27.361 39.980 38.814 1.00 28.78 327 VAL B C 1
ATOM 5450 O O . VAL B 1 327 ? 26.872 39.143 39.564 1.00 29.60 327 VAL B O 1
ATOM 5454 N N . GLY B 1 328 ? 27.698 41.207 39.200 1.00 29.59 328 GLY B N 1
ATOM 5455 C CA . GLY B 1 328 ? 27.529 41.650 40.570 1.00 30.18 328 GLY B CA 1
ATOM 5456 C C . GLY B 1 328 ? 27.834 43.134 40.720 1.00 31.59 328 GLY B C 1
ATOM 5457 O O . GLY B 1 328 ? 28.392 43.749 39.807 1.00 31.13 328 GLY B O 1
ATOM 5458 N N . PRO B 1 329 ? 27.479 43.742 41.866 1.00 32.46 329 PRO B N 1
ATOM 5459 C CA . PRO B 1 329 ? 27.702 45.165 42.159 1.00 33.31 329 PRO B CA 1
ATOM 5460 C C . PRO B 1 329 ? 29.170 45.575 42.180 1.00 33.86 329 PRO B C 1
ATOM 5461 O O . PRO B 1 329 ? 30.048 44.773 42.503 1.00 33.21 329 PRO B O 1
ATOM 5465 N N . ALA B 1 330 ? 29.422 46.838 41.848 1.00 34.84 330 ALA B N 1
ATOM 5466 C CA . ALA B 1 330 ? 30.772 47.374 41.811 1.00 35.65 330 ALA B CA 1
ATOM 5467 C C . ALA B 1 330 ? 31.527 47.191 43.126 1.00 36.73 330 ALA B C 1
ATOM 5468 O O . ALA B 1 330 ? 32.732 46.934 43.113 1.00 37.53 330 ALA B O 1
ATOM 5470 N N . HIS B 1 331 ? 30.838 47.323 44.259 1.00 37.63 331 HIS B N 1
ATOM 5471 C CA . HIS B 1 331 ? 31.513 47.156 45.544 1.00 37.75 331 HIS B CA 1
ATOM 5472 C C . HIS B 1 331 ? 31.921 45.713 45.811 1.00 37.94 331 HIS B C 1
ATOM 5473 O O . HIS B 1 331 ? 32.732 45.451 46.695 1.00 39.06 331 HIS B O 1
ATOM 5480 N N . ARG B 1 332 ? 31.369 44.783 45.039 1.00 37.59 332 ARG B N 1
ATOM 5481 C CA . ARG B 1 332 ? 31.704 43.377 45.200 1.00 37.79 332 ARG B CA 1
ATOM 5482 C C . ARG B 1 332 ? 32.708 42.975 44.128 1.00 38.82 332 ARG B C 1
ATOM 5483 O O . ARG B 1 332 ? 32.633 41.884 43.563 1.00 38.55 332 ARG B O 1
ATOM 5491 N N . LEU B 1 333 ? 33.649 43.870 43.859 1.00 39.45 333 LEU B N 1
ATOM 5492 C CA . LEU B 1 333 ? 34.681 43.650 42.858 1.00 40.56 333 LEU B CA 1
ATOM 5493 C C . LEU B 1 333 ? 35.396 42.299 42.980 1.00 40.84 333 LEU B C 1
ATOM 5494 O O . LEU B 1 333 ? 35.429 41.524 42.023 1.00 41.00 333 LEU B O 1
ATOM 5499 N N . GLU B 1 334 ? 35.970 42.015 44.148 1.00 41.23 334 GLU B N 1
ATOM 5500 C CA . GLU B 1 334 ? 36.699 40.760 44.339 1.00 40.78 334 GLU B CA 1
ATOM 5501 C C . GLU B 1 334 ? 35.851 39.518 44.121 1.00 39.83 334 GLU B C 1
ATOM 5502 O O . GLU B 1 334 ? 36.345 38.503 43.629 1.00 39.31 334 GLU B O 1
ATOM 5508 N N . LYS B 1 335 ? 34.578 39.602 44.488 1.00 38.99 335 LYS B N 1
ATOM 5509 C CA . LYS B 1 335 ? 33.668 38.488 44.293 1.00 38.73 335 LYS B CA 1
ATOM 5510 C C . LYS B 1 335 ? 33.446 38.328 42.802 1.00 37.55 335 LYS B C 1
ATOM 5511 O O . LYS B 1 335 ? 33.437 37.217 42.275 1.00 37.91 335 LYS B O 1
ATOM 5517 N N . ASN B 1 336 ? 33.285 39.460 42.127 1.00 36.76 336 ASN B N 1
ATOM 5518 C CA . ASN B 1 336 ? 33.046 39.480 40.689 1.00 35.87 336 ASN B CA 1
ATOM 5519 C C . ASN B 1 336 ? 34.170 38.822 39.905 1.00 35.60 336 ASN B C 1
ATOM 5520 O O . ASN B 1 336 ? 33.915 38.062 38.968 1.00 36.09 336 ASN B O 1
ATOM 5525 N N . LYS B 1 337 ? 35.408 39.121 40.287 1.00 35.28 337 LYS B N 1
ATOM 5526 C CA . LYS B 1 337 ? 36.571 38.556 39.618 1.00 35.11 337 LYS B CA 1
ATOM 5527 C C . LYS B 1 337 ? 36.506 37.039 39.621 1.00 35.30 337 LYS B C 1
ATOM 5528 O O . LYS B 1 337 ? 36.956 36.387 38.675 1.00 34.56 337 LYS B O 1
ATOM 5534 N N . ALA B 1 338 ? 35.937 36.477 40.684 1.00 34.45 338 ALA B N 1
ATOM 5535 C CA . ALA B 1 338 ? 35.820 35.031 40.794 1.00 34.71 338 ALA B CA 1
ATOM 5536 C C . ALA B 1 338 ? 34.956 34.500 39.658 1.00 34.35 338 ALA B C 1
ATOM 5537 O O . ALA B 1 338 ? 35.280 33.486 39.033 1.00 33.85 338 ALA B O 1
ATOM 5539 N N . LEU B 1 339 ? 33.855 35.199 39.396 1.00 33.65 339 LEU B N 1
ATOM 5540 C CA . LEU B 1 339 ? 32.937 34.811 38.334 1.00 32.84 339 LEU B CA 1
ATOM 5541 C C . LEU B 1 339 ? 33.549 35.033 36.951 1.00 32.16 339 LEU B C 1
ATOM 5542 O O . LEU B 1 339 ? 33.442 34.174 36.070 1.00 33.13 339 LEU B O 1
ATOM 5547 N N . TRP B 1 340 ? 34.199 36.180 36.766 1.00 31.56 340 TRP B N 1
ATOM 5548 C CA . TRP B 1 340 ? 34.821 36.502 35.487 1.00 31.12 340 TRP B CA 1
ATOM 5549 C C . TRP B 1 340 ? 35.866 35.458 35.127 1.00 31.57 340 TRP B C 1
ATOM 5550 O O . TRP B 1 340 ? 35.923 34.966 34.004 1.00 31.64 340 TRP B O 1
ATOM 5561 N N . GLU B 1 341 ? 36.689 35.141 36.115 1.00 32.57 341 GLU B N 1
ATOM 5562 C CA . GLU B 1 341 ? 37.780 34.194 35.987 1.00 33.74 341 GLU B CA 1
ATOM 5563 C C . GLU B 1 341 ? 37.308 32.764 35.744 1.00 33.27 341 GLU B C 1
ATOM 5564 O O . GLU B 1 341 ? 37.919 32.026 34.971 1.00 33.04 341 GLU B O 1
ATOM 5570 N N . THR B 1 342 ? 36.214 32.381 36.395 1.00 33.02 342 THR B N 1
ATOM 5571 C CA . THR B 1 342 ? 35.667 31.034 36.259 1.00 32.47 342 THR B CA 1
ATOM 5572 C C . THR B 1 342 ? 34.803 30.808 35.022 1.00 32.25 342 THR B C 1
ATOM 5573 O O . THR B 1 342 ? 34.982 29.824 34.305 1.00 32.05 342 THR B O 1
ATOM 5577 N N . TYR B 1 343 ? 33.864 31.717 34.779 1.00 31.76 343 TYR B N 1
ATOM 5578 C CA . TYR B 1 343 ? 32.960 31.575 33.641 1.00 32.37 343 TYR B CA 1
ATOM 5579 C C . TYR B 1 343 ? 33.290 32.442 32.428 1.00 31.37 343 TYR B C 1
ATOM 5580 O O . TYR B 1 343 ? 32.613 32.362 31.406 1.00 32.29 343 TYR B O 1
ATOM 5589 N N . GLY B 1 344 ? 34.327 33.261 32.540 1.00 30.58 344 GLY B N 1
ATOM 5590 C CA . GLY B 1 344 ? 34.714 34.107 31.429 1.00 30.07 344 GLY B CA 1
ATOM 5591 C C . GLY B 1 344 ? 33.589 35.034 31.022 1.00 29.72 344 GLY B C 1
ATOM 5592 O O . GLY B 1 344 ? 33.401 35.319 29.844 1.00 29.23 344 GLY B O 1
ATOM 5593 N N . SER B 1 345 ? 32.823 35.494 32.004 1.00 29.43 345 SER B N 1
ATOM 5594 C CA . SER B 1 345 ? 31.712 36.400 31.738 1.00 28.90 345 SER B CA 1
ATOM 5595 C C . SER B 1 345 ? 32.169 37.860 31.710 1.00 27.95 345 SER B C 1
ATOM 5596 O O . SER B 1 345 ? 31.338 38.767 31.662 1.00 27.63 345 SER B O 1
ATOM 5599 N N . GLY B 1 346 ? 33.488 38.058 31.754 1.00 27.18 346 GLY B N 1
ATOM 5600 C CA . GLY B 1 346 ? 34.094 39.381 31.700 1.00 26.66 346 GLY B CA 1
ATOM 5601 C C . GLY B 1 346 ? 34.679 39.490 30.305 1.00 27.19 346 GLY B C 1
ATOM 5602 O O . GLY B 1 346 ? 34.531 38.537 29.525 1.00 25.53 346 GLY B O 1
ATOM 5603 N N . TRP B 1 347 ? 35.323 40.607 29.963 1.00 26.85 347 TRP B N 1
ATOM 5604 C CA . TRP B 1 347 ? 35.874 40.754 28.610 1.00 27.15 347 TRP B CA 1
ATOM 5605 C C . TRP B 1 347 ? 37.091 39.881 28.368 1.00 27.49 347 TRP B C 1
ATOM 5606 O O . TRP B 1 347 ? 37.427 39.580 27.220 1.00 27.46 347 TRP B O 1
ATOM 5617 N N . ALA B 1 348 ? 37.742 39.477 29.451 1.00 28.07 348 ALA B N 1
ATOM 5618 C CA . ALA B 1 348 ? 38.912 38.629 29.351 1.00 29.40 348 ALA B CA 1
ATOM 5619 C C . ALA B 1 348 ? 39.300 38.069 30.720 1.00 30.43 348 ALA B C 1
ATOM 5620 O O . ALA B 1 348 ? 39.000 38.666 31.771 1.00 29.80 348 ALA B O 1
ATOM 5622 N N . THR B 1 349 ? 39.935 36.897 30.692 1.00 30.80 349 THR B N 1
ATOM 5623 C CA . THR B 1 349 ? 40.418 36.255 31.908 1.00 31.39 349 THR B CA 1
ATOM 5624 C C . THR B 1 349 ? 41.943 36.316 31.909 1.00 32.38 349 THR B C 1
ATOM 5625 O O . THR B 1 349 ? 42.569 36.592 30.885 1.00 32.32 349 THR B O 1
ATOM 5629 N N . SER B 1 350 ? 42.546 36.092 33.068 1.00 33.12 350 SER B N 1
ATOM 5630 C CA . SER B 1 350 ? 44.000 36.119 33.144 1.00 33.85 350 SER B CA 1
ATOM 5631 C C . SER B 1 350 ? 44.589 35.020 32.254 1.00 34.62 350 SER B C 1
ATOM 5632 O O . SER B 1 350 ? 45.739 35.107 31.805 1.00 34.64 350 SER B O 1
ATOM 5635 N N . TYR B 1 351 ? 43.794 33.980 32.017 1.00 35.17 351 TYR B N 1
ATOM 5636 C CA . TYR B 1 351 ? 44.222 32.848 31.207 1.00 36.61 351 TYR B CA 1
ATOM 5637 C C . TYR B 1 351 ? 44.511 33.210 29.758 1.00 37.00 351 TYR B C 1
ATOM 5638 O O . TYR B 1 351 ? 45.066 32.404 29.018 1.00 37.89 351 TYR B O 1
ATOM 5647 N N . ALA B 1 352 ? 44.141 34.416 29.351 1.00 36.85 352 ALA B N 1
ATOM 5648 C CA . ALA B 1 352 ? 44.370 34.849 27.979 1.00 37.22 352 ALA B CA 1
ATOM 5649 C C . ALA B 1 352 ? 45.747 35.488 27.800 1.00 37.39 352 ALA B C 1
ATOM 5650 O O . ALA B 1 352 ? 46.163 35.773 26.679 1.00 38.01 352 ALA B O 1
ATOM 5652 N N . ALA B 1 353 ? 46.457 35.701 28.905 1.00 37.72 353 ALA B N 1
ATOM 5653 C CA . ALA B 1 353 ? 47.782 36.319 28.864 1.00 37.16 353 ALA B CA 1
ATOM 5654 C C . ALA B 1 353 ? 48.763 35.612 27.925 1.00 37.73 353 ALA B C 1
ATOM 5655 O O . ALA B 1 353 ? 49.645 36.247 27.345 1.00 37.91 353 ALA B O 1
ATOM 5657 N N . GLU B 1 354 ? 48.613 34.299 27.780 1.00 38.01 354 GLU B N 1
ATOM 5658 C CA . GLU B 1 354 ? 49.496 33.537 26.913 1.00 39.34 354 GLU B CA 1
ATOM 5659 C C . GLU B 1 354 ? 49.314 33.939 25.457 1.00 39.94 354 GLU B C 1
ATOM 5660 O O . GLU B 1 354 ? 50.284 34.050 24.708 1.00 40.21 354 GLU B O 1
ATOM 5666 N N . TYR B 1 355 ? 48.062 34.162 25.065 1.00 40.25 355 TYR B N 1
ATOM 5667 C CA . TYR B 1 355 ? 47.736 34.524 23.689 1.00 39.61 355 TYR B CA 1
ATOM 5668 C C . TYR B 1 355 ? 47.892 36.009 23.403 1.00 39.96 355 TYR B C 1
ATOM 5669 O O . TYR B 1 355 ?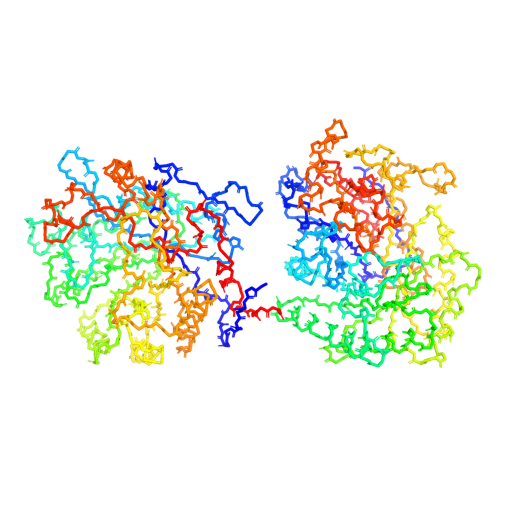 48.356 36.391 22.330 1.00 40.08 355 TYR B O 1
ATOM 5678 N N . ASP B 1 356 ? 47.486 36.841 24.355 1.00 39.86 356 ASP B N 1
ATOM 5679 C CA . ASP B 1 356 ? 47.580 38.284 24.202 1.00 41.02 356 ASP B CA 1
ATOM 5680 C C . ASP B 1 356 ? 48.096 38.913 25.489 1.00 42.03 356 ASP B C 1
ATOM 5681 O O . ASP B 1 356 ? 47.331 39.460 26.281 1.00 41.59 356 ASP B O 1
ATOM 5686 N N . PRO B 1 357 ? 49.417 38.841 25.710 1.00 43.35 357 PRO B N 1
ATOM 5687 C CA . PRO B 1 357 ? 50.062 39.397 26.902 1.00 43.57 357 PRO B CA 1
ATOM 5688 C C . PRO B 1 357 ? 50.065 40.920 26.943 1.00 43.76 357 PRO B C 1
ATOM 5689 O O . PRO B 1 357 ? 49.996 41.518 28.014 1.00 43.48 357 PRO B O 1
ATOM 5693 N N . GLU B 1 358 ? 50.137 41.539 25.771 1.00 44.59 358 GLU B N 1
ATOM 5694 C CA . GLU B 1 358 ? 50.172 42.994 25.662 1.00 45.34 358 GLU B CA 1
ATOM 5695 C C . GLU B 1 358 ? 48.901 43.729 26.077 1.00 44.74 358 GLU B C 1
ATOM 5696 O O . GLU B 1 358 ? 48.973 44.789 26.699 1.00 44.57 358 GLU B O 1
ATOM 5702 N N . ASP B 1 359 ? 47.741 43.172 25.740 1.00 44.02 359 ASP B N 1
ATOM 5703 C CA . ASP B 1 359 ? 46.478 43.821 26.067 1.00 43.19 359 ASP B CA 1
ATOM 5704 C C . ASP B 1 359 ? 45.680 43.076 27.142 1.00 42.73 359 ASP B C 1
ATOM 5705 O O . ASP B 1 359 ? 45.607 43.515 28.292 1.00 42.70 359 ASP B O 1
ATOM 5710 N N . ALA B 1 360 ? 45.089 41.948 26.773 1.00 42.05 360 ALA B N 1
ATOM 5711 C CA . ALA B 1 360 ? 44.308 41.163 27.717 1.00 42.21 360 ALA B CA 1
ATOM 5712 C C . ALA B 1 360 ? 45.155 40.769 28.920 1.00 42.32 360 ALA B C 1
ATOM 5713 O O . ALA B 1 360 ? 44.663 40.711 30.045 1.00 42.21 360 ALA B O 1
ATOM 5715 N N . GLY B 1 361 ? 46.431 40.505 28.666 1.00 42.70 361 GLY B N 1
ATOM 5716 C CA . GLY B 1 361 ? 47.343 40.102 29.719 1.00 43.28 361 GLY B CA 1
ATOM 5717 C C . GLY B 1 361 ? 47.394 41.000 30.938 1.00 43.88 361 GLY B C 1
ATOM 5718 O O . GLY B 1 361 ? 47.592 40.514 32.050 1.00 43.80 361 GLY B O 1
ATOM 5719 N N . LYS B 1 362 ? 47.212 42.304 30.755 1.00 44.76 362 LYS B N 1
ATOM 5720 C CA . LYS B 1 362 ? 47.267 43.206 31.898 1.00 45.52 362 LYS B CA 1
ATOM 5721 C C . LYS B 1 362 ? 45.988 43.972 32.190 1.00 45.27 362 LYS B C 1
ATOM 5722 O O . LYS B 1 362 ? 45.899 44.668 33.199 1.00 46.21 362 LYS B O 1
ATOM 5728 N N . TRP B 1 363 ? 44.990 43.828 31.328 1.00 44.46 363 TRP B N 1
ATOM 5729 C CA . TRP B 1 363 ? 43.737 44.542 31.522 1.00 43.10 363 TRP B CA 1
ATOM 5730 C C . TRP B 1 363 ? 42.538 43.622 31.636 1.00 41.11 363 TRP B C 1
ATOM 5731 O O . TRP B 1 363 ? 41.400 44.075 31.589 1.00 41.00 363 TRP B O 1
ATOM 5742 N N . PHE B 1 364 ? 42.794 42.331 31.795 1.00 39.31 364 PHE B N 1
ATOM 5743 C CA . PHE B 1 364 ? 41.720 41.349 31.916 1.00 37.63 364 PHE B CA 1
ATOM 5744 C C . PHE B 1 364 ? 40.802 41.673 33.102 1.00 36.41 364 PHE B C 1
ATOM 5745 O O . PHE B 1 364 ? 41.255 42.197 34.127 1.00 36.65 364 PHE B O 1
ATOM 5753 N N . GLY B 1 365 ? 39.516 41.364 32.962 1.00 34.51 365 GLY B N 1
ATOM 5754 C CA . GLY B 1 365 ? 38.578 41.648 34.033 1.00 32.17 365 GLY B CA 1
ATOM 5755 C C . GLY B 1 365 ? 37.118 41.450 33.678 1.00 31.19 365 GLY B C 1
ATOM 5756 O O . GLY B 1 365 ? 36.747 40.459 33.044 1.00 30.37 365 GLY B O 1
ATOM 5757 N N . GLY B 1 366 ? 36.283 42.405 34.084 1.00 29.94 366 GLY B N 1
ATOM 5758 C CA . GLY B 1 366 ? 34.861 42.297 33.827 1.00 27.40 366 GLY B CA 1
ATOM 5759 C C . GLY B 1 366 ? 34.374 42.953 32.552 1.00 27.58 366 GLY B C 1
ATOM 5760 O O . GLY B 1 366 ? 35.104 43.038 31.560 1.00 26.45 366 GLY B O 1
ATOM 5761 N N . SER B 1 367 ? 33.125 43.414 32.593 1.00 26.89 367 SER B N 1
ATOM 5762 C CA . SER B 1 367 ? 32.482 44.061 31.456 1.00 26.48 367 SER B CA 1
ATOM 5763 C C . SER B 1 367 ? 32.917 45.516 31.342 1.00 26.18 367 SER B C 1
ATOM 5764 O O . SER B 1 367 ? 32.973 46.237 32.338 1.00 26.36 367 SER B O 1
ATOM 5767 N N . ALA B 1 368 ? 33.233 45.939 30.123 1.00 24.88 368 ALA B N 1
ATOM 5768 C CA . ALA B 1 368 ? 33.654 47.314 29.874 1.00 24.00 368 ALA B CA 1
ATOM 5769 C C . ALA B 1 368 ? 32.510 48.086 29.237 1.00 23.16 368 ALA B C 1
ATOM 5770 O O . ALA B 1 368 ? 32.643 49.262 28.912 1.00 23.11 368 ALA B O 1
ATOM 5772 N N . VAL B 1 369 ? 31.376 47.422 29.072 1.00 22.65 369 VAL B N 1
ATOM 5773 C CA . VAL B 1 369 ? 30.238 48.054 28.434 1.00 22.21 369 VAL B CA 1
ATOM 5774 C C . VAL B 1 369 ? 28.895 47.873 29.139 1.00 22.51 369 VAL B C 1
ATOM 5775 O O . VAL B 1 369 ? 27.840 48.027 28.522 1.00 23.69 369 VAL B O 1
ATOM 5779 N N . ASP B 1 370 ? 28.915 47.555 30.429 1.00 23.07 370 ASP B N 1
ATOM 5780 C CA . ASP B 1 370 ? 27.658 47.374 31.146 1.00 22.33 370 ASP B CA 1
ATOM 5781 C C . ASP B 1 370 ? 26.778 48.625 31.096 1.00 22.03 370 ASP B C 1
ATOM 5782 O O . ASP B 1 370 ? 25.552 48.532 31.173 1.00 22.52 370 ASP B O 1
ATOM 5787 N N . ASN B 1 371 ? 27.393 49.795 30.938 1.00 22.11 371 ASN B N 1
ATOM 5788 C CA . ASN B 1 371 ? 26.633 51.040 30.878 1.00 22.71 371 ASN B CA 1
ATOM 5789 C C . ASN B 1 371 ? 26.130 51.404 29.468 1.00 23.19 371 ASN B C 1
ATOM 5790 O O . ASN B 1 371 ? 25.583 52.498 29.266 1.00 23.36 371 ASN B O 1
ATOM 5795 N N . GLN B 1 372 ? 26.335 50.499 28.508 1.00 22.68 372 GLN B N 1
ATOM 5796 C CA . GLN B 1 372 ? 25.841 50.677 27.159 1.00 22.02 372 GLN B CA 1
ATOM 5797 C C . GLN B 1 372 ? 24.865 49.608 26.770 1.00 22.21 372 GLN B C 1
ATOM 5798 O O . GLN B 1 372 ? 24.529 49.418 25.600 1.00 20.77 372 GLN B O 1
ATOM 5804 N N . ALA B 1 373 ? 24.378 48.935 27.793 1.00 20.34 373 ALA B N 1
ATOM 5805 C CA . ALA B 1 373 ? 23.396 47.894 27.595 1.00 20.84 373 ALA B CA 1
ATOM 5806 C C . ALA B 1 373 ? 22.007 48.505 27.423 1.00 20.95 373 ALA B C 1
ATOM 5807 O O . ALA B 1 373 ? 21.800 49.692 27.697 1.00 20.52 373 ALA B O 1
ATOM 5809 N N . LEU B 1 374 ? 21.060 47.698 26.953 1.00 20.25 374 LEU B N 1
ATOM 5810 C CA . LEU B 1 374 ? 19.689 48.165 26.777 1.00 20.46 374 LEU B CA 1
ATOM 5811 C C . LEU B 1 374 ? 18.837 47.600 27.911 1.00 21.01 374 LEU B C 1
ATOM 5812 O O . LEU B 1 374 ? 17.605 47.671 27.890 1.00 20.37 374 LEU B O 1
ATOM 5817 N N . PHE B 1 375 ? 19.528 47.046 28.903 1.00 21.84 375 PHE B N 1
ATOM 5818 C CA . PHE B 1 375 ? 18.920 46.478 30.104 1.00 23.33 375 PHE B CA 1
ATOM 5819 C C . PHE B 1 375 ? 19.635 47.172 31.261 1.00 24.16 375 PHE B C 1
ATOM 5820 O O . PHE B 1 375 ? 20.772 47.614 31.101 1.00 23.51 375 PHE B O 1
ATOM 5828 N N . ASP B 1 376 ? 18.992 47.285 32.421 1.00 26.59 376 ASP B N 1
ATOM 5829 C CA . ASP B 1 376 ? 19.672 47.930 33.550 1.00 28.35 376 ASP B CA 1
ATOM 5830 C C . ASP B 1 376 ? 20.623 46.933 34.203 1.00 27.95 376 ASP B C 1
ATOM 5831 O O . ASP B 1 376 ? 20.709 45.786 33.772 1.00 27.71 376 ASP B O 1
ATOM 5836 N N . PHE B 1 377 ? 21.339 47.363 35.235 1.00 27.73 377 PHE B N 1
ATOM 5837 C CA . PHE B 1 377 ? 22.292 46.480 35.897 1.00 29.18 377 PHE B CA 1
ATOM 5838 C C . PHE B 1 377 ? 21.687 45.205 36.487 1.00 29.60 377 PHE B C 1
ATOM 5839 O O . PHE B 1 377 ? 22.418 44.275 36.827 1.00 28.74 377 PHE B O 1
ATOM 5847 N N . LYS B 1 378 ? 20.363 45.161 36.597 1.00 30.94 378 LYS B N 1
ATOM 5848 C CA . LYS B 1 378 ? 19.672 44.005 37.171 1.00 32.33 378 LYS B CA 1
ATOM 5849 C C . LYS B 1 378 ? 18.943 43.130 36.156 1.00 32.60 378 LYS B C 1
ATOM 5850 O O . LYS B 1 378 ? 18.190 42.231 36.537 1.00 32.99 378 LYS B O 1
ATOM 5856 N N . GLY B 1 379 ? 19.154 43.391 34.871 1.00 32.20 379 GLY B N 1
ATOM 5857 C CA . GLY B 1 379 ? 18.505 42.582 33.855 1.00 31.88 379 GLY B CA 1
ATOM 5858 C C . GLY B 1 379 ? 17.119 43.035 33.439 1.00 32.19 379 GLY B C 1
ATOM 5859 O O . GLY B 1 379 ? 16.410 42.299 32.749 1.00 31.18 379 GLY B O 1
ATOM 5860 N N . ARG B 1 380 ? 16.717 44.231 33.862 1.00 32.21 380 ARG B N 1
ATOM 5861 C CA . ARG B 1 380 ? 15.410 44.748 33.477 1.00 33.54 380 ARG B CA 1
ATOM 5862 C C . ARG B 1 380 ? 15.591 45.537 32.184 1.00 32.55 380 ARG B C 1
ATOM 5863 O O . ARG B 1 380 ? 16.532 46.321 32.048 1.00 32.94 380 ARG B O 1
ATOM 5871 N N . PRO B 1 381 ? 14.691 45.347 31.216 1.00 32.08 381 PRO B N 1
ATOM 5872 C CA . PRO B 1 381 ? 14.833 46.091 29.961 1.00 30.94 381 PRO B CA 1
ATOM 5873 C C . PRO B 1 381 ? 14.612 47.591 30.141 1.00 31.00 381 PRO B C 1
ATOM 5874 O O . PRO B 1 381 ? 13.648 48.012 30.780 1.00 31.42 381 PRO B O 1
ATOM 5878 N N . LEU B 1 382 ? 15.520 48.394 29.592 1.00 29.85 382 LEU B N 1
ATOM 5879 C CA . LEU B 1 382 ? 15.397 49.845 29.667 1.00 29.65 382 LEU B CA 1
ATOM 5880 C C . LEU B 1 382 ? 14.395 50.291 28.602 1.00 29.83 382 LEU B C 1
ATOM 5881 O O . LEU B 1 382 ? 14.137 49.564 27.638 1.00 28.88 382 LEU B O 1
ATOM 5886 N N . PRO B 1 383 ? 13.801 51.484 28.770 1.00 29.90 383 PRO B N 1
ATOM 5887 C CA . PRO B 1 383 ? 12.840 51.948 27.763 1.00 29.50 383 PRO B CA 1
ATOM 5888 C C . PRO B 1 383 ? 13.459 52.128 26.381 1.00 28.71 383 PRO B C 1
ATOM 5889 O O . PRO B 1 383 ? 12.768 52.041 25.367 1.00 27.68 383 PRO B O 1
ATOM 5893 N N . SER B 1 384 ? 14.767 52.358 26.344 1.00 29.06 384 SER B N 1
ATOM 5894 C CA . SER B 1 384 ? 15.453 52.538 25.072 1.00 28.89 384 SER B CA 1
ATOM 5895 C C . SER B 1 384 ? 15.403 51.270 24.219 1.00 29.53 384 SER B C 1
ATOM 5896 O O . SER B 1 384 ? 15.625 51.315 23.005 1.00 28.41 384 SER B O 1
ATOM 5899 N N . LEU B 1 385 ? 15.115 50.136 24.850 1.00 29.37 385 LEU B N 1
ATOM 5900 C CA . LEU B 1 385 ? 15.048 48.887 24.109 1.00 30.18 385 LEU B CA 1
ATOM 5901 C C . LEU B 1 385 ? 13.969 49.014 23.037 1.00 30.65 385 LEU B C 1
ATOM 5902 O O . LEU B 1 385 ? 14.011 48.337 22.014 1.00 30.55 385 LEU B O 1
ATOM 5907 N N . HIS B 1 386 ? 13.028 49.924 23.285 1.00 31.11 386 HIS B N 1
ATOM 5908 C CA . HIS B 1 386 ? 11.912 50.197 22.388 1.00 31.65 386 HIS B CA 1
ATOM 5909 C C . HIS B 1 386 ? 12.284 50.904 21.097 1.00 30.33 386 HIS B C 1
ATOM 5910 O O . HIS B 1 386 ? 11.434 51.061 20.227 1.00 30.36 386 HIS B O 1
ATOM 5917 N N . VAL B 1 387 ? 13.530 51.329 20.948 1.00 28.66 387 VAL B N 1
ATOM 5918 C CA . VAL B 1 387 ? 13.902 52.083 19.750 1.00 27.91 387 VAL B CA 1
ATOM 5919 C C . VAL B 1 387 ? 13.726 51.271 18.470 1.00 27.43 387 VAL B C 1
ATOM 5920 O O . VAL B 1 387 ? 13.363 51.808 17.422 1.00 26.30 387 VAL B O 1
ATOM 5924 N N . PHE B 1 388 ? 13.981 49.973 18.568 1.00 27.53 388 PHE B N 1
ATOM 5925 C CA . PHE B 1 388 ? 13.875 49.104 17.412 1.00 28.16 388 PHE B CA 1
ATOM 5926 C C . PHE B 1 388 ? 12.494 49.118 16.803 1.00 29.14 388 PHE B C 1
ATOM 5927 O O . PHE B 1 388 ? 12.356 49.072 15.584 1.00 29.16 388 PHE B O 1
ATOM 5935 N N . GLN B 1 389 ? 11.477 49.197 17.654 1.00 30.34 389 GLN B N 1
ATOM 5936 C CA . GLN B 1 389 ? 10.094 49.211 17.208 1.00 31.38 389 GLN B CA 1
ATOM 5937 C C . GLN B 1 389 ? 9.627 50.623 16.801 1.00 31.11 389 GLN B C 1
ATOM 5938 O O . GLN B 1 389 ? 8.927 50.808 15.794 1.00 31.76 389 GLN B O 1
ATOM 5944 N N . TYR B 1 390 ? 10.046 51.617 17.578 1.00 30.49 390 TYR B N 1
ATOM 5945 C CA . TYR B 1 390 ? 9.646 53.000 17.339 1.00 29.73 390 TYR B CA 1
ATOM 5946 C C . TYR B 1 390 ? 10.233 53.690 16.116 1.00 28.80 390 TYR B C 1
ATOM 5947 O O . TYR B 1 390 ? 9.670 54.680 15.655 1.00 29.33 390 TYR B O 1
ATOM 5956 N N . VAL B 1 391 ? 11.346 53.199 15.578 1.00 28.01 391 VAL B N 1
ATOM 5957 C CA . VAL B 1 391 ? 11.926 53.850 14.398 1.00 27.35 391 VAL B CA 1
ATOM 5958 C C . VAL B 1 391 ? 10.990 53.774 13.187 1.00 28.70 391 VAL B C 1
ATOM 5959 O O . VAL B 1 391 ? 11.053 54.619 12.287 1.00 28.12 391 VAL B O 1
ATOM 5963 N N . ASP B 1 392 ? 10.123 52.762 13.171 1.00 29.84 392 ASP B N 1
ATOM 5964 C CA . ASP B 1 392 ? 9.180 52.575 12.071 1.00 32.33 392 ASP B CA 1
ATOM 5965 C C . ASP B 1 392 ? 8.033 53.568 12.104 1.00 34.18 392 ASP B C 1
ATOM 5966 O O . ASP B 1 392 ? 7.616 54.085 11.065 1.00 35.04 392 ASP B O 1
ATOM 5971 N N . THR B 1 393 ? 7.522 53.823 13.304 1.00 35.98 393 THR B N 1
ATOM 5972 C CA . THR B 1 393 ? 6.376 54.706 13.483 1.00 37.88 393 THR B CA 1
ATOM 5973 C C . THR B 1 393 ? 6.635 56.011 14.221 1.00 38.69 393 THR B C 1
ATOM 5974 O O . THR B 1 393 ? 5.991 57.024 13.951 1.00 40.18 393 THR B O 1
ATOM 5978 N N . GLY B 1 394 ? 7.575 55.986 15.152 1.00 39.23 394 GLY B N 1
ATOM 5979 C CA . GLY B 1 394 ? 7.843 57.168 15.946 1.00 39.55 394 GLY B CA 1
ATOM 5980 C C . GLY B 1 394 ? 7.104 56.889 17.245 1.00 39.74 394 GLY B C 1
ATOM 5981 O O . GLY B 1 394 ? 6.284 55.972 17.291 1.00 39.54 394 GLY B O 1
ATOM 5982 N N . THR B 1 395 ? 7.367 57.648 18.303 1.00 40.29 395 THR B N 1
ATOM 5983 C CA . THR B 1 395 ? 6.702 57.383 19.578 1.00 40.54 395 THR B CA 1
ATOM 5984 C C . THR B 1 395 ? 5.161 57.359 19.500 1.00 41.40 395 THR B C 1
ATOM 5985 O O . THR B 1 395 ? 4.540 58.236 18.896 1.00 41.28 395 THR B O 1
ATOM 5989 N N . PRO B 1 396 ? 4.535 56.321 20.095 1.00 42.45 396 PRO B N 1
ATOM 5990 C CA . PRO B 1 396 ? 3.089 56.042 20.175 1.00 44.14 396 PRO B CA 1
ATOM 5991 C C . PRO B 1 396 ? 2.273 56.992 21.065 1.00 45.87 396 PRO B C 1
ATOM 5992 O O . PRO B 1 396 ? 2.815 57.619 21.973 1.00 46.42 396 PRO B O 1
ATOM 5996 N N . PHE B 1 397 ? 0.969 57.079 20.809 1.00 47.53 397 PHE B N 1
ATOM 5997 C CA . PHE B 1 397 ? 0.086 57.939 21.597 1.00 49.04 397 PHE B CA 1
ATOM 5998 C C . PHE B 1 397 ? -0.880 57.116 22.449 1.00 50.41 397 PHE B C 1
ATOM 5999 O O . PHE B 1 397 ? -0.885 57.296 23.689 1.00 51.46 397 PHE B O 1
ATOM 6007 N N . LYS B 1 398 ? -1.627 56.301 21.869 1.00 51.29 398 LYS B N 1
#

InterPro domains:
  IPR011683 Glycosyl hydrolase family 53 [PF07745] (50-413)
  IPR011683 Glycosyl hydrolase family 53 [PTHR34983] (26-417)
  IPR017853 Glycoside hydrolase superfamily [SSF51445] (47-418)

Sequence (773 aa):
GLYVEKVSGLRKDFIKGVDVSSIIALEESGVAFYNESGKKQDIFKTLKEAGVNYVRVRIWNDPYDANGNGYGGGNNDLEKAIQIGKRATANGMKLLADFHYSDFWADPAKQKAPKAWANLNFEDKKTALYQYTKQSLKAMKAAGIDIGMVQVGNETNGGLAGETDWAKMSQLFNAGSQAVRETDSNILVALHFTNPETSGRYAWIAETLHRHHVDYDVFASSYYPFWHGTLKNLTSVLTSVADTYGKKVMVAETSYTYTAEDGDGHGNTAPKNGQTLNNPVTVQGQANAVRDVIQAVSDVGEAGIGVFYWEPAWIPVGPAHRLEKNKALWETYGSGWATSYAAEYDPEDAGKWFGGSAVDNQALFDFKGRPLPSLHVFQYVDTGTPGLYVEKVSGLRKDFIKGVDVSSIIALEESGVAFYNESGKKQDIFKTLKEAGVNYVRVRIWNDPYDANGNGYGGGNNDLEKAIQIGKRATANGMKLLADFHYSDFWADPAKQKAPKAWANLNFEDKKTALYQYTKQSLKAMKAAGIDIGMVQVGNETNGGLAGETDWAKMSQLFNAGSQAVRETDSNILVALHFTNPETSGRYAWIAETLHRHHVDYDVFASSYYPFWHGTLKNLTSVLTSVADTYGKKVMVAETSYTYTAEDGDGHGNTAPKNGQTLNNPVTVQGQANAVRDVIQAVSDVGEAGIGVFYWEPAWIPVGPAHRLEKNKALWETYGSGWATSYAAEYDPEDAGKWFGGSAVDNQALFDFKGRPLPSLHVFQYVDTGTPF